Protein AF-0000000087153835 (afdb_homodimer)

Foldseek 3Di:
DDPPPPDPPPPPDDDPPDDDDDDDDDPLLPDQLVVLCVVLVQFFFCSDPLVVVLCVVLVHPAEFFALLRGNGGQQDAFLQQRDGQSQLWAADPLGYTYRDKDWDFQLLLVVLLVLLCVLPPDDDDQQLVVQSVVLSVVLSVQQTPDHTGIGRVLLVVLQVVLCVVCVPPADPRGGDDSHLSNQFWDDGGRDRIDGRNVSSVVSCVVCVVVNVVSSVVSNVSSNCVSVVVDDDGDDAFDDDDPVVLVVLQPDDLCPPPPPVVSSNVRGGHRSVPPSPPPPPPPPPFPQDDPVRLVVVLVVCCVPPQSVVDDQQDADPVPRHGQSRQFGQDPVRDTDHDDDDAQQDAQPPPPCVCPDPPPLNVVLCCCSSSVQHRHDDHPDPSPVCPDHDDNDDDPSCSPVPVSVVNVVVVVVVSVVVVVVVVPDDDD/DDPPPPDPPPPPDDDPPDDDDDDDDDPLLPDQLVVLCVVLVQFFFCSDPLVVVLCVVLVHPAEFAALLRGNGGQQDAFLQQRDGQSQLWAADPLRYTYRDKDWDFQLLLVVLLVLLCVLPPDDDDQQLVVQSVVLSVVLSVQQTPDHTGIGRVLLVVLQVVLCVVCVVPADPRGGDDSHLSNQFWDDGGRDRIDGRNVSSVVSCVVCVVVNVVSSVVSNVSSNCVSVVVDDDGDDAFDDDDPVVLVVLQPDPLCRVPPPVVSSNVRGGHRSVPPSPPPPPPPPVFPQDDPVRLVVVLVVCCVPPQSVPDDQCDADPVPRDGQSRQFGQDPVRDTDHDDDDAQQDAQPPDPVVCPPPPPVNVVLCCCSSSVQHRHDDHPDPSPVPPDHDDSDDDPSCSPVPVSVVNVVVVVVVSVVVVVVVVPDDPD

Solvent-accessible surface area (backbone atoms only — not comparable to full-atom values): 48170 Å² total; per-residue (Å²): 132,84,81,75,72,76,72,80,73,78,76,77,67,77,88,75,56,44,53,69,32,57,42,75,38,67,36,68,89,75,47,52,47,68,53,47,39,65,73,43,64,58,33,33,20,62,52,23,69,65,48,48,49,48,30,59,73,68,69,38,89,41,36,25,27,39,64,56,31,19,60,31,37,66,86,43,56,23,74,40,77,61,43,37,48,80,34,60,31,29,69,43,97,83,54,30,34,39,36,51,39,40,79,44,64,42,39,46,36,57,52,41,50,50,53,29,42,72,54,46,64,84,67,88,50,60,69,58,44,52,42,47,50,52,48,52,58,33,48,38,61,51,46,22,56,30,45,66,26,71,29,40,45,49,60,54,50,45,50,51,52,50,48,62,76,35,55,91,76,48,63,89,44,61,58,79,43,53,69,56,49,40,69,24,48,46,83,56,74,43,53,77,54,47,71,38,62,68,47,44,52,52,52,46,66,70,42,47,64,59,55,53,49,31,51,50,48,41,51,55,50,26,50,41,51,53,72,52,75,38,57,37,48,79,45,77,49,78,81,78,59,66,63,58,44,46,48,47,54,37,42,52,60,55,53,78,60,42,50,62,49,49,50,47,63,64,18,38,41,62,58,58,69,88,54,64,82,66,74,73,70,70,66,73,65,64,68,61,51,75,66,51,42,52,51,50,51,59,64,39,49,74,36,66,53,50,49,70,44,61,91,83,42,49,41,86,86,78,57,41,35,64,68,69,52,32,35,56,40,98,87,66,44,78,42,64,82,55,75,75,51,68,55,79,74,48,81,76,53,63,64,70,70,57,39,80,49,71,58,42,51,46,42,45,44,27,26,45,66,59,71,36,75,60,65,56,65,82,55,70,85,58,80,52,83,49,71,68,72,87,78,67,61,74,46,50,64,82,43,68,58,45,55,48,46,50,47,44,50,46,46,48,38,48,52,50,50,54,56,59,68,65,62,68,79,130,133,84,81,76,73,77,72,80,72,78,77,79,66,76,90,75,56,44,52,68,30,58,42,76,39,68,36,66,89,74,48,51,47,68,53,48,38,65,72,41,64,59,34,33,20,61,52,24,70,65,48,48,50,48,30,58,72,68,71,38,92,41,37,26,27,38,64,57,31,20,62,32,39,67,85,44,56,24,75,40,76,60,44,36,48,80,33,60,32,28,68,41,98,82,52,30,35,39,34,52,40,39,79,45,61,42,38,45,35,55,53,41,50,49,53,28,41,72,55,46,61,83,68,87,50,60,68,59,43,51,41,48,51,53,48,50,58,32,48,38,60,52,45,22,56,30,46,66,26,71,31,39,45,49,59,54,49,44,49,50,51,50,46,60,75,35,54,91,76,48,63,88,45,60,59,80,42,51,67,57,48,39,69,24,47,46,82,56,72,44,52,77,54,47,71,39,64,68,48,44,51,53,52,47,66,71,42,47,62,56,55,53,49,31,51,50,48,41,50,54,50,24,49,41,50,55,71,52,74,40,57,36,48,80,43,77,52,79,82,78,56,67,65,58,44,46,47,48,55,37,42,52,61,55,50,79,60,42,51,64,50,50,48,46,62,64,19,36,41,60,57,56,68,87,54,63,81,65,73,74,71,70,65,74,66,64,68,61,51,75,67,52,43,54,53,50,52,60,64,40,48,75,36,68,52,50,50,68,44,60,93,83,40,51,41,86,85,78,57,40,36,66,66,69,52,32,36,56,41,96,85,67,44,78,43,66,83,56,75,75,53,70,60,76,72,45,80,76,52,63,64,72,69,59,39,79,49,72,58,43,52,45,42,43,43,26,27,47,65,59,71,35,76,62,63,54,65,81,57,70,86,58,79,56,86,52,73,68,73,88,78,66,61,75,47,50,66,80,42,70,59,47,56,48,46,49,46,45,50,47,45,50,37,48,50,48,50,54,55,58,67,66,61,66,79,130

Radius of gyration: 31.27 Å; Cα contacts (8 Å, |Δi|>4): 1112; chains: 2; bounding box: 74×79×94 Å

pLDDT: mean 73.09, std 25.05, range [19.73, 98.25]

Structure (mmCIF, N/CA/C/O backbone):
data_AF-0000000087153835-model_v1
#
loop_
_entity.id
_entity.type
_entity.pdbx_description
1 polymer 'Uncharacterized protein'
#
loop_
_atom_site.group_PDB
_atom_site.id
_atom_site.type_symbol
_atom_site.label_atom_id
_atom_site.label_alt_id
_atom_site.label_comp_id
_atom_site.label_asym_id
_atom_site.label_entity_id
_atom_site.label_seq_id
_atom_site.pdbx_PDB_ins_code
_atom_site.Cartn_x
_atom_site.Cartn_y
_atom_site.Cartn_z
_atom_site.occupancy
_atom_site.B_iso_or_equiv
_atom_site.auth_seq_id
_atom_site.auth_comp_id
_atom_site.auth_asym_id
_atom_site.auth_atom_id
_atom_site.pdbx_PDB_model_num
ATOM 1 N N . MET A 1 1 ? 38.219 32.406 -6.137 1 20.17 1 MET A N 1
ATOM 2 C CA . MET A 1 1 ? 38.438 31.172 -5.414 1 20.17 1 MET A CA 1
ATOM 3 C C . MET A 1 1 ? 38.094 29.969 -6.281 1 20.17 1 MET A C 1
ATOM 5 O O . MET A 1 1 ? 37.188 30.047 -7.121 1 20.17 1 MET A O 1
ATOM 9 N N . ALA A 1 2 ? 39.031 28.938 -6.434 1 21.84 2 ALA A N 1
ATOM 10 C CA . ALA A 1 2 ? 39.281 27.875 -7.422 1 21.84 2 ALA A CA 1
ATOM 11 C C . ALA A 1 2 ? 38.125 26.875 -7.449 1 21.84 2 ALA A C 1
ATOM 13 O O . ALA A 1 2 ? 37.562 26.547 -6.406 1 21.84 2 ALA A O 1
ATOM 14 N N . ASP A 1 3 ? 37.438 26.812 -8.547 1 21.36 3 ASP A N 1
ATOM 15 C CA . ASP A 1 3 ? 36.281 26.062 -8.984 1 21.36 3 ASP A CA 1
ATOM 16 C C . ASP A 1 3 ? 36.531 24.562 -8.93 1 21.36 3 ASP A C 1
ATOM 18 O O . ASP A 1 3 ? 37.125 24 -9.844 1 21.36 3 ASP A O 1
ATOM 22 N N . GLY A 1 4 ? 37.094 24.094 -7.762 1 21.36 4 GLY A N 1
ATOM 23 C CA . GLY A 1 4 ? 37.562 22.719 -7.641 1 21.36 4 GLY A CA 1
ATOM 24 C C . GLY A 1 4 ? 36.5 21.703 -8.07 1 21.36 4 GLY A C 1
ATOM 25 O O . GLY A 1 4 ? 35.656 21.297 -7.27 1 21.36 4 GLY A O 1
ATOM 26 N N . SER A 1 5 ? 36.188 21.703 -9.352 1 24.7 5 SER A N 1
ATOM 27 C CA . SER A 1 5 ? 35.344 20.688 -9.977 1 24.7 5 SER A CA 1
ATOM 28 C C . SER A 1 5 ? 35.906 19.281 -9.734 1 24.7 5 SER A C 1
ATOM 30 O O . SER A 1 5 ? 36.938 18.922 -10.305 1 24.7 5 SER A O 1
ATOM 32 N N . GLU A 1 6 ? 35.938 18.844 -8.484 1 25.89 6 GLU A N 1
ATOM 33 C CA . GLU A 1 6 ? 36.469 17.484 -8.281 1 25.89 6 GLU A CA 1
ATOM 34 C C . GLU A 1 6 ? 35.75 16.484 -9.188 1 25.89 6 GLU A C 1
ATOM 36 O O . GLU A 1 6 ? 34.5 16.375 -9.148 1 25.89 6 GLU A O 1
ATOM 41 N N . THR A 1 7 ? 36.406 16.156 -10.281 1 25.7 7 THR A N 1
ATOM 42 C CA . THR A 1 7 ? 36.125 15.086 -11.227 1 25.7 7 THR A CA 1
ATOM 43 C C . THR A 1 7 ? 36.031 13.742 -10.508 1 25.7 7 THR A C 1
ATOM 45 O O . THR A 1 7 ? 37 13.352 -9.812 1 25.7 7 THR A O 1
ATOM 48 N N . THR A 1 8 ? 34.875 13.359 -10.133 1 27.38 8 THR A N 1
ATOM 49 C CA . THR A 1 8 ? 34.688 12.008 -9.633 1 27.38 8 THR A CA 1
ATOM 50 C C . THR A 1 8 ? 35.312 10.992 -10.586 1 27.38 8 THR A C 1
ATOM 52 O O . THR A 1 8 ? 35 10.961 -11.773 1 27.38 8 THR A O 1
ATOM 55 N N . THR A 1 9 ? 36.625 10.766 -10.383 1 26.86 9 THR A N 1
ATOM 56 C CA . THR A 1 9 ? 37.344 9.711 -11.102 1 26.86 9 THR A CA 1
ATOM 57 C C . THR A 1 9 ? 36.625 8.375 -10.945 1 26.86 9 THR A C 1
ATOM 59 O O . THR A 1 9 ? 36.344 7.941 -9.828 1 26.86 9 THR A O 1
ATOM 62 N N . GLU A 1 10 ? 36 8.031 -12.023 1 28.16 10 GLU A N 1
ATOM 63 C CA . GLU A 1 10 ? 35.531 6.66 -12.219 1 28.16 10 GLU A CA 1
ATOM 64 C C . GLU A 1 10 ? 36.688 5.668 -12.117 1 28.16 10 GLU A C 1
ATOM 66 O O . GLU A 1 10 ? 37.562 5.621 -13 1 28.16 10 GLU A O 1
ATOM 71 N N . ASP A 1 11 ? 37.281 5.559 -11.023 1 28.02 11 ASP A N 1
ATOM 72 C CA . ASP A 1 11 ? 38.281 4.484 -10.992 1 28.02 11 ASP A CA 1
ATOM 73 C C . ASP A 1 11 ? 37.625 3.141 -11.344 1 28.02 11 ASP A C 1
ATOM 75 O O . ASP A 1 11 ? 36.844 2.6 -10.562 1 28.02 11 ASP A O 1
ATOM 79 N N . PHE A 1 12 ? 37.656 2.844 -12.68 1 28.36 12 PHE A N 1
ATOM 80 C CA . PHE A 1 12 ? 37.438 1.512 -13.227 1 28.36 12 PHE A CA 1
ATOM 81 C C . PHE A 1 12 ? 38.5 0.536 -12.75 1 28.36 12 PHE A C 1
ATOM 83 O O . PHE A 1 12 ? 39.531 0.382 -13.391 1 28.36 12 PHE A O 1
ATOM 90 N N . ALA A 1 13 ? 38.781 0.366 -11.562 1 29.31 13 ALA A N 1
ATOM 91 C CA . ALA A 1 13 ? 39.781 -0.681 -11.336 1 29.31 13 ALA A CA 1
ATOM 92 C C . ALA A 1 13 ? 39.375 -1.982 -12.016 1 29.31 13 ALA A C 1
ATOM 94 O O . ALA A 1 13 ? 38.219 -2.164 -12.375 1 29.31 13 ALA A O 1
ATOM 95 N N . GLY A 1 14 ? 40.062 -3.191 -11.766 1 30.84 14 GLY A N 1
ATOM 96 C CA . GLY A 1 14 ? 40.156 -4.48 -12.438 1 30.84 14 GLY A CA 1
ATOM 97 C C . GLY A 1 14 ? 38.812 -5.078 -12.758 1 30.84 14 GLY A C 1
ATOM 98 O O . GLY A 1 14 ? 37.781 -4.582 -12.297 1 30.84 14 GLY A O 1
ATOM 99 N N . ASN A 1 15 ? 38.75 -6.453 -13.453 1 35.44 15 ASN A N 1
ATOM 100 C CA . ASN A 1 15 ? 37.844 -7.227 -14.305 1 35.44 15 ASN A CA 1
ATOM 101 C C . ASN A 1 15 ? 36.469 -7.391 -13.664 1 35.44 15 ASN A C 1
ATOM 103 O O . ASN A 1 15 ? 35.562 -7.992 -14.258 1 35.44 15 ASN A O 1
ATOM 107 N N . GLU A 1 16 ? 36.406 -7.66 -12.391 1 44.16 16 GLU A N 1
ATOM 108 C CA . GLU A 1 16 ? 35.094 -8.023 -11.812 1 44.16 16 GLU A CA 1
ATOM 109 C C . GLU A 1 16 ? 34.156 -6.828 -11.758 1 44.16 16 GLU A C 1
ATOM 111 O O . GLU A 1 16 ? 34.469 -5.828 -11.102 1 44.16 16 GLU A O 1
ATOM 116 N N . GLN A 1 17 ? 33.594 -6.426 -12.883 1 54.78 17 GLN A N 1
ATOM 117 C CA . GLN A 1 17 ? 32.781 -5.262 -13.227 1 54.78 17 GLN A CA 1
ATOM 118 C C . GLN A 1 17 ? 31.625 -5.09 -12.234 1 54.78 17 GLN A C 1
ATOM 120 O O . GLN A 1 17 ? 30.516 -5.574 -12.477 1 54.78 17 GLN A O 1
ATOM 125 N N . ASN A 1 18 ? 32 -5.086 -10.984 1 61.88 18 ASN A N 1
ATOM 126 C CA . ASN A 1 18 ? 30.953 -4.727 -10.023 1 61.88 18 ASN A CA 1
ATOM 127 C C . ASN A 1 18 ? 30.5 -3.279 -10.203 1 61.88 18 ASN A C 1
ATOM 129 O O . ASN A 1 18 ? 31.297 -2.426 -10.617 1 61.88 18 ASN A O 1
ATOM 133 N N . THR A 1 19 ? 29.266 -3.129 -10.367 1 66.06 19 THR A N 1
ATOM 134 C CA . THR A 1 19 ? 28.75 -1.772 -10.266 1 66.06 19 THR A CA 1
ATOM 135 C C . THR A 1 19 ? 28.703 -1.312 -8.805 1 66.06 19 THR A C 1
ATOM 137 O O . THR A 1 19 ? 28.125 -1.977 -7.953 1 66.06 19 THR A O 1
ATOM 140 N N . ILE A 1 20 ? 29.641 -0.387 -8.547 1 65.44 20 ILE A N 1
ATOM 141 C CA . ILE A 1 20 ? 29.703 0.142 -7.188 1 65.44 20 ILE A CA 1
ATOM 142 C C . ILE A 1 20 ? 29.094 1.539 -7.145 1 65.44 20 ILE A C 1
ATOM 144 O O . ILE A 1 20 ? 29.391 2.379 -8 1 65.44 20 ILE A O 1
ATOM 148 N N . PHE A 1 21 ? 28.094 1.637 -6.395 1 65.81 21 PHE A N 1
ATOM 149 C CA . PHE A 1 21 ? 27.641 3.008 -6.199 1 65.81 21 PHE A CA 1
ATOM 150 C C . PHE A 1 21 ? 27.75 3.406 -4.73 1 65.81 21 PHE A C 1
ATOM 152 O O . PHE A 1 21 ? 27.656 2.557 -3.844 1 65.81 21 PHE A O 1
ATOM 159 N N . THR A 1 22 ? 28 4.652 -4.598 1 66.62 22 THR A N 1
ATOM 160 C CA . THR A 1 22 ? 28.281 5.203 -3.277 1 66.62 22 THR A CA 1
ATOM 161 C C . THR A 1 22 ? 27.234 6.246 -2.895 1 66.62 22 THR A C 1
ATOM 163 O O . THR A 1 22 ? 26.844 7.074 -3.721 1 66.62 22 THR A O 1
ATOM 166 N N . ILE A 1 23 ? 26.672 6.039 -1.818 1 68.06 23 ILE A N 1
ATOM 167 C CA . ILE A 1 23 ? 25.781 7.031 -1.232 1 68.06 23 ILE A CA 1
ATOM 168 C C . ILE A 1 23 ? 26.484 7.773 -0.105 1 68.06 23 ILE A C 1
ATOM 170 O O . ILE A 1 23 ? 27.094 7.145 0.772 1 68.06 23 ILE A O 1
ATOM 174 N N . SER A 1 24 ? 26.469 9.094 -0.258 1 69.62 24 SER A N 1
ATOM 175 C CA . SER A 1 24 ? 27.109 9.922 0.758 1 69.62 24 SER A CA 1
ATOM 176 C C . SER A 1 24 ? 26.078 10.734 1.536 1 69.62 24 SER A C 1
ATOM 178 O O . SER A 1 24 ? 25.281 11.477 0.947 1 69.62 24 SER A O 1
ATOM 180 N N . ILE A 1 25 ? 26.031 10.477 2.752 1 72.81 25 ILE A N 1
ATOM 181 C CA . ILE A 1 25 ? 25.156 11.234 3.637 1 72.81 25 ILE A CA 1
ATOM 182 C C . ILE A 1 25 ? 26 12.125 4.551 1 72.81 25 ILE A C 1
ATOM 184 O O . ILE A 1 25 ? 26.812 11.625 5.328 1 72.81 25 ILE A O 1
ATOM 188 N N . PRO A 1 26 ? 25.797 13.383 4.41 1 76.75 26 PRO A N 1
ATOM 189 C CA . PRO A 1 26 ? 26.562 14.266 5.301 1 76.75 26 PRO A CA 1
ATOM 190 C C . PRO A 1 26 ? 26.172 14.102 6.766 1 76.75 26 PRO A C 1
ATOM 192 O O . PRO A 1 26 ? 25.078 13.609 7.062 1 76.75 26 PRO A O 1
ATOM 195 N N . ASP A 1 27 ? 27.094 14.406 7.633 1 76.75 27 ASP A N 1
ATOM 196 C CA . ASP A 1 27 ? 26.703 14.492 9.039 1 76.75 27 ASP A CA 1
ATOM 197 C C . ASP A 1 27 ? 25.734 15.641 9.273 1 76.75 27 ASP A C 1
ATOM 199 O O . ASP A 1 27 ? 26.141 16.797 9.43 1 76.75 27 ASP A O 1
ATOM 203 N N . LEU A 1 28 ? 24.609 15.273 9.32 1 81.81 28 LEU A N 1
ATOM 204 C CA . LEU A 1 28 ? 23.547 16.25 9.367 1 81.81 28 LEU A CA 1
ATOM 205 C C . LEU A 1 28 ? 23.594 17.047 10.672 1 81.81 28 LEU A C 1
ATOM 207 O O . LEU A 1 28 ? 23.078 18.172 10.742 1 81.81 28 LEU A O 1
ATOM 211 N N . ARG A 1 29 ? 24.172 16.469 11.688 1 80.94 29 ARG A N 1
ATOM 212 C CA . ARG A 1 29 ? 24.25 17.156 12.977 1 80.94 29 ARG A CA 1
ATOM 213 C C . ARG A 1 29 ? 25.156 18.375 12.891 1 80.94 29 ARG A C 1
ATOM 215 O O . ARG A 1 29 ? 24.875 19.406 13.484 1 80.94 29 ARG A O 1
ATOM 222 N N . GLU A 1 30 ? 26.156 18.266 12.078 1 83.62 30 GLU A N 1
ATOM 223 C CA . GLU A 1 30 ? 27.172 19.312 12.031 1 83.62 30 GLU A CA 1
ATOM 224 C C . GLU A 1 30 ? 27.172 20.031 10.68 1 83.62 30 GLU A C 1
ATOM 226 O O . GLU A 1 30 ? 27.875 21.016 10.484 1 83.62 30 GLU A O 1
ATOM 231 N N . ALA A 1 31 ? 26.359 19.578 9.883 1 88.25 31 ALA A N 1
ATOM 232 C CA . ALA A 1 31 ? 26.344 20.125 8.531 1 88.25 31 ALA A CA 1
ATOM 233 C C . ALA A 1 31 ? 25.859 21.578 8.539 1 88.25 31 ALA A C 1
ATOM 235 O O . ALA A 1 31 ? 25.047 21.969 9.383 1 88.25 31 ALA A O 1
ATOM 236 N N . SER A 1 32 ? 26.438 22.344 7.617 1 90.88 32 SER A N 1
ATOM 237 C CA . SER A 1 32 ? 25.969 23.719 7.434 1 90.88 32 SER A CA 1
ATOM 238 C C . SER A 1 32 ? 24.562 23.734 6.84 1 90.88 32 SER A C 1
ATOM 240 O O . SER A 1 32 ? 24.094 22.734 6.289 1 90.88 32 SER A O 1
ATOM 242 N N . ASP A 1 33 ? 23.891 24.828 6.961 1 91.88 33 ASP A N 1
ATOM 243 C CA . ASP A 1 33 ? 22.562 24.984 6.391 1 91.88 33 ASP A CA 1
ATOM 244 C C . ASP A 1 33 ? 22.578 24.75 4.879 1 91.88 33 ASP A C 1
ATOM 246 O O . ASP A 1 33 ? 21.656 24.141 4.328 1 91.88 33 ASP A O 1
ATOM 250 N N . GLU A 1 34 ? 23.625 25.141 4.258 1 89.5 34 GLU A N 1
ATOM 251 C CA . GLU A 1 34 ? 23.75 25 2.811 1 89.5 34 GLU A CA 1
ATOM 252 C C . GLU A 1 34 ? 23.859 23.516 2.418 1 89.5 34 GLU A C 1
ATOM 254 O O . GLU A 1 34 ? 23.281 23.094 1.424 1 89.5 34 GLU A O 1
ATOM 259 N N . MET A 1 35 ? 24.531 22.844 3.223 1 86.94 35 MET A N 1
ATOM 260 C CA . MET A 1 35 ? 24.703 21.422 2.955 1 86.94 35 MET A CA 1
ATOM 261 C C . MET A 1 35 ? 23.391 20.672 3.15 1 86.94 35 MET A C 1
ATOM 263 O O . MET A 1 35 ? 23.062 19.781 2.369 1 86.94 35 MET A O 1
ATOM 267 N N . ILE A 1 36 ? 22.688 21.016 4.168 1 89 36 ILE A N 1
ATOM 268 C CA . ILE A 1 36 ? 21.391 20.375 4.414 1 89 36 ILE A CA 1
ATOM 269 C C . ILE A 1 36 ? 20.438 20.703 3.277 1 89 36 ILE A C 1
ATOM 271 O O . ILE A 1 36 ? 19.719 19.812 2.799 1 89 36 ILE A O 1
ATOM 275 N N . ALA A 1 37 ? 20.484 21.906 2.83 1 88.56 37 ALA A N 1
ATOM 276 C CA . ALA A 1 37 ? 19.594 22.344 1.752 1 88.56 37 ALA A CA 1
ATOM 277 C C . ALA A 1 37 ? 19.875 21.562 0.469 1 88.56 37 ALA A C 1
ATOM 279 O O . ALA A 1 37 ? 18.953 21.234 -0.285 1 88.56 37 ALA A O 1
ATOM 280 N N . GLN A 1 38 ? 21.094 21.25 0.282 1 82.81 38 GLN A N 1
ATOM 281 C CA . GLN A 1 38 ? 21.469 20.484 -0.899 1 82.81 38 GLN A CA 1
ATOM 282 C C . GLN A 1 38 ? 21.078 19.016 -0.751 1 82.81 38 GLN A C 1
ATOM 284 O O . GLN A 1 38 ? 20.656 18.375 -1.721 1 82.81 38 GLN A O 1
ATOM 289 N N . PHE A 1 39 ? 21.266 18.609 0.453 1 82.06 39 PHE A N 1
ATOM 290 C CA . PHE A 1 39 ? 20.938 17.219 0.744 1 82.06 39 PHE A CA 1
ATOM 291 C C . PHE A 1 39 ? 19.438 16.984 0.702 1 82.06 39 PHE A C 1
ATOM 293 O O . PHE A 1 39 ? 18.969 15.969 0.182 1 82.06 39 PHE A O 1
ATOM 300 N N . ALA A 1 40 ? 18.656 17.859 1.242 1 83.12 40 ALA A N 1
ATOM 301 C CA . ALA A 1 40 ? 17.203 17.766 1.354 1 83.12 40 ALA A CA 1
ATOM 302 C C . ALA A 1 40 ? 16.516 18.859 0.543 1 83.12 40 ALA A C 1
ATOM 304 O O . ALA A 1 40 ? 15.727 19.641 1.085 1 83.12 40 ALA A O 1
ATOM 305 N N . ARG A 1 41 ? 16.688 18.797 -0.711 1 79.69 41 ARG A N 1
ATOM 306 C CA . ARG A 1 41 ? 16.25 19.859 -1.613 1 79.69 41 ARG A CA 1
ATOM 307 C C . ARG A 1 41 ? 14.719 19.953 -1.647 1 79.69 41 ARG A C 1
ATOM 309 O O . ARG A 1 41 ? 14.164 21.016 -1.944 1 79.69 41 ARG A O 1
ATOM 316 N N . ASP A 1 42 ? 14.117 18.938 -1.298 1 80.81 42 ASP A N 1
ATOM 317 C CA . ASP A 1 42 ? 12.656 18.891 -1.388 1 80.81 42 ASP A CA 1
ATOM 318 C C . ASP A 1 42 ? 12.016 19.188 -0.034 1 80.81 42 ASP A C 1
ATOM 320 O O . ASP A 1 42 ? 10.828 18.938 0.164 1 80.81 42 ASP A O 1
ATOM 324 N N . ARG A 1 43 ? 12.789 19.672 0.834 1 87.69 43 ARG A N 1
ATOM 325 C CA . ARG A 1 43 ? 12.289 20.016 2.158 1 87.69 43 ARG A CA 1
ATOM 326 C C . ARG A 1 43 ? 12.398 21.531 2.395 1 87.69 43 ARG A C 1
ATOM 328 O O . ARG A 1 43 ? 12.992 22.25 1.591 1 87.69 43 ARG A O 1
ATOM 335 N N . ASP A 1 44 ? 11.703 21.953 3.359 1 92.5 44 ASP A N 1
ATOM 336 C CA . ASP A 1 44 ? 11.648 23.375 3.689 1 92.5 44 ASP A CA 1
ATOM 337 C C . ASP A 1 44 ? 11.781 23.594 5.195 1 92.5 44 ASP A C 1
ATOM 339 O O . ASP A 1 44 ? 10.828 24 5.855 1 92.5 44 ASP A O 1
ATOM 343 N N . GLY A 1 45 ? 12.977 23.328 5.684 1 94.38 45 GLY A N 1
ATOM 344 C CA . GLY A 1 45 ? 13.258 23.484 7.102 1 94.38 45 GLY A CA 1
ATOM 345 C C . GLY A 1 45 ? 13.773 24.859 7.465 1 94.38 45 GLY A C 1
ATOM 346 O O . GLY A 1 45 ? 13.703 25.781 6.656 1 94.38 45 GLY A O 1
ATOM 347 N N . ARG A 1 46 ? 14.164 25.047 8.703 1 94.62 46 ARG A N 1
ATOM 348 C CA . ARG A 1 46 ? 14.664 26.328 9.188 1 94.62 46 ARG A CA 1
ATOM 349 C C . ARG A 1 46 ? 15.875 26.781 8.383 1 94.62 46 ARG A C 1
ATOM 351 O O . ARG A 1 46 ? 16.156 27.984 8.281 1 94.62 46 ARG A O 1
ATOM 358 N N . TRP A 1 47 ? 16.562 25.875 7.781 1 94.31 47 TRP A N 1
ATOM 359 C CA . TRP A 1 47 ? 17.781 26.125 7.023 1 94.31 47 TRP A CA 1
ATOM 360 C C . TRP A 1 47 ? 17.453 26.562 5.598 1 94.31 47 TRP A C 1
ATOM 362 O O . TRP A 1 47 ? 18.344 26.953 4.84 1 94.31 47 TRP A O 1
ATOM 372 N N . SER A 1 48 ? 16.312 26.469 5.16 1 95.06 48 SER A N 1
ATOM 373 C CA . SER A 1 48 ? 15.953 26.719 3.766 1 95.06 48 SER A CA 1
ATOM 374 C C . SER A 1 48 ? 16 28.203 3.434 1 95.06 48 SER A C 1
ATOM 376 O O . SER A 1 48 ? 15.812 29.047 4.312 1 95.06 48 SER A O 1
ATOM 378 N N . ALA A 1 49 ? 16.203 28.484 2.16 1 94.75 49 ALA A N 1
ATOM 379 C CA . ALA A 1 49 ? 16.203 29.859 1.682 1 94.75 49 ALA A CA 1
ATOM 380 C C . ALA A 1 49 ? 14.852 30.531 1.904 1 94.75 49 ALA A C 1
ATOM 382 O O . ALA A 1 49 ? 14.781 31.703 2.287 1 94.75 49 ALA A O 1
ATOM 383 N N . GLN A 1 50 ? 13.844 29.844 1.732 1 95.31 50 GLN A N 1
ATOM 384 C CA . GLN A 1 50 ? 12.508 30.391 1.894 1 95.31 50 GLN A CA 1
ATOM 385 C C . GLN A 1 50 ? 12.25 30.797 3.342 1 95.31 50 GLN A C 1
ATOM 387 O O . GLN A 1 50 ? 11.727 31.891 3.605 1 95.31 50 GLN A O 1
ATOM 392 N N . THR A 1 51 ? 12.578 29.891 4.223 1 95.75 51 THR A N 1
ATOM 393 C CA . THR A 1 51 ? 12.352 30.219 5.629 1 95.75 51 THR A CA 1
ATOM 394 C C . THR A 1 51 ? 13.141 31.453 6.039 1 95.75 51 THR A C 1
ATOM 396 O O . THR A 1 51 ? 12.617 32.344 6.73 1 95.75 51 THR A O 1
ATOM 399 N N . LYS A 1 52 ? 14.305 31.562 5.605 1 95.56 52 LYS A N 1
ATOM 400 C CA . LYS A 1 52 ? 15.133 32.719 5.914 1 95.56 52 LYS A CA 1
ATOM 401 C C . LYS A 1 52 ? 14.555 34 5.297 1 95.56 52 LYS A C 1
ATOM 403 O O . LYS A 1 52 ? 14.531 35.062 5.938 1 95.56 52 LYS A O 1
ATOM 408 N N . ASP A 1 53 ? 14.125 33.844 4.102 1 96.38 53 ASP A N 1
ATOM 409 C CA . ASP A 1 53 ? 13.492 35 3.43 1 96.38 53 ASP A CA 1
ATOM 410 C C . ASP A 1 53 ? 12.25 35.469 4.184 1 96.38 53 ASP A C 1
ATOM 412 O O . ASP A 1 53 ? 12 36.656 4.301 1 96.38 53 ASP A O 1
ATOM 416 N N . LEU A 1 54 ? 11.5 34.562 4.645 1 97.12 54 LEU A N 1
ATOM 417 C CA . LEU A 1 54 ? 10.289 34.875 5.395 1 97.12 54 LEU A CA 1
ATOM 418 C C . LEU A 1 54 ? 10.633 35.594 6.703 1 97.12 54 LEU A C 1
ATOM 420 O O . LEU A 1 54 ? 9.961 36.531 7.082 1 97.12 54 LEU A O 1
ATOM 424 N N . LEU A 1 55 ? 11.625 35.094 7.363 1 96.5 55 LEU A N 1
ATOM 425 C CA . LEU A 1 55 ? 12.055 35.719 8.602 1 96.5 55 LEU A CA 1
ATOM 426 C C . LEU A 1 55 ? 12.461 37.188 8.359 1 96.5 55 LEU A C 1
ATOM 428 O O . LEU A 1 55 ? 12.125 38.062 9.148 1 96.5 55 LEU A O 1
ATOM 432 N N . LEU A 1 56 ? 13.125 37.406 7.273 1 96.38 56 LEU A N 1
ATOM 433 C CA . LEU A 1 56 ? 13.523 38.781 6.902 1 96.38 56 LEU A CA 1
ATOM 434 C C . LEU A 1 56 ? 12.305 39.625 6.562 1 96.38 56 LEU A C 1
ATOM 436 O O . LEU A 1 56 ? 12.203 40.781 7.008 1 96.38 56 LEU A O 1
ATOM 440 N N . GLN A 1 57 ? 11.453 39.062 5.809 1 95.88 57 GLN A N 1
ATOM 441 C CA . GLN A 1 57 ? 10.242 39.75 5.379 1 95.88 57 GLN A CA 1
ATOM 442 C C . GLN A 1 57 ? 9.406 40.188 6.578 1 95.88 57 GLN A C 1
ATOM 444 O O . GLN A 1 57 ? 8.883 41.312 6.602 1 95.88 57 GLN A O 1
ATOM 449 N N . PHE A 1 58 ? 9.32 39.375 7.543 1 96.69 58 PHE A N 1
ATOM 450 C CA . PHE A 1 58 ? 8.453 39.625 8.688 1 96.69 58 PHE A CA 1
ATOM 451 C C . PHE A 1 58 ? 9.25 40.25 9.836 1 96.69 58 PHE A C 1
ATOM 453 O O . PHE A 1 58 ? 8.711 40.469 10.922 1 96.69 58 PHE A O 1
ATOM 460 N N . GLN A 1 59 ? 10.477 40.438 9.633 1 95.12 59 GLN A N 1
ATOM 461 C CA . GLN A 1 59 ? 11.367 41.125 10.562 1 95.12 59 GLN A CA 1
ATOM 462 C C . GLN A 1 59 ? 11.336 40.469 11.938 1 95.12 59 GLN A C 1
ATOM 464 O O . GLN A 1 59 ? 11.125 41.125 12.953 1 95.12 59 GLN A O 1
ATOM 469 N N . THR A 1 60 ? 11.547 39.125 11.953 1 95.25 60 THR A N 1
ATOM 470 C CA . THR A 1 60 ? 11.648 38.375 13.195 1 95.25 60 THR A CA 1
ATOM 471 C C . THR A 1 60 ? 12.688 37.281 13.062 1 95.25 60 THR A C 1
ATOM 473 O O . THR A 1 60 ? 13.07 36.906 11.953 1 95.25 60 THR A O 1
ATOM 476 N N . THR A 1 61 ? 13.211 36.844 14.148 1 92.19 61 THR A N 1
ATOM 477 C CA . THR A 1 61 ? 14.156 35.719 14.164 1 92.19 61 THR A CA 1
ATOM 478 C C . THR A 1 61 ? 13.523 34.5 14.812 1 92.19 61 THR A C 1
ATOM 480 O O . THR A 1 61 ? 14.117 33.406 14.812 1 92.19 61 THR A O 1
ATOM 483 N N . ARG A 1 62 ? 12.328 34.688 15.344 1 93.12 62 ARG A N 1
ATOM 484 C CA . ARG A 1 62 ? 11.625 33.594 16.016 1 93.12 62 ARG A CA 1
ATOM 485 C C . ARG A 1 62 ? 10.633 32.906 15.078 1 93.12 62 ARG A C 1
ATOM 487 O O . ARG A 1 62 ? 9.898 33.594 14.352 1 93.12 62 ARG A O 1
ATOM 494 N N . HIS A 1 63 ? 10.734 31.656 15.078 1 91.88 63 HIS A N 1
ATOM 495 C CA . HIS A 1 63 ? 9.805 30.953 14.195 1 91.88 63 HIS A CA 1
ATOM 496 C C . HIS A 1 63 ? 9.367 29.625 14.789 1 91.88 63 HIS A C 1
ATOM 498 O O . HIS A 1 63 ? 10.07 29.062 15.633 1 91.88 63 HIS A O 1
ATOM 504 N N . ASP A 1 64 ? 8.164 29.312 14.539 1 93.69 64 ASP A N 1
ATOM 505 C CA . ASP A 1 64 ? 7.535 28.031 14.852 1 93.69 64 ASP A CA 1
ATOM 506 C C . ASP A 1 64 ? 7.246 27.234 13.578 1 93.69 64 ASP A C 1
ATOM 508 O O . ASP A 1 64 ? 6.297 27.547 12.859 1 93.69 64 ASP A O 1
ATOM 512 N N . LEU A 1 65 ? 8.062 26.281 13.406 1 94.75 65 LEU A N 1
ATOM 513 C CA . LEU A 1 65 ? 8.055 25.453 12.203 1 94.75 65 LEU A CA 1
ATOM 514 C C . LEU A 1 65 ? 7.926 23.984 12.562 1 94.75 65 LEU A C 1
ATOM 516 O O . LEU A 1 65 ? 8.844 23.391 13.125 1 94.75 65 LEU A O 1
ATOM 520 N N . ASN A 1 66 ? 6.742 23.391 12.203 1 92.75 66 ASN A N 1
ATOM 521 C CA . ASN A 1 66 ? 6.555 22 12.602 1 92.75 66 ASN A CA 1
ATOM 522 C C . ASN A 1 66 ? 7.043 21.031 11.516 1 92.75 66 ASN A C 1
ATOM 524 O O . ASN A 1 66 ? 7.492 21.469 10.453 1 92.75 66 ASN A O 1
ATOM 528 N N . SER A 1 67 ? 6.957 19.766 11.812 1 90.81 67 SER A N 1
ATOM 529 C CA . SER A 1 67 ? 7.512 18.734 10.945 1 90.81 67 SER A CA 1
ATOM 530 C C . SER A 1 67 ? 6.801 18.703 9.602 1 90.81 67 SER A C 1
ATOM 532 O O . SER A 1 67 ? 7.438 18.516 8.562 1 90.81 67 SER A O 1
ATOM 534 N N . SER A 1 68 ? 5.52 18.891 9.609 1 92.12 68 SER A N 1
ATOM 535 C CA . SER A 1 68 ? 4.766 18.844 8.359 1 92.12 68 SER A CA 1
ATOM 536 C C . SER A 1 68 ? 5.219 19.938 7.395 1 92.12 68 SER A C 1
ATOM 538 O O . SER A 1 68 ? 5.32 19.703 6.188 1 92.12 68 SER A O 1
ATOM 540 N N . TRP A 1 69 ? 5.484 21.031 7.961 1 94.81 69 TRP A N 1
ATOM 541 C CA . TRP A 1 69 ? 6 22.125 7.145 1 94.81 69 TRP A CA 1
ATOM 542 C C . TRP A 1 69 ? 7.395 21.797 6.613 1 94.81 69 TRP A C 1
ATOM 544 O O . TRP A 1 69 ? 7.645 21.875 5.41 1 94.81 69 TRP A O 1
ATOM 554 N N . ALA A 1 70 ? 8.25 21.359 7.52 1 92.06 70 ALA A N 1
ATOM 555 C CA . ALA A 1 70 ? 9.656 21.125 7.199 1 92.06 70 ALA A CA 1
ATOM 556 C C . ALA A 1 70 ? 9.805 20.031 6.141 1 92.06 70 ALA A C 1
ATOM 558 O O . ALA A 1 70 ? 10.703 20.094 5.305 1 92.06 70 ALA A O 1
ATOM 559 N N . CYS A 1 71 ? 8.891 19.109 6.191 1 87.56 71 CYS A N 1
ATOM 560 C CA . CYS A 1 71 ? 9.023 17.953 5.324 1 87.56 71 CYS A CA 1
ATOM 561 C C . CYS A 1 71 ? 8.344 18.188 3.982 1 87.56 71 CYS A C 1
ATOM 563 O O . CYS A 1 71 ? 8.422 17.344 3.086 1 87.56 71 CYS A O 1
ATOM 565 N N . THR A 1 72 ? 7.746 19.25 3.838 1 88.88 72 THR A N 1
ATOM 566 C CA . THR A 1 72 ? 7.035 19.562 2.602 1 88.88 72 THR A CA 1
ATOM 567 C C . THR A 1 72 ? 7.805 20.578 1.776 1 88.88 72 THR A C 1
ATOM 569 O O . THR A 1 72 ? 8.336 21.547 2.32 1 88.88 72 THR A O 1
ATOM 572 N N . TRP A 1 73 ? 7.809 20.438 0.571 1 86.38 73 TRP A N 1
ATOM 573 C CA . TRP A 1 73 ? 8.625 21.266 -0.299 1 86.38 73 TRP A CA 1
ATOM 574 C C . TRP A 1 73 ? 8.117 22.703 -0.299 1 86.38 73 TRP A C 1
ATOM 576 O O . TRP A 1 73 ? 6.949 22.969 -0.002 1 86.38 73 TRP A O 1
ATOM 586 N N . ALA A 1 74 ? 8.977 23.609 -0.709 1 89.81 74 ALA A N 1
ATOM 587 C CA . ALA A 1 74 ? 8.734 25.047 -0.555 1 89.81 74 ALA A CA 1
ATOM 588 C C . ALA A 1 74 ? 7.613 25.516 -1.476 1 89.81 74 ALA A C 1
ATOM 590 O O . ALA A 1 74 ? 6.895 26.453 -1.153 1 89.81 74 ALA A O 1
ATOM 591 N N . GLY A 1 75 ? 7.395 24.859 -2.6 1 88.88 75 GLY A N 1
ATOM 592 C CA . GLY A 1 75 ? 6.398 25.312 -3.562 1 88.88 75 GLY A CA 1
ATOM 593 C C . GLY A 1 75 ? 5.035 24.688 -3.34 1 88.88 75 GLY A C 1
ATOM 594 O O . GLY A 1 75 ? 4.133 24.844 -4.168 1 88.88 75 GLY A O 1
ATOM 595 N N . TRP A 1 76 ? 4.891 24.031 -2.26 1 90.62 76 TRP A N 1
ATOM 596 C CA . TRP A 1 76 ? 3.627 23.391 -1.933 1 90.62 76 TRP A CA 1
ATOM 597 C C . TRP A 1 76 ? 2.516 24.406 -1.741 1 90.62 76 TRP A C 1
ATOM 599 O O . TRP A 1 76 ? 2.762 25.516 -1.262 1 90.62 76 TRP A O 1
ATOM 609 N N . ARG A 1 77 ? 1.26 23.969 -2.064 1 94.06 77 ARG A N 1
ATOM 610 C CA . ARG A 1 77 ? 0.077 24.812 -1.885 1 94.06 77 ARG A CA 1
ATOM 611 C C . ARG A 1 77 ? -1.017 24.047 -1.136 1 94.06 77 ARG A C 1
ATOM 613 O O . ARG A 1 77 ? -1.215 22.859 -1.354 1 94.06 77 ARG A O 1
ATOM 620 N N . CYS A 1 78 ? -1.647 24.734 -0.317 1 96.56 78 CYS A N 1
ATOM 621 C CA . CYS A 1 78 ? -2.734 24.125 0.438 1 96.56 78 CYS A CA 1
ATOM 622 C C . CYS A 1 78 ? -3.896 23.75 -0.478 1 96.56 78 CYS A C 1
ATOM 624 O O . CYS A 1 78 ? -4.41 24.594 -1.205 1 96.56 78 CYS A O 1
ATOM 626 N N . PRO A 1 79 ? -4.363 22.609 -0.437 1 94.06 79 PRO A N 1
ATOM 627 C CA . PRO A 1 79 ? -5.457 22.203 -1.319 1 94.06 79 PRO A CA 1
ATOM 628 C C . PRO A 1 79 ? -6.801 22.797 -0.917 1 94.06 79 PRO A C 1
ATOM 630 O O . PRO A 1 79 ? -7.766 22.719 -1.681 1 94.06 79 PRO A O 1
ATOM 633 N N . CYS A 1 80 ? -6.871 23.391 0.223 1 96 80 CYS A N 1
ATOM 634 C CA . CYS A 1 80 ? -8.094 24.031 0.69 1 96 80 CYS A CA 1
ATOM 635 C C . CYS A 1 80 ? -8.18 25.484 0.21 1 96 80 CYS A C 1
ATOM 637 O O . CYS A 1 80 ? -8.961 25.797 -0.688 1 96 80 CYS A O 1
ATOM 639 N N . CYS A 1 81 ? -7.273 26.266 0.678 1 97.69 81 CYS A N 1
ATOM 640 C CA . CYS A 1 81 ? -7.375 27.703 0.457 1 97.69 81 CYS A CA 1
ATOM 641 C C . CYS A 1 81 ? -6.559 28.141 -0.756 1 97.69 81 CYS A C 1
ATOM 643 O O . CYS A 1 81 ? -6.684 29.266 -1.227 1 97.69 81 CYS A O 1
ATOM 645 N N . GLY A 1 82 ? -5.613 27.25 -1.239 1 96.38 82 GLY A N 1
ATOM 646 C CA . GLY A 1 82 ? -4.84 27.547 -2.436 1 96.38 82 GLY A CA 1
ATOM 647 C C . GLY A 1 82 ? -3.602 28.375 -2.156 1 96.38 82 GLY A C 1
ATOM 648 O O . GLY A 1 82 ? -2.814 28.641 -3.064 1 96.38 82 GLY A O 1
ATOM 649 N N . ARG A 1 83 ? -3.396 28.75 -0.967 1 97.81 83 ARG A N 1
ATOM 650 C CA . ARG A 1 83 ? -2.219 29.547 -0.632 1 97.81 83 ARG A CA 1
ATOM 651 C C . ARG A 1 83 ? -0.946 28.719 -0.744 1 97.81 83 ARG A C 1
ATOM 653 O O . ARG A 1 83 ? -0.94 27.531 -0.402 1 97.81 83 ARG A O 1
ATOM 660 N N . GLY A 1 84 ? 0.099 29.406 -1.134 1 96.81 84 GLY A N 1
ATOM 661 C CA . GLY A 1 84 ? 1.428 28.828 -1.004 1 96.81 84 GLY A CA 1
ATOM 662 C C . GLY A 1 84 ? 2.025 29.016 0.378 1 96.81 84 GLY A C 1
ATOM 663 O O . GLY A 1 84 ? 1.487 29.766 1.198 1 96.81 84 GLY A O 1
ATOM 664 N N . LYS A 1 85 ? 3.119 28.422 0.609 1 96.75 85 LYS A N 1
ATOM 665 C CA . LYS A 1 85 ? 3.74 28.422 1.931 1 96.75 85 LYS A CA 1
ATOM 666 C C . LYS A 1 85 ? 4.086 29.844 2.365 1 96.75 85 LYS A C 1
ATOM 668 O O . LYS A 1 85 ? 3.885 30.219 3.523 1 96.75 85 LYS A O 1
ATOM 673 N N . ALA A 1 86 ? 4.547 30.672 1.427 1 97.06 86 ALA A N 1
ATOM 674 C CA . ALA A 1 86 ? 4.906 32.031 1.748 1 97.06 86 ALA A CA 1
ATOM 675 C C . ALA A 1 86 ? 3.682 32.844 2.178 1 97.06 86 ALA A C 1
ATOM 677 O O . ALA A 1 86 ? 3.791 33.781 2.979 1 97.06 86 ALA A O 1
ATOM 678 N N . GLN A 1 87 ? 2.547 32.438 1.615 1 97.81 87 GLN A N 1
ATOM 679 C CA . GLN A 1 87 ? 1.308 33.156 1.943 1 97.81 87 GLN A CA 1
ATOM 680 C C . GLN A 1 87 ? 0.686 32.594 3.221 1 97.81 87 GLN A C 1
ATOM 682 O O . GLN A 1 87 ? -0.172 33.219 3.832 1 97.81 87 GLN A O 1
ATOM 687 N N . ILE A 1 88 ? 1.023 31.375 3.596 1 98.06 88 ILE A N 1
ATOM 688 C CA . ILE A 1 88 ? 0.499 30.719 4.785 1 98.06 88 ILE A CA 1
ATOM 689 C C . ILE A 1 88 ? 1.218 31.234 6.027 1 98.06 88 ILE A C 1
ATOM 691 O O . ILE A 1 88 ? 0.603 31.422 7.082 1 98.06 88 ILE A O 1
ATOM 695 N N . ALA A 1 89 ? 2.496 31.469 5.883 1 97.81 89 ALA A N 1
ATOM 696 C CA . ALA A 1 89 ? 3.293 31.984 6.996 1 97.81 89 ALA A CA 1
ATOM 697 C C . ALA A 1 89 ? 2.742 33.312 7.508 1 97.81 89 ALA A C 1
ATOM 699 O O . ALA A 1 89 ? 2.346 34.156 6.719 1 97.81 89 ALA A O 1
ATOM 700 N N . ARG A 1 90 ? 2.682 33.438 8.758 1 95.25 90 ARG A N 1
ATOM 701 C CA . ARG A 1 90 ? 2.215 34.688 9.344 1 95.25 90 ARG A CA 1
ATOM 702 C C . ARG A 1 90 ? 2.764 34.875 10.758 1 95.25 90 ARG A C 1
ATOM 704 O O . ARG A 1 90 ? 3.209 33.906 11.383 1 95.25 90 ARG A O 1
ATOM 711 N N . LEU A 1 91 ? 2.668 36.031 11.227 1 93.56 91 LEU A N 1
ATOM 712 C CA . LEU A 1 91 ? 3.16 36.344 12.562 1 93.56 91 LEU A CA 1
ATOM 713 C C . LEU A 1 91 ? 2.088 36.094 13.617 1 93.56 91 LEU A C 1
ATOM 715 O O . LEU A 1 91 ? 0.916 36.406 13.406 1 93.56 91 LEU A O 1
ATOM 719 N N . SER A 1 92 ? 2.527 35.469 14.641 1 88.81 92 SER A N 1
ATOM 720 C CA . SER A 1 92 ? 1.659 35.406 15.812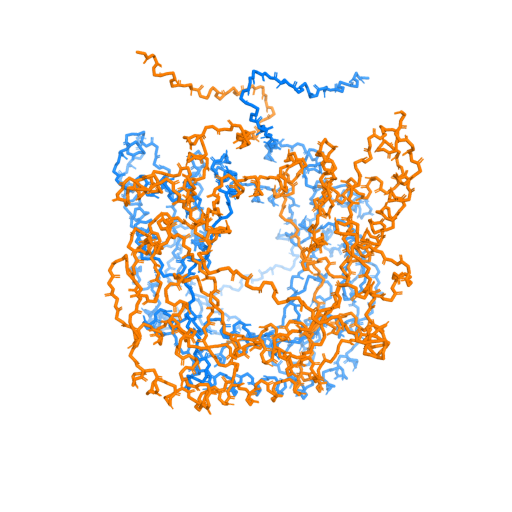 1 88.81 92 SER A CA 1
ATOM 721 C C . SER A 1 92 ? 1.649 36.719 16.562 1 88.81 92 SER A C 1
ATOM 723 O O . SER A 1 92 ? 2.496 37.594 16.312 1 88.81 92 SER A O 1
ATOM 725 N N . PRO A 1 93 ? 0.64 36.844 17.469 1 83.75 93 PRO A N 1
ATOM 726 C CA . PRO A 1 93 ? 0.635 38.062 18.281 1 83.75 93 PRO A CA 1
ATOM 727 C C . PRO A 1 93 ? 1.931 38.25 19.062 1 83.75 93 PRO A C 1
ATOM 729 O O . PRO A 1 93 ? 2.328 39.406 19.328 1 83.75 93 PRO A O 1
ATOM 732 N N . GLY A 1 94 ? 2.625 37.219 19.375 1 83.94 94 GLY A N 1
ATOM 733 C CA . GLY A 1 94 ? 3.869 37.281 20.125 1 83.94 94 GLY A CA 1
ATOM 734 C C . GLY A 1 94 ? 5.082 37.531 19.25 1 83.94 94 GLY A C 1
ATOM 735 O O . GLY A 1 94 ? 6.215 37.531 19.734 1 83.94 94 GLY A O 1
ATOM 736 N N . GLY A 1 95 ? 4.898 37.719 17.984 1 89.38 95 GLY A N 1
ATOM 737 C CA . GLY A 1 95 ? 5.988 38.062 17.078 1 89.38 95 GLY A CA 1
ATOM 738 C C . GLY A 1 95 ? 6.738 36.844 16.562 1 89.38 95 GLY A C 1
ATOM 739 O O . GLY A 1 95 ? 7.902 36.938 16.172 1 89.38 95 GLY A O 1
ATOM 740 N N . VAL A 1 96 ? 6.086 35.719 16.688 1 94 96 VAL A N 1
ATOM 741 C CA . VAL A 1 96 ? 6.688 34.5 16.203 1 94 96 VAL A CA 1
ATOM 742 C C . VAL A 1 96 ? 6.129 34.156 14.828 1 94 96 VAL A C 1
ATOM 744 O O . VAL A 1 96 ? 4.914 34.188 14.617 1 94 96 VAL A O 1
ATOM 747 N N . LEU A 1 97 ? 6.988 33.844 13.906 1 95.69 97 LEU A N 1
ATOM 748 C CA . LEU A 1 97 ? 6.547 33.438 12.578 1 95.69 97 LEU A CA 1
ATOM 749 C C . LEU A 1 97 ? 5.996 32.031 12.609 1 95.69 97 LEU A C 1
ATOM 751 O O . LEU A 1 97 ? 6.723 31.062 12.914 1 95.69 97 LEU A O 1
ATOM 755 N N . LEU A 1 98 ? 4.785 31.906 12.305 1 95.75 98 LEU A N 1
ATOM 756 C CA . LEU A 1 98 ? 4.125 30.594 12.328 1 95.75 98 LEU A CA 1
ATOM 757 C C . LEU A 1 98 ? 4.172 29.938 10.953 1 95.75 98 LEU A C 1
ATOM 759 O O . LEU A 1 98 ? 3.641 30.484 9.984 1 95.75 98 LEU A O 1
ATOM 763 N N . CYS A 1 99 ? 4.785 28.828 10.852 1 96.94 99 CYS A N 1
ATOM 764 C CA . CYS A 1 99 ? 4.895 27.984 9.672 1 96.94 99 CYS A CA 1
ATOM 765 C C . CYS A 1 99 ? 4.438 26.562 9.984 1 96.94 99 CYS A C 1
ATOM 767 O O . CYS A 1 99 ? 5.254 25.703 10.305 1 96.94 99 CYS A O 1
ATOM 769 N N . ARG A 1 100 ? 3.119 26.359 9.789 1 96.25 100 ARG A N 1
ATOM 770 C CA . ARG A 1 100 ? 2.57 25.094 10.25 1 96.25 100 ARG A CA 1
ATOM 771 C C . ARG A 1 100 ? 1.604 24.5 9.219 1 96.25 100 ARG A C 1
ATOM 773 O O . ARG A 1 100 ? 0.802 25.234 8.633 1 96.25 100 ARG A O 1
ATOM 780 N N . LEU A 1 101 ? 1.783 23.312 8.953 1 95.56 101 LEU A N 1
ATOM 781 C CA . LEU A 1 101 ? 0.857 22.484 8.203 1 95.56 101 LEU A CA 1
ATOM 782 C C . LEU A 1 101 ? 0.352 21.328 9.07 1 95.56 101 LEU A C 1
ATOM 784 O O . LEU A 1 101 ? 1.034 20.891 10 1 95.56 101 LEU A O 1
ATOM 788 N N . GLU A 1 102 ? -0.814 20.859 8.781 1 94.69 102 GLU A N 1
ATOM 789 C CA . GLU A 1 102 ? -1.415 19.781 9.57 1 94.69 102 GLU A CA 1
ATOM 790 C C . GLU A 1 102 ? -2.078 18.75 8.672 1 94.69 102 GLU A C 1
ATOM 792 O O . GLU A 1 102 ? -2.686 19.094 7.656 1 94.69 102 GLU A O 1
ATOM 797 N N . PHE A 1 103 ? -1.909 17.531 9.117 1 92.94 103 PHE A N 1
ATOM 798 C CA . PHE A 1 103 ? -2.672 16.484 8.438 1 92.94 103 PHE A CA 1
ATOM 799 C C . PHE A 1 103 ? -4.125 16.5 8.891 1 92.94 103 PHE A C 1
ATOM 801 O O . PHE A 1 103 ? -4.41 16.422 10.094 1 92.94 103 PHE A O 1
ATOM 808 N N . HIS A 1 104 ? -4.98 16.656 7.93 1 95.31 104 HIS A N 1
ATOM 809 C CA . HIS A 1 104 ? -6.426 16.672 8.117 1 95.31 104 HIS A CA 1
ATOM 810 C C . HIS A 1 104 ? -7.047 15.344 7.707 1 95.31 104 HIS A C 1
ATOM 812 O O . HIS A 1 104 ? -6.805 14.859 6.605 1 95.31 104 HIS A O 1
ATOM 818 N N . HIS A 1 105 ? -7.66 14.711 8.578 1 94.75 105 HIS A N 1
ATOM 819 C CA . HIS A 1 105 ? -8.258 13.414 8.281 1 94.75 105 HIS A CA 1
ATOM 820 C C . HIS A 1 105 ? -9.734 13.391 8.648 1 94.75 105 HIS A C 1
ATOM 822 O O . HIS A 1 105 ? -10.219 14.273 9.367 1 94.75 105 HIS A O 1
ATOM 828 N N . ASP A 1 106 ? -10.438 12.484 8.148 1 95.88 106 ASP A N 1
ATOM 829 C CA . ASP A 1 106 ? -11.875 12.344 8.359 1 95.88 106 ASP A CA 1
ATOM 830 C C . ASP A 1 106 ? -12.172 11.578 9.648 1 95.88 106 ASP A C 1
ATOM 832 O O . ASP A 1 106 ? -11.938 10.375 9.727 1 95.88 106 ASP A O 1
ATOM 836 N N . HIS A 1 107 ? -12.789 12.219 10.586 1 93.88 107 HIS A N 1
ATOM 837 C CA . HIS A 1 107 ? -13.078 11.594 11.867 1 93.88 107 HIS A CA 1
ATOM 838 C C . HIS A 1 107 ? -14.227 10.594 11.742 1 93.88 107 HIS A C 1
ATOM 840 O O . HIS A 1 107 ? -14.453 9.781 12.648 1 93.88 107 HIS A O 1
ATOM 846 N N . LEU A 1 108 ? -14.953 10.672 10.695 1 94.19 108 LEU A N 1
ATOM 847 C CA . LEU A 1 108 ? -15.969 9.648 10.43 1 94.19 108 LEU A CA 1
ATOM 848 C C . LEU A 1 108 ? -15.344 8.258 10.422 1 94.19 108 LEU A C 1
ATOM 850 O O . LEU A 1 108 ? -15.969 7.289 10.859 1 94.19 108 LEU A O 1
ATOM 854 N N . SER A 1 109 ? -14.148 8.172 9.883 1 94.19 109 SER A N 1
ATOM 855 C CA . SER A 1 109 ? -13.453 6.891 9.852 1 94.19 109 SER A CA 1
ATOM 856 C C . SER A 1 109 ? -13.164 6.383 11.266 1 94.19 109 SER A C 1
ATOM 858 O O . SER A 1 109 ? -13.219 5.176 11.516 1 94.19 109 SER A O 1
ATOM 860 N N . ASP A 1 110 ? -12.828 7.281 12.133 1 91.62 110 ASP A N 1
ATOM 861 C CA . ASP A 1 110 ? -12.578 6.895 13.516 1 91.62 110 ASP A CA 1
ATOM 862 C C . ASP A 1 110 ? -13.828 6.281 14.148 1 91.62 110 ASP A C 1
ATOM 864 O O . ASP A 1 110 ? -13.742 5.25 14.82 1 91.62 110 ASP A O 1
ATOM 868 N N . ARG A 1 111 ? -14.891 6.902 13.93 1 94.5 111 ARG A N 1
ATOM 869 C CA . ARG A 1 111 ? -16.156 6.371 14.414 1 94.5 111 ARG A CA 1
ATOM 870 C C . ARG A 1 111 ? -16.469 5.016 13.789 1 94.5 111 ARG A C 1
ATOM 872 O O . ARG A 1 111 ? -16.859 4.078 14.492 1 94.5 111 ARG A O 1
ATOM 879 N N . ALA A 1 112 ? -16.297 4.941 12.539 1 96.06 112 ALA A N 1
ATOM 880 C CA . ALA A 1 112 ? -16.562 3.688 11.836 1 96.06 112 ALA A CA 1
ATOM 881 C C . ALA A 1 112 ? -15.656 2.572 12.359 1 96.06 112 ALA A C 1
ATOM 883 O O . ALA A 1 112 ? -16.094 1.427 12.5 1 96.06 112 ALA A O 1
ATOM 884 N N . LYS A 1 113 ? -14.406 2.869 12.57 1 94.88 113 LYS A N 1
ATOM 885 C CA . LYS A 1 113 ? -13.477 1.886 13.117 1 94.88 113 LYS A CA 1
ATOM 886 C C . LYS A 1 113 ? -13.953 1.381 14.477 1 94.88 113 LYS A C 1
ATOM 888 O O . LYS A 1 113 ? -13.844 0.19 14.781 1 94.88 113 LYS A O 1
ATOM 893 N N . ARG A 1 114 ? -14.438 2.271 15.281 1 93.38 114 ARG A N 1
ATOM 894 C CA . ARG A 1 114 ? -14.953 1.873 16.578 1 93.38 114 ARG A CA 1
ATOM 895 C C . ARG A 1 114 ? -16.141 0.922 16.438 1 93.38 114 ARG A C 1
ATOM 897 O O . ARG A 1 114 ? -16.188 -0.129 17.078 1 93.38 114 ARG A O 1
ATOM 904 N N . VAL A 1 115 ? -17.047 1.302 15.602 1 95.44 115 VAL A N 1
ATOM 905 C CA . VAL A 1 115 ? -18.203 0.459 15.336 1 95.44 115 VAL A CA 1
ATOM 906 C C . VAL A 1 115 ? -17.75 -0.912 14.844 1 95.44 115 VAL A C 1
ATOM 908 O O . VAL A 1 115 ? -18.266 -1.941 15.289 1 95.44 115 VAL A O 1
ATOM 911 N N . PHE A 1 116 ? -16.844 -0.948 14 1 97.19 116 PHE A N 1
ATOM 912 C CA . PHE A 1 116 ? -16.328 -2.188 13.43 1 97.19 116 PHE A CA 1
ATOM 913 C C . PHE A 1 116 ? -15.711 -3.066 14.508 1 97.19 116 PHE A C 1
ATOM 915 O O . PHE A 1 116 ? -15.984 -4.266 14.57 1 97.19 116 PHE A O 1
ATOM 922 N N . ARG A 1 117 ? -14.922 -2.467 15.305 1 94 117 ARG A N 1
ATOM 923 C CA . ARG A 1 117 ? -14.219 -3.203 16.344 1 94 117 ARG A CA 1
ATOM 924 C C . ARG A 1 117 ? -15.203 -3.76 17.375 1 94 117 ARG A C 1
ATOM 926 O O . ARG A 1 117 ? -14.984 -4.836 17.938 1 94 117 ARG A O 1
ATOM 933 N N . ASP A 1 118 ? -16.203 -3.045 17.656 1 94.12 118 ASP A N 1
ATOM 934 C CA . ASP A 1 118 ? -17.234 -3.516 18.594 1 94.12 118 ASP A CA 1
ATOM 935 C C . ASP A 1 118 ? -17.859 -4.816 18.094 1 94.12 118 ASP A C 1
ATOM 937 O O . ASP A 1 118 ? -18.109 -5.734 18.875 1 94.12 118 ASP A O 1
ATOM 941 N N . ASP A 1 119 ? -18.094 -4.938 16.844 1 95.19 119 ASP A N 1
ATOM 942 C CA . ASP A 1 119 ? -18.719 -6.113 16.25 1 95.19 119 ASP A CA 1
ATOM 943 C C . ASP A 1 119 ? -17.688 -7.195 15.945 1 95.19 119 ASP A C 1
ATOM 945 O O . ASP A 1 119 ? -18.047 -8.367 15.805 1 95.19 119 ASP A O 1
ATOM 949 N N . ASN A 1 120 ? -16.469 -6.773 15.727 1 95.62 120 ASN A N 1
ATOM 950 C CA . ASN A 1 120 ? -15.406 -7.695 15.344 1 95.62 120 ASN A CA 1
ATOM 951 C C . ASN A 1 120 ? -14.234 -7.633 16.328 1 95.62 120 ASN A C 1
ATOM 953 O O . ASN A 1 120 ? -13.133 -7.242 15.945 1 95.62 120 ASN A O 1
ATOM 957 N N . PRO A 1 121 ? -14.445 -8.078 17.469 1 91.75 121 PRO A N 1
ATOM 958 C CA . PRO A 1 121 ? -13.359 -8.023 18.453 1 91.75 121 PRO A CA 1
ATOM 959 C C . PRO A 1 121 ? -12.203 -8.953 18.094 1 91.75 121 PRO A C 1
ATOM 961 O O . PRO A 1 121 ? -12.406 -9.969 17.422 1 91.75 121 PRO A O 1
ATOM 964 N N . ARG A 1 122 ? -11.086 -8.555 18.531 1 89.25 122 ARG A N 1
ATOM 965 C CA . ARG A 1 122 ? -9.906 -9.391 18.312 1 89.25 122 ARG A CA 1
ATOM 966 C C . ARG A 1 122 ? -9.961 -10.656 19.156 1 89.25 122 ARG A C 1
ATOM 968 O O . ARG A 1 122 ? -10.398 -10.617 20.312 1 89.25 122 ARG A O 1
ATOM 975 N N . GLY A 1 123 ? -9.578 -11.711 18.484 1 87.19 123 GLY A N 1
ATOM 976 C CA . GLY A 1 123 ? -9.516 -12.984 19.188 1 87.19 123 GLY A CA 1
ATOM 977 C C . GLY A 1 123 ? -8.148 -13.641 19.125 1 87.19 123 GLY A C 1
ATOM 978 O O . GLY A 1 123 ? -7.148 -12.961 18.891 1 87.19 123 GLY A O 1
ATOM 979 N N . ASP A 1 124 ? -8.148 -14.906 19.375 1 86.5 124 ASP A N 1
ATOM 980 C CA . ASP A 1 124 ? -6.898 -15.656 19.438 1 86.5 124 ASP A CA 1
ATOM 981 C C . ASP A 1 124 ? -6.469 -16.141 18.062 1 86.5 124 ASP A C 1
ATOM 983 O O . ASP A 1 124 ? -5.305 -16.484 17.844 1 86.5 124 ASP A O 1
ATOM 987 N N . ASP A 1 125 ? -7.375 -16.125 17.234 1 88.56 125 ASP A N 1
ATOM 988 C CA . ASP A 1 125 ? -7.07 -16.594 15.883 1 88.56 125 ASP A CA 1
ATOM 989 C C . ASP A 1 125 ? -6.355 -15.508 15.078 1 88.56 125 ASP A C 1
ATOM 991 O O . ASP A 1 125 ? -6.973 -14.523 14.664 1 88.56 125 ASP A O 1
ATOM 995 N N . ARG A 1 126 ? -5.152 -15.75 14.766 1 83.19 126 ARG A N 1
ATOM 996 C CA . ARG A 1 126 ? -4.305 -14.773 14.094 1 83.19 126 ARG A CA 1
ATOM 997 C C . ARG A 1 126 ? -4.812 -14.484 12.688 1 83.19 126 ARG A C 1
ATOM 999 O O . ARG A 1 126 ? -4.855 -13.328 12.258 1 83.19 126 ARG A O 1
ATOM 1006 N N . GLU A 1 127 ? -5 -15.461 11.984 1 85.69 127 GLU A N 1
ATOM 1007 C CA . GLU A 1 127 ? -5.469 -15.297 10.609 1 85.69 127 GLU A CA 1
ATOM 1008 C C . GLU A 1 127 ? -6.766 -14.492 10.562 1 85.69 127 GLU A C 1
ATOM 1010 O O . GLU A 1 127 ? -6.934 -13.617 9.719 1 85.69 127 GLU A O 1
ATOM 1015 N N . ALA A 1 128 ? -7.641 -14.781 11.492 1 89.75 128 ALA A N 1
ATOM 1016 C CA . ALA A 1 128 ? -8.906 -14.055 11.57 1 89.75 128 ALA A CA 1
ATOM 1017 C C . ALA A 1 128 ? -8.664 -12.57 11.859 1 89.75 128 ALA A C 1
ATOM 1019 O O . ALA A 1 128 ? -9.352 -11.711 11.312 1 89.75 128 ALA A O 1
ATOM 1020 N N . ASN A 1 129 ? -7.746 -12.359 12.688 1 88.94 129 ASN A N 1
ATOM 1021 C CA . ASN A 1 129 ? -7.414 -10.977 13.008 1 88.94 129 ASN A CA 1
ATOM 1022 C C . ASN A 1 129 ? -6.879 -10.234 11.781 1 88.94 129 ASN A C 1
ATOM 1024 O O . ASN A 1 129 ? -7.242 -9.078 11.547 1 88.94 129 ASN A O 1
ATOM 1028 N N . ILE A 1 130 ? -6.043 -10.891 11.023 1 89.38 130 ILE A N 1
ATOM 1029 C CA . ILE A 1 130 ? -5.488 -10.281 9.82 1 89.38 130 ILE A CA 1
ATOM 1030 C C . ILE A 1 130 ? -6.609 -9.977 8.836 1 89.38 130 ILE A C 1
ATOM 1032 O O . ILE A 1 130 ? -6.66 -8.891 8.258 1 89.38 130 ILE A O 1
ATOM 1036 N N . GLN A 1 131 ? -7.48 -10.898 8.695 1 92.44 131 GLN A N 1
ATOM 1037 C CA . GLN A 1 131 ? -8.617 -10.719 7.793 1 92.44 131 GLN A CA 1
ATOM 1038 C C . GLN A 1 131 ? -9.477 -9.531 8.227 1 92.44 131 GLN A C 1
ATOM 1040 O O . GLN A 1 131 ? -9.898 -8.727 7.398 1 92.44 131 GLN A O 1
ATOM 1045 N N . SER A 1 132 ? -9.656 -9.484 9.469 1 92.69 132 SER A N 1
ATOM 1046 C CA . SER A 1 132 ? -10.461 -8.406 10.031 1 92.69 132 SER A CA 1
ATOM 1047 C C . SER A 1 132 ? -9.805 -7.047 9.805 1 92.69 132 SER A C 1
ATOM 1049 O O . SER A 1 132 ? -10.469 -6.082 9.422 1 92.69 132 SER A O 1
ATOM 1051 N N . ASP A 1 133 ? -8.586 -7.012 10.016 1 91.31 133 ASP A N 1
ATOM 1052 C CA . ASP A 1 133 ? -7.852 -5.77 9.797 1 91.31 133 ASP A CA 1
ATOM 1053 C C . ASP A 1 133 ? -7.945 -5.332 8.336 1 91.31 133 ASP A C 1
ATOM 1055 O O . ASP A 1 133 ? -8.156 -4.148 8.055 1 91.31 133 ASP A O 1
ATOM 1059 N N . ARG A 1 134 ? -7.738 -6.227 7.496 1 92.5 134 ARG A N 1
ATOM 1060 C CA . ARG A 1 134 ? -7.812 -5.926 6.07 1 92.5 134 ARG A CA 1
ATOM 1061 C C . ARG A 1 134 ? -9.203 -5.441 5.684 1 92.5 134 ARG A C 1
ATOM 1063 O O . ARG A 1 134 ? -9.352 -4.504 4.898 1 92.5 134 ARG A O 1
ATOM 1070 N N . ALA A 1 135 ? -10.172 -6.074 6.211 1 96.44 135 ALA A N 1
ATOM 1071 C CA . ALA A 1 135 ? -11.555 -5.684 5.941 1 96.44 135 ALA A CA 1
ATOM 1072 C C . ALA A 1 135 ? -11.836 -4.277 6.473 1 96.44 135 ALA A C 1
ATOM 1074 O O . ALA A 1 135 ? -12.484 -3.475 5.797 1 96.44 135 ALA A O 1
ATOM 1075 N N . GLN A 1 136 ? -11.375 -4.117 7.664 1 96.31 136 GLN A N 1
ATOM 1076 C CA . GLN A 1 136 ? -11.57 -2.797 8.258 1 96.31 136 GLN A CA 1
ATOM 1077 C C . GLN A 1 136 ? -10.945 -1.707 7.387 1 96.31 136 GLN A C 1
ATOM 1079 O O . GLN A 1 136 ? -11.578 -0.685 7.117 1 96.31 136 GLN A O 1
ATOM 1084 N N . LYS A 1 137 ? -9.742 -1.92 7.016 1 94.12 137 LYS A N 1
ATOM 1085 C CA . LYS A 1 137 ? -9.047 -0.944 6.188 1 94.12 137 LYS A CA 1
ATOM 1086 C C . LYS A 1 137 ? -9.781 -0.714 4.871 1 94.12 137 LYS A C 1
ATOM 1088 O O . LYS A 1 137 ? -9.93 0.427 4.43 1 94.12 137 LYS A O 1
ATOM 1093 N N . ALA A 1 138 ? -10.148 -1.759 4.273 1 95.81 138 ALA A N 1
ATOM 1094 C CA . ALA A 1 138 ? -10.891 -1.65 3.02 1 95.81 138 ALA A CA 1
ATOM 1095 C C . ALA A 1 138 ? -12.195 -0.896 3.219 1 95.81 138 ALA A C 1
ATOM 1097 O O . ALA A 1 138 ? -12.602 -0.1 2.367 1 95.81 138 ALA A O 1
ATOM 1098 N N . LEU A 1 139 ? -12.844 -1.142 4.301 1 97.56 139 LEU A N 1
ATOM 1099 C CA . LEU A 1 139 ? -14.117 -0.502 4.613 1 97.56 139 LEU A CA 1
ATOM 1100 C C . LEU A 1 139 ? -13.961 1.013 4.695 1 97.56 139 LEU A C 1
ATOM 1102 O O . LEU A 1 139 ? -14.844 1.757 4.273 1 97.56 139 LEU A O 1
ATOM 1106 N N . MET A 1 140 ? -12.844 1.477 5.172 1 96.5 140 MET A N 1
ATOM 1107 C CA . MET A 1 140 ? -12.648 2.91 5.363 1 96.5 140 MET A CA 1
ATOM 1108 C C . MET A 1 140 ? -12.656 3.645 4.027 1 96.5 140 MET A C 1
ATOM 1110 O O . MET A 1 140 ? -13.07 4.805 3.957 1 96.5 140 MET A O 1
ATOM 1114 N N . VAL A 1 141 ? -12.266 2.994 2.982 1 95.75 141 VAL A N 1
ATOM 1115 C CA . VAL A 1 141 ? -12.281 3.604 1.657 1 95.75 141 VAL A CA 1
ATOM 1116 C C . VAL A 1 141 ? -13.703 3.998 1.287 1 95.75 141 VAL A C 1
ATOM 1118 O O . VAL A 1 141 ? -13.922 5 0.603 1 95.75 141 VAL A O 1
ATOM 1121 N N . PHE A 1 142 ? -14.719 3.273 1.812 1 96.75 142 PHE A N 1
ATOM 1122 C CA . PHE A 1 142 ? -16.125 3.5 1.461 1 96.75 142 PHE A CA 1
ATOM 1123 C C . PHE A 1 142 ? -16.781 4.441 2.459 1 96.75 142 PHE A C 1
ATOM 1125 O O . PHE A 1 142 ? -17.859 4.969 2.199 1 96.75 142 PHE A O 1
ATOM 1132 N N . VAL A 1 143 ? -16.125 4.637 3.574 1 97.38 143 VAL A N 1
ATOM 1133 C CA . VAL A 1 143 ? -16.75 5.414 4.637 1 97.38 143 VAL A CA 1
ATOM 1134 C C . VAL A 1 143 ? -16.203 6.836 4.637 1 97.38 143 VAL A C 1
ATOM 1136 O O . VAL A 1 143 ? -16.953 7.801 4.805 1 97.38 143 VAL A O 1
ATOM 1139 N N . GLU A 1 144 ? -14.938 6.953 4.438 1 96.94 144 GLU A N 1
ATOM 1140 C CA . GLU A 1 144 ? -14.297 8.266 4.469 1 96.94 144 GLU A CA 1
ATOM 1141 C C . GLU A 1 144 ? -14.82 9.164 3.357 1 96.94 144 GLU A C 1
ATOM 1143 O O . GLU A 1 144 ? -15.039 8.711 2.232 1 96.94 144 GLU A O 1
ATOM 1148 N N . ARG A 1 145 ? -14.945 10.383 3.715 1 97 145 ARG A N 1
ATOM 1149 C CA . ARG A 1 145 ? -15.398 11.344 2.717 1 97 145 ARG A CA 1
ATOM 1150 C C . ARG A 1 145 ? -14.219 11.961 1.974 1 97 145 ARG A C 1
ATOM 1152 O O . ARG A 1 145 ? -14.391 12.547 0.904 1 97 145 ARG A O 1
ATOM 1159 N N . PHE A 1 146 ? -13.078 11.93 2.57 1 96.19 146 PHE A N 1
ATOM 1160 C CA . PHE A 1 146 ? -11.867 12.414 1.928 1 96.19 146 PHE A CA 1
ATOM 1161 C C . PHE A 1 146 ? -10.633 11.703 2.484 1 96.19 146 PHE A C 1
ATOM 1163 O O . PHE A 1 146 ? -10.648 11.234 3.623 1 96.19 146 PHE A O 1
ATOM 1170 N N . GLU A 1 147 ? -9.625 11.578 1.71 1 93.25 147 GLU A N 1
ATOM 1171 C CA . GLU A 1 147 ? -8.352 11.016 2.143 1 93.25 147 GLU A CA 1
ATOM 1172 C C . GLU A 1 147 ? -7.613 11.977 3.07 1 93.25 147 GLU A C 1
ATOM 1174 O O . GLU A 1 147 ? -7.762 13.195 2.957 1 93.25 147 GLU A O 1
ATOM 1179 N N . GLU A 1 148 ? -6.871 11.398 3.961 1 93.06 148 GLU A N 1
ATOM 1180 C CA . GLU A 1 148 ? -6.027 12.25 4.793 1 93.06 148 GLU A CA 1
ATOM 1181 C C . GLU A 1 148 ? -5.219 13.227 3.945 1 93.06 148 GLU A C 1
ATOM 1183 O O . GLU A 1 148 ? -4.551 12.82 2.99 1 93.06 148 GLU A O 1
ATOM 1188 N N . THR A 1 149 ? -5.297 14.484 4.336 1 93.25 149 THR A N 1
ATOM 1189 C CA . THR A 1 149 ? -4.766 15.539 3.473 1 93.25 149 THR A CA 1
ATOM 1190 C C . THR A 1 149 ? -3.984 16.562 4.289 1 93.25 149 THR A C 1
ATOM 1192 O O . THR A 1 149 ? -4.422 16.969 5.367 1 93.25 149 THR A O 1
ATOM 1195 N N . LEU A 1 150 ? -2.834 16.828 3.777 1 92.69 150 LEU A N 1
ATOM 1196 C CA . LEU A 1 150 ? -2.066 17.922 4.375 1 92.69 150 LEU A CA 1
ATOM 1197 C C . LEU A 1 150 ? -2.68 19.266 4.031 1 92.69 150 LEU A C 1
ATOM 1199 O O . LEU A 1 150 ? -2.904 19.578 2.855 1 92.69 150 LEU A O 1
ATOM 1203 N N . ILE A 1 151 ? -2.988 20.078 5.066 1 97 151 ILE A N 1
ATOM 1204 C CA . ILE A 1 151 ? -3.559 21.391 4.848 1 97 151 ILE A CA 1
ATOM 1205 C C . ILE A 1 151 ? -2.836 22.422 5.723 1 97 151 ILE A C 1
ATOM 1207 O O . ILE A 1 151 ? -2.047 22.047 6.598 1 97 151 ILE A O 1
ATOM 1211 N N . CYS A 1 152 ? -3.078 23.719 5.41 1 97.62 152 CYS A N 1
ATOM 1212 C CA . CYS A 1 152 ? -2.43 24.734 6.234 1 97.62 152 CYS A CA 1
ATOM 1213 C C . CYS A 1 152 ? -3.113 24.859 7.59 1 97.62 152 CYS A C 1
ATOM 1215 O O . CYS A 1 152 ? -4.258 24.438 7.754 1 97.62 152 CYS A O 1
ATOM 1217 N N . ILE A 1 153 ? -2.508 25.391 8.578 1 96.56 153 ILE A N 1
ATOM 1218 C CA . ILE A 1 153 ? -2.994 25.5 9.953 1 96.56 153 ILE A CA 1
ATOM 1219 C C . ILE A 1 153 ? -4.242 26.375 9.992 1 96.56 153 ILE A C 1
ATOM 1221 O O . ILE A 1 153 ? -5.145 26.141 10.805 1 96.56 153 ILE A O 1
ATOM 1225 N N . ASP A 1 154 ? -4.328 27.391 9.164 1 97.31 154 ASP A N 1
ATOM 1226 C CA . ASP A 1 154 ? -5.469 28.297 9.18 1 97.31 154 ASP A CA 1
ATOM 1227 C C . ASP A 1 154 ? -6.738 27.609 8.695 1 97.31 154 ASP A C 1
ATOM 1229 O O . ASP A 1 154 ? -7.824 27.828 9.227 1 97.31 154 ASP A O 1
ATOM 1233 N N . CYS A 1 155 ? -6.586 26.797 7.68 1 98.19 155 CYS A N 1
ATOM 1234 C CA . CYS A 1 155 ? -7.723 26 7.23 1 98.19 155 CYS A CA 1
ATOM 1235 C C . CYS A 1 155 ? -8.172 25.031 8.32 1 98.19 155 CYS A C 1
ATOM 1237 O O . CYS A 1 155 ? -9.375 24.875 8.555 1 98.19 155 CYS A O 1
ATOM 1239 N N . ASN A 1 156 ? -7.219 24.406 8.961 1 96.88 156 ASN A N 1
ATOM 1240 C CA . ASN A 1 156 ? -7.535 23.484 10.055 1 96.88 156 ASN A CA 1
ATOM 1241 C C . ASN A 1 156 ? -8.258 24.203 11.188 1 96.88 156 ASN A C 1
ATOM 1243 O O . ASN A 1 156 ? -9.25 23.703 11.719 1 96.88 156 ASN A O 1
ATOM 1247 N N . LEU A 1 157 ? -7.754 25.344 11.531 1 95.56 157 LEU A N 1
ATOM 1248 C CA . LEU A 1 157 ? -8.367 26.156 12.578 1 95.56 157 LEU A CA 1
ATOM 1249 C C . LEU A 1 157 ? -9.781 26.578 12.18 1 95.56 157 LEU A C 1
ATOM 1251 O O . LEU A 1 157 ? -10.688 26.594 13.016 1 95.56 157 LEU A O 1
ATOM 1255 N N . SER A 1 158 ? -9.938 26.953 10.938 1 97.38 158 SER A N 1
ATOM 1256 C CA . SER A 1 158 ? -11.25 27.344 10.445 1 97.38 158 SER A CA 1
ATOM 1257 C C . SER A 1 158 ? -12.25 26.203 10.57 1 97.38 158 SER A C 1
ATOM 1259 O O . SER A 1 158 ? -13.414 26.422 10.93 1 97.38 158 SER A O 1
ATOM 1261 N N . GLU A 1 159 ? -11.797 25.062 10.211 1 96.94 159 GLU A N 1
ATOM 1262 C CA . GLU A 1 159 ? -12.648 23.875 10.375 1 96.94 159 GLU A CA 1
ATOM 1263 C C . GLU A 1 159 ? -13.031 23.672 11.836 1 96.94 159 GLU A C 1
ATOM 1265 O O . GLU A 1 159 ? -14.195 23.391 12.141 1 96.94 159 GLU A O 1
ATOM 1270 N N . GLY A 1 160 ? -12.102 23.828 12.758 1 94.12 160 GLY A N 1
ATOM 1271 C CA . GLY A 1 160 ? -12.391 23.75 14.18 1 94.12 160 GLY A CA 1
ATOM 1272 C C . GLY A 1 160 ? -13.414 24.766 14.633 1 94.12 160 GLY A C 1
ATOM 1273 O O . GLY A 1 160 ? -14.336 24.422 15.391 1 94.12 160 GLY A O 1
ATOM 1274 N N . LYS A 1 161 ? -13.25 25.969 14.156 1 95 161 LYS A N 1
ATOM 1275 C CA . LYS A 1 161 ? -14.203 27.031 14.492 1 95 161 LYS A CA 1
ATOM 1276 C C . LYS A 1 161 ? -15.602 26.688 13.984 1 95 161 LYS A C 1
ATOM 1278 O O . LYS A 1 161 ? -16.594 26.922 14.68 1 95 161 LYS A O 1
ATOM 1283 N N . ALA A 1 162 ? -15.594 26.203 12.805 1 95.88 162 ALA A N 1
ATOM 1284 C CA . ALA A 1 162 ? -16.875 25.812 12.211 1 95.88 162 ALA A CA 1
ATOM 1285 C C . ALA A 1 162 ? -17.562 24.734 13.055 1 95.88 162 ALA A C 1
ATOM 1287 O O . ALA A 1 162 ? -18.766 24.828 13.305 1 95.88 162 ALA A O 1
ATOM 1288 N N . LYS A 1 163 ? -16.844 23.812 13.516 1 93.38 163 LYS A N 1
ATOM 1289 C CA . LYS A 1 163 ? -17.391 22.719 14.312 1 93.38 163 LYS A CA 1
ATOM 1290 C C . LYS A 1 163 ? -17.922 23.234 15.648 1 93.38 163 LYS A C 1
ATOM 1292 O O . LYS A 1 163 ? -18.969 22.797 16.125 1 93.38 163 LYS A O 1
ATOM 1297 N N . VAL A 1 164 ? -17.188 24.125 16.203 1 91.5 164 VAL A N 1
ATOM 1298 C CA . VAL A 1 164 ? -17.609 24.703 17.484 1 91.5 164 VAL A CA 1
ATOM 1299 C C . VAL A 1 164 ? -18.906 25.469 17.297 1 91.5 164 VAL A C 1
ATOM 1301 O O . VAL A 1 164 ? -19.828 25.359 18.125 1 91.5 164 VAL A O 1
ATOM 1304 N N . GLU A 1 165 ? -18.984 26.203 16.266 1 91.56 165 GLU A N 1
ATOM 1305 C CA . GLU A 1 165 ? -20.172 27 15.969 1 91.56 165 GLU A CA 1
ATOM 1306 C C . GLU A 1 165 ? -21.391 26.094 15.766 1 91.56 165 GLU A C 1
ATOM 1308 O O . GLU A 1 165 ? -22.5 26.453 16.156 1 91.56 165 GLU A O 1
ATOM 1313 N N . LEU A 1 166 ? -21.125 24.938 15.219 1 92.44 166 LEU A N 1
ATOM 1314 C CA . LEU A 1 166 ? -22.219 24.031 14.875 1 92.44 166 LEU A CA 1
ATOM 1315 C C . LEU A 1 166 ? -22.312 22.875 15.859 1 92.44 166 LEU A C 1
ATOM 1317 O O . LEU A 1 166 ? -22.906 21.844 15.555 1 92.44 166 LEU A O 1
ATOM 1321 N N . VAL A 1 167 ? -21.734 22.984 16.984 1 87.25 167 VAL A N 1
ATOM 1322 C CA . VAL A 1 167 ? -21.5 21.891 17.922 1 87.25 167 VAL A CA 1
ATOM 1323 C C . VAL A 1 167 ? -22.828 21.203 18.25 1 87.25 167 VAL A C 1
ATOM 1325 O O . VAL A 1 167 ? -22.875 19.984 18.453 1 87.25 167 VAL A O 1
ATOM 1328 N N . ARG A 1 168 ? -23.906 21.859 18.203 1 84.5 168 ARG A N 1
ATOM 1329 C CA . ARG A 1 168 ? -25.203 21.297 18.594 1 84.5 168 ARG A CA 1
ATOM 1330 C C . ARG A 1 168 ? -25.891 20.641 17.391 1 84.5 168 ARG A C 1
ATOM 1332 O O . ARG A 1 168 ? -26.844 19.875 17.562 1 84.5 168 ARG A O 1
ATOM 1339 N N . GLU A 1 169 ? -25.406 20.875 16.234 1 85.81 169 GLU A N 1
ATOM 1340 C CA . GLU A 1 169 ? -26.109 20.453 15.023 1 85.81 169 GLU A CA 1
ATOM 1341 C C . GLU A 1 169 ? -25.328 19.344 14.305 1 85.81 169 GLU A C 1
ATOM 1343 O O . GLU A 1 169 ? -25.922 18.562 13.547 1 85.81 169 GLU A O 1
ATOM 1348 N N . ILE A 1 170 ? -24.156 19.297 14.586 1 86.06 170 ILE A N 1
ATOM 1349 C CA . ILE A 1 170 ? -23.328 18.438 13.766 1 86.06 170 ILE A CA 1
ATOM 1350 C C . ILE A 1 170 ? -22.984 17.156 14.547 1 86.06 170 ILE A C 1
ATOM 1352 O O . ILE A 1 170 ? -22.969 17.172 15.773 1 86.06 170 ILE A O 1
ATOM 1356 N N . ASP A 1 171 ? -22.844 16.109 13.789 1 83.62 171 ASP A N 1
ATOM 1357 C CA . ASP A 1 171 ? -22.281 14.891 14.383 1 83.62 171 ASP A CA 1
ATOM 1358 C C . ASP A 1 171 ? -20.875 15.133 14.922 1 83.62 171 ASP A C 1
ATOM 1360 O O . ASP A 1 171 ? -20.031 15.711 14.227 1 83.62 171 ASP A O 1
ATOM 1364 N N . PRO A 1 172 ? -20.641 14.758 16.125 1 82.81 172 PRO A N 1
ATOM 1365 C CA . PRO A 1 172 ? -19.328 15.047 16.734 1 82.81 172 PRO A CA 1
ATOM 1366 C C . PRO A 1 172 ? -18.172 14.422 15.953 1 82.81 172 PRO A C 1
ATOM 1368 O O . PRO A 1 172 ? -17.047 14.906 16.031 1 82.81 172 PRO A O 1
ATOM 1371 N N . ASP A 1 173 ? -18.422 13.422 15.219 1 86.12 173 ASP A N 1
ATOM 1372 C CA . ASP A 1 173 ? -17.359 12.75 14.492 1 86.12 173 ASP A CA 1
ATOM 1373 C C . ASP A 1 173 ? -17.344 13.18 13.023 1 86.12 173 ASP A C 1
ATOM 1375 O O . ASP A 1 173 ? -16.672 12.555 12.203 1 86.12 173 ASP A O 1
ATOM 1379 N N . SER A 1 174 ? -18.047 14.195 12.75 1 88.81 174 SER A N 1
ATOM 1380 C CA . SER A 1 174 ? -18.031 14.664 11.359 1 88.81 174 SER A CA 1
ATOM 1381 C C . SER A 1 174 ? -16.906 15.656 11.125 1 88.81 174 SER A C 1
ATOM 1383 O O . SER A 1 174 ? -16.469 16.344 12.047 1 88.81 174 SER A O 1
ATOM 1385 N N . THR A 1 175 ? -16.312 15.648 9.984 1 94.94 175 THR A N 1
ATOM 1386 C CA . THR A 1 175 ? -15.234 16.531 9.555 1 94.94 175 THR A CA 1
ATOM 1387 C C . THR A 1 175 ? -15.516 17.094 8.164 1 94.94 175 THR A C 1
ATOM 1389 O O . THR A 1 175 ? -15.984 16.359 7.281 1 94.94 175 THR A O 1
ATOM 1392 N N . PHE A 1 176 ? -15.336 18.391 8.031 1 97.06 176 PHE A N 1
ATOM 1393 C CA . PHE A 1 176 ? -15.508 18.984 6.711 1 97.06 176 PHE A CA 1
ATOM 1394 C C . PHE A 1 176 ? -14.352 18.609 5.793 1 97.06 176 PHE A C 1
ATOM 1396 O O . PHE A 1 176 ? -13.195 18.594 6.223 1 97.06 176 PHE A O 1
ATOM 1403 N N . THR A 1 177 ? -14.641 18.281 4.52 1 97.25 177 THR A N 1
ATOM 1404 C CA . THR A 1 177 ? -13.609 17.984 3.531 1 97.25 177 THR A CA 1
ATOM 1405 C C . THR A 1 177 ? -12.836 19.25 3.16 1 97.25 177 THR A C 1
ATOM 1407 O O . THR A 1 177 ? -13.297 20.359 3.408 1 97.25 177 THR A O 1
ATOM 1410 N N . PRO A 1 178 ? -11.641 19.078 2.561 1 97 178 PRO A N 1
ATOM 1411 C CA . PRO A 1 178 ? -10.883 20.266 2.113 1 97 178 PRO A CA 1
ATOM 1412 C C . PRO A 1 178 ? -11.688 21.156 1.179 1 97 178 PRO A C 1
ATOM 1414 O O . PRO A 1 178 ? -11.672 22.375 1.328 1 97 178 PRO A O 1
ATOM 1417 N N . SER A 1 179 ? -12.43 20.578 0.258 1 96.56 179 SER A N 1
ATOM 1418 C CA . SER A 1 179 ? -13.234 21.391 -0.659 1 96.56 179 SER A CA 1
ATOM 1419 C C . SER A 1 179 ? -14.359 22.109 0.076 1 96.56 179 SER A C 1
ATOM 1421 O O . SER A 1 179 ? -14.719 23.234 -0.277 1 96.56 179 SER A O 1
ATOM 1423 N N . GLU A 1 180 ? -14.945 21.484 1.053 1 97.56 180 GLU A N 1
ATOM 1424 C CA . GLU A 1 180 ? -15.992 22.109 1.86 1 97.56 180 GLU A CA 1
ATOM 1425 C C . GLU A 1 180 ? -15.438 23.266 2.678 1 97.56 180 GLU A C 1
ATOM 1427 O O . GLU A 1 180 ? -16.062 24.328 2.744 1 97.56 180 GLU A O 1
ATOM 1432 N N . ILE A 1 181 ? -14.273 23.047 3.285 1 98.19 181 ILE A N 1
ATOM 1433 C CA . ILE A 1 181 ? -13.625 24.125 4.023 1 98.19 181 ILE A CA 1
ATOM 1434 C C . ILE A 1 181 ? -13.398 25.328 3.102 1 98.19 181 ILE A C 1
ATOM 1436 O O . ILE A 1 181 ? -13.68 26.469 3.473 1 98.19 181 ILE A O 1
ATOM 1440 N N . ALA A 1 182 ? -12.945 25.062 1.915 1 98 182 ALA A N 1
ATOM 1441 C CA . ALA A 1 182 ? -12.68 26.094 0.926 1 98 182 ALA A CA 1
ATOM 1442 C C . ALA A 1 182 ? -13.93 26.922 0.646 1 98 182 ALA A C 1
ATOM 1444 O O . ALA A 1 182 ? -13.836 28.125 0.339 1 98 182 ALA A O 1
ATOM 1445 N N . SER A 1 183 ? -15.047 26.344 0.796 1 96.94 183 SER A N 1
ATOM 1446 C CA . SER A 1 183 ? -16.297 26.984 0.397 1 96.94 183 SER A CA 1
ATOM 1447 C C . SER A 1 183 ? -16.75 28 1.437 1 96.94 183 SER A C 1
ATOM 1449 O O . SER A 1 183 ? -17.562 28.875 1.14 1 96.94 183 SER A O 1
ATOM 1451 N N . PHE A 1 184 ? -16.25 27.969 2.707 1 98.12 184 PHE A N 1
ATOM 1452 C CA . PHE A 1 184 ? -16.828 28.875 3.703 1 98.12 184 PHE A CA 1
ATOM 1453 C C . PHE A 1 184 ? -15.75 29.734 4.344 1 98.12 184 PHE A C 1
ATOM 1455 O O . PHE A 1 184 ? -15.969 30.312 5.41 1 98.12 184 PHE A O 1
ATOM 1462 N N . ILE A 1 185 ? -14.617 29.766 3.703 1 98.19 185 ILE A N 1
ATOM 1463 C CA . ILE A 1 185 ? -13.57 30.609 4.25 1 98.19 185 ILE A CA 1
ATOM 1464 C C . ILE A 1 185 ? -13.289 31.766 3.293 1 98.19 185 ILE A C 1
ATOM 1466 O O . ILE A 1 185 ? -13.531 31.656 2.088 1 98.19 185 ILE A O 1
ATOM 1470 N N . GLU A 1 186 ? -12.82 32.875 3.82 1 97.75 186 GLU A N 1
ATOM 1471 C CA . GLU A 1 186 ? -12.25 33.969 3.062 1 97.75 186 GLU A CA 1
ATOM 1472 C C . GLU A 1 186 ? -10.727 33.969 3.17 1 97.75 186 GLU A C 1
ATOM 1474 O O . GLU A 1 186 ? -10.18 34.031 4.273 1 97.75 186 GLU A O 1
ATOM 1479 N N . VAL A 1 187 ? -10.109 33.969 2.061 1 97.62 187 VAL A N 1
ATOM 1480 C CA . VAL A 1 187 ? -8.672 33.719 2.006 1 97.62 187 VAL A CA 1
ATOM 1481 C C . VAL A 1 187 ? -7.938 35.031 1.779 1 97.62 187 VAL A C 1
ATOM 1483 O O . VAL A 1 187 ? -8.336 35.844 0.934 1 97.62 187 VAL A O 1
ATOM 1486 N N . ALA A 1 188 ? -6.98 35.344 2.521 1 97.12 188 ALA A N 1
ATOM 1487 C CA . ALA A 1 188 ? -6.035 36.438 2.359 1 97.12 188 ALA A CA 1
ATOM 1488 C C . ALA A 1 188 ? -4.625 36.031 2.754 1 97.12 188 ALA A C 1
ATOM 1490 O O . ALA A 1 188 ? -4.449 35.156 3.613 1 97.12 188 ALA A O 1
ATOM 1491 N N . PRO A 1 189 ? -3.646 36.531 2.092 1 97.12 189 PRO A N 1
ATOM 1492 C CA . PRO A 1 189 ? -2.275 36.125 2.416 1 97.12 189 PRO A CA 1
ATOM 1493 C C . PRO A 1 189 ? -1.855 36.562 3.822 1 97.12 189 PRO A C 1
ATOM 1495 O O . PRO A 1 189 ? -2.213 37.656 4.281 1 97.12 189 PRO A O 1
ATOM 1498 N N . ASN A 1 190 ? -1.171 35.656 4.527 1 97 190 ASN A N 1
ATOM 1499 C CA . ASN A 1 190 ? -0.468 35.906 5.781 1 97 190 ASN A CA 1
ATOM 1500 C C . ASN A 1 190 ? -1.425 36.375 6.879 1 97 190 ASN A C 1
ATOM 1502 O O . ASN A 1 190 ? -1.062 37.188 7.723 1 97 190 ASN A O 1
ATOM 1506 N N . ARG A 1 191 ? -2.711 35.938 6.766 1 94.75 191 ARG A N 1
ATOM 1507 C CA . ARG A 1 191 ? -3.705 36.25 7.789 1 94.75 191 ARG A CA 1
ATOM 1508 C C . ARG A 1 191 ? -4.602 35.062 8.062 1 94.75 191 ARG A C 1
ATOM 1510 O O . ARG A 1 191 ? -4.73 34.156 7.215 1 94.75 191 ARG A O 1
ATOM 1517 N N . LEU A 1 192 ? -5.164 35.094 9.227 1 95.5 192 LEU A N 1
ATOM 1518 C CA . LEU A 1 192 ? -6.148 34.094 9.586 1 95.5 192 LEU A CA 1
ATOM 1519 C C . LEU A 1 192 ? -7.363 34.156 8.672 1 95.5 192 LEU A C 1
ATOM 1521 O O . LEU A 1 192 ? -7.797 35.25 8.297 1 95.5 192 LEU A O 1
ATOM 1525 N N . HIS A 1 193 ? -7.891 33 8.359 1 97.56 193 HIS A N 1
ATOM 1526 C CA . HIS A 1 193 ? -9.094 32.969 7.539 1 97.56 193 HIS A CA 1
ATOM 1527 C C . HIS A 1 193 ? -10.305 33.469 8.328 1 97.56 193 HIS A C 1
ATOM 1529 O O . HIS A 1 193 ? -10.414 33.219 9.523 1 97.56 193 HIS A O 1
ATOM 1535 N N . GLU A 1 194 ? -11.141 34.156 7.672 1 96.62 194 GLU A N 1
ATOM 1536 C CA . GLU A 1 194 ? -12.477 34.438 8.203 1 96.62 194 GLU A CA 1
ATOM 1537 C C . GLU A 1 194 ? -13.461 33.344 7.797 1 96.62 194 GLU A C 1
ATOM 1539 O O . GLU A 1 194 ? -13.445 32.875 6.652 1 96.62 194 GLU A O 1
ATOM 1544 N N . VAL A 1 195 ? -14.273 32.969 8.781 1 97.88 195 VAL A N 1
ATOM 1545 C CA . VAL A 1 195 ? -15.195 31.859 8.531 1 97.88 195 VAL A CA 1
ATOM 1546 C C . VAL A 1 195 ? -16.609 32.406 8.344 1 97.88 195 VAL A C 1
ATOM 1548 O O . VAL A 1 195 ? -17.078 33.219 9.141 1 97.88 195 VAL A O 1
ATOM 1551 N N . ASP A 1 196 ? -17.219 32.031 7.238 1 97.88 196 ASP A N 1
ATOM 1552 C CA . ASP A 1 196 ? -18.625 32.312 6.996 1 97.88 196 ASP A CA 1
ATOM 1553 C C . ASP A 1 196 ? -19.516 31.25 7.609 1 97.88 196 ASP A C 1
ATOM 1555 O O . ASP A 1 196 ? -19.734 30.203 7.004 1 97.88 196 ASP A O 1
ATOM 1559 N N . PHE A 1 197 ? -20.156 31.594 8.68 1 96.12 197 PHE A N 1
ATOM 1560 C CA . PHE A 1 197 ? -20.875 30.594 9.453 1 96.12 197 PHE A CA 1
ATOM 1561 C C . PHE A 1 197 ? -22.188 30.219 8.773 1 96.12 197 PHE A C 1
ATOM 1563 O O . PHE A 1 197 ? -22.672 29.094 8.93 1 96.12 197 PHE A O 1
ATOM 1570 N N . ASP A 1 198 ? -22.75 31.109 8 1 96.19 198 ASP A N 1
ATOM 1571 C CA . ASP A 1 198 ? -23.938 30.75 7.238 1 96.19 198 ASP A CA 1
ATOM 1572 C C . ASP A 1 198 ? -23.625 29.703 6.172 1 96.19 198 ASP A C 1
ATOM 1574 O O . ASP A 1 198 ? -24.375 28.75 6 1 96.19 198 ASP A O 1
ATOM 1578 N N . ARG A 1 199 ? -22.5 29.906 5.598 1 97.06 199 ARG A N 1
ATOM 1579 C CA . ARG A 1 199 ? -22.078 28.938 4.59 1 97.06 199 ARG A CA 1
ATOM 1580 C C . ARG A 1 199 ? -21.688 27.609 5.234 1 97.06 199 ARG A C 1
ATOM 1582 O O . ARG A 1 199 ? -21.922 26.547 4.652 1 97.06 199 ARG A O 1
ATOM 1589 N N . THR A 1 200 ? -21.078 27.719 6.383 1 96.38 200 THR A N 1
ATOM 1590 C CA . THR A 1 200 ? -20.734 26.5 7.113 1 96.38 200 THR A CA 1
ATOM 1591 C C . THR A 1 200 ? -21.984 25.672 7.395 1 96.38 200 THR A C 1
ATOM 1593 O O . THR A 1 200 ? -21.984 24.453 7.176 1 96.38 200 THR A O 1
ATOM 1596 N N . ARG A 1 201 ? -23.031 26.344 7.855 1 95.81 201 ARG A N 1
ATOM 1597 C CA . ARG A 1 201 ? -24.281 25.656 8.18 1 95.81 201 ARG A CA 1
ATOM 1598 C C . ARG A 1 201 ? -24.922 25.047 6.926 1 95.81 201 ARG A C 1
ATOM 1600 O O . ARG A 1 201 ? -25.391 23.922 6.957 1 95.81 201 ARG A O 1
ATOM 1607 N N . ALA A 1 202 ? -24.906 25.828 5.914 1 96.56 202 ALA A N 1
ATOM 1608 C CA . ALA A 1 202 ? -25.453 25.328 4.652 1 96.56 202 ALA A CA 1
ATOM 1609 C C . ALA A 1 202 ? -24.703 24.094 4.168 1 96.56 202 ALA A C 1
ATOM 1611 O O . ALA A 1 202 ? -25.312 23.141 3.688 1 96.56 202 ALA A O 1
ATOM 1612 N N . THR A 1 203 ? -23.375 24.125 4.273 1 96.12 203 THR A N 1
ATOM 1613 C CA . THR A 1 203 ? -22.547 23 3.873 1 96.12 203 THR A CA 1
ATOM 1614 C C . THR A 1 203 ? -22.891 21.75 4.699 1 96.12 203 THR A C 1
ATOM 1616 O O . THR A 1 203 ? -23.078 20.672 4.148 1 96.12 203 THR A O 1
ATOM 1619 N N . TRP A 1 204 ? -23.016 21.906 5.957 1 95.75 204 TRP A N 1
ATOM 1620 C CA . TRP A 1 204 ? -23.344 20.781 6.82 1 95.75 204 TRP A CA 1
ATOM 1621 C C . TRP A 1 204 ? -24.688 20.188 6.441 1 95.75 204 TRP A C 1
ATOM 1623 O O . TRP A 1 204 ? -24.828 18.969 6.316 1 95.75 204 TRP A O 1
ATOM 1633 N N . LEU A 1 205 ? -25.672 21.031 6.277 1 95.06 205 LEU A N 1
ATOM 1634 C CA . LEU A 1 205 ? -27.016 20.562 5.949 1 95.06 205 LEU A CA 1
ATOM 1635 C C . LEU A 1 205 ? -27 19.766 4.652 1 95.06 205 LEU A C 1
ATOM 1637 O O . LEU A 1 205 ? -27.75 18.781 4.512 1 95.06 205 LEU A O 1
ATOM 1641 N N . SER A 1 206 ? -26.141 20.125 3.771 1 95.25 206 SER A N 1
ATOM 1642 C CA . SER A 1 206 ? -26.094 19.453 2.479 1 95.25 206 SER A CA 1
ATOM 1643 C C . SER A 1 206 ? -25.438 18.078 2.6 1 95.25 206 SER A C 1
ATOM 1645 O O . SER A 1 206 ? -25.672 17.188 1.775 1 95.25 206 SER A O 1
ATOM 1647 N N . VAL A 1 207 ? -24.578 17.859 3.627 1 94.62 207 VAL A N 1
ATOM 1648 C CA . VAL A 1 207 ? -23.797 16.625 3.664 1 94.62 207 VAL A CA 1
ATOM 1649 C C . VAL A 1 207 ? -24.297 15.727 4.801 1 94.62 207 VAL A C 1
ATOM 1651 O O . VAL A 1 207 ? -23.875 14.586 4.938 1 94.62 207 VAL A O 1
ATOM 1654 N N . ARG A 1 208 ? -25.203 16.188 5.57 1 94.38 208 ARG A N 1
ATOM 1655 C CA . ARG A 1 208 ? -25.672 15.5 6.77 1 94.38 208 ARG A CA 1
ATOM 1656 C C . ARG A 1 208 ? -26.188 14.102 6.438 1 94.38 208 ARG A C 1
ATOM 1658 O O . ARG A 1 208 ? -25.844 13.133 7.121 1 94.38 208 ARG A O 1
ATOM 1665 N N . ASP A 1 209 ? -26.984 13.977 5.402 1 94.69 209 ASP A N 1
ATOM 1666 C CA . ASP A 1 209 ? -27.562 12.688 5.031 1 94.69 209 ASP A CA 1
ATOM 1667 C C . ASP A 1 209 ? -26.469 11.727 4.559 1 94.69 209 ASP A C 1
ATOM 1669 O O . ASP A 1 209 ? -26.531 10.523 4.844 1 94.69 209 ASP A O 1
ATOM 1673 N N . ASP A 1 210 ? -25.594 12.273 3.848 1 95.06 210 ASP A N 1
ATOM 1674 C CA . ASP A 1 210 ? -24.484 11.445 3.383 1 95.06 210 ASP A CA 1
ATOM 1675 C C . ASP A 1 210 ? -23.703 10.867 4.559 1 95.06 210 ASP A C 1
ATOM 1677 O O . ASP A 1 210 ? -23.375 9.68 4.57 1 95.06 210 ASP A O 1
ATOM 1681 N N . VAL A 1 211 ? -23.406 11.672 5.547 1 95 211 VAL A N 1
ATOM 1682 C CA . VAL A 1 211 ? -22.672 11.242 6.734 1 95 211 VAL A CA 1
ATOM 1683 C C . VAL A 1 211 ? -23.453 10.133 7.445 1 95 211 VAL A C 1
ATOM 1685 O O . VAL A 1 211 ? -22.891 9.109 7.809 1 95 211 VAL A O 1
ATOM 1688 N N . ALA A 1 212 ? -24.734 10.312 7.602 1 94.5 212 ALA A N 1
ATOM 1689 C CA . ALA A 1 212 ? -25.578 9.328 8.266 1 94.5 212 ALA A CA 1
ATOM 1690 C C . ALA A 1 212 ? -25.578 8.008 7.5 1 94.5 212 ALA A C 1
ATOM 1692 O O . ALA A 1 212 ? -25.531 6.934 8.102 1 94.5 212 ALA A O 1
ATOM 1693 N N . GLU A 1 213 ? -25.688 8.078 6.23 1 95.88 213 GLU A N 1
ATOM 1694 C CA . GLU A 1 213 ? -25.719 6.887 5.391 1 95.88 213 GLU A CA 1
ATOM 1695 C C . GLU A 1 213 ? -24.406 6.109 5.484 1 95.88 213 GLU A C 1
ATOM 1697 O O . GLU A 1 213 ? -24.406 4.875 5.5 1 95.88 213 GLU A O 1
ATOM 1702 N N . ARG A 1 214 ? -23.312 6.789 5.496 1 96.44 214 ARG A N 1
ATOM 1703 C CA . ARG A 1 214 ? -22 6.145 5.586 1 96.44 214 ARG A CA 1
ATOM 1704 C C . ARG A 1 214 ? -21.844 5.426 6.918 1 96.44 214 ARG A C 1
ATOM 1706 O O . ARG A 1 214 ? -21.281 4.328 6.973 1 9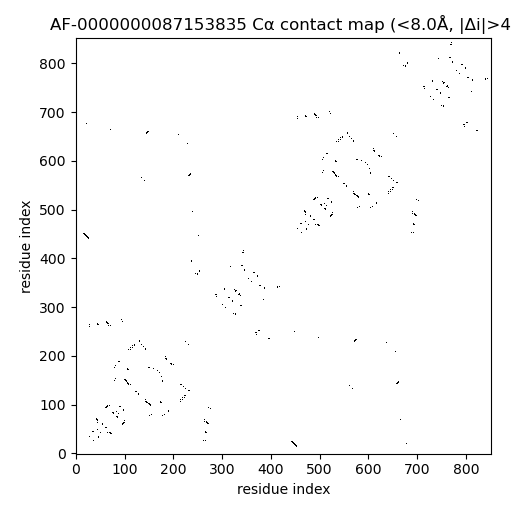6.44 214 ARG A O 1
ATOM 1713 N N . LEU A 1 215 ? -22.297 6.027 7.918 1 94.88 215 LEU A N 1
ATOM 1714 C CA . LEU A 1 215 ? -22.219 5.383 9.227 1 94.88 215 LEU A CA 1
ATOM 1715 C C . LEU A 1 215 ? -23.109 4.137 9.266 1 94.88 215 LEU A C 1
ATOM 1717 O O . LEU A 1 215 ? -22.719 3.115 9.836 1 94.88 215 LEU A O 1
ATOM 1721 N N . ASP A 1 216 ? -24.281 4.266 8.695 1 96.56 216 ASP A N 1
ATOM 1722 C CA . ASP A 1 216 ? -25.156 3.1 8.586 1 96.56 216 ASP A CA 1
ATOM 1723 C C . ASP A 1 216 ? -24.484 1.984 7.789 1 96.56 216 ASP A C 1
ATOM 1725 O O . ASP A 1 216 ? -24.547 0.815 8.172 1 96.56 216 ASP A O 1
ATOM 1729 N N . PHE A 1 217 ? -23.984 2.383 6.715 1 97.69 217 PHE A N 1
ATOM 1730 C CA . PHE A 1 217 ? -23.25 1.435 5.883 1 97.69 217 PHE A CA 1
ATOM 1731 C C . PHE A 1 217 ? -22.156 0.741 6.688 1 97.69 217 PHE A C 1
ATOM 1733 O O . PHE A 1 217 ? -22.016 -0.481 6.617 1 97.69 217 PHE A O 1
ATOM 1740 N N . ALA A 1 218 ? -21.312 1.519 7.379 1 97.25 218 ALA A N 1
ATOM 1741 C CA . ALA A 1 218 ? -20.25 0.964 8.203 1 97.25 218 ALA A CA 1
ATOM 1742 C C . ALA A 1 218 ? -20.781 -0.076 9.18 1 97.25 218 ALA A C 1
ATOM 1744 O O . ALA A 1 218 ? -20.188 -1.141 9.359 1 97.25 218 ALA A O 1
ATOM 1745 N N . SER A 1 219 ? -21.875 0.224 9.789 1 97.56 219 SER A N 1
ATOM 1746 C CA . SER A 1 219 ? -22.484 -0.689 10.75 1 97.56 219 SER A CA 1
ATOM 1747 C C . SER A 1 219 ? -22.906 -1.99 10.086 1 97.56 219 SER A C 1
ATOM 1749 O O . SER A 1 219 ? -22.641 -3.078 10.594 1 97.56 219 SER A O 1
ATOM 1751 N N . ARG A 1 220 ? -23.578 -1.9 8.977 1 97.31 220 ARG A N 1
ATOM 1752 C CA . ARG A 1 220 ? -24.031 -3.082 8.25 1 97.31 220 ARG A CA 1
ATOM 1753 C C . ARG A 1 220 ? -22.844 -3.939 7.812 1 97.31 220 ARG A C 1
ATOM 1755 O O . ARG A 1 220 ? -22.891 -5.168 7.93 1 97.31 220 ARG A O 1
ATOM 1762 N N . MET A 1 221 ? -21.828 -3.258 7.281 1 97.69 221 MET A N 1
ATOM 1763 C CA . MET A 1 221 ? -20.641 -3.99 6.824 1 97.69 221 MET A CA 1
ATOM 1764 C C . MET A 1 221 ? -19.953 -4.676 7.992 1 97.69 221 MET A C 1
ATOM 1766 O O . MET A 1 221 ? -19.469 -5.809 7.863 1 97.69 221 MET A O 1
ATOM 1770 N N . ALA A 1 222 ? -19.828 -3.955 9.102 1 97.44 222 ALA A N 1
ATOM 1771 C CA . ALA A 1 222 ? -19.219 -4.551 10.281 1 97.44 222 ALA A CA 1
ATOM 1772 C C . ALA A 1 222 ? -19.922 -5.848 10.672 1 97.44 222 ALA A C 1
ATOM 1774 O O . ALA A 1 222 ? -19.266 -6.844 10.992 1 97.44 222 ALA A O 1
ATOM 1775 N N . LYS A 1 223 ? -21.219 -5.875 10.656 1 97.06 223 LYS A N 1
ATOM 1776 C CA . LYS A 1 223 ? -22.016 -7.055 10.992 1 97.06 223 LYS A CA 1
ATOM 1777 C C . LYS A 1 223 ? -21.797 -8.172 9.977 1 97.06 223 LYS A C 1
ATOM 1779 O O . LYS A 1 223 ? -21.719 -9.344 10.344 1 97.06 223 LYS A O 1
ATOM 1784 N N . ARG A 1 224 ? -21.75 -7.805 8.719 1 96.62 224 ARG A N 1
ATOM 1785 C CA . ARG A 1 224 ? -21.5 -8.789 7.672 1 96.62 224 ARG A CA 1
ATOM 1786 C C . ARG A 1 224 ? -20.156 -9.484 7.879 1 96.62 224 ARG A C 1
ATOM 1788 O O . ARG A 1 224 ? -20.062 -10.711 7.762 1 96.62 224 ARG A O 1
ATOM 1795 N N . VAL A 1 225 ? -19.109 -8.664 8.156 1 96.31 225 VAL A N 1
ATOM 1796 C CA . VAL A 1 225 ? -17.781 -9.219 8.375 1 96.31 225 VAL A CA 1
ATOM 1797 C C . VAL A 1 225 ? -17.797 -10.117 9.617 1 96.31 225 VAL A C 1
ATOM 1799 O O . VAL A 1 225 ? -17.219 -11.203 9.602 1 96.31 225 VAL A O 1
ATOM 1802 N N . ALA A 1 226 ? -18.438 -9.672 10.625 1 95.88 226 ALA A N 1
ATOM 1803 C CA . ALA A 1 226 ? -18.547 -10.453 11.852 1 95.88 226 ALA A CA 1
ATOM 1804 C C . ALA A 1 226 ? -19.234 -11.789 11.602 1 95.88 226 ALA A C 1
ATOM 1806 O O . ALA A 1 226 ? -18.906 -12.797 12.234 1 95.88 226 ALA A O 1
ATOM 1807 N N . ALA A 1 227 ? -20.203 -11.828 10.703 1 95.12 227 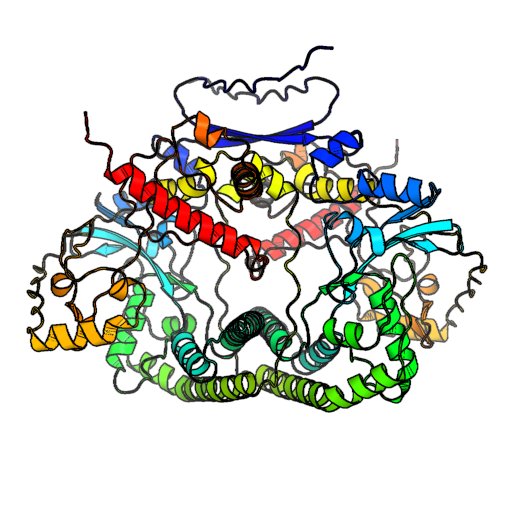ALA A N 1
ATOM 1808 C CA . ALA A 1 227 ? -20.953 -13.031 10.359 1 95.12 227 ALA A CA 1
ATOM 1809 C C . ALA A 1 227 ? -20.125 -13.961 9.477 1 95.12 227 ALA A C 1
ATOM 1811 O O . ALA A 1 227 ? -20.578 -15.055 9.125 1 95.12 227 ALA A O 1
ATOM 1812 N N . GLY A 1 228 ? -18.938 -13.523 8.992 1 92.56 228 GLY A N 1
ATOM 1813 C CA . GLY A 1 228 ? -18.047 -14.367 8.227 1 92.56 228 GLY A CA 1
ATOM 1814 C C . GLY A 1 228 ? -18.312 -14.352 6.738 1 92.56 228 GLY A C 1
ATOM 1815 O O . GLY A 1 228 ? -17.844 -15.227 6.004 1 92.56 228 GLY A O 1
ATOM 1816 N N . ARG A 1 229 ? -19.047 -13.375 6.246 1 93.56 229 ARG A N 1
ATOM 1817 C CA . ARG A 1 229 ? -19.484 -13.352 4.855 1 93.56 229 ARG A CA 1
ATOM 1818 C C . ARG A 1 229 ? -18.359 -12.938 3.926 1 93.56 229 ARG A C 1
ATOM 1820 O O . ARG A 1 229 ? -18.469 -13.047 2.705 1 93.56 229 ARG A O 1
ATOM 1827 N N . HIS A 1 230 ? -17.266 -12.508 4.488 1 95.19 230 HIS A N 1
ATOM 1828 C CA . HIS A 1 230 ? -16.172 -12 3.674 1 95.19 230 HIS A CA 1
ATOM 1829 C C . HIS A 1 230 ? -14.828 -12.562 4.141 1 95.19 230 HIS A C 1
ATOM 1831 O O . HIS A 1 230 ? -13.82 -11.867 4.117 1 95.19 230 HIS A O 1
ATOM 1837 N N . ARG A 1 231 ? -14.883 -13.758 4.586 1 93.62 231 ARG A N 1
ATOM 1838 C CA . ARG A 1 231 ? -13.633 -14.422 4.945 1 93.62 231 ARG A CA 1
ATOM 1839 C C . ARG A 1 231 ? -12.727 -14.578 3.73 1 93.62 231 ARG A C 1
ATOM 1841 O O . ARG A 1 231 ? -13.188 -14.906 2.639 1 93.62 231 ARG A O 1
ATOM 1848 N N . ARG A 1 232 ? -11.477 -14.273 3.883 1 95 232 ARG A N 1
ATOM 1849 C CA . ARG A 1 232 ? -10.484 -14.242 2.814 1 95 232 ARG A CA 1
ATOM 1850 C C . ARG A 1 232 ? -9.172 -14.875 3.27 1 95 232 ARG A C 1
ATOM 1852 O O . ARG A 1 232 ? -8.445 -14.297 4.078 1 95 232 ARG A O 1
ATOM 1859 N N . GLU A 1 233 ? -8.93 -16.031 2.691 1 93.25 233 GLU A N 1
ATOM 1860 C CA . GLU A 1 233 ? -7.711 -16.734 3.084 1 93.25 233 GLU A CA 1
ATOM 1861 C C . GLU A 1 233 ? -6.473 -15.867 2.832 1 93.25 233 GLU A C 1
ATOM 1863 O O . GLU A 1 233 ? -6.32 -15.297 1.752 1 93.25 233 GLU A O 1
ATOM 1868 N N . VAL A 1 234 ? -5.656 -15.812 3.857 1 89.25 234 VAL A N 1
ATOM 1869 C CA . VAL A 1 234 ? -4.496 -14.93 3.832 1 89.25 234 VAL A CA 1
ATOM 1870 C C . VAL A 1 234 ? -3.311 -15.648 3.191 1 89.25 234 VAL A C 1
ATOM 1872 O O . VAL A 1 234 ? -3.041 -16.812 3.5 1 89.25 234 VAL A O 1
ATOM 1875 N N . ALA A 1 235 ? -2.707 -14.906 2.238 1 87.12 235 ALA A N 1
ATOM 1876 C CA . ALA A 1 235 ? -1.506 -15.438 1.603 1 87.12 235 ALA A CA 1
ATOM 1877 C C . ALA A 1 235 ? -0.286 -15.266 2.502 1 87.12 235 ALA A C 1
ATOM 18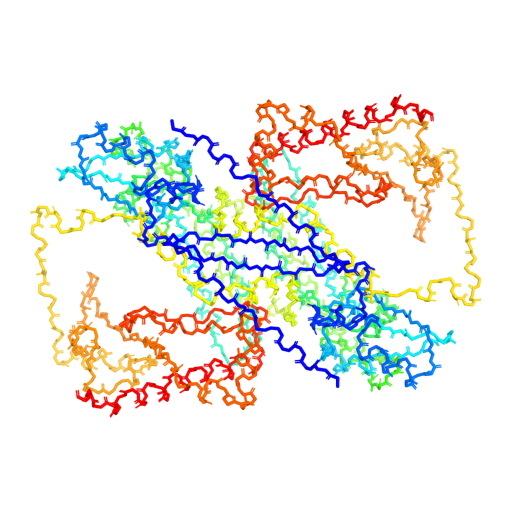79 O O . ALA A 1 235 ? -0.184 -14.281 3.238 1 87.12 235 ALA A O 1
ATOM 1880 N N . PRO A 1 236 ? 0.538 -16.281 2.316 1 73.81 236 PRO A N 1
ATOM 1881 C CA . PRO A 1 236 ? 1.794 -16.078 3.041 1 73.81 236 PRO A CA 1
ATOM 1882 C C . PRO A 1 236 ? 2.6 -14.898 2.49 1 73.81 236 PRO A C 1
ATOM 1884 O O . PRO A 1 236 ? 2.436 -14.523 1.326 1 73.81 236 PRO A O 1
ATOM 1887 N N . GLY A 1 237 ? 3.24 -14.188 3.293 1 60.75 237 GLY A N 1
ATOM 1888 C CA . GLY A 1 237 ? 3.957 -12.961 2.984 1 60.75 237 GLY A CA 1
ATOM 1889 C C . GLY A 1 237 ? 4.883 -13.094 1.791 1 60.75 237 GLY A C 1
ATOM 1890 O O . GLY A 1 237 ? 5.266 -14.203 1.415 1 60.75 237 GLY A O 1
ATOM 1891 N N . LYS A 1 238 ? 4.961 -11.906 0.935 1 56.12 238 LYS A N 1
ATOM 1892 C CA . LYS A 1 238 ? 5.711 -11.828 -0.314 1 56.12 238 LYS A CA 1
ATOM 1893 C C . LYS A 1 238 ? 7.195 -11.586 -0.05 1 56.12 238 LYS A C 1
ATOM 1895 O O . LYS A 1 238 ? 7.586 -11.258 1.072 1 56.12 238 LYS A O 1
ATOM 1900 N N . LYS A 1 239 ? 7.914 -11.539 -1.332 1 56.38 239 LYS A N 1
ATOM 1901 C CA . LYS A 1 239 ? 9.344 -11.5 -1.618 1 56.38 239 LYS A CA 1
ATOM 1902 C C . LYS A 1 239 ? 9.93 -10.125 -1.294 1 56.38 239 LYS A C 1
ATOM 1904 O O . LYS A 1 239 ? 9.242 -9.109 -1.435 1 56.38 239 LYS A O 1
ATOM 1909 N N . ARG A 1 240 ? 11.133 -10.219 -0.715 1 54.69 240 ARG A N 1
ATOM 1910 C CA . ARG A 1 240 ? 11.906 -8.992 -0.56 1 54.69 240 ARG A CA 1
ATOM 1911 C C . ARG A 1 240 ? 12.672 -8.664 -1.835 1 54.69 240 ARG A C 1
ATOM 1913 O O . ARG A 1 240 ? 13.094 -9.57 -2.561 1 54.69 240 ARG A O 1
ATOM 1920 N N . ASP A 1 241 ? 12.734 -7.395 -2.082 1 60.41 241 ASP A N 1
ATOM 1921 C CA . ASP A 1 241 ? 13.547 -6.887 -3.182 1 60.41 241 ASP A CA 1
ATOM 1922 C C . ASP A 1 241 ? 15.039 -7.113 -2.918 1 60.41 241 ASP A C 1
ATOM 1924 O O . ASP A 1 241 ? 15.539 -6.789 -1.838 1 60.41 241 ASP A O 1
ATOM 1928 N N . VAL A 1 242 ? 15.719 -7.711 -3.787 1 66.44 242 VAL A N 1
ATOM 1929 C CA . VAL A 1 242 ? 17.125 -8.094 -3.633 1 66.44 242 VAL A CA 1
ATOM 1930 C C . VAL A 1 242 ? 17.984 -6.852 -3.455 1 66.44 242 VAL A C 1
ATOM 1932 O O . VAL A 1 242 ? 18.922 -6.848 -2.658 1 66.44 242 VAL A O 1
ATOM 1935 N N . VAL A 1 243 ? 17.703 -5.844 -4.219 1 63.59 243 VAL A N 1
ATOM 1936 C CA . VAL A 1 243 ? 18.516 -4.637 -4.148 1 63.59 243 VAL A CA 1
ATOM 1937 C C . VAL A 1 243 ? 18.312 -3.953 -2.799 1 63.59 243 VAL A C 1
ATOM 1939 O O . VAL A 1 243 ? 19.266 -3.479 -2.186 1 63.59 243 VAL A O 1
ATOM 1942 N N . PHE A 1 244 ? 17.141 -3.949 -2.529 1 62.88 244 PHE A N 1
ATOM 1943 C CA . PHE A 1 244 ? 16.859 -3.352 -1.23 1 62.88 244 PHE A CA 1
ATOM 1944 C C . PHE A 1 244 ? 17.547 -4.129 -0.116 1 62.88 244 PHE A C 1
ATOM 1946 O O . PHE A 1 244 ? 18.047 -3.541 0.85 1 62.88 244 PHE A O 1
ATOM 1953 N N . SER A 1 245 ? 17.578 -5.34 -0.345 1 63.12 245 SER A N 1
ATOM 1954 C CA . SER A 1 245 ? 18.281 -6.176 0.624 1 63.12 245 SER A CA 1
ATOM 1955 C C . SER A 1 245 ? 19.766 -5.809 0.696 1 63.12 245 SER A C 1
ATOM 1957 O O . SER A 1 245 ? 20.344 -5.797 1.778 1 63.12 245 SER A O 1
ATOM 1959 N N . GLN A 1 246 ? 20.297 -5.445 -0.412 1 65.62 246 GLN A N 1
ATOM 1960 C CA . GLN A 1 246 ? 21.703 -5.043 -0.442 1 65.62 246 GLN A CA 1
ATOM 1961 C C . GLN A 1 246 ? 21.906 -3.689 0.232 1 65.62 246 GLN A C 1
ATOM 1963 O O . GLN A 1 246 ? 22.891 -3.479 0.934 1 65.62 246 GLN A O 1
ATOM 1968 N N . PHE A 1 247 ? 21 -2.82 -0.078 1 64.25 247 PHE A N 1
ATOM 1969 C CA . PHE A 1 247 ? 21.047 -1.509 0.558 1 64.25 247 PHE A CA 1
ATOM 1970 C C . PHE A 1 247 ? 21.016 -1.642 2.076 1 64.25 247 PHE A C 1
ATOM 1972 O O . PHE A 1 247 ? 21.828 -1.026 2.773 1 64.25 247 PHE A O 1
ATOM 1979 N N . LEU A 1 248 ? 20.156 -2.465 2.469 1 61.41 248 LEU A N 1
ATOM 1980 C CA . LEU A 1 248 ? 20 -2.635 3.908 1 61.41 248 LEU A CA 1
ATOM 1981 C C . LEU A 1 248 ? 21.266 -3.24 4.527 1 61.41 248 LEU A C 1
ATOM 1983 O O . LEU A 1 248 ? 21.609 -2.92 5.66 1 61.41 248 LEU A O 1
ATOM 1987 N N . ARG A 1 249 ? 21.906 -3.912 3.738 1 64.69 249 ARG A N 1
ATOM 1988 C CA . ARG A 1 249 ? 23.109 -4.555 4.23 1 64.69 249 ARG A CA 1
ATOM 1989 C C . ARG A 1 249 ? 24.281 -3.57 4.262 1 64.69 249 ARG A C 1
ATOM 1991 O O . ARG A 1 249 ? 25.156 -3.656 5.133 1 64.69 249 ARG A O 1
ATOM 1998 N N . ALA A 1 250 ? 24.266 -2.688 3.348 1 63.78 250 ALA A N 1
ATOM 1999 C CA . ALA A 1 250 ? 25.375 -1.752 3.201 1 63.78 250 ALA A CA 1
ATOM 2000 C C . ALA A 1 250 ? 25.203 -0.547 4.121 1 63.78 250 ALA A C 1
ATOM 2002 O O . ALA A 1 250 ? 26.188 0.079 4.527 1 63.78 250 ALA A O 1
ATOM 2003 N N . ALA A 1 251 ? 23.969 -0.236 4.305 1 61.97 251 ALA A N 1
ATOM 2004 C CA . ALA A 1 251 ? 23.703 0.981 5.066 1 61.97 251 ALA A CA 1
ATOM 2005 C C . ALA A 1 251 ? 24.062 0.802 6.535 1 61.97 251 ALA A C 1
ATOM 2007 O O . ALA A 1 251 ? 23.812 -0.255 7.121 1 61.97 251 ALA A O 1
ATOM 2008 N N . PRO A 1 252 ? 24.906 1.868 6.898 1 54.62 252 PRO A N 1
ATOM 2009 C CA . PRO A 1 252 ? 25.219 1.767 8.328 1 54.62 252 PRO A CA 1
ATOM 2010 C C . PRO A 1 252 ? 23.969 1.666 9.203 1 54.62 252 PRO A C 1
ATOM 2012 O O . PRO A 1 252 ? 22.906 2.176 8.828 1 54.62 252 PRO A O 1
ATOM 2015 N N . ARG A 1 253 ? 24.125 0.946 10.18 1 49.5 253 ARG A N 1
ATOM 2016 C CA . ARG A 1 253 ? 23.016 0.684 11.094 1 49.5 253 ARG A CA 1
ATOM 2017 C C . ARG A 1 253 ? 22.391 1.986 11.594 1 49.5 253 ARG A C 1
ATOM 2019 O O . ARG A 1 253 ? 21.188 2.049 11.852 1 49.5 253 ARG A O 1
ATOM 2026 N N . SER A 1 254 ? 23.312 2.992 11.742 1 49.44 254 SER A N 1
ATOM 2027 C CA . SER A 1 254 ? 22.859 4.301 12.219 1 49.44 254 SER A CA 1
ATOM 2028 C C . SER A 1 254 ? 21.984 4.992 11.188 1 49.44 254 SER A C 1
ATOM 2030 O O . SER A 1 254 ? 21.188 5.875 11.539 1 49.44 254 SER A O 1
ATOM 2032 N N . TYR A 1 255 ? 22.188 4.582 10.039 1 52.59 255 TYR A N 1
ATOM 2033 C CA . TYR A 1 255 ? 21.531 5.23 8.906 1 52.59 255 TYR A CA 1
ATOM 2034 C C . TYR A 1 255 ? 20.016 5.141 9.023 1 52.59 255 TYR A C 1
ATOM 2036 O O . TYR A 1 255 ? 19.297 6.098 8.703 1 52.59 255 TYR A O 1
ATOM 2044 N N . ARG A 1 256 ? 19.484 4.023 9.406 1 49.22 256 ARG A N 1
ATOM 2045 C CA . ARG A 1 256 ? 18.062 3.789 9.258 1 49.22 256 ARG A CA 1
ATOM 2046 C C . ARG A 1 256 ? 17.25 4.691 10.188 1 49.22 256 ARG A C 1
ATOM 2048 O O . ARG A 1 256 ? 16.125 5.074 9.859 1 49.22 256 ARG A O 1
ATOM 2055 N N . TYR A 1 257 ? 17.844 5.047 11.258 1 49.25 257 TYR A N 1
ATOM 2056 C CA . TYR A 1 257 ? 16.969 5.707 12.219 1 49.25 257 TYR A CA 1
ATOM 2057 C C . TYR A 1 257 ? 17.406 7.141 12.469 1 49.25 257 TYR A C 1
ATOM 2059 O O . TYR A 1 257 ? 16.578 8.023 12.695 1 49.25 257 TYR A O 1
ATOM 2067 N N . ASP A 1 258 ? 18.578 7.379 12.023 1 56.88 258 ASP A N 1
ATOM 2068 C CA . ASP A 1 258 ? 19.141 8.602 12.586 1 56.88 258 ASP A CA 1
ATOM 2069 C C . ASP A 1 258 ? 19.047 9.758 11.594 1 56.88 258 ASP A C 1
ATOM 2071 O O . ASP A 1 258 ? 18.812 10.898 11.977 1 56.88 258 ASP A O 1
ATOM 2075 N N . ILE A 1 259 ? 18.844 9.305 10.438 1 67 259 ILE A N 1
ATOM 2076 C CA . ILE A 1 259 ? 18.984 10.383 9.469 1 67 259 ILE A CA 1
ATOM 2077 C C . ILE A 1 259 ? 17.688 11.203 9.43 1 67 259 ILE A C 1
ATOM 2079 O O . ILE A 1 259 ? 17.734 12.438 9.398 1 67 259 ILE A O 1
ATOM 2083 N N . GLY A 1 260 ? 16.609 10.453 9.516 1 69.19 260 GLY A N 1
ATOM 2084 C CA . GLY A 1 260 ? 15.328 11.148 9.5 1 69.19 260 GLY A CA 1
ATOM 2085 C C . GLY A 1 260 ? 15.102 12.016 10.719 1 69.19 260 GLY A C 1
ATOM 2086 O O . GLY A 1 260 ? 14.641 13.148 10.609 1 69.19 260 GLY A O 1
ATOM 2087 N N . PHE A 1 261 ? 15.508 11.5 11.734 1 67.62 261 PHE A N 1
ATOM 2088 C CA . PHE A 1 261 ? 15.32 12.203 13 1 67.62 261 PHE A CA 1
ATOM 2089 C C . PHE A 1 261 ? 16.203 13.438 13.078 1 67.62 261 PHE A C 1
ATOM 2091 O O . PHE A 1 261 ? 15.742 14.516 13.461 1 67.62 261 PHE A O 1
ATOM 2098 N N . VAL A 1 262 ? 17.375 13.227 12.758 1 75.5 262 VAL A N 1
ATOM 2099 C CA . VAL A 1 262 ? 18.328 14.336 12.828 1 75.5 262 VAL A CA 1
ATOM 2100 C C . VAL A 1 262 ? 17.922 15.43 11.844 1 75.5 262 VAL A C 1
ATOM 2102 O O . VAL A 1 262 ? 17.953 16.609 12.18 1 75.5 262 VAL A O 1
ATOM 2105 N N . LEU A 1 263 ? 17.531 15 10.734 1 83.5 263 LEU A N 1
ATOM 2106 C CA . LEU A 1 263 ? 17.109 15.969 9.734 1 83.5 263 LEU A CA 1
ATOM 2107 C C . LEU A 1 263 ? 15.891 16.75 10.227 1 83.5 263 LEU A C 1
ATOM 2109 O O . LEU A 1 263 ? 15.797 17.953 10.023 1 83.5 263 LEU A O 1
ATOM 2113 N N . GLU A 1 264 ? 15.023 16 10.828 1 83.5 264 GLU A N 1
ATOM 2114 C CA . GLU A 1 264 ? 13.836 16.656 11.367 1 83.5 264 GLU A CA 1
ATOM 2115 C C . GLU A 1 264 ? 14.211 17.656 12.461 1 83.5 264 GLU A C 1
ATOM 2117 O O . GLU A 1 264 ? 13.727 18.797 12.461 1 83.5 264 GLU A O 1
ATOM 2122 N N . ALA A 1 265 ? 15.055 17.219 13.312 1 83.81 265 ALA A N 1
ATOM 2123 C CA . ALA A 1 265 ? 15.469 18.078 14.422 1 83.81 265 ALA A CA 1
ATOM 2124 C C . ALA A 1 265 ? 16.156 19.328 13.906 1 83.81 265 ALA A C 1
ATOM 2126 O O . ALA A 1 265 ? 15.969 20.422 14.453 1 83.81 265 ALA A O 1
ATOM 2127 N N . ARG A 1 266 ? 16.859 19.234 12.883 1 89.5 266 ARG A N 1
ATOM 2128 C CA . ARG A 1 266 ? 17.578 20.344 12.289 1 89.5 266 ARG A CA 1
ATOM 2129 C C . ARG A 1 266 ? 16.641 21.234 11.477 1 89.5 266 ARG A C 1
ATOM 2131 O O . ARG A 1 266 ? 17 22.359 11.117 1 89.5 266 ARG A O 1
ATOM 2138 N N . SER A 1 267 ? 15.461 20.734 11.211 1 92.19 267 SER A N 1
ATOM 2139 C CA . SER A 1 267 ? 14.586 21.422 10.273 1 92.19 267 SER A CA 1
ATOM 2140 C C . SER A 1 267 ? 13.477 22.172 11.008 1 92.19 267 SER A C 1
ATOM 2142 O O . SER A 1 267 ? 12.898 23.109 10.461 1 92.19 267 SER A O 1
ATOM 2144 N N . THR A 1 268 ? 13.148 21.781 12.164 1 93.5 268 THR A N 1
ATOM 2145 C CA . THR A 1 268 ? 11.984 22.328 12.867 1 93.5 268 THR A CA 1
ATOM 2146 C C . THR A 1 268 ? 12.414 23.375 13.891 1 93.5 268 THR A C 1
ATOM 2148 O O . THR A 1 268 ? 13.602 23.516 14.18 1 93.5 268 THR A O 1
ATOM 2151 N N . ALA A 1 269 ? 11.5 24.203 14.312 1 92 269 ALA A N 1
ATOM 2152 C CA . ALA A 1 269 ? 11.664 25.219 15.352 1 92 269 ALA A CA 1
ATOM 2153 C C . ALA A 1 269 ? 10.391 25.359 16.188 1 92 269 ALA A C 1
ATOM 2155 O O . ALA A 1 269 ? 9.281 25.172 15.672 1 92 269 ALA A O 1
ATOM 2156 N N . ASN A 1 270 ? 10.516 25.625 17.406 1 88.19 270 ASN A N 1
ATOM 2157 C CA . ASN A 1 270 ? 9.383 25.75 18.328 1 88.19 270 ASN A CA 1
ATOM 2158 C C . ASN A 1 270 ? 9.531 26.969 19.234 1 88.19 270 ASN A C 1
ATOM 2160 O O . ASN A 1 270 ? 9.43 26.844 20.453 1 88.19 270 ASN A O 1
ATOM 2164 N N . ASP A 1 271 ? 9.695 28.031 18.609 1 83.62 271 ASP A N 1
ATOM 2165 C CA . ASP A 1 271 ? 9.938 29.234 19.391 1 83.62 271 ASP A CA 1
ATOM 2166 C C . ASP A 1 271 ? 8.656 29.734 20.031 1 83.62 271 ASP A C 1
ATOM 2168 O O . ASP A 1 271 ? 8.688 30.641 20.875 1 83.62 271 ASP A O 1
ATOM 2172 N N . SER A 1 272 ? 7.535 29.172 19.578 1 72.88 272 SER A N 1
ATOM 2173 C CA . SER A 1 272 ? 6.277 29.562 20.203 1 72.88 272 SER A CA 1
ATOM 2174 C C . SER A 1 272 ? 6.117 28.891 21.562 1 72.88 272 SER A C 1
ATOM 2176 O O . SER A 1 272 ? 5.289 29.312 22.375 1 72.88 272 SER A O 1
ATOM 2178 N N . ALA A 1 273 ? 6.902 27.828 21.734 1 63.84 273 ALA A N 1
ATOM 2179 C CA . ALA A 1 273 ? 6.805 27.094 23 1 63.84 273 ALA A CA 1
ATOM 2180 C C . ALA A 1 273 ? 7.16 28 24.172 1 63.84 273 ALA A C 1
ATOM 2182 O O . ALA A 1 273 ? 8.219 28.625 24.188 1 63.84 273 ALA A O 1
ATOM 2183 N N . GLY A 1 274 ? 6.168 28.312 25.234 1 53.16 274 GLY A N 1
ATOM 2184 C CA . GLY A 1 274 ? 6.344 29.094 26.453 1 53.16 274 GLY A CA 1
ATOM 2185 C C . GLY A 1 274 ? 5.992 30.547 26.281 1 53.16 274 GLY A C 1
ATOM 2186 O O . GLY A 1 274 ? 6.117 31.344 27.234 1 53.16 274 GLY A O 1
ATOM 2187 N N . THR A 1 275 ? 5.699 31.062 25.078 1 49.34 275 THR A N 1
ATOM 2188 C CA . THR A 1 275 ? 5.578 32.5 24.922 1 49.34 275 THR A CA 1
ATOM 2189 C C . THR A 1 275 ? 4.121 32.938 25.047 1 49.34 275 THR A C 1
ATOM 2191 O O . THR A 1 275 ? 3.773 34.062 24.703 1 49.34 275 THR A O 1
ATOM 2194 N N . SER A 1 276 ? 3.209 32.031 25.172 1 47.56 276 SER A N 1
ATOM 2195 C CA . SER A 1 276 ? 1.855 32.531 25.359 1 47.56 276 SER A CA 1
ATOM 2196 C C . SER A 1 276 ? 1.804 33.562 26.484 1 47.56 276 SER A C 1
ATOM 2198 O O . SER A 1 276 ? 2.334 33.344 27.562 1 47.56 276 SER A O 1
ATOM 2200 N N . PRO A 1 277 ? 1.505 34.781 26.188 1 45.47 277 PRO A N 1
ATOM 2201 C CA . PRO A 1 277 ? 1.389 35.781 27.266 1 45.47 277 PRO A CA 1
ATOM 2202 C C . PRO A 1 277 ? 0.406 35.344 28.359 1 45.47 277 PRO A C 1
ATOM 2204 O O . PRO A 1 277 ? 0.352 36 29.422 1 45.47 277 PRO A O 1
ATOM 2207 N N . ARG A 1 278 ? -0.721 34.625 28.031 1 45.69 278 ARG A N 1
ATOM 2208 C CA . ARG A 1 278 ? -1.651 34.25 29.094 1 45.69 278 ARG A CA 1
ATOM 2209 C C . ARG A 1 278 ? -1.027 33.25 30.047 1 45.69 278 ARG A C 1
ATOM 2211 O O . ARG A 1 278 ? -0.548 32.188 29.609 1 45.69 278 ARG A O 1
ATOM 2218 N N . PRO A 1 279 ? -0.673 33.562 31.109 1 43.91 279 PRO A N 1
ATOM 2219 C CA . PRO A 1 279 ? -0.183 32.594 32.094 1 43.91 279 PRO A CA 1
ATOM 2220 C C . PRO A 1 279 ? -0.999 31.312 32.094 1 43.91 279 PRO A C 1
ATOM 2222 O O . PRO A 1 279 ? -2.23 31.359 32.094 1 43.91 279 PRO A O 1
ATOM 2225 N N . LYS A 1 280 ? -0.538 30.25 31.359 1 45.72 280 LYS A N 1
ATOM 2226 C CA . LYS A 1 280 ? -1.29 29.016 31.516 1 45.72 280 LYS A CA 1
ATOM 2227 C C . LYS A 1 280 ? -1.626 28.75 32.969 1 45.72 280 LYS A C 1
ATOM 2229 O O . LYS A 1 280 ? -0.732 28.703 33.812 1 45.72 280 LYS A O 1
ATOM 2234 N N . GLN A 1 281 ? -2.652 29.188 33.406 1 41.91 281 GLN A N 1
ATOM 2235 C CA . GLN A 1 281 ? -3.021 28.75 34.75 1 41.91 281 GLN A CA 1
ATOM 2236 C C . GLN A 1 281 ? -2.898 27.234 34.875 1 41.91 281 GLN A C 1
ATOM 2238 O O . GLN A 1 281 ? -3.535 26.484 34.156 1 41.91 281 GLN A O 1
ATOM 2243 N N . LYS A 1 282 ? -1.695 26.75 35.062 1 43.84 282 LYS A N 1
ATOM 2244 C CA . LYS A 1 282 ? -1.611 25.328 35.406 1 43.84 282 LYS A CA 1
ATOM 2245 C C . LYS A 1 282 ? -2.807 24.906 36.281 1 43.84 282 LYS A C 1
ATOM 2247 O O . LYS A 1 282 ? -2.99 25.391 37.375 1 43.84 282 LYS A O 1
ATOM 2252 N N . THR A 1 283 ? -3.846 24.75 35.781 1 45.28 283 THR A N 1
ATOM 2253 C CA . THR A 1 283 ? -4.852 24.188 36.656 1 45.28 283 THR A CA 1
ATOM 2254 C C . THR A 1 283 ? -4.27 23.031 37.469 1 45.28 283 THR A C 1
ATOM 2256 O O . THR A 1 283 ? -3.619 22.141 36.906 1 45.28 283 THR A O 1
ATOM 2259 N N . ARG A 1 284 ? -3.732 23.312 38.562 1 46.91 284 ARG A N 1
ATOM 2260 C CA . ARG A 1 284 ? -3.365 22.219 39.469 1 46.91 284 ARG A CA 1
ATOM 2261 C C . ARG A 1 284 ? -4.277 21.016 39.25 1 46.91 284 ARG A C 1
ATOM 2263 O O . ARG A 1 284 ? -5.5 21.125 39.344 1 46.91 284 ARG A O 1
ATOM 2270 N N . GLY A 1 285 ? -3.924 20.188 38.344 1 54.94 285 GLY A N 1
ATOM 2271 C CA . GLY A 1 285 ? -4.703 18.969 38.156 1 54.94 285 GLY A CA 1
ATOM 2272 C C . GLY A 1 285 ? -5.25 18.422 39.469 1 54.94 285 GLY A C 1
ATOM 2273 O O . GLY A 1 285 ? -4.613 18.562 40.531 1 54.94 285 GLY A O 1
ATOM 2274 N N . ILE A 1 286 ? -6.43 18.516 39.719 1 65.38 286 ILE A N 1
ATOM 2275 C CA . ILE A 1 286 ? -7.051 17.891 40.906 1 65.38 286 ILE A CA 1
ATOM 2276 C C . ILE A 1 286 ? -6.602 16.438 41 1 65.38 286 ILE A C 1
ATOM 2278 O O . ILE A 1 286 ? -6.754 15.672 40.031 1 65.38 286 ILE A O 1
ATOM 2282 N N . ALA A 1 287 ? -5.773 16.234 42 1 74.62 287 ALA A N 1
ATOM 2283 C CA . ALA A 1 287 ? -5.387 14.859 42.25 1 74.62 287 ALA A CA 1
ATOM 2284 C C . ALA A 1 287 ? -6.605 14.008 42.594 1 74.62 287 ALA A C 1
ATOM 2286 O O . ALA A 1 287 ? -7.535 14.477 43.281 1 74.62 287 ALA A O 1
ATOM 2287 N N . PRO A 1 288 ? -6.656 12.852 42.062 1 82.06 288 PRO A N 1
ATOM 2288 C CA . PRO A 1 288 ? -7.785 12 42.438 1 82.06 288 PRO A CA 1
ATOM 2289 C C . PRO A 1 288 ? -7.824 11.695 43.938 1 82.06 288 PRO A C 1
ATOM 2291 O O . PRO A 1 288 ? -6.773 11.633 44.562 1 82.06 288 PRO A O 1
ATOM 2294 N N . SER A 1 289 ? -9.055 11.734 44.469 1 83.94 289 SER A N 1
ATOM 2295 C CA . SER A 1 289 ? -9.211 11.234 45.844 1 83.94 289 SER A CA 1
ATOM 2296 C C . SER A 1 289 ? -8.781 9.773 45.938 1 83.94 289 SER A C 1
ATOM 2298 O O . SER A 1 289 ? -8.586 9.102 44.938 1 83.94 289 SER A O 1
ATOM 2300 N N . ASP A 1 290 ? -8.508 9.289 47.125 1 84.19 290 ASP A N 1
ATOM 2301 C CA . ASP A 1 290 ? -8.109 7.902 47.344 1 84.19 290 ASP A CA 1
ATOM 2302 C C . ASP A 1 290 ? -9.117 6.941 46.719 1 84.19 290 ASP A C 1
ATOM 2304 O O . ASP A 1 290 ? -8.727 5.934 46.125 1 84.19 290 ASP A O 1
ATOM 2308 N N . GLU A 1 291 ? -10.328 7.32 46.812 1 85.75 291 GLU A N 1
ATOM 2309 C CA . GLU A 1 291 ? -11.383 6.477 46.25 1 85.75 291 GLU A CA 1
ATOM 2310 C C . GLU A 1 291 ? -11.375 6.523 44.719 1 85.75 291 GLU A C 1
ATOM 2312 O O . GLU A 1 291 ? -11.531 5.492 44.062 1 85.75 291 GLU A O 1
ATOM 2317 N N . GLU A 1 292 ? -11.133 7.629 44.25 1 85.12 292 GLU A N 1
ATOM 2318 C CA . GLU A 1 292 ? -11.125 7.801 42.812 1 85.12 292 GLU A CA 1
ATOM 2319 C C . GLU A 1 292 ? -9.945 7.07 42.156 1 85.12 292 GLU A C 1
ATOM 2321 O O . GLU A 1 292 ? -10.094 6.441 41.125 1 85.12 292 GLU A O 1
ATOM 2326 N N . PHE A 1 293 ? -8.867 7.211 42.812 1 88.44 293 PHE A N 1
ATOM 2327 C CA . PHE A 1 293 ? -7.688 6.527 42.281 1 88.44 293 PHE A CA 1
ATOM 2328 C C . PHE A 1 293 ? -7.855 5.016 42.344 1 88.44 293 PHE A C 1
ATOM 2330 O O . PHE A 1 293 ? -7.484 4.297 41.438 1 88.44 293 PHE A O 1
ATOM 2337 N N . ALA A 1 294 ? -8.359 4.543 43.469 1 85.62 294 ALA A N 1
ATOM 2338 C CA . ALA A 1 294 ? -8.57 3.105 43.594 1 85.62 294 ALA A CA 1
ATOM 2339 C C . ALA A 1 294 ? -9.477 2.566 42.5 1 85.62 294 ALA A C 1
ATOM 2341 O O . ALA A 1 294 ? -9.234 1.487 41.969 1 85.62 294 ALA A O 1
ATOM 2342 N N . GLU A 1 295 ? -10.445 3.348 42.188 1 85 295 GLU A N 1
ATOM 2343 C CA . GLU A 1 295 ? -11.352 2.949 41.125 1 85 295 GLU A CA 1
ATOM 2344 C C . GLU A 1 295 ? -10.648 2.955 39.75 1 85 295 GLU A C 1
ATOM 2346 O O . GLU A 1 295 ? -10.82 2.033 38.969 1 85 295 GLU A O 1
ATOM 2351 N N . PHE A 1 296 ? -9.914 3.98 39.5 1 86.12 296 PHE A N 1
ATOM 2352 C CA . PHE A 1 296 ? -9.164 4.074 38.25 1 86.12 296 PHE A CA 1
ATOM 2353 C C . PHE A 1 296 ? -8.148 2.943 38.156 1 86.12 296 PHE A C 1
ATOM 2355 O O . PHE A 1 296 ? -8.031 2.297 37.125 1 86.12 296 PHE A O 1
ATOM 2362 N N . ASP A 1 297 ? -7.484 2.709 39.188 1 84.5 297 ASP A N 1
ATOM 2363 C CA . ASP A 1 297 ? -6.461 1.669 39.25 1 84.5 297 ASP A CA 1
ATOM 2364 C C . ASP A 1 297 ? -7.066 0.291 39 1 84.5 297 ASP A C 1
ATOM 2366 O O . ASP A 1 297 ? -6.492 -0.515 38.25 1 84.5 297 ASP A O 1
ATOM 2370 N N . ARG A 1 298 ? -8.172 0.052 39.5 1 83.25 298 ARG A N 1
ATOM 2371 C CA . ARG A 1 298 ? -8.867 -1.208 39.25 1 83.25 298 ARG A CA 1
ATOM 2372 C C . ARG A 1 298 ? -9.242 -1.369 37.781 1 83.25 298 ARG A C 1
ATOM 2374 O O . ARG A 1 298 ? -9.102 -2.455 37.219 1 83.25 298 ARG A O 1
ATOM 2381 N N . ALA A 1 299 ? -9.656 -0.283 37.281 1 82.06 299 ALA A N 1
ATOM 2382 C CA . ALA A 1 299 ? -10.078 -0.322 35.875 1 82.06 299 ALA A CA 1
ATOM 2383 C C . ALA A 1 299 ? -8.883 -0.532 34.938 1 82.06 299 ALA A C 1
ATOM 2385 O O . ALA A 1 299 ? -9 -1.207 33.938 1 82.06 299 ALA A O 1
ATOM 2386 N N . GLN A 1 300 ? -7.812 0.031 35.344 1 80.5 300 GLN A N 1
ATOM 2387 C CA . GLN A 1 300 ? -6.637 0.012 34.469 1 80.5 300 GLN A CA 1
ATOM 2388 C C . GLN A 1 300 ? -5.867 -1.296 34.625 1 80.5 300 GLN A C 1
ATOM 2390 O O . GLN A 1 300 ? -4.961 -1.584 33.844 1 80.5 300 GLN A O 1
ATOM 2395 N N . GLN A 1 301 ? -6.25 -2.074 35.594 1 77.75 301 GLN A N 1
ATOM 2396 C CA . GLN A 1 301 ? -5.559 -3.338 35.812 1 77.75 301 GLN A CA 1
ATOM 2397 C C . GLN A 1 301 ? -5.727 -4.277 34.625 1 77.75 301 GLN A C 1
ATOM 2399 O O . GLN A 1 301 ? -4.938 -5.211 34.438 1 77.75 301 GLN A O 1
ATOM 2404 N N . GLN A 1 302 ? -6.547 -3.881 33.781 1 70.56 302 GLN A N 1
ATOM 2405 C CA . GLN A 1 302 ? -6.762 -4.691 32.594 1 70.56 302 GLN A CA 1
ATOM 2406 C C . GLN A 1 302 ? -5.762 -4.336 31.484 1 70.56 302 GLN A C 1
ATOM 2408 O O . GLN A 1 302 ? -5.551 -5.117 30.562 1 70.56 302 GLN A O 1
ATOM 2413 N N . GLN A 1 303 ? -5.246 -3.232 31.703 1 68.81 303 GLN A N 1
ATOM 2414 C CA . GLN A 1 303 ? -4.227 -2.82 30.734 1 68.81 303 GLN A CA 1
ATOM 2415 C C . GLN A 1 303 ? -2.855 -3.365 31.125 1 68.81 303 GLN A C 1
ATOM 2417 O O . GLN A 1 303 ? -2.41 -3.195 32.25 1 68.81 303 GLN A O 1
ATOM 2422 N N . LYS A 1 304 ? -2.209 -3.928 30.172 1 67.31 304 LYS A N 1
ATOM 2423 C CA . LYS A 1 304 ? -0.998 -4.699 30.438 1 67.31 304 LYS A CA 1
ATOM 2424 C C . LYS A 1 304 ? 0.092 -3.818 31.047 1 67.31 304 LYS A C 1
ATOM 2426 O O . LYS A 1 304 ? 0.743 -4.207 32 1 67.31 304 LYS A O 1
ATOM 2431 N N . SER A 1 305 ? 0.226 -2.688 30.594 1 74.56 305 SER A N 1
ATOM 2432 C CA . SER A 1 305 ? 1.338 -1.864 31.062 1 74.56 305 SER A CA 1
ATOM 2433 C C . SER A 1 305 ? 1.081 -1.33 32.469 1 74.56 305 SER A C 1
ATOM 2435 O O . SER A 1 305 ? 2.014 -1.185 33.25 1 74.56 305 SER A O 1
ATOM 2437 N N . TRP A 1 306 ? -0.147 -1.089 32.781 1 81.44 306 TRP A N 1
ATOM 2438 C CA . TRP A 1 306 ? -0.509 -0.529 34.062 1 81.44 306 TRP A CA 1
ATOM 2439 C C . TRP A 1 306 ? -0.417 -1.588 35.156 1 81.44 306 TRP A C 1
ATOM 2441 O O . TRP A 1 306 ? 0.106 -1.324 36.25 1 81.44 306 TRP A O 1
ATOM 2451 N N . ALA A 1 307 ? -0.845 -2.809 34.719 1 75.88 307 ALA A N 1
ATOM 2452 C CA . ALA A 1 307 ? -0.887 -3.912 35.688 1 75.88 307 ALA A CA 1
ATOM 2453 C C . ALA A 1 307 ? 0.51 -4.469 35.938 1 75.88 307 ALA A C 1
ATOM 2455 O O . ALA A 1 307 ? 0.786 -4.992 37.031 1 75.88 307 ALA A O 1
ATOM 2456 N N . ARG A 1 308 ? 1.372 -4.289 35.062 1 75.31 308 ARG A N 1
ATOM 2457 C CA . ARG A 1 308 ? 2.703 -4.887 35.125 1 75.31 308 ARG A CA 1
ATOM 2458 C C . ARG A 1 308 ? 3.594 -4.129 36.094 1 75.31 308 ARG A C 1
ATOM 2460 O O . ARG A 1 308 ? 4.516 -4.707 36.688 1 75.31 308 ARG A O 1
ATOM 2467 N N . VAL A 1 309 ? 3.184 -2.955 36.25 1 76.06 309 VAL A N 1
ATOM 2468 C CA . VAL A 1 309 ? 4.062 -2.182 37.125 1 76.06 309 VAL A CA 1
ATOM 2469 C C . VAL A 1 309 ? 3.484 -2.137 38.531 1 76.06 309 VAL A C 1
ATOM 2471 O O . VAL A 1 309 ? 2.264 -2.143 38.719 1 76.06 309 VAL A O 1
ATOM 2474 N N . GLY A 1 310 ? 4.238 -2.512 39.531 1 73.38 310 GLY A N 1
ATOM 2475 C CA . GLY A 1 310 ? 3.811 -2.549 40.906 1 73.38 310 GLY A CA 1
ATOM 2476 C C . GLY A 1 310 ? 3.324 -1.204 41.438 1 73.38 310 GLY A C 1
ATOM 2477 O O . GLY A 1 310 ? 3.359 -0.209 40.688 1 73.38 310 GLY A O 1
ATOM 2478 N N . GLU A 1 311 ? 2.734 -1.173 42.656 1 74.94 311 GLU A N 1
ATOM 2479 C CA . GLU A 1 311 ? 2.154 0.006 43.281 1 74.94 311 GLU A CA 1
ATOM 2480 C C . GLU A 1 311 ? 3.215 1.069 43.562 1 74.94 311 GLU A C 1
ATOM 2482 O O . GLU A 1 311 ? 2.914 2.264 43.562 1 74.94 311 GLU A O 1
ATOM 2487 N N . ASP A 1 312 ? 4.383 0.669 43.625 1 77.56 312 ASP A N 1
ATOM 2488 C CA . ASP A 1 312 ? 5.469 1.58 44 1 77.56 312 ASP A CA 1
ATOM 2489 C C . ASP A 1 312 ? 6.18 2.092 42.75 1 77.56 312 ASP A C 1
ATOM 2491 O O . ASP A 1 312 ? 7.246 2.703 42.844 1 77.56 312 ASP A O 1
ATOM 2495 N N . TRP A 1 313 ? 5.57 1.979 41.688 1 81.94 313 TRP A N 1
ATOM 2496 C CA . TRP A 1 313 ? 6.172 2.398 40.438 1 81.94 313 TRP A CA 1
ATOM 2497 C C . TRP A 1 313 ? 6.18 3.918 40.312 1 81.94 313 TRP A C 1
ATOM 2499 O O . TRP A 1 313 ? 5.227 4.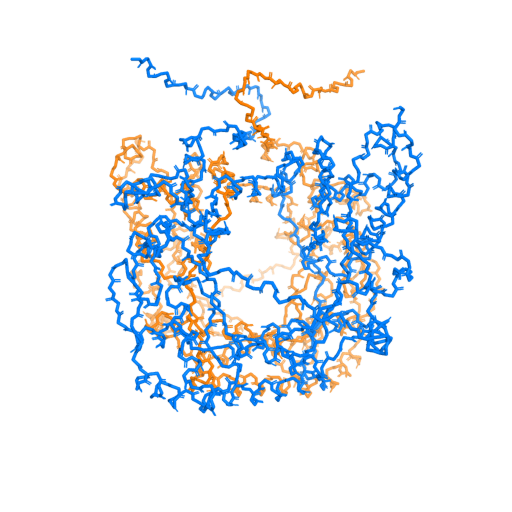586 40.719 1 81.94 313 TRP A O 1
ATOM 2509 N N . SER A 1 314 ? 7.27 4.457 39.75 1 81.19 314 SER A N 1
ATOM 2510 C CA . SER A 1 314 ? 7.387 5.852 39.344 1 81.19 314 SER A CA 1
ATOM 2511 C C . SER A 1 314 ? 8.008 5.973 37.938 1 81.19 314 SER A C 1
ATOM 2513 O O . SER A 1 314 ? 8.852 5.16 37.562 1 81.19 314 SER A O 1
ATOM 2515 N N . CYS A 1 315 ? 7.484 6.84 37.25 1 77 315 CYS A N 1
ATOM 2516 C CA . CYS A 1 315 ? 8.008 7.062 35.906 1 77 315 CYS A CA 1
ATOM 2517 C C . CYS A 1 315 ? 9.492 7.395 35.969 1 77 315 CYS A C 1
ATOM 2519 O O . CYS A 1 315 ? 9.914 8.281 36.719 1 77 315 CYS A O 1
ATOM 2521 N N . ILE A 1 316 ? 10.172 6.797 35.094 1 68.88 316 ILE A N 1
ATOM 2522 C CA . ILE A 1 316 ? 11.625 6.98 35.094 1 68.88 316 ILE A CA 1
ATOM 2523 C C . ILE A 1 316 ? 11.961 8.375 34.562 1 68.88 316 ILE A C 1
ATOM 2525 O O . ILE A 1 316 ? 12.961 8.969 35 1 68.88 316 ILE A O 1
ATOM 2529 N N . GLY A 1 317 ? 11.211 8.891 33.812 1 66.81 317 GLY A N 1
ATOM 2530 C CA . GLY A 1 317 ? 11.453 10.203 33.219 1 66.81 317 GLY A CA 1
ATOM 2531 C C . GLY A 1 317 ? 11.062 11.344 34.156 1 66.81 317 GLY A C 1
ATOM 2532 O O . GLY A 1 317 ? 11.891 12.195 34.469 1 66.81 317 GLY A O 1
ATOM 2533 N N . CYS A 1 318 ? 9.898 11.266 34.688 1 67.19 318 CYS A N 1
ATOM 2534 C CA . CYS A 1 318 ? 9.406 12.422 35.406 1 67.19 318 CYS A CA 1
ATOM 2535 C C . CYS A 1 318 ? 9.25 12.094 36.906 1 67.19 318 CYS A C 1
ATOM 2537 O O . CYS A 1 318 ? 8.883 12.961 37.688 1 67.19 318 CYS A O 1
ATOM 2539 N N . HIS A 1 319 ? 9.477 10.836 37.25 1 76.25 319 HIS A N 1
ATOM 2540 C CA . HIS A 1 319 ? 9.492 10.344 38.625 1 76.25 319 HIS A CA 1
ATOM 2541 C C . HIS A 1 319 ? 8.117 10.461 39.25 1 76.25 319 HIS A C 1
ATOM 2543 O O . HIS A 1 319 ? 7.973 10.297 40.469 1 76.25 319 HIS A O 1
ATOM 2549 N N . ARG A 1 320 ? 7.152 10.719 38.469 1 81.44 320 ARG A N 1
ATOM 2550 C CA . ARG A 1 320 ? 5.801 10.75 39.031 1 81.44 320 ARG A CA 1
ATOM 2551 C C . ARG A 1 320 ? 5.301 9.344 39.344 1 81.44 320 ARG A C 1
ATOM 2553 O O . ARG A 1 320 ? 5.594 8.398 38.594 1 81.44 320 ARG A O 1
ATOM 2560 N N . SER A 1 321 ? 4.582 9.281 40.438 1 82.81 321 SER A N 1
ATOM 2561 C CA . SER A 1 321 ? 3.938 8.023 40.812 1 82.81 321 SER A CA 1
ATOM 2562 C C . SER A 1 321 ? 2.705 7.754 39.938 1 82.81 321 SER A C 1
ATOM 2564 O O . SER A 1 321 ? 2.252 8.633 39.219 1 82.81 321 SER A O 1
ATOM 2566 N N . LYS A 1 322 ? 2.113 6.562 40.062 1 86.31 322 LYS A N 1
ATOM 2567 C CA . LYS A 1 322 ? 0.883 6.203 39.375 1 86.31 322 LYS A CA 1
ATOM 2568 C C . LYS A 1 322 ? -0.218 7.227 39.625 1 86.31 322 LYS A C 1
ATOM 2570 O O . LYS A 1 322 ? -0.929 7.629 38.719 1 86.31 322 LYS A O 1
ATOM 2575 N N . ARG A 1 323 ? -0.333 7.539 40.906 1 83.62 323 ARG A N 1
ATOM 2576 C CA . ARG A 1 323 ? -1.382 8.477 41.281 1 83.62 323 ARG A CA 1
ATOM 2577 C C . ARG A 1 323 ? -1.155 9.844 40.656 1 83.62 323 ARG A C 1
ATOM 2579 O O . ARG A 1 323 ? -2.109 10.508 40.25 1 83.62 323 ARG A O 1
ATOM 2586 N N . GLU A 1 324 ? 0.081 10.164 40.594 1 83 324 GLU A N 1
ATOM 2587 C CA . GLU A 1 324 ? 0.427 11.5 40.094 1 83 324 GLU A CA 1
ATOM 2588 C C . GLU A 1 324 ? 0.248 11.594 38.594 1 83 324 GLU A C 1
ATOM 2590 O O . GLU A 1 324 ? 0.079 12.688 38.031 1 83 324 GLU A O 1
ATOM 2595 N N . ILE A 1 325 ? 0.288 10.477 37.969 1 83.5 325 ILE A N 1
ATOM 2596 C CA . ILE A 1 325 ? 0.172 10.547 36.5 1 83.5 325 ILE A CA 1
ATOM 2597 C C . ILE A 1 325 ? -1.299 10.484 36.094 1 83.5 325 ILE A C 1
ATOM 2599 O O . ILE A 1 325 ? -1.63 10.602 34.938 1 83.5 325 ILE A O 1
ATOM 2603 N N . VAL A 1 326 ? -2.121 10.188 37 1 84.88 326 VAL A N 1
ATOM 2604 C CA . VAL A 1 326 ? -3.553 10.18 36.719 1 84.88 326 VAL A CA 1
ATOM 2605 C C . VAL A 1 326 ? -4.098 11.602 36.75 1 84.88 326 VAL A C 1
ATOM 2607 O O . VAL A 1 326 ? -4.02 12.281 37.781 1 84.88 326 VAL A O 1
ATOM 2610 N N . LEU A 1 327 ? -4.566 12.07 35.531 1 80.81 327 LEU A N 1
ATOM 2611 C CA . LEU A 1 327 ? -5.055 13.438 35.375 1 80.81 327 LEU A CA 1
ATOM 2612 C C . LEU A 1 327 ? -6.496 13.445 34.875 1 80.81 327 LEU A C 1
ATOM 2614 O O . LEU A 1 327 ? -6.934 12.5 34.219 1 80.81 327 LEU A O 1
ATOM 2618 N N . ARG A 1 328 ? -7.211 14.281 35.344 1 76.62 328 ARG A N 1
ATOM 2619 C CA . ARG A 1 328 ? -8.578 14.461 34.875 1 76.62 328 ARG A CA 1
ATOM 2620 C C . ARG A 1 328 ? -8.609 15.234 33.562 1 76.62 328 ARG A C 1
ATOM 2622 O O . ARG A 1 328 ? -8.039 16.328 33.469 1 76.62 328 ARG A O 1
ATOM 2629 N N . SER A 1 329 ? -9.055 14.586 32.594 1 68.94 329 SER A N 1
ATOM 2630 C CA . SER A 1 329 ? -9.195 15.219 31.297 1 68.94 329 SER A CA 1
ATOM 2631 C C . SER A 1 329 ? -10.195 16.375 31.344 1 68.94 329 SER A C 1
ATOM 2633 O O . SER A 1 329 ? -10.93 16.516 32.312 1 68.94 329 SER A O 1
ATOM 2635 N N . ASN A 1 330 ? -10.164 17.172 30.281 1 63.72 330 ASN A N 1
ATOM 2636 C CA . ASN A 1 330 ? -11.109 18.281 30.172 1 63.72 330 ASN A CA 1
ATOM 2637 C C . ASN A 1 330 ? -12.555 17.781 30.203 1 63.72 330 ASN A C 1
ATOM 2639 O O . ASN A 1 330 ? -13.453 18.516 30.625 1 63.72 330 ASN A O 1
ATOM 2643 N N . SER A 1 331 ? -12.727 16.594 29.891 1 68.19 331 SER A N 1
ATOM 2644 C CA . SER A 1 331 ? -14.07 16.016 29.906 1 68.19 331 SER A CA 1
ATOM 2645 C C . SER A 1 331 ? -14.414 15.469 31.281 1 68.19 331 SER A C 1
ATOM 2647 O O . SER A 1 331 ? -15.516 14.969 31.5 1 68.19 331 SER A O 1
ATOM 2649 N N . GLY A 1 332 ? -13.531 15.578 32.219 1 72.5 332 GLY A N 1
ATOM 2650 C CA . GLY A 1 332 ? -13.75 15.141 33.594 1 72.5 332 GLY A CA 1
ATOM 2651 C C . GLY A 1 332 ? -13.32 13.703 33.844 1 72.5 332 GLY A C 1
ATOM 2652 O O . GLY A 1 332 ? -13.492 13.18 34.938 1 72.5 332 GLY A O 1
ATOM 2653 N N . ARG A 1 333 ? -12.875 13.094 32.844 1 78.12 333 ARG A N 1
ATOM 2654 C CA . ARG A 1 333 ? -12.453 11.703 33 1 78.12 333 ARG A CA 1
ATOM 2655 C C . ARG A 1 333 ? -10.984 11.617 33.406 1 78.12 333 ARG A C 1
ATOM 2657 O O . ARG A 1 333 ? -10.172 12.438 32.969 1 78.12 333 ARG A O 1
ATOM 2664 N N . TRP A 1 334 ? -10.812 10.602 34.281 1 82.44 334 TRP A N 1
ATOM 2665 C CA . TRP A 1 334 ? -9.43 10.375 34.688 1 82.44 334 TRP A CA 1
ATOM 2666 C C . TRP A 1 334 ? -8.664 9.617 33.594 1 82.44 334 TRP A C 1
ATOM 2668 O O . TRP A 1 334 ? -9.188 8.664 33 1 82.44 334 TRP A O 1
ATOM 2678 N N . THR A 1 335 ? -7.578 10.219 33.25 1 81.31 335 THR A N 1
ATOM 2679 C CA . THR A 1 335 ? -6.723 9.539 32.281 1 81.31 335 THR A CA 1
ATOM 2680 C C . THR A 1 335 ? -5.32 9.328 32.844 1 81.31 335 THR A C 1
ATOM 2682 O O . THR A 1 335 ? -4.84 10.141 33.656 1 81.31 335 THR A O 1
ATOM 2685 N N . GLY A 1 336 ? -4.715 8.195 32.75 1 79.94 336 GLY A N 1
ATOM 2686 C CA . GLY A 1 336 ? -3.359 7.816 33.125 1 79.94 336 GLY A CA 1
ATOM 2687 C C . GLY A 1 336 ? -2.883 6.562 32.406 1 79.94 336 GLY A C 1
ATOM 2688 O O . GLY A 1 336 ? -3.633 5.59 32.281 1 79.94 336 GLY A O 1
ATOM 2689 N N . GLN A 1 337 ? -1.771 6.777 31.75 1 78.81 337 GLN A N 1
ATOM 2690 C CA . GLN A 1 337 ? -1.233 5.613 31.047 1 78.81 337 GLN A CA 1
ATOM 2691 C C . GLN A 1 337 ? 0.258 5.449 31.312 1 78.81 337 GLN A C 1
ATOM 2693 O O . GLN A 1 337 ? 0.969 6.434 31.531 1 78.81 337 GLN A O 1
ATOM 2698 N N . ILE A 1 338 ? 0.604 4.191 31.516 1 74.31 338 ILE A N 1
ATOM 2699 C CA . ILE A 1 338 ? 2.01 3.814 31.609 1 74.31 338 ILE A CA 1
ATOM 2700 C C . ILE A 1 338 ? 2.461 3.172 30.312 1 74.31 338 ILE A C 1
ATOM 2702 O O . ILE A 1 338 ? 1.825 2.236 29.812 1 74.31 338 ILE A O 1
ATOM 2706 N N . HIS A 1 339 ? 3.307 3.85 29.766 1 65.38 339 HIS A N 1
ATOM 2707 C CA . HIS A 1 339 ? 3.863 3.324 28.516 1 65.38 339 HIS A CA 1
ATOM 2708 C C . HIS A 1 339 ? 5.141 2.533 28.781 1 65.38 339 HIS A C 1
ATOM 2710 O O . HIS A 1 339 ? 5.984 2.953 29.578 1 65.38 339 HIS A O 1
ATOM 2716 N N . MET A 1 340 ? 5.129 1.414 28.297 1 56.84 340 MET A N 1
ATOM 2717 C CA . MET A 1 340 ? 6.367 0.639 28.328 1 56.84 340 MET A CA 1
ATOM 2718 C C . MET A 1 340 ? 7.309 1.08 27.203 1 56.84 340 MET A C 1
ATOM 2720 O O . MET A 1 340 ? 6.941 1.062 26.031 1 56.84 340 MET A O 1
ATOM 2724 N N . VAL A 1 341 ? 8.281 1.744 27.75 1 48.09 341 VAL A N 1
ATOM 2725 C CA . VAL A 1 341 ? 9.281 2.182 26.797 1 48.09 341 VAL A CA 1
ATOM 2726 C C . VAL A 1 341 ? 10.484 1.248 26.844 1 48.09 341 VAL A C 1
ATOM 2728 O O . VAL A 1 341 ? 11.062 1.023 27.906 1 48.09 341 VAL A O 1
ATOM 2731 N N . THR A 1 342 ? 10.773 0.507 25.938 1 36.38 342 THR A N 1
ATOM 2732 C CA . THR A 1 342 ? 11.945 -0.364 25.891 1 36.38 342 THR A CA 1
ATOM 2733 C C . THR A 1 342 ? 13.188 0.423 25.484 1 36.38 342 THR A C 1
ATOM 2735 O O . THR A 1 342 ? 13.195 1.078 24.438 1 36.38 342 THR A O 1
ATOM 2738 N N . GLU A 1 343 ? 14.055 0.632 26.5 1 35.72 343 GLU A N 1
ATOM 2739 C CA . GLU A 1 343 ? 15.352 1.229 26.219 1 35.72 343 GLU A CA 1
ATOM 2740 C C . GLU A 1 343 ? 16.375 0.166 25.797 1 35.72 343 GLU A C 1
ATOM 2742 O O . GLU A 1 343 ? 16.469 -0.889 26.438 1 35.72 343 GLU A O 1
ATOM 2747 N N . TYR A 1 344 ? 16.938 0.274 24.656 1 32.34 344 TYR A N 1
ATOM 2748 C CA . TYR A 1 344 ? 17.953 -0.648 24.156 1 32.34 344 TYR A CA 1
ATOM 2749 C C . TYR A 1 344 ? 19.359 -0.186 24.562 1 32.34 344 TYR A C 1
ATOM 2751 O O . TYR A 1 344 ? 19.688 0.992 24.422 1 32.34 344 TYR A O 1
ATOM 2759 N N . GLU A 1 345 ? 19.984 -1.003 25.562 1 33.66 345 GLU A N 1
ATOM 2760 C CA . GLU A 1 345 ? 21.391 -0.758 25.859 1 33.66 345 GLU A CA 1
ATOM 2761 C C . GLU A 1 345 ? 22.297 -1.356 24.781 1 33.66 345 GLU A C 1
ATOM 2763 O O . GLU A 1 345 ? 22.031 -2.455 24.281 1 33.66 345 GLU A O 1
ATOM 2768 N N . ARG A 1 346 ? 23.188 -0.622 24.391 1 32 346 ARG A N 1
ATOM 2769 C CA . ARG A 1 346 ? 24.188 -1.075 23.422 1 32 346 ARG A CA 1
ATOM 2770 C C . ARG A 1 346 ? 25.016 -2.223 24 1 32 346 ARG A C 1
ATOM 2772 O O . ARG A 1 346 ? 25.484 -2.146 25.125 1 32 346 ARG A O 1
ATOM 2779 N N . GLU A 1 347 ? 24.797 -3.467 23.625 1 33.72 347 GLU A N 1
ATOM 2780 C CA . GLU A 1 347 ? 25.781 -4.488 23.969 1 33.72 347 GLU A CA 1
ATOM 2781 C C . GLU A 1 347 ? 27.141 -4.156 23.375 1 33.72 347 GLU A C 1
ATOM 2783 O O . GLU A 1 347 ? 27.297 -4.094 22.156 1 33.72 347 GLU A O 1
ATOM 2788 N N . ASP A 1 348 ? 28 -3.457 24.219 1 31.92 348 ASP A N 1
ATOM 2789 C CA . ASP A 1 348 ? 29.391 -3.135 23.859 1 31.92 348 ASP A CA 1
ATOM 2790 C C . ASP A 1 348 ? 30.266 -4.379 23.906 1 31.92 348 ASP A C 1
ATOM 2792 O O . ASP A 1 348 ? 31.469 -4.301 23.641 1 31.92 348 ASP A O 1
ATOM 2796 N N . ARG A 1 349 ? 29.812 -5.359 24.703 1 33.06 349 ARG A N 1
ATOM 2797 C CA . ARG A 1 349 ? 30.812 -6.402 24.844 1 33.06 349 ARG A CA 1
ATOM 2798 C C . ARG A 1 349 ? 30.984 -7.195 23.547 1 33.06 349 ARG A C 1
ATOM 2800 O O . ARG A 1 349 ? 30 -7.723 23.016 1 33.06 349 ARG A O 1
ATOM 2807 N N . GLU A 1 350 ? 32.125 -7.031 22.875 1 32.91 350 GLU A N 1
ATOM 2808 C CA . GLU A 1 350 ? 32.625 -7.719 21.672 1 32.91 350 GLU A CA 1
ATOM 2809 C C . GLU A 1 350 ? 32.219 -9.195 21.688 1 32.91 350 GLU A C 1
ATOM 2811 O O . GLU A 1 350 ? 31.875 -9.758 20.656 1 32.91 350 GLU A O 1
ATOM 2816 N N . GLU A 1 351 ? 32.5 -9.852 22.875 1 32.06 351 GLU A N 1
ATOM 2817 C CA . GLU A 1 351 ? 32.312 -11.289 23 1 32.06 351 GLU A CA 1
ATOM 2818 C C . GLU A 1 351 ? 30.859 -11.695 22.781 1 32.06 351 GLU A C 1
ATOM 2820 O O . GLU A 1 351 ? 30.578 -12.773 22.266 1 32.06 351 GLU A O 1
ATOM 2825 N N . ARG A 1 352 ? 29.984 -10.961 23.438 1 30.52 352 ARG A N 1
ATOM 2826 C CA . ARG A 1 352 ? 28.578 -11.352 23.328 1 30.52 352 ARG A CA 1
ATOM 2827 C C . ARG A 1 352 ? 28.016 -10.953 21.969 1 30.52 352 ARG A C 1
ATOM 2829 O O . ARG A 1 352 ? 27.031 -11.531 21.5 1 30.52 352 ARG A O 1
ATOM 2836 N N . LEU A 1 353 ? 28.469 -9.828 21.359 1 31.03 353 LEU A N 1
ATOM 2837 C CA . LEU A 1 353 ? 28.156 -9.508 19.969 1 31.03 353 LEU A CA 1
ATOM 2838 C C . LEU A 1 353 ? 28.672 -10.602 19.031 1 31.03 353 LEU A C 1
ATOM 2840 O O . LEU A 1 353 ? 28.078 -10.844 17.969 1 31.03 353 LEU A O 1
ATOM 2844 N N . ALA A 1 354 ? 29.844 -11.156 19.328 1 27.95 354 ALA A N 1
ATOM 2845 C CA . ALA A 1 354 ? 30.531 -12.219 18.609 1 27.95 354 ALA A CA 1
ATOM 2846 C C . ALA A 1 354 ? 29.922 -13.578 18.891 1 27.95 354 ALA A C 1
ATOM 2848 O O . ALA A 1 354 ? 30.391 -14.602 18.406 1 27.95 354 ALA A O 1
ATOM 2849 N N . SER A 1 355 ? 29.25 -13.758 20.078 1 27.95 355 SER A N 1
ATOM 2850 C CA . SER A 1 355 ? 28.891 -15.164 20.266 1 27.95 355 SER A CA 1
ATOM 2851 C C . SER A 1 355 ? 28.062 -15.68 19.094 1 27.95 355 SER A C 1
ATOM 2853 O O . SER A 1 355 ? 27.141 -14.992 18.625 1 27.95 355 SER A O 1
ATOM 2855 N N . PRO A 1 356 ? 28.594 -16.719 18.375 1 29.31 356 PRO A N 1
ATOM 2856 C CA . PRO A 1 356 ? 28.016 -17.516 17.297 1 29.31 356 PRO A CA 1
ATOM 2857 C C . PRO A 1 356 ? 26.594 -17.969 17.594 1 29.31 356 PRO A C 1
ATOM 2859 O O . PRO A 1 356 ? 26.094 -18.906 16.953 1 29.31 356 PRO A O 1
ATOM 2862 N N . SER A 1 357 ? 26.141 -17.719 18.906 1 28.17 357 SER A N 1
ATOM 2863 C CA . SER A 1 357 ? 24.875 -18.406 19.062 1 28.17 357 SER A CA 1
ATOM 2864 C C . SER A 1 357 ? 23.891 -18 17.969 1 28.17 357 SER A C 1
ATOM 2866 O O . SER A 1 357 ? 24.016 -16.938 17.359 1 28.17 357 SER A O 1
ATOM 2868 N N . GLY A 1 358 ? 23.094 -19.062 17.516 1 28.48 358 GLY A N 1
ATOM 2869 C CA . GLY A 1 358 ? 22.062 -19.031 16.469 1 28.48 358 GLY A CA 1
ATOM 2870 C C . GLY A 1 358 ? 21.266 -17.75 16.453 1 28.48 358 GLY A C 1
ATOM 2871 O O . GLY A 1 358 ? 20.484 -17.5 15.531 1 28.48 358 GLY A O 1
ATOM 2872 N N . ARG A 1 359 ? 21.312 -17.109 17.719 1 29.95 359 ARG A N 1
ATOM 2873 C CA . ARG A 1 359 ? 20.516 -15.898 17.875 1 29.95 359 ARG A CA 1
ATOM 2874 C C . ARG A 1 359 ? 21.156 -14.734 17.109 1 29.95 359 ARG A C 1
ATOM 2876 O O . ARG A 1 359 ? 20.438 -13.922 16.516 1 29.95 359 ARG A O 1
ATOM 2883 N N . SER A 1 360 ? 22.5 -14.633 17.297 1 31.81 360 SER A N 1
ATOM 2884 C CA . SER A 1 360 ? 23.25 -13.578 16.625 1 31.81 360 SER A CA 1
ATOM 2885 C C . SER A 1 360 ? 23.141 -13.711 15.102 1 31.81 360 SER A C 1
ATOM 2887 O O . SER A 1 360 ? 23.062 -12.711 14.391 1 31.81 360 SER A O 1
ATOM 2889 N N . VAL A 1 361 ? 23.203 -14.992 14.727 1 32.25 361 VAL A N 1
ATOM 2890 C CA . VAL A 1 361 ? 23.031 -15.219 13.289 1 32.25 361 VAL A CA 1
ATOM 2891 C C . VAL A 1 361 ? 21.609 -14.836 12.867 1 32.25 361 VAL A C 1
ATOM 2893 O O . VAL A 1 361 ? 21.422 -14.234 11.805 1 32.25 361 VAL A O 1
ATOM 2896 N N . LEU A 1 362 ? 20.578 -15.172 13.742 1 31.72 362 LEU A N 1
ATOM 2897 C CA . LEU A 1 362 ? 19.219 -14.805 13.391 1 31.72 362 LEU A CA 1
ATOM 2898 C C . LEU A 1 362 ? 19.031 -13.297 13.477 1 31.72 362 LEU A C 1
ATOM 2900 O O . LEU A 1 362 ? 18.359 -12.703 12.625 1 31.72 362 LEU A O 1
ATOM 2904 N N . VAL A 1 363 ? 19.578 -12.633 14.57 1 35.19 363 VAL A N 1
ATOM 2905 C CA . VAL A 1 363 ? 19.562 -11.172 14.641 1 35.19 363 VAL A CA 1
ATOM 2906 C C . VAL A 1 363 ? 20.406 -10.586 13.516 1 35.19 363 VAL A C 1
ATOM 2908 O O . VAL A 1 363 ? 20.016 -9.609 12.875 1 35.19 363 VAL A O 1
ATOM 2911 N N . ALA A 1 364 ? 21.641 -11.18 13.383 1 34.69 364 ALA A N 1
ATOM 2912 C CA . ALA A 1 364 ? 22.484 -10.766 12.25 1 34.69 364 ALA A CA 1
ATOM 2913 C C . ALA A 1 364 ? 21.75 -10.984 10.93 1 34.69 364 ALA A C 1
ATOM 2915 O O . ALA A 1 364 ? 21.797 -10.133 10.039 1 34.69 364 ALA A O 1
ATOM 2916 N N . ASP A 1 365 ? 21.172 -12.164 10.875 1 34.75 365 ASP A N 1
ATOM 2917 C CA . ASP A 1 365 ? 20.344 -12.414 9.703 1 34.75 365 ASP A CA 1
ATOM 2918 C C . ASP A 1 365 ? 19.125 -11.492 9.688 1 34.75 365 ASP A C 1
ATOM 2920 O O . ASP A 1 365 ? 18.766 -10.93 8.648 1 34.75 365 ASP A O 1
ATOM 2924 N N . ALA A 1 366 ? 18.469 -11.359 10.891 1 34.66 366 ALA A N 1
ATOM 2925 C CA . ALA A 1 366 ? 17.328 -10.438 10.969 1 34.66 366 ALA A CA 1
ATOM 2926 C C . ALA A 1 366 ? 17.781 -8.992 10.836 1 34.66 366 ALA A C 1
ATOM 2928 O O . ALA A 1 366 ? 17.078 -8.164 10.258 1 34.66 366 ALA A O 1
ATOM 2929 N N . THR A 1 367 ? 18.953 -8.656 11.438 1 36.31 367 THR A N 1
ATOM 2930 C CA . THR A 1 367 ? 19.562 -7.344 11.258 1 36.31 367 THR A CA 1
ATOM 2931 C C . THR A 1 367 ? 20.125 -7.199 9.844 1 36.31 367 THR A C 1
ATOM 2933 O O . THR A 1 367 ? 19.984 -6.148 9.219 1 36.31 367 THR A O 1
ATOM 2936 N N . SER A 1 368 ? 20.797 -8.195 9.375 1 36.59 368 SER A N 1
ATOM 2937 C CA . SER A 1 368 ? 21.281 -8.266 7.996 1 36.59 368 SER A CA 1
ATOM 2938 C C . SER A 1 368 ? 20.125 -8.297 7.004 1 36.59 368 SER A C 1
ATOM 2940 O O . SER A 1 368 ? 20.203 -7.699 5.926 1 36.59 368 SER A O 1
ATOM 2942 N N . ASP A 1 369 ? 19.047 -8.969 7.434 1 35.72 369 ASP A N 1
ATOM 2943 C CA . ASP A 1 369 ? 17.828 -9.039 6.645 1 35.72 369 ASP A CA 1
ATOM 2944 C C . ASP A 1 369 ? 16.906 -7.867 6.953 1 35.72 369 ASP A C 1
ATOM 2946 O O . ASP A 1 369 ? 15.734 -7.867 6.555 1 35.72 369 ASP A O 1
ATOM 2950 N N . GLU A 1 370 ? 17.484 -6.77 7.633 1 32.97 370 GLU A N 1
ATOM 2951 C CA . GLU A 1 370 ? 16.906 -5.512 8.094 1 32.97 370 GLU A CA 1
ATOM 2952 C C . GLU A 1 370 ? 15.594 -5.742 8.836 1 32.97 370 GLU A C 1
ATOM 2954 O O . GLU A 1 370 ? 14.711 -4.887 8.812 1 32.97 370 GLU A O 1
ATOM 2959 N N . ARG A 1 371 ? 15.406 -6.832 9.391 1 35.22 371 ARG A N 1
ATOM 2960 C CA . ARG A 1 371 ? 14.297 -7.121 10.289 1 35.22 371 ARG A CA 1
ATOM 2961 C C . ARG A 1 371 ? 14.586 -6.598 11.695 1 35.22 371 ARG A C 1
ATOM 2963 O O . ARG A 1 371 ? 13.664 -6.422 12.5 1 35.22 371 ARG A O 1
ATOM 2970 N N . LEU A 1 372 ? 15.836 -6.531 12.109 1 34.81 372 LEU A N 1
ATOM 2971 C CA . LEU A 1 372 ? 16.25 -5.938 13.383 1 34.81 372 LEU A CA 1
ATOM 2972 C C . LEU A 1 372 ? 17.344 -4.895 13.164 1 34.81 372 LEU A C 1
ATOM 2974 O O . LEU A 1 372 ? 18.172 -5.039 12.266 1 34.81 372 LEU A O 1
ATOM 2978 N N . VAL A 1 373 ? 17.125 -3.576 13.492 1 31.8 373 VAL A N 1
ATOM 2979 C CA . VAL A 1 373 ? 18.156 -2.537 13.484 1 31.8 373 VAL A CA 1
ATOM 2980 C C . VAL A 1 373 ? 19 -2.637 14.75 1 31.8 373 VAL A C 1
ATOM 2982 O O . VAL A 1 373 ? 18.469 -2.836 15.852 1 31.8 373 VAL A O 1
ATOM 2985 N N . PRO A 1 374 ? 20.25 -2.885 14.516 1 31.89 374 PRO A N 1
ATOM 2986 C CA . PRO A 1 374 ? 21.094 -2.857 15.711 1 31.89 374 PRO A CA 1
ATOM 2987 C C . PRO A 1 374 ? 20.969 -1.554 16.5 1 31.89 374 PRO A C 1
ATOM 2989 O O . PRO A 1 374 ? 20.672 -0.506 15.914 1 31.89 374 PRO A O 1
ATOM 2992 N N . ALA A 1 375 ? 20.969 -1.567 17.75 1 31.14 375 ALA A N 1
ATOM 2993 C CA . ALA A 1 375 ? 21.016 -0.396 18.609 1 31.14 375 ALA A CA 1
ATOM 2994 C C . ALA A 1 375 ? 22.266 0.428 18.359 1 31.14 375 ALA A C 1
ATOM 2996 O O . ALA A 1 375 ? 23.328 -0.121 18.016 1 31.14 375 ALA A O 1
ATOM 2997 N N . LEU A 1 376 ? 22.203 1.674 17.938 1 28.56 376 LEU A N 1
ATOM 2998 C CA . LEU A 1 376 ? 23.297 2.621 17.844 1 28.56 376 LEU A CA 1
ATOM 2999 C C . LEU A 1 376 ? 24.281 2.428 19 1 28.56 376 LEU A C 1
ATOM 3001 O O . LEU A 1 376 ? 23.875 2.311 20.156 1 28.56 376 LEU A O 1
ATOM 3005 N N . ALA A 1 377 ? 25.344 1.923 18.75 1 29.92 377 ALA A N 1
ATOM 3006 C CA . ALA A 1 377 ? 26.344 1.763 19.781 1 29.92 377 ALA A CA 1
ATOM 3007 C C . ALA A 1 377 ? 26.516 3.047 20.594 1 29.92 377 ALA A C 1
ATOM 3009 O O . ALA A 1 377 ? 26.672 3.002 21.812 1 29.92 377 ALA A O 1
ATOM 3010 N N . THR A 1 378 ? 27.109 4.105 19.938 1 30.12 378 THR A N 1
ATOM 3011 C CA . THR A 1 378 ? 27.531 5.285 20.672 1 30.12 378 THR A CA 1
ATOM 3012 C C . THR A 1 378 ? 26.344 6.203 20.953 1 30.12 378 THR A C 1
ATOM 3014 O O . THR A 1 378 ? 26.516 7.383 21.266 1 30.12 378 THR A O 1
ATOM 3017 N N . ALA A 1 379 ? 25.203 5.922 20.609 1 29.14 379 ALA A N 1
ATOM 3018 C CA . ALA A 1 379 ? 24.203 6.922 20.953 1 29.14 379 ALA A CA 1
ATOM 3019 C C . ALA A 1 379 ? 24.109 7.125 22.453 1 29.14 379 ALA A C 1
ATOM 3021 O O . ALA A 1 379 ? 24.203 6.16 23.219 1 29.14 379 ALA A O 1
ATOM 3022 N N . PRO A 1 380 ? 24.531 8.344 22.938 1 28.34 380 PRO A N 1
ATOM 3023 C CA . PRO A 1 380 ? 24.281 8.484 24.375 1 28.34 380 PRO A CA 1
ATOM 3024 C C . PRO A 1 380 ? 23 7.781 24.828 1 28.34 380 PRO A C 1
ATOM 3026 O O . PRO A 1 380 ? 22.078 7.574 24.016 1 28.34 380 PRO A O 1
ATOM 3029 N N . ASP A 1 381 ? 23.125 7.055 25.844 1 30.03 381 ASP A N 1
ATOM 3030 C CA . ASP A 1 381 ? 21.953 6.539 26.547 1 30.03 381 ASP A CA 1
ATOM 3031 C C . ASP A 1 381 ? 20.828 7.574 26.578 1 30.03 381 ASP A C 1
ATOM 3033 O O . ASP A 1 381 ? 20.953 8.609 27.234 1 30.03 381 ASP A O 1
ATOM 3037 N N . VAL A 1 382 ? 20.5 8.164 25.547 1 28.12 382 VAL A N 1
ATOM 3038 C CA . VAL A 1 382 ? 19.359 9.031 25.828 1 28.12 382 VAL A CA 1
ATOM 3039 C C . VAL A 1 382 ? 18.141 8.188 26.219 1 28.12 382 VAL A C 1
ATOM 3041 O O . VAL A 1 382 ? 17.922 7.117 25.656 1 28.12 382 VAL A O 1
ATOM 3044 N N . LEU A 1 383 ? 17.719 8.289 27.375 1 27.8 383 LEU A N 1
ATOM 3045 C CA . LEU A 1 383 ? 16.438 7.742 27.812 1 27.8 383 LEU A CA 1
ATOM 3046 C C . LEU A 1 383 ? 15.398 7.852 26.703 1 27.8 383 LEU A C 1
ATOM 3048 O O . LEU A 1 383 ? 15.188 8.93 26.141 1 27.8 383 LEU A O 1
ATOM 3052 N N . SER A 1 384 ? 15.5 6.98 25.797 1 30.03 384 SER A N 1
ATOM 3053 C CA . SER A 1 384 ? 14.461 7.121 24.766 1 30.03 384 SER A CA 1
ATOM 3054 C C . SER A 1 384 ? 13.07 7.141 25.391 1 30.03 384 SER A C 1
ATOM 3056 O O . SER A 1 384 ? 12.719 6.238 26.156 1 30.03 384 SER A O 1
ATOM 3058 N N . THR A 1 385 ? 12.594 8.117 25.828 1 30.72 385 THR A N 1
ATOM 3059 C CA . THR A 1 385 ? 11.195 8.242 26.219 1 30.72 385 THR A CA 1
ATOM 3060 C C . THR A 1 385 ? 10.281 7.789 25.078 1 30.72 385 THR A C 1
ATOM 3062 O O . THR A 1 385 ? 9.062 7.91 25.172 1 30.72 385 THR A O 1
ATOM 3065 N N . LYS A 1 386 ? 10.875 7.395 24.031 1 29.88 386 LYS A N 1
ATOM 3066 C CA . LYS A 1 386 ? 9.992 7.172 22.891 1 29.88 386 LYS A CA 1
ATOM 3067 C C . LYS A 1 386 ? 9.633 5.695 22.75 1 29.88 386 LYS A C 1
ATOM 3069 O O . LYS A 1 386 ? 10.352 4.828 23.25 1 29.88 386 LYS A O 1
ATOM 3074 N N . ILE A 1 387 ? 8.367 5.184 22.484 1 31.33 387 ILE A N 1
ATOM 3075 C CA . ILE A 1 387 ? 7.77 3.9 22.141 1 31.33 387 ILE A CA 1
ATOM 3076 C C . ILE A 1 387 ? 8.539 3.268 20.984 1 31.33 387 ILE A C 1
ATOM 3078 O O . ILE A 1 387 ? 8.898 3.953 20.016 1 31.33 387 ILE A O 1
ATOM 3082 N N . HIS A 1 388 ? 9.266 2.225 21.391 1 34.81 388 HIS A N 1
ATOM 3083 C CA . HIS A 1 388 ? 9.844 1.486 20.266 1 34.81 388 HIS A CA 1
ATOM 3084 C C . HIS A 1 388 ? 8.797 0.618 19.578 1 34.81 388 HIS A C 1
ATOM 3086 O O . HIS A 1 388 ? 8.039 -0.093 20.25 1 34.81 388 HIS A O 1
ATOM 3092 N N . ILE A 1 389 ? 8.422 0.927 18.516 1 34.16 389 ILE A N 1
ATOM 3093 C CA . ILE A 1 389 ? 7.477 0.162 17.719 1 34.16 389 ILE A CA 1
ATOM 3094 C C . ILE A 1 389 ? 8.234 -0.745 16.75 1 34.16 389 ILE A C 1
ATOM 3096 O O . ILE A 1 389 ? 9.133 -0.288 16.031 1 34.16 389 ILE A O 1
ATOM 3100 N N . ALA A 1 390 ? 8.25 -1.957 17.125 1 38.47 390 ALA A N 1
ATOM 3101 C CA . ALA A 1 390 ? 8.688 -2.908 16.109 1 38.47 390 ALA A CA 1
ATOM 3102 C C . ALA A 1 390 ? 7.68 -2.984 14.961 1 38.47 390 ALA A C 1
ATOM 3104 O O . ALA A 1 390 ? 6.5 -3.273 15.18 1 38.47 390 ALA A O 1
ATOM 3105 N N . ARG A 1 391 ? 7.973 -2.377 13.938 1 36.97 391 ARG A N 1
ATOM 3106 C CA . ARG A 1 391 ? 7.145 -2.465 12.734 1 36.97 391 ARG A CA 1
ATOM 3107 C C . ARG A 1 391 ? 7.723 -3.469 11.742 1 36.97 391 ARG A C 1
ATOM 3109 O O . ARG A 1 391 ? 8.938 -3.541 11.562 1 36.97 391 ARG A O 1
ATOM 3116 N N . TRP A 1 392 ? 7.012 -4.477 11.648 1 40.22 392 TRP A N 1
ATOM 3117 C CA . TRP A 1 392 ? 7.422 -5.418 10.609 1 40.22 392 TRP A CA 1
ATOM 3118 C C . TRP A 1 392 ? 6.453 -5.391 9.438 1 40.22 392 TRP A C 1
ATOM 3120 O O . TRP A 1 392 ? 5.316 -4.922 9.57 1 40.22 392 TRP A O 1
ATOM 3130 N N . SER A 1 393 ? 7.082 -5.613 8.32 1 37.44 393 SER A N 1
ATOM 3131 C CA . SER A 1 393 ? 6.262 -5.633 7.109 1 37.44 393 SER A CA 1
ATOM 3132 C C . SER A 1 393 ? 5.055 -6.551 7.273 1 37.44 393 SER A C 1
ATOM 3134 O O . SER A 1 393 ? 5.125 -7.555 7.984 1 37.44 393 SER A O 1
ATOM 3136 N N . PRO A 1 394 ? 4.031 -6.121 6.863 1 37.25 394 PRO A N 1
ATOM 3137 C CA . PRO A 1 394 ? 2.838 -6.961 6.969 1 37.25 394 PRO A CA 1
ATOM 3138 C C . PRO A 1 394 ? 3.07 -8.383 6.469 1 37.25 394 PRO A C 1
ATOM 3140 O O . PRO A 1 394 ? 2.393 -9.312 6.91 1 37.25 394 PRO A O 1
ATOM 3143 N N . ASP A 1 395 ? 4.035 -8.633 5.723 1 35.31 395 ASP A N 1
ATOM 3144 C CA . ASP A 1 395 ? 4.297 -9.977 5.215 1 35.31 395 ASP A CA 1
ATOM 3145 C C . ASP A 1 395 ? 4.902 -10.867 6.297 1 35.31 395 ASP A C 1
ATOM 3147 O O . ASP A 1 395 ? 4.992 -12.078 6.133 1 35.31 395 ASP A O 1
ATOM 3151 N N . LEU A 1 396 ? 5.316 -10.203 7.277 1 40.19 396 LEU A N 1
ATOM 3152 C CA . LEU A 1 396 ? 5.875 -10.992 8.375 1 40.19 396 LEU A CA 1
ATOM 3153 C C . LEU A 1 396 ? 4.832 -11.227 9.461 1 40.19 396 LEU A C 1
ATOM 3155 O O . LEU A 1 396 ? 5.137 -11.812 10.5 1 40.19 396 LEU A O 1
ATOM 3159 N N . ILE A 1 397 ? 3.744 -10.836 9.086 1 41.81 397 ILE A N 1
ATOM 3160 C CA . ILE A 1 397 ? 2.656 -11.117 10.016 1 41.81 397 ILE A CA 1
ATOM 3161 C C . ILE A 1 397 ? 2.324 -12.609 9.992 1 41.81 397 ILE A C 1
ATOM 3163 O O . ILE A 1 397 ? 2.068 -13.172 8.93 1 41.81 397 ILE A O 1
ATOM 3167 N N . GLY A 1 398 ? 2.594 -13.469 11.039 1 44.84 398 GLY A N 1
ATOM 3168 C CA . GLY A 1 398 ? 2.396 -14.906 11.195 1 44.84 398 GLY A CA 1
ATOM 3169 C C . GLY A 1 398 ? 3.695 -15.688 11.203 1 44.84 398 GLY A C 1
ATOM 3170 O O . GLY A 1 398 ? 3.689 -16.906 11.367 1 44.84 398 GLY A O 1
ATOM 3171 N N . ASP A 1 399 ? 4.719 -15.133 10.828 1 45 399 ASP A N 1
ATOM 3172 C CA . ASP A 1 399 ? 6.008 -15.805 10.953 1 45 399 ASP A CA 1
ATOM 3173 C C . ASP A 1 399 ? 6.355 -16.047 12.422 1 45 399 ASP A C 1
ATOM 3175 O O . ASP A 1 399 ? 6.422 -15.102 13.211 1 45 399 ASP A O 1
ATOM 3179 N N . ARG A 1 400 ? 6.336 -17.281 12.703 1 46.66 400 ARG A N 1
ATOM 3180 C CA . ARG A 1 400 ? 6.562 -17.688 14.086 1 46.66 400 ARG A CA 1
ATOM 3181 C C . ARG A 1 400 ? 7.871 -17.125 14.625 1 46.66 400 ARG A C 1
ATOM 3183 O O . ARG A 1 400 ? 8.031 -16.953 15.828 1 46.66 400 ARG A O 1
ATOM 3190 N N . ASN A 1 401 ? 8.688 -16.859 13.688 1 43.81 401 ASN A N 1
ATOM 3191 C CA . ASN A 1 401 ? 9.977 -16.344 14.141 1 43.81 401 ASN A CA 1
ATOM 3192 C C . ASN A 1 401 ? 9.891 -14.883 14.555 1 43.81 401 ASN A C 1
ATOM 3194 O O . ASN A 1 401 ? 10.664 -14.422 15.391 1 43.81 401 ASN A O 1
ATOM 3198 N N . THR A 1 402 ? 8.883 -14.211 14.008 1 48.62 402 THR A N 1
ATOM 3199 C CA . THR A 1 402 ? 8.75 -12.797 14.32 1 48.62 402 THR A CA 1
ATOM 3200 C C . THR A 1 402 ? 8.352 -12.594 15.781 1 48.62 402 THR A C 1
ATOM 3202 O O . THR A 1 402 ? 9 -11.852 16.516 1 48.62 402 THR A O 1
ATOM 3205 N N . PRO A 1 403 ? 7.363 -13.352 16.094 1 49.53 403 PRO A N 1
ATOM 3206 C CA . PRO A 1 403 ? 7.098 -13.203 17.531 1 49.53 403 PRO A CA 1
ATOM 3207 C C . PRO A 1 403 ? 8.25 -13.703 18.406 1 49.53 403 PRO A C 1
ATOM 3209 O O . PRO A 1 403 ? 8.539 -13.117 19.453 1 49.53 403 PRO A O 1
ATOM 3212 N N . VAL A 1 404 ? 8.906 -14.695 18.094 1 46.84 404 VAL A N 1
ATOM 3213 C CA . VAL A 1 404 ? 10.031 -15.227 18.844 1 46.84 404 VAL A CA 1
ATOM 3214 C C . VAL A 1 404 ? 11.164 -14.203 18.875 1 46.84 404 VAL A C 1
ATOM 3216 O O . VAL A 1 404 ? 11.758 -13.945 19.922 1 46.84 404 VAL A O 1
ATOM 3219 N N . LEU A 1 405 ? 11.305 -13.602 17.719 1 45.59 405 LEU A N 1
ATOM 3220 C CA . LEU A 1 405 ? 12.297 -12.539 17.656 1 45.59 405 LEU A CA 1
ATOM 3221 C C . LEU A 1 405 ? 11.844 -11.328 18.469 1 45.59 405 LEU A C 1
ATOM 3223 O O . LEU A 1 405 ? 12.625 -10.758 19.234 1 45.59 405 LEU A O 1
ATOM 3227 N N . VAL A 1 406 ? 10.633 -11.047 18.25 1 48.31 406 VAL A N 1
ATOM 3228 C CA . VAL A 1 406 ? 10.125 -9.898 18.984 1 48.31 406 VAL A CA 1
ATOM 3229 C C . VAL A 1 406 ? 10.141 -10.211 20.484 1 48.31 406 VAL A C 1
ATOM 3231 O O . VAL A 1 406 ? 10.539 -9.375 21.297 1 48.31 406 VAL A O 1
ATOM 3234 N N . ASN A 1 407 ? 9.734 -11.391 20.766 1 48 407 ASN A N 1
ATOM 3235 C CA . ASN A 1 407 ? 9.773 -11.805 22.156 1 48 407 ASN A CA 1
ATOM 3236 C C . ASN A 1 407 ? 11.203 -11.914 22.672 1 48 407 ASN A C 1
ATOM 3238 O O . ASN A 1 407 ? 11.484 -11.516 23.812 1 48 407 ASN A O 1
ATOM 3242 N N . TRP A 1 408 ? 12.023 -12.43 21.969 1 46.88 408 TRP A N 1
ATOM 3243 C CA . TRP A 1 408 ? 13.43 -12.5 22.344 1 46.88 408 TRP A CA 1
ATOM 3244 C C . TRP A 1 408 ? 14.031 -11.102 22.469 1 46.88 408 TRP A C 1
ATOM 3246 O O . TRP A 1 408 ? 14.742 -10.812 23.438 1 46.88 408 TRP A O 1
ATOM 3256 N N . LEU A 1 409 ? 13.664 -10.281 21.484 1 46.12 409 LEU A N 1
ATOM 3257 C CA . LEU A 1 409 ? 14.07 -8.883 21.562 1 46.12 409 LEU A CA 1
ATOM 3258 C C . LEU A 1 409 ? 13.492 -8.227 22.812 1 46.12 409 LEU A C 1
ATOM 3260 O O . LEU A 1 409 ? 14.18 -7.473 23.5 1 46.12 409 LEU A O 1
ATOM 3264 N N . ALA A 1 410 ? 12.367 -8.695 22.938 1 46.5 410 ALA A N 1
ATOM 3265 C CA . ALA A 1 410 ? 11.711 -8.203 24.156 1 46.5 410 ALA A CA 1
ATOM 3266 C C . ALA A 1 410 ? 12.391 -8.75 25.406 1 46.5 410 ALA A C 1
ATOM 3268 O O . ALA A 1 410 ? 12.656 -8 26.359 1 46.5 410 ALA A O 1
ATOM 3269 N N . LYS A 1 411 ? 12.617 -9.984 25.438 1 47.88 411 LYS A N 1
ATOM 3270 C CA . LYS A 1 411 ? 13.289 -10.617 26.562 1 47.88 411 LYS A CA 1
ATOM 3271 C C . LYS A 1 411 ? 14.734 -10.133 26.688 1 47.88 411 LYS A C 1
ATOM 3273 O O . LYS A 1 411 ? 15.211 -9.852 27.797 1 47.88 411 LYS A O 1
ATOM 3278 N N . ALA A 1 412 ? 15.391 -10.055 25.672 1 44.91 412 ALA A N 1
ATOM 3279 C CA . ALA A 1 412 ? 16.766 -9.562 25.672 1 44.91 412 ALA A CA 1
ATOM 3280 C C . ALA A 1 412 ? 16.828 -8.102 26.109 1 44.91 412 ALA A C 1
ATOM 3282 O O . ALA A 1 412 ? 17.734 -7.707 26.828 1 44.91 412 ALA A O 1
ATOM 3283 N N . ALA A 1 413 ? 15.805 -7.496 25.641 1 43.62 413 ALA A N 1
ATOM 3284 C CA . ALA A 1 413 ? 15.648 -6.121 26.109 1 43.62 413 ALA A CA 1
ATOM 3285 C C . ALA A 1 413 ? 15.352 -6.086 27.609 1 43.62 413 ALA A C 1
ATOM 3287 O O . ALA A 1 413 ? 15.891 -5.246 28.328 1 43.62 413 ALA A O 1
ATOM 3288 N N . GLU A 1 414 ? 14.625 -7.059 27.938 1 46.66 414 GLU A N 1
ATOM 3289 C CA . GLU A 1 414 ? 14.344 -7.234 29.359 1 46.66 414 GLU A CA 1
ATOM 3290 C C . GLU A 1 414 ? 15.602 -7.633 30.125 1 46.66 414 GLU A C 1
ATOM 3292 O O . GLU A 1 414 ? 15.867 -7.109 31.219 1 46.66 414 GLU A O 1
ATOM 3297 N N . ASP A 1 415 ? 16.328 -8.547 29.719 1 45.5 415 ASP A N 1
ATOM 3298 C CA . ASP A 1 415 ? 17.531 -9.039 30.391 1 45.5 415 ASP A CA 1
ATOM 3299 C C . ASP A 1 415 ? 18.625 -7.977 30.391 1 45.5 415 ASP A C 1
ATOM 3301 O O . ASP A 1 415 ? 19.359 -7.836 31.375 1 45.5 415 ASP A O 1
ATOM 3305 N N . ALA A 1 416 ? 18.703 -7.324 29.297 1 42.28 416 ALA A N 1
ATOM 3306 C CA . ALA A 1 416 ? 19.672 -6.238 29.219 1 42.28 416 ALA A CA 1
ATOM 3307 C C . ALA A 1 416 ? 19.281 -5.086 30.141 1 42.28 416 ALA A C 1
ATOM 3309 O O . ALA A 1 416 ? 20.156 -4.402 30.688 1 42.28 416 ALA A O 1
ATOM 3310 N N . SER A 1 417 ? 18.125 -4.977 30.219 1 40.34 417 SER A N 1
ATOM 3311 C CA . SER A 1 417 ? 17.641 -3.992 31.188 1 40.34 417 SER A CA 1
ATOM 3312 C C . SER A 1 417 ? 17.969 -4.402 32.625 1 40.34 417 SER A C 1
ATOM 3314 O O . SER A 1 417 ? 18.219 -3.551 33.469 1 40.34 417 SER A O 1
ATOM 3316 N N . HIS A 1 418 ? 17.984 -5.688 32.844 1 42.91 418 HIS A N 1
ATOM 3317 C CA . HIS A 1 418 ? 18.359 -6.16 34.156 1 42.91 418 HIS A CA 1
ATOM 3318 C C . HIS A 1 418 ? 19.859 -6.051 34.375 1 42.91 418 HIS A C 1
ATOM 3320 O O . HIS A 1 418 ? 20.312 -5.836 35.5 1 42.91 418 HIS A O 1
ATOM 3326 N N . GLY A 1 419 ? 20.656 -6.266 33.312 1 37.12 419 GLY A N 1
ATOM 3327 C CA . GLY A 1 419 ? 22.094 -6.148 33.531 1 37.12 419 GLY A CA 1
ATOM 3328 C C . GLY A 1 419 ? 22.547 -4.723 33.781 1 37.12 419 GLY A C 1
ATOM 3329 O O . GLY A 1 419 ? 23.609 -4.492 34.344 1 37.12 419 GLY A O 1
ATOM 3330 N N . VAL A 1 420 ? 21.922 -3.812 33.094 1 35.41 420 VAL A N 1
ATOM 3331 C CA . VAL A 1 420 ? 22.344 -2.436 33.312 1 35.41 420 VAL A CA 1
ATOM 3332 C C . VAL A 1 420 ? 21.969 -1.994 34.719 1 35.41 420 VAL A C 1
ATOM 3334 O O . VAL A 1 420 ? 22.562 -1.062 35.281 1 35.41 420 VAL A O 1
ATOM 3337 N N . SER A 1 421 ? 21 -2.498 35.312 1 31.28 421 SER A N 1
ATOM 3338 C CA . SER A 1 421 ? 20.703 -2.051 36.688 1 31.28 421 SER A CA 1
ATOM 3339 C C . SER A 1 421 ? 21.859 -2.377 37.625 1 31.28 421 SER A C 1
ATOM 3341 O O . SER A 1 421 ? 21.969 -1.784 38.688 1 31.28 421 SER A O 1
ATOM 3343 N N . SER A 1 422 ? 22.641 -3.436 37.438 1 33.53 422 SER A N 1
ATOM 3344 C CA . SER A 1 422 ? 23.531 -3.756 38.562 1 33.53 422 SER A CA 1
ATOM 3345 C C . SER A 1 422 ? 24.859 -3.035 38.406 1 33.53 422 SER A C 1
ATOM 3347 O O . SER A 1 422 ? 25.75 -3.193 39.25 1 33.53 422 SER A O 1
ATOM 3349 N N . GLY A 1 423 ? 25.203 -2.518 37.219 1 30.69 423 GLY A N 1
ATOM 3350 C CA . GLY A 1 423 ? 26.547 -1.986 37.312 1 30.69 423 GLY A CA 1
ATOM 3351 C C . GLY A 1 423 ? 26.609 -0.616 37.938 1 30.69 423 GLY A C 1
ATOM 3352 O O . GLY A 1 423 ? 25.844 0.278 37.594 1 30.69 423 GLY A O 1
ATOM 3353 N N . SER A 1 424 ? 26.953 -0.512 39.25 1 27.98 424 SER A N 1
ATOM 3354 C CA . SER A 1 424 ? 27.453 0.611 40.062 1 27.98 424 SER A CA 1
ATOM 3355 C C . SER A 1 424 ? 28.406 1.483 39.25 1 27.98 424 SER A C 1
ATOM 3357 O O . SER A 1 424 ? 29.219 0.971 38.469 1 27.98 424 SER A O 1
ATOM 3359 N N . PRO A 1 425 ? 28.031 2.746 38.875 1 28.78 425 PRO A N 1
ATOM 3360 C CA . PRO A 1 425 ? 29.125 3.596 38.375 1 28.78 425 PRO A CA 1
ATOM 3361 C C . PRO A 1 425 ? 30.438 3.338 39.125 1 28.78 425 PRO A C 1
ATOM 3363 O O . PRO A 1 425 ? 30.438 3.008 40.312 1 28.78 425 PRO A O 1
ATOM 3366 N N . PRO A 1 426 ? 31.594 2.906 38.469 1 25.45 426 PRO A N 1
ATOM 3367 C CA . PRO A 1 426 ? 32.75 3.008 39.406 1 25.45 426 PRO A CA 1
ATOM 3368 C C . PRO A 1 426 ? 32.875 4.402 40 1 25.45 426 PRO A C 1
ATOM 3370 O O . PRO A 1 426 ? 32.438 5.387 39.438 1 25.45 426 PRO A O 1
ATOM 3373 N N . MET B 1 1 ? 46.562 -21.719 0.947 1 19.73 1 MET B N 1
ATOM 3374 C CA . MET B 1 1 ? 46.094 -20.688 0.038 1 19.73 1 MET B CA 1
ATOM 3375 C C . MET B 1 1 ? 45.281 -19.641 0.789 1 19.73 1 MET B C 1
ATOM 3377 O O . MET B 1 1 ? 44.469 -19.969 1.637 1 19.73 1 MET B O 1
ATOM 3381 N N . ALA B 1 2 ? 45.844 -18.297 0.811 1 20.89 2 ALA B N 1
ATOM 3382 C CA . ALA B 1 2 ? 45.719 -17.219 1.793 1 20.89 2 ALA B CA 1
ATOM 3383 C C . ALA B 1 2 ? 44.312 -16.672 1.841 1 20.89 2 ALA B C 1
ATOM 3385 O O . ALA B 1 2 ? 43.656 -16.531 0.806 1 20.89 2 ALA B O 1
ATOM 3386 N N . ASP B 1 3 ? 43.625 -16.891 2.904 1 20.06 3 ASP B N 1
ATOM 3387 C CA . ASP B 1 3 ? 42.312 -16.562 3.414 1 20.06 3 ASP B CA 1
ATOM 3388 C C . ASP B 1 3 ? 42.094 -15.047 3.385 1 20.06 3 ASP B C 1
ATOM 3390 O O . ASP B 1 3 ? 42.656 -14.312 4.191 1 20.06 3 ASP B O 1
ATOM 3394 N N . GLY B 1 4 ? 42.281 -14.422 2.188 1 21.55 4 GLY B N 1
ATOM 3395 C CA . GLY B 1 4 ? 42.344 -12.977 1.984 1 21.55 4 GLY B CA 1
ATOM 3396 C C . GLY B 1 4 ? 41.156 -12.25 2.578 1 21.55 4 GLY B C 1
ATOM 3397 O O . GLY B 1 4 ? 40.125 -12.094 1.922 1 21.55 4 GLY B O 1
ATOM 3398 N N . SER B 1 5 ? 41 -12.312 3.904 1 24.56 5 SER B N 1
ATOM 3399 C CA . SER B 1 5 ? 40.031 -11.562 4.68 1 24.56 5 SER B CA 1
ATOM 3400 C C . SER B 1 5 ? 40.156 -10.062 4.426 1 24.56 5 SER B C 1
ATOM 3402 O O . SER B 1 5 ? 41.125 -9.43 4.84 1 24.56 5 SER B O 1
ATOM 3404 N N . GLU B 1 6 ? 39.812 -9.633 3.221 1 26.03 6 GLU B N 1
ATOM 3405 C CA . GLU B 1 6 ? 39.938 -8.203 2.943 1 26.03 6 GLU B CA 1
ATOM 3406 C C . GLU B 1 6 ? 39.156 -7.379 3.967 1 26.03 6 GLU B C 1
ATOM 3408 O O . GLU B 1 6 ? 37.969 -7.562 4.133 1 26.03 6 GLU B O 1
ATOM 3413 N N . THR B 1 7 ? 39.875 -6.898 4.961 1 25.59 7 THR B N 1
ATOM 3414 C CA . THR B 1 7 ? 39.469 -5.914 5.965 1 25.59 7 THR B CA 1
ATOM 3415 C C . THR B 1 7 ? 39 -4.621 5.301 1 25.59 7 THR B C 1
ATOM 3417 O O . THR B 1 7 ? 39.75 -4.027 4.508 1 25.59 7 THR B O 1
ATOM 3420 N N . THR B 1 8 ? 37.75 -4.488 5.082 1 27.91 8 THR B N 1
ATOM 3421 C CA . THR B 1 8 ? 37.219 -3.203 4.648 1 27.91 8 THR B CA 1
ATOM 3422 C C . THR B 1 8 ? 37.719 -2.076 5.547 1 27.91 8 THR B C 1
ATOM 3424 O O . THR B 1 8 ? 37.562 -2.129 6.77 1 27.91 8 THR B O 1
ATOM 3427 N N . THR B 1 9 ? 38.875 -1.553 5.18 1 26.86 9 THR B N 1
ATOM 3428 C CA . THR B 1 9 ? 39.406 -0.365 5.824 1 26.86 9 THR B CA 1
ATOM 3429 C C . THR B 1 9 ? 38.406 0.781 5.797 1 26.86 9 THR B C 1
ATOM 3431 O O . THR B 1 9 ? 37.906 1.134 4.734 1 26.86 9 THR B O 1
ATOM 3434 N N . GLU B 1 10 ? 37.812 0.978 6.93 1 28.38 10 GLU B N 1
ATOM 3435 C CA . GLU B 1 10 ? 37.094 2.205 7.203 1 28.38 10 GLU B CA 1
ATOM 3436 C C . GLU B 1 10 ? 37.969 3.436 7.016 1 28.38 10 GLU B C 1
ATOM 3438 O O . GLU B 1 10 ? 38.875 3.678 7.809 1 28.38 10 GLU B O 1
ATOM 3443 N N . ASP B 1 11 ? 38.375 3.701 5.867 1 28.17 11 ASP B N 1
ATOM 3444 C CA . ASP B 1 11 ? 39.094 4.969 5.742 1 28.17 11 ASP B CA 1
ATOM 3445 C C . ASP B 1 11 ? 38.219 6.137 6.195 1 28.17 11 ASP B C 1
ATOM 3447 O O . ASP B 1 11 ? 37.219 6.465 5.543 1 28.17 11 ASP B O 1
ATOM 3451 N N . PHE B 1 12 ? 38.312 6.43 7.52 1 28.55 12 PHE B N 1
ATOM 3452 C CA . PHE B 1 12 ? 37.844 7.672 8.117 1 28.55 12 PHE B CA 1
ATOM 3453 C C . PHE B 1 12 ? 38.594 8.867 7.531 1 28.55 12 PHE B C 1
ATOM 3455 O O . PHE B 1 12 ? 39.656 9.258 8.031 1 28.55 12 PHE B O 1
ATOM 3462 N N . ALA B 1 13 ? 38.656 9.094 6.312 1 29.41 13 ALA B N 1
ATOM 3463 C CA . ALA B 1 13 ? 39.344 10.344 5.965 1 29.41 13 ALA B CA 1
ATOM 3464 C C . ALA B 1 13 ? 38.75 11.523 6.738 1 29.41 13 ALA B C 1
ATOM 3466 O O . ALA B 1 13 ? 37.625 11.422 7.281 1 29.41 13 ALA B O 1
ATOM 3467 N N . GLY B 1 14 ? 39.094 12.852 6.387 1 30.56 14 GLY B N 1
ATOM 3468 C CA . GLY B 1 14 ? 38.969 14.141 7.055 1 30.56 14 GLY B CA 1
ATOM 3469 C C . GLY B 1 14 ? 37.594 14.414 7.586 1 30.56 14 GLY B C 1
ATOM 3470 O O . GLY B 1 14 ? 36.625 13.68 7.273 1 30.56 14 GLY B O 1
ATOM 3471 N N . ASN B 1 15 ? 37.281 15.734 8.297 1 35.28 15 ASN B N 1
ATOM 3472 C CA . ASN B 1 15 ? 36.344 16.297 9.258 1 35.28 15 ASN B CA 1
ATOM 3473 C C . ASN B 1 15 ? 34.875 16.109 8.812 1 35.28 15 ASN B C 1
ATOM 3475 O O . ASN B 1 15 ? 33.969 16.469 9.539 1 35.28 15 ASN B O 1
ATOM 3479 N N . GLU B 1 16 ? 34.562 16.312 7.547 1 43.88 16 GLU B N 1
ATOM 3480 C CA . GLU B 1 16 ? 33.188 16.359 7.137 1 43.88 16 GLU B CA 1
ATOM 3481 C C . GLU B 1 16 ? 32.531 14.977 7.184 1 43.88 16 GLU B C 1
ATOM 3483 O O . GLU B 1 16 ? 32.969 14.062 6.477 1 43.88 16 GLU B O 1
ATOM 3488 N N . GLN B 1 17 ? 32.219 14.414 8.367 1 54.09 17 GLN B N 1
ATOM 3489 C CA . GLN B 1 17 ? 31.781 13.086 8.789 1 54.09 17 GLN B CA 1
ATOM 3490 C C . GLN B 1 17 ? 30.594 12.609 7.965 1 54.09 17 GLN B C 1
ATOM 3492 O O . GLN B 1 17 ? 29.438 12.812 8.352 1 54.09 17 GLN B O 1
ATOM 3497 N N . ASN B 1 18 ? 30.781 12.672 6.68 1 61.97 18 ASN B N 1
ATOM 3498 C CA . ASN B 1 18 ? 29.766 12.039 5.852 1 61.97 18 ASN B CA 1
ATOM 3499 C C . ASN B 1 18 ? 29.734 10.523 6.066 1 61.97 18 ASN B C 1
ATOM 3501 O O . ASN B 1 18 ? 30.766 9.914 6.359 1 61.97 18 ASN B O 1
ATOM 3505 N N . THR B 1 19 ? 28.609 10.047 6.379 1 66.25 19 THR B N 1
ATOM 3506 C CA . THR B 1 19 ? 28.438 8.602 6.328 1 66.25 19 THR B CA 1
ATOM 3507 C C . THR B 1 19 ? 28.344 8.117 4.883 1 66.25 19 THR B C 1
ATOM 3509 O O . THR B 1 19 ? 27.5 8.594 4.121 1 66.25 19 THR B O 1
ATOM 3512 N N . ILE B 1 20 ? 29.438 7.457 4.496 1 65.56 20 ILE B N 1
ATOM 3513 C CA . ILE B 1 20 ? 29.469 6.934 3.137 1 65.56 20 ILE B CA 1
ATOM 3514 C C . ILE B 1 20 ? 29.25 5.422 3.16 1 65.56 20 ILE B C 1
ATOM 3516 O O . ILE B 1 20 ? 29.859 4.711 3.959 1 65.56 20 ILE B O 1
ATOM 3520 N N . PHE B 1 21 ? 28.266 5.047 2.547 1 66.25 21 PHE B N 1
ATOM 3521 C CA . PHE B 1 21 ? 28.156 3.6 2.393 1 66.25 21 PHE B CA 1
ATOM 3522 C C . PHE B 1 21 ? 28.141 3.211 0.919 1 66.25 21 PHE B C 1
ATOM 3524 O O . PHE B 1 21 ? 27.734 4 0.068 1 66.25 21 PHE B O 1
ATOM 3531 N N . THR B 1 22 ? 28.703 2.061 0.714 1 66.38 22 THR B N 1
ATOM 3532 C CA . THR B 1 22 ? 28.938 1.585 -0.645 1 66.38 22 THR B CA 1
ATOM 3533 C C . THR B 1 22 ? 28.156 0.303 -0.912 1 66.38 22 THR B C 1
ATOM 3535 O O . THR B 1 22 ? 28.094 -0.584 -0.059 1 66.38 22 THR B O 1
ATOM 3538 N N . ILE B 1 23 ? 27.406 0.334 -1.901 1 68.44 23 ILE B N 1
ATOM 3539 C CA . ILE B 1 23 ? 26.734 -0.861 -2.393 1 68.44 23 ILE B CA 1
ATOM 3540 C C . ILE B 1 23 ? 27.469 -1.403 -3.617 1 68.44 23 ILE B C 1
ATOM 3542 O O . ILE B 1 23 ? 27.781 -0.652 -4.547 1 68.44 23 ILE B O 1
ATOM 3546 N N . SER B 1 24 ? 27.812 -2.668 -3.484 1 69.56 24 SER B N 1
ATOM 3547 C CA . SER B 1 24 ? 28.5 -3.318 -4.594 1 69.56 24 SER B CA 1
ATOM 3548 C C . SER B 1 24 ? 27.625 -4.371 -5.258 1 69.56 24 SER B C 1
ATOM 3550 O O . SER B 1 24 ? 27.125 -5.281 -4.59 1 69.56 24 SER B O 1
ATOM 3552 N N . ILE B 1 25 ? 27.359 -4.145 -6.457 1 73.06 25 ILE B N 1
ATOM 3553 C CA . ILE B 1 25 ? 26.609 -5.117 -7.242 1 73.06 25 ILE B CA 1
ATOM 3554 C C . ILE B 1 25 ? 27.531 -5.77 -8.273 1 73.06 25 ILE B C 1
ATOM 3556 O O . ILE B 1 25 ? 28.078 -5.09 -9.141 1 73.06 25 ILE B O 1
ATOM 3560 N N . PRO B 1 26 ? 27.688 -7.039 -8.109 1 76.75 26 PRO B N 1
ATOM 3561 C CA . PRO B 1 26 ? 28.531 -7.703 -9.109 1 76.75 26 PRO B CA 1
ATOM 3562 C C . PRO B 1 26 ? 27.922 -7.672 -10.508 1 76.75 26 PRO B C 1
ATOM 3564 O O . PRO B 1 26 ? 26.703 -7.488 -10.656 1 76.75 26 PRO B O 1
ATOM 3567 N N . ASP B 1 27 ? 28.766 -7.719 -11.5 1 77 27 ASP B N 1
ATOM 3568 C CA . ASP B 1 27 ? 28.234 -7.922 -12.844 1 77 27 ASP B CA 1
ATOM 3569 C C . ASP B 1 27 ? 27.562 -9.289 -12.977 1 77 27 ASP B C 1
ATOM 3571 O O . ASP B 1 27 ? 28.25 -10.297 -13.211 1 77 27 ASP B O 1
ATOM 3575 N N . LEU B 1 28 ? 26.422 -9.234 -12.875 1 82.12 28 LEU B N 1
ATOM 3576 C CA . LEU B 1 28 ? 25.641 -10.461 -12.812 1 82.12 28 LEU B CA 1
ATOM 3577 C C . LEU B 1 28 ? 25.719 -11.234 -14.125 1 82.12 28 LEU B C 1
ATOM 3579 O O . LEU B 1 28 ? 25.516 -12.445 -14.148 1 82.12 28 LEU B O 1
ATOM 3583 N N . ARG B 1 29 ? 26 -10.539 -15.188 1 80.94 29 ARG B N 1
ATOM 3584 C CA . ARG B 1 29 ? 26.094 -11.203 -16.484 1 80.94 29 ARG B CA 1
ATOM 3585 C C . ARG B 1 29 ? 27.297 -12.141 -16.547 1 80.94 29 ARG B C 1
ATOM 3587 O O . ARG B 1 29 ? 27.203 -13.227 -17.125 1 80.94 29 ARG B O 1
ATOM 3594 N N . GLU B 1 30 ? 28.312 -11.758 -15.859 1 83.81 30 GLU B N 1
ATOM 3595 C CA . GLU B 1 30 ? 29.547 -12.508 -15.953 1 83.81 30 GLU B CA 1
ATOM 3596 C C . GLU B 1 30 ? 29.906 -13.172 -14.625 1 83.81 30 GLU B C 1
ATOM 3598 O O . GLU B 1 30 ? 30.859 -13.945 -14.539 1 83.81 30 GLU B O 1
ATOM 3603 N N . ALA B 1 31 ? 29.125 -12.938 -13.719 1 88.31 31 ALA B N 1
ATOM 3604 C CA . ALA B 1 31 ? 29.422 -13.461 -12.391 1 88.31 31 ALA B CA 1
ATOM 3605 C C . ALA B 1 31 ? 29.328 -14.977 -12.359 1 88.31 31 ALA B C 1
ATOM 3607 O O . ALA B 1 31 ? 28.547 -15.57 -13.102 1 88.31 31 ALA B O 1
ATOM 3608 N N . SER B 1 32 ? 30.188 -15.547 -11.523 1 90.94 32 SER B N 1
ATOM 3609 C CA . SER B 1 32 ? 30.109 -16.984 -11.312 1 90.94 32 SER B CA 1
ATOM 3610 C C . SER B 1 32 ? 28.844 -17.359 -10.539 1 90.94 32 SER B C 1
ATOM 3612 O O . SER B 1 32 ? 28.219 -16.5 -9.914 1 90.94 32 SER B O 1
ATOM 3614 N N . ASP B 1 33 ? 28.453 -18.578 -10.594 1 91.94 33 ASP B N 1
ATOM 3615 C CA . ASP B 1 33 ? 27.297 -19.062 -9.867 1 91.94 33 ASP B CA 1
ATOM 3616 C C . ASP B 1 33 ? 27.453 -18.812 -8.367 1 91.94 33 ASP B C 1
ATOM 3618 O O . ASP B 1 33 ? 26.484 -18.453 -7.691 1 91.94 33 ASP B O 1
ATOM 3622 N N . GLU B 1 34 ? 28.625 -18.922 -7.883 1 89.62 34 GLU B N 1
ATOM 3623 C CA . GLU B 1 34 ? 28.906 -18.719 -6.465 1 89.62 34 GLU B CA 1
ATOM 3624 C C . GLU B 1 34 ? 28.688 -17.266 -6.062 1 89.62 34 GLU B C 1
ATOM 3626 O O . GLU B 1 34 ? 28.141 -16.984 -4.992 1 89.62 34 GLU B O 1
ATOM 3631 N N . MET B 1 35 ? 29.062 -16.469 -6.934 1 86.94 35 MET B N 1
ATOM 3632 C CA . MET B 1 35 ? 28.891 -15.039 -6.664 1 86.94 35 MET B CA 1
ATOM 3633 C C . MET B 1 35 ? 27.422 -14.648 -6.676 1 86.94 35 MET B C 1
ATOM 3635 O O . MET B 1 35 ? 26.984 -13.859 -5.836 1 86.94 35 MET B O 1
ATOM 3639 N N . ILE B 1 36 ? 26.672 -15.18 -7.609 1 89.12 36 ILE B N 1
ATOM 3640 C CA . ILE B 1 36 ? 25.25 -14.891 -7.68 1 89.12 36 ILE B CA 1
ATOM 3641 C C . ILE B 1 36 ? 24.547 -15.422 -6.434 1 89.12 36 ILE B C 1
ATOM 3643 O O . ILE B 1 36 ? 23.703 -14.75 -5.852 1 89.12 36 ILE B O 1
ATOM 3647 N N . ALA B 1 37 ? 24.969 -16.578 -6.008 1 88.62 37 ALA B N 1
ATOM 3648 C CA . ALA B 1 37 ? 24.359 -17.188 -4.832 1 88.62 37 ALA B CA 1
ATOM 3649 C C . ALA B 1 37 ? 24.609 -16.344 -3.582 1 88.62 37 ALA B C 1
ATOM 3651 O O . ALA B 1 37 ? 23.734 -16.266 -2.711 1 88.62 37 ALA B O 1
ATOM 3652 N N . GLN B 1 38 ? 25.719 -15.727 -3.551 1 82.44 38 GLN B N 1
ATOM 3653 C CA . GLN B 1 38 ? 26.031 -14.867 -2.414 1 82.44 38 GLN B CA 1
ATOM 3654 C C . GLN B 1 38 ? 25.266 -13.547 -2.488 1 82.44 38 GLN B C 1
ATOM 3656 O O . GLN B 1 38 ? 24.812 -13.023 -1.465 1 82.44 38 GLN B O 1
ATOM 3661 N N . PHE B 1 39 ? 25.219 -13.125 -3.701 1 81.94 39 PHE B N 1
ATOM 3662 C CA . PHE B 1 39 ? 24.516 -11.859 -3.926 1 81.94 39 PHE B CA 1
ATOM 3663 C C . PHE B 1 39 ? 23.031 -12.008 -3.689 1 81.94 39 PHE B C 1
ATOM 3665 O O . PHE B 1 39 ? 22.391 -11.133 -3.102 1 81.94 39 PHE B O 1
ATOM 3672 N N . ALA B 1 40 ? 22.406 -13.117 -4.156 1 83.81 40 ALA B N 1
ATOM 3673 C CA . ALA B 1 40 ? 20.969 -13.383 -4.078 1 83.81 40 ALA B CA 1
ATOM 3674 C C . ALA B 1 40 ? 20.688 -14.609 -3.207 1 83.81 40 ALA B C 1
ATOM 3676 O O . ALA B 1 40 ? 20.047 -15.562 -3.658 1 83.81 40 ALA B O 1
ATOM 3677 N N . ARG B 1 41 ? 21 -14.484 -1.966 1 79.56 41 ARG B N 1
ATOM 3678 C CA . ARG B 1 41 ? 20.953 -15.617 -1.042 1 79.56 41 ARG B CA 1
ATOM 3679 C C . ARG B 1 41 ? 19.516 -16.094 -0.818 1 79.56 41 ARG B C 1
ATOM 3681 O O . ARG B 1 41 ? 19.297 -17.25 -0.471 1 79.56 41 ARG B O 1
ATOM 3688 N N . ASP B 1 42 ? 18.641 -15.273 -1.058 1 81.12 42 ASP B N 1
ATOM 3689 C CA . ASP B 1 42 ? 17.25 -15.602 -0.787 1 81.12 42 ASP B CA 1
ATOM 3690 C C . ASP B 1 42 ? 16.547 -16.078 -2.053 1 81.12 42 ASP B C 1
ATOM 3692 O O . ASP B 1 42 ? 15.312 -16.156 -2.092 1 81.12 42 ASP B O 1
ATOM 3696 N N . ARG B 1 43 ? 17.297 -16.328 -3.023 1 88 43 ARG B N 1
ATOM 3697 C CA . ARG B 1 43 ? 16.734 -16.828 -4.281 1 88 43 ARG B CA 1
ATOM 3698 C C . ARG B 1 43 ? 17.203 -18.25 -4.551 1 88 43 ARG B C 1
ATOM 3700 O O . ARG B 1 43 ? 18.062 -18.781 -3.842 1 88 43 ARG B O 1
ATOM 3707 N N . ASP B 1 44 ? 16.531 -18.859 -5.434 1 92.62 44 ASP B N 1
ATOM 3708 C CA . ASP B 1 44 ? 16.797 -20.25 -5.773 1 92.62 44 ASP B CA 1
ATOM 3709 C C . ASP B 1 44 ? 16.781 -20.453 -7.289 1 92.62 44 ASP B C 1
ATOM 3711 O O . ASP B 1 44 ? 15.875 -21.094 -7.828 1 92.62 44 ASP B O 1
ATOM 3715 N N . GLY B 1 45 ? 17.797 -19.906 -7.914 1 94.5 45 GLY B N 1
ATOM 3716 C CA . GLY B 1 45 ? 17.922 -20.016 -9.359 1 94.5 45 GLY B CA 1
ATOM 3717 C C . GLY B 1 45 ? 18.719 -21.219 -9.805 1 94.5 45 GLY B C 1
ATOM 3718 O O . GLY B 1 45 ? 19 -22.125 -9.008 1 94.5 45 GLY B O 1
ATOM 3719 N N . ARG B 1 46 ? 19 -21.328 -11.094 1 94.75 46 ARG B N 1
ATOM 3720 C CA . ARG B 1 46 ? 19.734 -22.453 -11.648 1 94.75 46 ARG B CA 1
ATOM 3721 C C . ARG B 1 46 ? 21.125 -22.562 -11.016 1 94.75 46 ARG B C 1
ATOM 3723 O O . ARG B 1 46 ? 21.703 -23.656 -10.969 1 94.75 46 ARG B O 1
ATOM 3730 N N . TRP B 1 47 ? 21.609 -21.484 -10.508 1 94.31 47 TRP B N 1
ATOM 3731 C CA . TRP B 1 47 ? 22.953 -21.406 -9.914 1 94.31 47 TRP B CA 1
ATOM 3732 C C . TRP B 1 47 ? 22.938 -21.891 -8.469 1 94.31 47 TRP B C 1
ATOM 3734 O O . TRP B 1 47 ? 23.984 -22.016 -7.836 1 94.31 47 TRP B O 1
ATOM 3744 N N . SER B 1 48 ? 21.875 -22.094 -7.875 1 95.06 48 SER B N 1
ATOM 3745 C CA . SER B 1 48 ? 21.781 -22.391 -6.449 1 95.06 48 SER B CA 1
ATOM 3746 C C . SER B 1 48 ? 22.25 -23.812 -6.148 1 95.06 48 SER B C 1
ATOM 3748 O O . SER B 1 48 ? 22.188 -24.688 -7.012 1 95.06 48 SER B O 1
ATOM 3750 N N . ALA B 1 49 ? 22.688 -24 -4.922 1 94.75 49 ALA B N 1
ATOM 3751 C CA . ALA B 1 49 ? 23.109 -25.328 -4.465 1 94.75 49 ALA B CA 1
ATOM 3752 C C . ALA B 1 49 ? 21.953 -26.312 -4.523 1 94.75 49 ALA B C 1
ATOM 3754 O O . ALA B 1 49 ? 22.125 -27.469 -4.918 1 94.75 49 ALA B O 1
ATOM 3755 N N . GLN B 1 50 ? 20.828 -25.922 -4.211 1 95.25 50 GLN B N 1
ATOM 3756 C CA . GLN B 1 50 ? 19.672 -26.797 -4.207 1 95.25 50 GLN B CA 1
ATOM 3757 C C . GLN B 1 50 ? 19.344 -27.281 -5.617 1 95.25 50 GLN B C 1
ATOM 3759 O O . GLN B 1 50 ? 19.078 -28.469 -5.832 1 95.25 50 GLN B O 1
ATOM 3764 N N . THR B 1 51 ? 19.312 -26.344 -6.508 1 95.75 51 THR B N 1
ATOM 3765 C CA . THR B 1 51 ? 19 -26.719 -7.883 1 95.75 51 THR B CA 1
ATOM 3766 C C . THR B 1 51 ? 20.031 -27.719 -8.406 1 95.75 51 THR B C 1
ATOM 3768 O O . THR B 1 51 ? 19.656 -28.719 -9.047 1 95.75 51 THR B O 1
ATOM 3771 N N . LYS B 1 52 ? 21.234 -27.516 -8.141 1 95.56 52 LYS B N 1
ATOM 3772 C CA . LYS B 1 52 ? 22.281 -28.422 -8.57 1 95.56 52 LYS B CA 1
ATOM 3773 C C . LYS B 1 52 ? 22.125 -29.797 -7.914 1 95.56 52 LYS B C 1
ATOM 3775 O O . LYS B 1 52 ? 22.297 -30.828 -8.562 1 95.56 52 LYS B O 1
ATOM 3780 N N . ASP B 1 53 ? 21.844 -29.75 -6.672 1 96.31 53 ASP B N 1
ATOM 3781 C CA . ASP B 1 53 ? 21.609 -31 -5.945 1 96.31 53 ASP B CA 1
ATOM 3782 C C . ASP B 1 53 ? 20.453 -31.781 -6.539 1 96.31 53 ASP B C 1
ATOM 3784 O O . ASP B 1 53 ? 20.5 -33 -6.652 1 96.31 53 ASP B O 1
ATOM 3788 N N . LEU B 1 54 ? 19.438 -31.125 -6.875 1 97.06 54 LEU B N 1
ATOM 3789 C CA . LEU B 1 54 ? 18.266 -31.75 -7.469 1 97.06 54 LEU B CA 1
ATOM 3790 C C . LEU B 1 54 ? 18.609 -32.375 -8.82 1 97.06 54 LEU B C 1
ATOM 3792 O O . LEU B 1 54 ? 18.156 -33.469 -9.133 1 97.06 54 LEU B O 1
ATOM 3796 N N . LEU B 1 55 ? 19.344 -31.656 -9.594 1 96.5 55 LEU B N 1
ATOM 3797 C CA . LEU B 1 55 ? 19.766 -32.188 -10.891 1 96.5 55 LEU B CA 1
ATOM 3798 C C . LEU B 1 55 ? 20.562 -33.469 -10.727 1 96.5 55 LEU B C 1
ATOM 3800 O O . LEU B 1 55 ? 20.359 -34.438 -11.484 1 96.5 55 LEU B O 1
ATOM 3804 N N . LEU B 1 56 ? 21.391 -33.5 -9.742 1 96.38 56 LEU B N 1
ATOM 3805 C CA . LEU B 1 56 ? 22.172 -34.688 -9.453 1 96.38 56 LEU B CA 1
ATOM 3806 C C . LEU B 1 56 ? 21.281 -35.812 -8.977 1 96.38 56 LEU B C 1
ATOM 3808 O O . LEU B 1 56 ? 21.406 -36.969 -9.43 1 96.38 56 LEU B O 1
ATOM 3812 N N . GLN B 1 57 ? 20.406 -35.5 -8.102 1 95.81 57 GLN B N 1
ATOM 3813 C CA . GLN B 1 57 ? 19.5 -36.469 -7.539 1 95.81 57 GLN B CA 1
ATOM 3814 C C . GLN B 1 57 ? 18.656 -37.125 -8.625 1 95.81 57 GLN B C 1
ATOM 3816 O O . GLN B 1 57 ? 18.438 -38.344 -8.602 1 95.81 57 GLN B O 1
ATOM 3821 N N . PHE B 1 58 ? 18.219 -36.375 -9.562 1 96.62 58 PHE B N 1
ATOM 3822 C CA . PHE B 1 58 ? 17.312 -36.875 -10.586 1 96.62 58 PHE B CA 1
ATOM 3823 C C . PHE B 1 58 ? 18.094 -37.281 -11.836 1 96.62 58 PHE B C 1
ATOM 3825 O O . PHE B 1 58 ? 17.5 -37.656 -12.852 1 96.62 58 PHE B O 1
ATOM 3832 N N . GLN B 1 59 ? 19.344 -37.125 -11.797 1 95.06 59 GLN B N 1
ATOM 3833 C CA . GLN B 1 59 ? 20.25 -37.562 -12.844 1 95.06 59 GLN B CA 1
ATOM 3834 C C . GLN B 1 59 ? 19.891 -36.969 -14.195 1 95.06 59 GLN B C 1
ATOM 3836 O O . GLN B 1 59 ? 19.734 -37.688 -15.188 1 95.06 59 GLN B O 1
ATOM 3841 N N . THR B 1 60 ? 19.75 -35.656 -14.219 1 95.25 60 THR B N 1
ATOM 3842 C CA . THR B 1 60 ? 19.484 -34.906 -15.453 1 95.25 60 THR B CA 1
ATOM 3843 C C . THR B 1 60 ? 20.219 -33.562 -15.438 1 95.25 60 THR B C 1
ATOM 3845 O O . THR B 1 60 ? 20.609 -33.062 -14.375 1 95.25 60 THR B O 1
ATOM 3848 N N . THR B 1 61 ? 20.469 -33.031 -16.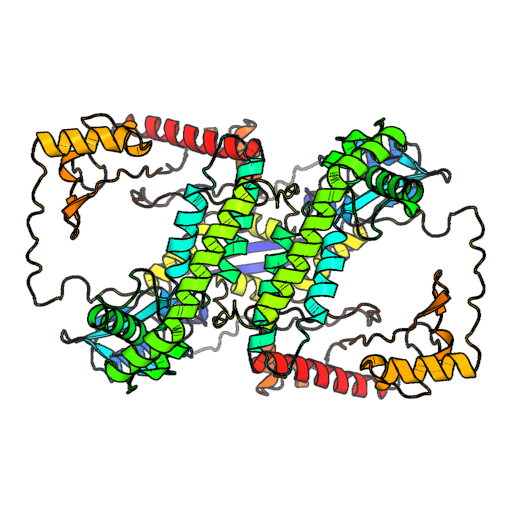578 1 92.12 61 THR B N 1
ATOM 3849 C CA . THR B 1 61 ? 21.078 -31.719 -16.703 1 92.12 61 THR B CA 1
ATOM 3850 C C . THR B 1 61 ? 20.078 -30.703 -17.234 1 92.12 61 THR B C 1
ATOM 3852 O O . THR B 1 61 ? 20.375 -29.5 -17.297 1 92.12 61 THR B O 1
ATOM 3855 N N . ARG B 1 62 ? 18.891 -31.188 -17.609 1 93.06 62 ARG B N 1
ATOM 3856 C CA . ARG B 1 62 ? 17.859 -30.328 -18.172 1 93.06 62 ARG B CA 1
ATOM 3857 C C . ARG B 1 62 ? 16.844 -29.922 -17.094 1 93.06 62 ARG B C 1
ATOM 3859 O O . ARG B 1 62 ? 16.406 -30.75 -16.312 1 93.06 62 ARG B O 1
ATOM 3866 N N . HIS B 1 63 ? 16.625 -28.672 -17.094 1 91.88 63 HIS B N 1
ATOM 3867 C CA . HIS B 1 63 ? 15.656 -28.234 -16.094 1 91.88 63 HIS B CA 1
ATOM 3868 C C . HIS B 1 63 ? 14.82 -27.062 -16.594 1 91.88 63 HIS B C 1
ATOM 3870 O O . HIS B 1 63 ? 15.234 -26.344 -17.516 1 91.88 63 HIS B O 1
ATOM 3876 N N . ASP B 1 64 ? 13.617 -27.078 -16.203 1 93.75 64 ASP B N 1
ATOM 3877 C CA . ASP B 1 64 ? 12.641 -26.016 -16.406 1 93.75 64 ASP B CA 1
ATOM 3878 C C . ASP B 1 64 ? 12.32 -25.297 -15.102 1 93.75 64 ASP B C 1
ATOM 3880 O O . ASP B 1 64 ? 11.594 -25.828 -14.258 1 93.75 64 ASP B O 1
ATOM 3884 N N . LEU B 1 65 ? 12.875 -24.156 -15 1 94.81 65 LEU B N 1
ATOM 3885 C CA . LEU B 1 65 ? 12.812 -23.344 -13.789 1 94.81 65 LEU B CA 1
ATOM 3886 C C . LEU B 1 65 ? 12.273 -21.953 -14.094 1 94.81 65 LEU B C 1
ATOM 3888 O O . LEU B 1 65 ? 12.938 -21.156 -14.75 1 94.81 65 LEU B O 1
ATOM 3892 N N . ASN B 1 66 ? 11.023 -21.672 -13.602 1 92.81 66 ASN B N 1
ATOM 3893 C CA . ASN B 1 66 ? 10.438 -20.375 -13.945 1 92.81 66 ASN B CA 1
ATOM 3894 C C . ASN B 1 66 ? 10.789 -19.312 -12.922 1 92.81 66 ASN B C 1
ATOM 3896 O O . ASN B 1 66 ? 11.469 -19.594 -11.93 1 92.81 66 ASN B O 1
ATOM 3900 N N . SER B 1 67 ? 10.336 -18.125 -13.18 1 90.94 67 SER B N 1
ATOM 3901 C CA . SER B 1 67 ? 10.719 -16.969 -12.375 1 90.94 67 SER B CA 1
ATOM 3902 C C . SER B 1 67 ? 10.203 -17.094 -10.945 1 90.94 67 SER B C 1
ATOM 3904 O O . SER B 1 67 ? 10.898 -16.75 -9.992 1 90.94 67 SER B O 1
ATOM 3906 N N . SER B 1 68 ? 9.023 -17.609 -10.797 1 92.25 68 SER B N 1
ATOM 3907 C CA . SER B 1 68 ? 8.453 -17.734 -9.461 1 92.25 68 SER B CA 1
ATOM 3908 C C . SER B 1 68 ? 9.289 -18.656 -8.586 1 92.25 68 SER B C 1
ATOM 3910 O O . SER B 1 68 ? 9.484 -18.391 -7.398 1 92.25 68 SER B O 1
ATOM 3912 N N . TRP B 1 69 ? 9.742 -19.641 -9.195 1 94.81 69 TRP B N 1
ATOM 3913 C CA . TRP B 1 69 ? 10.625 -20.562 -8.469 1 94.81 69 TRP B CA 1
ATOM 3914 C C . TRP B 1 69 ? 11.938 -19.875 -8.117 1 94.81 69 TRP B C 1
ATOM 3916 O O . TRP B 1 69 ? 12.359 -19.891 -6.957 1 94.81 69 TRP B O 1
ATOM 3926 N N . ALA B 1 70 ? 12.539 -19.25 -9.117 1 92.25 70 ALA B N 1
ATOM 3927 C CA . ALA B 1 70 ? 13.859 -18.656 -8.977 1 92.25 70 ALA B CA 1
ATOM 3928 C C . ALA B 1 70 ? 13.852 -17.547 -7.926 1 92.25 70 ALA B C 1
ATOM 3930 O O . ALA B 1 70 ? 14.836 -17.359 -7.211 1 92.25 70 ALA B O 1
ATOM 3931 N N . CYS B 1 71 ? 12.734 -16.891 -7.84 1 87.88 71 CYS B N 1
ATOM 3932 C CA . CYS B 1 71 ? 12.672 -15.719 -6.98 1 87.88 71 CYS B CA 1
ATOM 3933 C C . CYS B 1 71 ? 12.242 -16.094 -5.566 1 87.88 71 CYS B C 1
ATOM 3935 O O . CYS B 1 71 ? 12.188 -15.242 -4.68 1 87.88 71 CYS B O 1
ATOM 3937 N N . THR B 1 72 ? 11.977 -17.281 -5.352 1 89.19 72 THR B N 1
ATOM 3938 C CA . THR B 1 72 ? 11.531 -17.75 -4.043 1 89.19 72 THR B CA 1
ATOM 3939 C C . THR B 1 72 ? 12.641 -18.531 -3.338 1 89.19 72 THR B C 1
ATOM 3941 O O . THR B 1 72 ? 13.328 -19.344 -3.961 1 89.19 72 THR B O 1
ATOM 3944 N N . TRP B 1 73 ? 12.758 -18.359 -2.135 1 86.69 73 TRP B N 1
ATOM 3945 C CA . TRP B 1 73 ? 13.867 -18.938 -1.392 1 86.69 73 TRP B CA 1
ATOM 3946 C C . TRP B 1 73 ? 13.758 -20.469 -1.351 1 86.69 73 TRP B C 1
ATOM 3948 O O . TRP B 1 73 ? 12.664 -21.016 -1.501 1 86.69 73 TRP B O 1
ATOM 3958 N N . ALA B 1 74 ? 14.859 -21.109 -1.071 1 89.81 74 ALA B N 1
ATOM 3959 C CA . ALA B 1 74 ? 14.984 -22.562 -1.216 1 89.81 74 ALA B CA 1
ATOM 3960 C C . ALA B 1 74 ? 14.148 -23.281 -0.167 1 89.81 74 ALA B C 1
ATOM 3962 O O . ALA B 1 74 ? 13.664 -24.391 -0.41 1 89.81 74 ALA B O 1
ATOM 3963 N N . GLY B 1 75 ? 13.914 -22.703 0.979 1 89.12 75 GLY B N 1
ATOM 3964 C CA . GLY B 1 75 ? 13.195 -23.359 2.055 1 89.12 75 GLY B CA 1
ATOM 3965 C C . GLY B 1 75 ? 11.695 -23.109 2.021 1 89.12 75 GLY B C 1
ATOM 3966 O O . GLY B 1 75 ? 10.984 -23.469 2.963 1 89.12 75 GLY B O 1
ATOM 3967 N N . TRP B 1 76 ? 11.258 -22.531 0.976 1 90.75 76 TRP B N 1
ATOM 3968 C CA . TRP B 1 76 ? 9.836 -22.234 0.821 1 90.75 76 TRP B CA 1
ATOM 3969 C C . TRP B 1 76 ? 9.016 -23.531 0.758 1 90.75 76 TRP B C 1
ATOM 3971 O O . TRP B 1 76 ? 9.477 -24.531 0.231 1 90.75 76 TRP B O 1
ATOM 3981 N N . ARG B 1 77 ? 7.73 -23.422 1.25 1 94.19 77 ARG B N 1
ATOM 3982 C CA . ARG B 1 77 ? 6.793 -24.547 1.209 1 94.19 77 ARG B CA 1
ATOM 3983 C C . ARG B 1 77 ? 5.457 -24.109 0.613 1 94.19 77 ARG B C 1
ATOM 3985 O O . ARG B 1 77 ? 4.984 -23 0.871 1 94.19 77 ARG B O 1
ATOM 3992 N N . CYS B 1 78 ? 4.926 -24.953 -0.135 1 96.69 78 CYS B N 1
ATOM 3993 C CA . CYS B 1 78 ? 3.633 -24.656 -0.739 1 96.69 78 CYS B CA 1
ATOM 3994 C C . CYS B 1 78 ? 2.539 -24.594 0.32 1 96.69 78 CYS B C 1
ATOM 3996 O O . CYS B 1 78 ? 2.357 -25.531 1.091 1 96.69 78 CYS B O 1
ATOM 3998 N N . PRO B 1 79 ? 1.794 -23.609 0.364 1 94.12 79 PRO B N 1
ATOM 3999 C CA . PRO B 1 79 ? 0.751 -23.469 1.384 1 94.12 79 PRO B CA 1
ATOM 4000 C C . PRO B 1 79 ? -0.429 -24.406 1.147 1 94.12 79 PRO B C 1
ATOM 4002 O O . PRO B 1 79 ? -1.275 -24.578 2.029 1 94.12 79 PRO B O 1
ATOM 4005 N N . CYS B 1 80 ? -0.488 -25.031 0.005 1 96 80 CYS B N 1
ATOM 4006 C CA . CYS B 1 80 ? -1.554 -25.969 -0.312 1 96 80 CYS B CA 1
ATOM 4007 C C . CYS B 1 80 ? -1.193 -27.375 0.154 1 96 80 CYS B C 1
ATOM 4009 O O . CYS B 1 80 ? -1.743 -27.875 1.141 1 96 80 CYS B O 1
ATOM 4011 N N . CYS B 1 81 ? -0.18 -27.906 -0.43 1 97.75 81 CYS B N 1
ATOM 4012 C CA . CYS B 1 81 ? 0.127 -29.312 -0.223 1 97.75 81 CYS B CA 1
ATOM 4013 C C . CYS B 1 81 ? 1.174 -29.5 0.871 1 97.75 81 CYS B C 1
ATOM 4015 O O . CYS B 1 81 ? 1.411 -30.609 1.335 1 97.75 81 CYS B O 1
ATOM 4017 N N . GLY B 1 82 ? 1.91 -28.391 1.243 1 96.44 82 GLY B N 1
ATOM 4018 C CA . GLY B 1 82 ? 2.877 -28.453 2.328 1 96.44 82 GLY B CA 1
ATOM 4019 C C . GLY B 1 82 ? 4.246 -28.938 1.882 1 96.44 82 GLY B C 1
ATOM 4020 O O . GLY B 1 82 ? 5.184 -28.969 2.678 1 96.44 82 GLY B O 1
ATOM 4021 N N . ARG B 1 83 ? 4.391 -29.266 0.674 1 97.88 83 ARG B N 1
ATOM 4022 C CA . ARG B 1 83 ? 5.68 -29.734 0.178 1 97.88 83 ARG B CA 1
ATOM 4023 C C . ARG B 1 83 ? 6.699 -28.609 0.14 1 97.88 83 ARG B C 1
ATOM 4025 O O . ARG B 1 83 ? 6.355 -27.469 -0.182 1 97.88 83 ARG B O 1
ATOM 4032 N N . GLY B 1 84 ? 7.93 -29 0.375 1 96.88 84 GLY B N 1
ATOM 4033 C CA . GLY B 1 84 ? 9.039 -28.094 0.082 1 96.88 84 GLY B CA 1
ATOM 4034 C C . GLY B 1 84 ? 9.477 -28.156 -1.368 1 96.88 84 GLY B C 1
ATOM 4035 O O . GLY B 1 84 ? 9.047 -29.016 -2.125 1 96.88 84 GLY B O 1
ATOM 4036 N N . LYS B 1 85 ? 10.336 -27.281 -1.722 1 96.75 85 LYS B N 1
ATOM 4037 C CA . LYS B 1 85 ? 10.766 -27.156 -3.111 1 96.75 85 LYS B CA 1
ATOM 4038 C C . LYS B 1 85 ? 11.414 -28.453 -3.607 1 96.75 85 LYS B C 1
ATOM 4040 O O . LYS B 1 85 ? 11.172 -28.875 -4.738 1 96.75 85 LYS B O 1
ATOM 4045 N N . ALA B 1 86 ? 12.18 -29.109 -2.738 1 97.06 86 ALA B N 1
ATOM 4046 C CA . ALA B 1 86 ? 12.844 -30.344 -3.121 1 97.06 86 ALA B CA 1
ATOM 4047 C C . ALA B 1 86 ? 11.828 -31.453 -3.402 1 97.06 86 ALA B C 1
ATOM 4049 O O . ALA B 1 86 ? 12.078 -32.344 -4.215 1 97.06 86 ALA B O 1
ATOM 4050 N N . GLN B 1 87 ? 10.711 -31.344 -2.713 1 97.75 87 GLN B N 1
ATOM 4051 C CA . GLN B 1 87 ? 9.664 -32.344 -2.893 1 97.75 87 GLN B CA 1
ATOM 4052 C C . GLN B 1 87 ? 8.758 -31.984 -4.07 1 97.75 87 GLN B C 1
ATOM 4054 O O . GLN B 1 87 ? 8.031 -32.844 -4.578 1 97.75 87 GLN B O 1
ATOM 4059 N N . ILE B 1 88 ? 8.719 -30.75 -4.465 1 98.06 88 ILE B N 1
ATOM 4060 C CA . ILE B 1 88 ? 7.895 -30.266 -5.566 1 98.06 88 ILE B CA 1
ATOM 4061 C C . ILE B 1 88 ? 8.562 -30.594 -6.898 1 98.06 88 ILE B C 1
ATOM 4063 O O . ILE B 1 88 ? 7.887 -30.953 -7.867 1 98.06 88 ILE B O 1
ATOM 4067 N N . ALA B 1 89 ? 9.867 -30.484 -6.922 1 97.81 89 ALA B N 1
ATOM 4068 C CA . ALA B 1 89 ? 10.617 -30.781 -8.141 1 97.81 89 ALA B CA 1
ATOM 4069 C C . ALA B 1 89 ? 10.375 -32.219 -8.594 1 97.81 89 ALA B C 1
ATOM 4071 O O . ALA B 1 89 ? 10.328 -33.125 -7.773 1 97.81 89 ALA B O 1
ATOM 4072 N N . ARG B 1 90 ? 10.18 -32.375 -9.82 1 95.25 90 ARG B N 1
ATOM 4073 C CA . ARG B 1 90 ? 9.984 -33.719 -10.367 1 95.25 90 ARG B CA 1
ATOM 4074 C C . ARG B 1 90 ? 10.375 -33.781 -11.844 1 95.25 90 ARG B C 1
ATOM 4076 O O . ARG B 1 90 ? 10.461 -32.75 -12.508 1 95.25 90 ARG B O 1
ATOM 4083 N N . LEU B 1 91 ? 10.523 -34.938 -12.312 1 93.44 91 LEU B N 1
ATOM 4084 C CA . LEU B 1 91 ? 10.914 -35.125 -13.703 1 93.44 91 LEU B CA 1
ATOM 4085 C C . LEU B 1 91 ? 9.688 -35.188 -14.609 1 93.44 91 LEU B C 1
ATOM 4087 O O . LEU B 1 91 ? 8.672 -35.781 -14.25 1 93.44 91 LEU B O 1
ATOM 4091 N N . SER B 1 92 ? 9.828 -34.469 -15.664 1 88.69 92 SER B N 1
ATOM 4092 C CA . SER B 1 92 ? 8.828 -34.656 -16.719 1 88.69 92 SER B CA 1
ATOM 4093 C C . SER B 1 92 ? 9.078 -35.969 -17.484 1 88.69 92 SER B C 1
ATOM 4095 O O . SER B 1 92 ? 10.141 -36.562 -17.375 1 88.69 92 SER B O 1
ATOM 4097 N N . PRO B 1 93 ? 8.031 -36.344 -18.266 1 83.75 93 PRO B N 1
ATOM 4098 C CA . PRO B 1 93 ? 8.25 -37.562 -19.078 1 83.75 93 PRO B CA 1
ATOM 4099 C C . PRO B 1 93 ? 9.438 -37.406 -20.031 1 83.75 93 PRO B C 1
ATOM 4101 O O . PRO B 1 93 ? 10.086 -38.406 -20.375 1 83.75 93 PRO B O 1
ATOM 4104 N N . GLY B 1 94 ? 9.789 -36.219 -20.406 1 84 94 GLY B N 1
ATOM 4105 C CA . GLY B 1 94 ? 10.891 -35.969 -21.312 1 84 94 GLY B CA 1
ATOM 4106 C C . GLY B 1 94 ? 12.234 -35.875 -20.609 1 84 94 GLY B C 1
ATOM 4107 O O . GLY B 1 94 ? 13.258 -35.594 -21.234 1 84 94 GLY B O 1
ATOM 4108 N N . GLY B 1 95 ? 12.281 -36.094 -19.328 1 89.44 95 GLY B N 1
ATOM 4109 C CA . GLY B 1 95 ? 13.523 -36.094 -18.578 1 89.44 95 GLY B CA 1
ATOM 4110 C C . GLY B 1 95 ? 13.984 -34.719 -18.156 1 89.44 95 GLY B C 1
ATOM 4111 O O . GLY B 1 95 ? 15.172 -34.5 -17.922 1 89.44 95 GLY B O 1
ATOM 4112 N N . VAL B 1 96 ? 13.031 -33.812 -18.172 1 93.94 96 VAL B N 1
ATOM 4113 C CA . VAL B 1 96 ? 13.344 -32.469 -17.75 1 93.94 96 VAL B CA 1
ATOM 4114 C C . VAL B 1 96 ? 12.891 -32.25 -16.312 1 93.94 96 VAL B C 1
ATOM 4116 O O . VAL B 1 96 ? 11.766 -32.594 -15.945 1 93.94 96 VAL B O 1
ATOM 4119 N N . LEU B 1 97 ? 13.758 -31.734 -15.492 1 95.62 97 LEU B N 1
ATOM 4120 C CA . LEU B 1 97 ? 13.398 -31.422 -14.117 1 95.62 97 LEU B CA 1
ATOM 4121 C C . LEU B 1 97 ? 12.492 -30.203 -14.047 1 95.62 97 LEU B C 1
ATOM 4123 O O . LEU B 1 97 ? 12.914 -29.094 -14.414 1 95.62 97 LEU B O 1
ATOM 4127 N N . LEU B 1 98 ? 11.336 -30.406 -13.602 1 95.69 98 LEU B N 1
ATOM 4128 C CA . LEU B 1 98 ? 10.367 -29.328 -13.516 1 95.69 98 LEU B CA 1
ATOM 4129 C C . LEU B 1 98 ? 10.422 -28.656 -12.148 1 95.69 98 LEU B C 1
ATOM 4131 O O . LEU B 1 98 ? 10.18 -29.297 -11.125 1 95.69 98 LEU B O 1
ATOM 4135 N N . CYS B 1 99 ? 10.727 -27.406 -12.102 1 96.94 99 CYS B N 1
ATOM 4136 C CA . CYS B 1 99 ? 10.766 -26.531 -10.938 1 96.94 99 CYS B CA 1
ATOM 4137 C C . CYS B 1 99 ? 9.922 -25.297 -11.156 1 96.94 99 CYS B C 1
ATOM 4139 O O . CYS B 1 99 ? 10.438 -24.25 -11.562 1 96.94 99 CYS B O 1
ATOM 4141 N N . ARG B 1 100 ? 8.633 -25.453 -10.805 1 96.25 100 ARG B N 1
ATOM 4142 C CA . ARG B 1 100 ? 7.723 -24.375 -11.172 1 96.25 100 ARG B CA 1
ATOM 4143 C C . ARG B 1 100 ? 6.777 -24.047 -10.016 1 96.25 100 ARG B C 1
ATOM 4145 O O . ARG B 1 100 ? 6.277 -24.938 -9.344 1 96.25 100 ARG B O 1
ATOM 4152 N N . LEU B 1 101 ? 6.668 -22.828 -9.758 1 95.62 101 LEU B N 1
ATOM 4153 C CA . LEU B 1 101 ? 5.656 -22.25 -8.883 1 95.62 101 LEU B CA 1
ATOM 4154 C C . LEU B 1 101 ? 4.762 -21.281 -9.648 1 95.62 101 LEU B C 1
ATOM 4156 O O . LEU B 1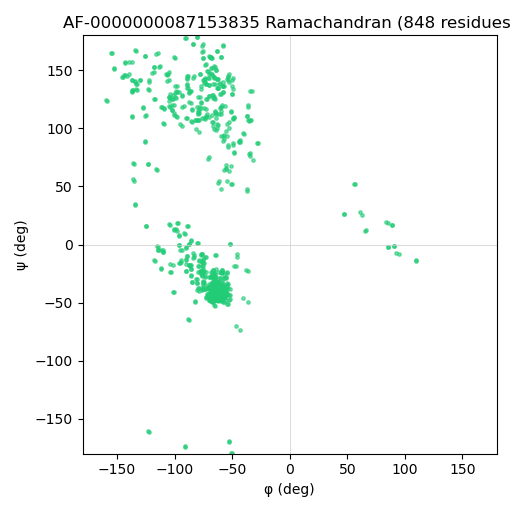 101 ? 5.184 -20.719 -10.664 1 95.62 101 LEU B O 1
ATOM 4160 N N . GLU B 1 102 ? 3.562 -21.125 -9.211 1 94.75 102 GLU B N 1
ATOM 4161 C CA . GLU B 1 102 ? 2.609 -20.266 -9.891 1 94.75 102 GLU B CA 1
ATOM 4162 C C . GLU B 1 102 ? 1.821 -19.406 -8.891 1 94.75 102 GLU B C 1
ATOM 4164 O O . GLU B 1 102 ? 1.454 -19.891 -7.82 1 94.75 102 GLU B O 1
ATOM 4169 N N . PHE B 1 103 ? 1.614 -18.188 -9.336 1 93 103 PHE B N 1
ATOM 4170 C CA . PHE B 1 103 ? 0.702 -17.375 -8.547 1 93 103 PHE B CA 1
ATOM 4171 C C . PHE B 1 103 ? -0.747 -17.766 -8.805 1 93 103 PHE B C 1
ATOM 4173 O O . PHE B 1 103 ? -1.192 -17.797 -9.953 1 93 103 PHE B O 1
ATOM 4180 N N . HIS B 1 104 ? -1.397 -18.141 -7.754 1 95.38 104 HIS B N 1
ATOM 4181 C CA . HIS B 1 104 ? -2.803 -18.531 -7.754 1 95.38 104 HIS B CA 1
ATOM 4182 C C . HIS B 1 104 ? -3.689 -17.391 -7.25 1 95.38 104 HIS B C 1
ATOM 4184 O O . HIS B 1 104 ? -3.441 -16.828 -6.18 1 95.38 104 HIS B O 1
ATOM 4190 N N . HIS B 1 105 ? -4.551 -16.953 -8.016 1 94.75 105 HIS B N 1
ATOM 4191 C CA . HIS B 1 105 ? -5.418 -15.844 -7.625 1 94.75 105 HIS B CA 1
ATOM 4192 C C . HIS B 1 105 ? -6.887 -16.219 -7.797 1 94.75 105 HIS B C 1
ATOM 4194 O O . HIS B 1 105 ? -7.211 -17.203 -8.461 1 94.75 105 HIS B O 1
ATOM 4200 N N . ASP B 1 106 ? -7.727 -15.516 -7.191 1 95.88 106 ASP B N 1
ATOM 4201 C CA . ASP B 1 106 ? -9.164 -15.766 -7.211 1 95.88 106 ASP B CA 1
ATOM 4202 C C . ASP B 1 106 ? -9.812 -15.117 -8.438 1 95.88 106 ASP B C 1
ATOM 4204 O O . ASP B 1 106 ? -9.922 -13.891 -8.516 1 95.88 106 ASP B O 1
ATOM 4208 N N . HIS B 1 107 ? -10.367 -15.914 -9.297 1 93.81 107 HIS B N 1
ATOM 4209 C CA . HIS B 1 107 ? -10.969 -15.406 -10.523 1 93.81 107 HIS B CA 1
ATOM 4210 C C . HIS B 1 107 ? -12.312 -14.742 -10.234 1 93.81 107 HIS B C 1
ATOM 4212 O O . HIS B 1 107 ? -12.852 -14.031 -11.086 1 93.81 107 HIS B O 1
ATOM 4218 N N . LEU B 1 108 ? -12.852 -14.992 -9.094 1 94.25 108 LEU B N 1
ATOM 4219 C CA . LEU B 1 108 ? -14.047 -14.266 -8.688 1 94.25 108 LEU B CA 1
ATOM 4220 C C . LEU B 1 108 ? -13.812 -12.758 -8.734 1 94.25 108 LEU B C 1
ATOM 4222 O O . LEU B 1 108 ? -14.719 -11.992 -9.078 1 94.25 108 LEU B O 1
ATOM 4226 N N . SER B 1 109 ? -12.625 -12.352 -8.359 1 94.19 109 SER B N 1
ATOM 4227 C CA . SER B 1 109 ? -12.281 -10.938 -8.398 1 94.19 109 SER B CA 1
ATOM 4228 C C . SER B 1 109 ? -12.312 -10.398 -9.82 1 94.19 109 SER B C 1
ATOM 4230 O O . SER B 1 109 ? -12.703 -9.25 -10.055 1 94.19 109 SER B O 1
ATOM 4232 N N . ASP B 1 110 ? -11.875 -11.188 -10.742 1 91.88 110 ASP B N 1
ATOM 4233 C CA . ASP B 1 110 ? -11.914 -10.773 -12.141 1 91.88 110 ASP B CA 1
ATOM 4234 C C . ASP B 1 110 ? -13.344 -10.516 -12.602 1 91.88 110 ASP B C 1
ATOM 4236 O O . ASP B 1 110 ? -13.625 -9.508 -13.266 1 91.88 110 ASP B O 1
ATOM 4240 N N . ARG B 1 111 ? -14.172 -11.391 -12.266 1 94.5 111 ARG B N 1
ATOM 4241 C CA . ARG B 1 111 ? -15.586 -11.211 -12.57 1 94.5 111 ARG B CA 1
ATOM 4242 C C . ARG B 1 111 ? -16.141 -9.969 -11.891 1 94.5 111 ARG B C 1
ATOM 4244 O O . ARG B 1 111 ? -16.859 -9.18 -12.516 1 94.5 111 ARG B O 1
ATOM 4251 N N . ALA B 1 112 ? -15.852 -9.844 -10.664 1 96.06 112 ALA B N 1
ATOM 4252 C CA . ALA B 1 112 ? -16.328 -8.688 -9.914 1 96.06 112 ALA B CA 1
ATOM 4253 C C . ALA B 1 112 ? -15.828 -7.387 -10.523 1 96.06 112 ALA B C 1
ATOM 4255 O O . ALA B 1 112 ? -16.562 -6.395 -10.586 1 96.06 112 ALA B O 1
ATOM 4256 N N . LYS B 1 113 ? -14.586 -7.348 -10.906 1 94.88 113 LYS B N 1
ATOM 4257 C CA . LYS B 1 113 ? -14.016 -6.168 -11.555 1 94.88 113 LYS B CA 1
ATOM 4258 C C . LYS B 1 113 ? -14.773 -5.824 -12.836 1 94.88 113 LYS B C 1
ATOM 4260 O O . LYS B 1 113 ? -15.016 -4.652 -13.125 1 94.88 113 LYS B O 1
ATOM 4265 N N . ARG B 1 114 ? -15.102 -6.82 -13.578 1 93.44 114 ARG B N 1
ATOM 4266 C CA . ARG B 1 114 ? -15.867 -6.594 -14.797 1 93.44 114 ARG B CA 1
ATOM 4267 C C . ARG B 1 114 ? -17.234 -5.977 -14.484 1 93.44 114 ARG B C 1
ATOM 4269 O O . ARG B 1 114 ? -17.625 -4.984 -15.102 1 93.44 114 ARG B O 1
ATOM 4276 N N . VAL B 1 115 ? -17.906 -6.574 -13.547 1 95.31 115 VAL B N 1
ATOM 4277 C CA . VAL B 1 115 ? -19.203 -6.055 -13.125 1 95.31 115 VAL B CA 1
ATOM 4278 C C . VAL B 1 115 ? -19.047 -4.605 -12.672 1 95.31 115 VAL B C 1
ATOM 4280 O O . VAL B 1 115 ? -19.859 -3.752 -13.031 1 95.31 115 VAL B O 1
ATOM 4283 N N . PHE B 1 116 ? -18.078 -4.328 -11.938 1 97.12 116 PHE B N 1
ATOM 4284 C CA . PHE B 1 116 ? -17.844 -2.986 -11.414 1 97.12 116 PHE B CA 1
ATOM 4285 C C . PHE B 1 116 ? -17.609 -1.995 -12.555 1 97.12 116 PHE B C 1
ATOM 4287 O O . PHE B 1 116 ? -18.203 -0.908 -12.555 1 97.12 116 PHE B O 1
ATOM 4294 N N . ARG B 1 117 ? -16.812 -2.381 -13.453 1 94 117 ARG B N 1
ATOM 4295 C CA . ARG B 1 117 ? -16.469 -1.506 -14.57 1 94 117 ARG B CA 1
ATOM 4296 C C . ARG B 1 117 ? -17.688 -1.241 -15.453 1 94 117 ARG B C 1
ATOM 4298 O O . ARG B 1 117 ? -17.828 -0.155 -16.016 1 94 117 ARG B O 1
ATOM 4305 N N . ASP B 1 118 ? -18.5 -2.193 -15.617 1 94.06 118 ASP B N 1
ATOM 4306 C CA . ASP B 1 118 ? -19.719 -2.02 -16.391 1 94.06 118 ASP B CA 1
ATOM 4307 C C . ASP B 1 118 ? -20.594 -0.919 -15.805 1 94.06 118 ASP B C 1
ATOM 4309 O O . ASP B 1 118 ? -21.172 -0.111 -16.531 1 94.06 118 ASP B O 1
ATOM 4313 N N . ASP B 1 119 ? -20.688 -0.842 -14.531 1 95.06 119 ASP B N 1
ATOM 4314 C CA . ASP B 1 119 ? -21.516 0.139 -13.844 1 95.06 119 ASP B CA 1
ATOM 4315 C C . ASP B 1 119 ? -20.766 1.457 -13.648 1 95.06 119 ASP B C 1
ATOM 4317 O O . ASP B 1 119 ? -21.391 2.502 -13.438 1 95.06 119 ASP B O 1
ATOM 4321 N N . ASN B 1 120 ? -19.469 1.364 -13.602 1 95.44 120 ASN B N 1
ATOM 4322 C CA . ASN B 1 120 ? -18.641 2.533 -13.344 1 95.44 120 ASN B CA 1
ATOM 4323 C C . ASN B 1 120 ? -17.625 2.76 -14.461 1 95.44 120 ASN B C 1
ATOM 4325 O O . ASN B 1 120 ? -16.406 2.674 -14.234 1 95.44 120 ASN B O 1
ATOM 4329 N N . PRO B 1 121 ? -18.094 3.129 -15.562 1 91.62 121 PRO B N 1
ATOM 4330 C CA . PRO B 1 121 ? -17.156 3.34 -16.672 1 91.62 121 PRO B CA 1
ATOM 4331 C C . PRO B 1 121 ? -16.25 4.547 -16.453 1 91.62 121 PRO B C 1
ATOM 4333 O O . PRO B 1 121 ? -16.625 5.488 -15.742 1 91.62 121 PRO B O 1
ATOM 4336 N N . ARG B 1 122 ? -15.125 4.453 -17.031 1 89.25 122 ARG B N 1
ATOM 4337 C CA . ARG B 1 122 ? -14.188 5.566 -16.953 1 89.25 122 ARG B CA 1
ATOM 4338 C C . ARG B 1 122 ? -14.68 6.762 -17.766 1 89.25 122 ARG B C 1
ATOM 4340 O O . ARG B 1 122 ? -15.234 6.594 -18.844 1 89.25 122 ARG B O 1
ATOM 4347 N N . GLY B 1 123 ? -14.5 7.891 -17.109 1 87.12 123 GLY B N 1
ATOM 4348 C CA . GLY B 1 123 ? -14.859 9.133 -17.781 1 87.12 123 GLY B CA 1
ATOM 4349 C C . GLY B 1 123 ? -13.703 10.109 -17.891 1 87.12 123 GLY B C 1
ATOM 4350 O O . GLY B 1 123 ? -12.539 9.711 -17.797 1 87.12 123 GLY B O 1
ATOM 4351 N N . ASP B 1 124 ? -14.062 11.328 -18.125 1 86.12 124 ASP B N 1
ATOM 4352 C CA . ASP B 1 124 ? -13.055 12.367 -18.344 1 86.12 124 ASP B CA 1
ATOM 4353 C C . ASP B 1 124 ? -12.586 12.969 -17.016 1 86.12 124 ASP B C 1
ATOM 4355 O O . ASP B 1 124 ? -11.539 13.609 -16.953 1 86.12 124 ASP B O 1
ATOM 4359 N N . ASP B 1 125 ? -13.352 12.734 -16.094 1 88.56 125 ASP B N 1
ATOM 4360 C CA . ASP B 1 125 ? -13.008 13.289 -14.781 1 88.56 125 ASP B CA 1
ATOM 4361 C C . ASP B 1 125 ? -11.938 12.438 -14.094 1 88.56 125 ASP B C 1
ATOM 4363 O O . ASP B 1 125 ? -12.227 11.344 -13.617 1 88.56 125 ASP B O 1
ATOM 4367 N N . ARG B 1 126 ? -10.812 12.984 -13.953 1 83.06 126 ARG B N 1
ATOM 4368 C CA . ARG B 1 126 ? -9.656 12.273 -13.406 1 83.06 126 ARG B CA 1
ATOM 4369 C C . ARG B 1 126 ? -9.891 11.883 -11.953 1 83.06 126 ARG B C 1
ATOM 4371 O O . ARG B 1 126 ? -9.586 10.766 -11.539 1 83.06 126 ARG B O 1
ATOM 4378 N N . GLU B 1 127 ? -10.227 12.789 -11.203 1 85.56 127 GLU B N 1
ATOM 4379 C CA . GLU B 1 127 ? -10.461 12.523 -9.789 1 85.56 127 GLU B CA 1
ATOM 4380 C C . GLU B 1 127 ? -11.492 11.422 -9.594 1 85.56 127 GLU B C 1
ATOM 4382 O O . GLU B 1 127 ? -11.312 10.539 -8.75 1 85.56 127 GLU B O 1
ATOM 4387 N N . ALA B 1 128 ? -12.531 11.461 -10.398 1 89.75 128 ALA B N 1
ATOM 4388 C CA . ALA B 1 128 ? -13.562 10.43 -10.328 1 89.75 128 ALA B CA 1
ATOM 4389 C C . ALA B 1 128 ? -12.992 9.055 -10.664 1 89.75 128 ALA B C 1
ATOM 4391 O O . ALA B 1 128 ? -13.359 8.055 -10.055 1 89.75 128 ALA B O 1
ATOM 4392 N N . ASN B 1 129 ? -12.164 9.086 -11.609 1 88.88 129 ASN B N 1
ATOM 4393 C CA . ASN B 1 129 ? -11.531 7.828 -11.992 1 88.88 129 ASN B CA 1
ATOM 4394 C C . ASN B 1 129 ? -10.672 7.266 -10.859 1 88.88 129 ASN B C 1
ATOM 4396 O O . ASN B 1 129 ? -10.688 6.062 -10.602 1 88.88 129 ASN B O 1
ATOM 4400 N N . ILE B 1 130 ? -9.938 8.125 -10.203 1 89.44 130 ILE B N 1
ATOM 4401 C CA . ILE B 1 130 ? -9.094 7.703 -9.094 1 89.44 130 ILE B CA 1
ATOM 4402 C C . ILE B 1 130 ? -9.961 7.141 -7.969 1 89.44 130 ILE B C 1
ATOM 4404 O O . ILE B 1 130 ? -9.656 6.086 -7.41 1 89.44 130 ILE B O 1
ATOM 4408 N N . GLN B 1 131 ? -11.016 7.805 -7.699 1 92.5 131 GLN B N 1
ATOM 4409 C CA . GLN B 1 131 ? -11.938 7.348 -6.664 1 92.5 131 GLN B CA 1
ATOM 4410 C C . GLN B 1 131 ? -12.516 5.977 -7.004 1 92.5 131 GLN B C 1
ATOM 4412 O O . GLN B 1 131 ? -12.602 5.102 -6.141 1 92.5 131 GLN B O 1
ATOM 4417 N N . SER B 1 132 ? -12.836 5.859 -8.219 1 92.62 132 SER B N 1
ATOM 4418 C CA . SER B 1 132 ? -13.406 4.602 -8.688 1 92.62 132 SER B CA 1
ATOM 4419 C C . SER B 1 132 ? -12.391 3.463 -8.57 1 92.62 132 SER B C 1
ATOM 4421 O O . SER B 1 132 ? -12.734 2.367 -8.117 1 92.62 132 SER B O 1
ATOM 4423 N N . ASP B 1 133 ? -11.25 3.746 -8.938 1 91.31 133 ASP B N 1
ATOM 4424 C CA . ASP B 1 133 ? -10.203 2.74 -8.836 1 91.31 133 ASP B CA 1
ATOM 4425 C C . ASP B 1 133 ? -9.984 2.312 -7.387 1 91.31 133 ASP B C 1
ATOM 4427 O O . ASP B 1 133 ? -9.852 1.122 -7.098 1 91.31 133 ASP B O 1
ATOM 4431 N N . ARG B 1 134 ? -9.914 3.24 -6.566 1 92.62 134 ARG B N 1
ATOM 4432 C CA . ARG B 1 134 ? -9.719 2.951 -5.148 1 92.62 134 ARG B CA 1
ATOM 4433 C C . ARG B 1 134 ? -10.883 2.131 -4.598 1 92.62 134 ARG B C 1
ATOM 4435 O O . ARG B 1 134 ? -10.672 1.197 -3.818 1 92.62 134 ARG B O 1
ATOM 4442 N N . ALA B 1 135 ? -12.039 2.494 -4.98 1 96.38 135 ALA B N 1
ATOM 4443 C CA . ALA B 1 135 ? -13.227 1.761 -4.543 1 96.38 135 ALA B CA 1
ATOM 4444 C C . ALA B 1 135 ? -13.203 0.325 -5.059 1 96.38 135 ALA B C 1
ATOM 4446 O O . ALA B 1 135 ? -13.531 -0.61 -4.324 1 96.38 135 ALA B O 1
ATOM 4447 N N . GLN B 1 136 ? -12.867 0.266 -6.305 1 96.31 136 GLN B N 1
ATOM 4448 C CA . GLN B 1 136 ? -12.789 -1.069 -6.891 1 96.31 136 GLN B CA 1
ATOM 4449 C C . GLN B 1 136 ? -11.797 -1.945 -6.125 1 96.31 136 GLN B C 1
ATOM 4451 O O . GLN B 1 136 ? -12.109 -3.092 -5.793 1 96.31 136 GLN B O 1
ATOM 4456 N N . LYS B 1 137 ? -10.656 -1.432 -5.906 1 94.12 137 LYS B N 1
ATOM 4457 C CA . LYS B 1 137 ? -9.625 -2.178 -5.188 1 94.12 137 LYS B CA 1
ATOM 4458 C C . LYS B 1 137 ? -10.102 -2.566 -3.791 1 94.12 137 LYS B C 1
ATOM 4460 O O . LYS B 1 137 ? -9.898 -3.701 -3.354 1 94.12 137 LYS B O 1
ATOM 4465 N N . ALA B 1 138 ? -10.648 -1.646 -3.145 1 95.94 138 ALA B N 1
ATOM 4466 C CA . ALA B 1 138 ? -11.164 -1.92 -1.807 1 95.94 138 ALA B CA 1
ATOM 4467 C C . ALA B 1 138 ? -12.258 -2.99 -1.848 1 95.94 138 ALA B C 1
ATOM 4469 O O . ALA B 1 138 ? -12.32 -3.85 -0.964 1 95.94 138 ALA B O 1
ATOM 4470 N N . LEU B 1 139 ? -13.07 -2.932 -2.83 1 97.56 139 LEU B N 1
ATOM 4471 C CA . LEU B 1 139 ? -14.164 -3.885 -2.986 1 97.56 139 LEU B CA 1
ATOM 4472 C C . LEU B 1 139 ? -13.633 -5.309 -3.109 1 97.56 139 LEU B C 1
ATOM 4474 O O . LEU B 1 139 ? -14.242 -6.25 -2.592 1 97.56 139 LEU B O 1
ATOM 4478 N N . MET B 1 140 ? -12.508 -5.477 -3.734 1 96.56 140 MET B N 1
ATOM 4479 C CA . MET B 1 140 ? -11.977 -6.812 -3.973 1 96.56 140 MET B CA 1
ATOM 4480 C C . MET B 1 140 ? -11.633 -7.504 -2.656 1 96.56 140 MET B C 1
ATOM 4482 O O . MET B 1 140 ? -11.711 -8.727 -2.555 1 96.56 140 MET B O 1
ATOM 4486 N N . VAL B 1 141 ? -11.289 -6.754 -1.657 1 95.69 141 VAL B N 1
ATOM 4487 C CA . VAL B 1 141 ? -10.984 -7.324 -0.35 1 95.69 141 VAL B CA 1
ATOM 4488 C C . VAL B 1 141 ? -12.203 -8.062 0.194 1 95.69 141 VAL B C 1
ATOM 4490 O O . VAL B 1 141 ? -12.062 -9.07 0.892 1 95.69 141 VAL B O 1
ATOM 4493 N N . PHE B 1 142 ? -13.422 -7.633 -0.192 1 96.88 142 PHE B N 1
ATOM 4494 C CA . PHE B 1 142 ? -14.656 -8.211 0.327 1 96.88 142 PHE B CA 1
ATOM 4495 C C . PHE B 1 142 ? -15.172 -9.305 -0.601 1 96.88 142 PHE B C 1
ATOM 4497 O O . PHE B 1 142 ? -16.047 -10.078 -0.222 1 96.88 142 PHE B O 1
ATOM 4504 N N . VAL B 1 143 ? -14.617 -9.344 -1.789 1 97.44 143 VAL B N 1
ATOM 4505 C CA . VAL B 1 143 ? -15.156 -10.273 -2.779 1 97.44 143 VAL B CA 1
ATOM 4506 C C . VAL B 1 143 ? -14.258 -11.508 -2.873 1 97.44 143 VAL B C 1
ATOM 4508 O O . VAL B 1 143 ? -14.75 -12.633 -2.965 1 97.44 143 VAL B O 1
ATOM 4511 N N . GLU B 1 144 ? -12.992 -11.289 -2.838 1 96.88 144 GLU B N 1
ATOM 4512 C CA . GLU B 1 144 ? -12.047 -12.391 -2.973 1 96.88 144 GLU B CA 1
ATOM 4513 C C . GLU B 1 144 ? -12.18 -13.383 -1.818 1 96.88 144 GLU B C 1
ATOM 4515 O O . GLU B 1 144 ? -12.367 -12.984 -0.668 1 96.88 144 GLU B O 1
ATOM 4520 N N . ARG B 1 145 ? -12.039 -14.586 -2.172 1 97 145 ARG B N 1
ATOM 4521 C CA . ARG B 1 145 ? -12.094 -15.617 -1.142 1 97 145 ARG B CA 1
ATOM 4522 C C . ARG B 1 145 ? -10.703 -15.898 -0.567 1 97 145 ARG B C 1
ATOM 4524 O O . ARG B 1 145 ? -10.578 -16.5 0.504 1 97 145 ARG B O 1
ATOM 4531 N N . PHE B 1 146 ? -9.703 -15.586 -1.307 1 96.12 146 PHE B N 1
ATOM 4532 C CA . PHE B 1 146 ? -8.328 -15.734 -0.835 1 96.12 146 PHE B CA 1
ATOM 4533 C C . PHE B 1 146 ? -7.41 -14.734 -1.53 1 96.12 146 PHE B C 1
ATOM 4535 O O . PHE B 1 146 ? -7.691 -14.297 -2.648 1 96.12 146 PHE B O 1
ATOM 4542 N N . GLU B 1 147 ? -6.379 -14.336 -0.895 1 93.38 147 GLU B N 1
ATOM 4543 C CA . GLU B 1 147 ? -5.355 -13.477 -1.478 1 93.38 147 GLU B CA 1
ATOM 4544 C C . GLU B 1 147 ? -4.52 -14.227 -2.508 1 93.38 147 GLU B C 1
ATOM 4546 O O . GLU B 1 147 ? -4.332 -15.438 -2.398 1 93.38 147 GLU B O 1
ATOM 4551 N N . GLU B 1 148 ? -4.078 -13.469 -3.463 1 93.19 148 GLU B N 1
ATOM 4552 C CA . GLU B 1 148 ? -3.158 -14.086 -4.414 1 93.19 148 GLU B CA 1
ATOM 4553 C C . GLU B 1 148 ? -2.021 -14.805 -3.695 1 93.19 148 GLU B C 1
ATOM 4555 O O . GLU B 1 148 ? -1.368 -14.234 -2.822 1 93.19 148 GLU B O 1
ATOM 4560 N N . THR B 1 149 ? -1.806 -16.062 -4.094 1 93.25 149 THR B N 1
ATOM 4561 C CA . THR B 1 149 ? -0.911 -16.922 -3.33 1 93.25 149 THR B CA 1
ATOM 4562 C C . THR B 1 149 ? -0.006 -17.719 -4.262 1 93.25 149 THR B C 1
ATOM 4564 O O . THR B 1 149 ? -0.461 -18.234 -5.281 1 93.25 149 THR B O 1
ATOM 4567 N N . LEU B 1 150 ? 1.227 -17.688 -3.906 1 92.81 150 LEU B N 1
ATOM 4568 C CA . LEU B 1 150 ? 2.162 -18.547 -4.617 1 92.81 150 LEU B CA 1
ATOM 4569 C C . LEU B 1 150 ? 1.969 -20.016 -4.219 1 92.81 150 LEU B C 1
ATOM 4571 O O . LEU B 1 150 ? 1.98 -20.344 -3.029 1 92.81 150 LEU B O 1
ATOM 4575 N N . ILE B 1 151 ? 1.757 -20.875 -5.234 1 97.06 151 ILE B N 1
ATOM 4576 C CA . ILE B 1 151 ? 1.584 -22.297 -4.965 1 97.06 151 ILE B CA 1
ATOM 4577 C C . ILE B 1 151 ? 2.43 -23.109 -5.941 1 97.06 151 ILE B C 1
ATOM 4579 O O . ILE B 1 151 ? 2.979 -22.578 -6.902 1 97.06 151 ILE B O 1
ATOM 4583 N N . CYS B 1 152 ? 2.57 -24.438 -5.613 1 97.62 152 CYS B N 1
ATOM 4584 C CA . CYS B 1 152 ? 3.352 -25.266 -6.523 1 97.62 152 CYS B CA 1
ATOM 4585 C C . CYS B 1 152 ? 2.559 -25.578 -7.789 1 97.62 152 CYS B C 1
ATOM 4587 O O . CYS B 1 152 ? 1.332 -25.469 -7.801 1 97.62 152 CYS B O 1
ATOM 4589 N N . ILE B 1 153 ? 3.162 -25.953 -8.844 1 96.56 153 ILE B N 1
ATOM 4590 C CA . ILE B 1 153 ? 2.553 -26.203 -10.148 1 96.56 153 ILE B CA 1
ATOM 4591 C C . ILE B 1 153 ? 1.581 -27.375 -10.039 1 96.56 153 ILE B C 1
ATOM 4593 O O . ILE B 1 153 ? 0.556 -27.406 -10.727 1 96.56 153 ILE B O 1
ATOM 4597 N N . ASP B 1 154 ? 1.868 -28.359 -9.234 1 97.44 154 ASP B N 1
ATOM 4598 C CA . ASP B 1 154 ? 1.014 -29.547 -9.117 1 97.44 154 ASP B CA 1
ATOM 4599 C C . ASP B 1 154 ? -0.32 -29.188 -8.469 1 97.44 154 ASP B C 1
ATOM 4601 O O . ASP B 1 154 ? -1.368 -29.703 -8.867 1 97.44 154 ASP B O 1
ATOM 4605 N N . CYS B 1 155 ? -0.255 -28.359 -7.465 1 98.19 155 CYS B N 1
ATOM 4606 C CA . CYS B 1 155 ? -1.494 -27.875 -6.863 1 98.19 155 CYS B CA 1
ATOM 4607 C C . CYS B 1 155 ? -2.316 -27.078 -7.875 1 98.19 155 CYS B C 1
ATOM 4609 O O . CYS B 1 155 ? -3.535 -27.234 -7.949 1 98.19 155 CYS B O 1
ATOM 4611 N N . ASN B 1 156 ? -1.651 -26.234 -8.609 1 96.94 156 ASN B N 1
ATOM 4612 C CA . ASN B 1 156 ? -2.328 -25.453 -9.641 1 96.94 156 ASN B CA 1
ATOM 4613 C C . ASN B 1 156 ? -2.979 -26.344 -10.688 1 96.94 156 ASN B C 1
ATOM 4615 O O . ASN B 1 156 ? -4.129 -26.125 -11.078 1 96.94 156 ASN B O 1
ATOM 4619 N N . LEU B 1 157 ? -2.246 -27.344 -11.109 1 95.62 157 LEU B N 1
ATOM 4620 C CA . LEU B 1 157 ? -2.764 -28.297 -12.086 1 95.62 157 LEU B CA 1
ATOM 4621 C C . LEU B 1 157 ? -3.951 -29.062 -11.516 1 95.62 157 LEU B C 1
ATOM 4623 O O . LEU B 1 157 ? -4.926 -29.312 -12.227 1 95.62 157 LEU B O 1
ATOM 4627 N N . SER B 1 158 ? -3.846 -29.422 -10.273 1 97.44 158 SER B N 1
ATOM 4628 C CA . SER B 1 158 ? -4.941 -30.141 -9.617 1 97.44 158 SER B CA 1
ATOM 4629 C C . SER B 1 158 ? -6.211 -29.281 -9.594 1 97.44 158 SER B C 1
ATOM 4631 O O . SER B 1 158 ? -7.309 -29.797 -9.805 1 97.44 158 SER B O 1
ATOM 4633 N N . GLU B 1 159 ? -6.023 -28.062 -9.281 1 96.88 159 GLU B N 1
ATOM 4634 C CA . GLU B 1 159 ? -7.156 -27.156 -9.312 1 96.88 159 GLU B CA 1
ATOM 4635 C C . GLU B 1 159 ? -7.77 -27.078 -10.711 1 96.88 159 GLU B C 1
ATOM 4637 O O . GLU B 1 159 ? -8.992 -27.109 -10.859 1 96.88 159 GLU B O 1
ATOM 4642 N N . GLY B 1 160 ? -6.953 -26.984 -11.75 1 94.19 160 GLY B N 1
ATOM 4643 C CA . GLY B 1 160 ? -7.434 -27.016 -13.117 1 94.19 160 GLY B CA 1
ATOM 4644 C C . GLY B 1 160 ? -8.219 -28.266 -13.461 1 94.19 160 GLY B C 1
ATOM 4645 O O . GLY B 1 160 ? -9.273 -28.203 -14.078 1 94.19 160 GLY B O 1
ATOM 4646 N N . LYS B 1 161 ? -7.684 -29.391 -13.039 1 95.06 161 LYS B N 1
ATOM 4647 C CA . LYS B 1 161 ? -8.367 -30.656 -13.266 1 95.06 161 LYS B CA 1
ATOM 4648 C C . LYS B 1 161 ? -9.727 -30.688 -12.57 1 95.06 161 LYS B C 1
ATOM 4650 O O . LYS B 1 161 ? -10.703 -31.172 -13.133 1 95.06 161 LYS B O 1
ATOM 4655 N N . ALA B 1 162 ? -9.688 -30.188 -11.391 1 95.88 162 ALA B N 1
ATOM 4656 C CA . ALA B 1 162 ? -10.938 -30.141 -10.625 1 95.88 162 ALA B CA 1
ATOM 4657 C C . ALA B 1 162 ? -11.984 -29.297 -11.359 1 95.88 162 ALA B C 1
ATOM 4659 O O . ALA B 1 162 ? -13.148 -29.688 -11.453 1 95.88 162 ALA B O 1
ATOM 4660 N N . LYS B 1 163 ? -11.602 -28.219 -11.875 1 93.38 163 LYS B N 1
ATOM 4661 C CA . LYS B 1 163 ? -12.516 -27.328 -12.586 1 93.38 163 LYS B CA 1
ATOM 4662 C C . LYS B 1 163 ? -13.062 -27.984 -13.852 1 93.38 163 LYS B C 1
ATOM 4664 O O . LYS B 1 163 ? -14.242 -27.828 -14.18 1 93.38 163 LYS B O 1
ATOM 4669 N N . VAL B 1 164 ? -12.195 -28.672 -14.516 1 91.5 164 VAL B N 1
ATOM 4670 C CA . VAL B 1 164 ? -12.609 -29.359 -15.734 1 91.5 164 VAL B CA 1
ATOM 4671 C C . VAL B 1 164 ? -13.633 -30.438 -15.406 1 91.5 164 VAL B C 1
ATOM 4673 O O . VAL B 1 164 ? -14.648 -30.562 -16.094 1 91.5 164 VAL B O 1
ATOM 4676 N N . GLU B 1 165 ? -13.375 -31.125 -14.391 1 91.62 165 GLU B N 1
ATOM 4677 C CA . GLU B 1 165 ? -14.281 -32.188 -13.969 1 91.62 165 GLU B CA 1
ATOM 4678 C C . GLU B 1 165 ? -15.648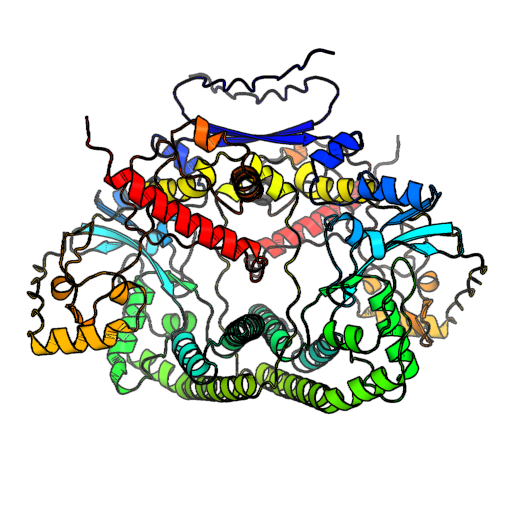 -31.641 -13.594 1 91.62 165 GLU B C 1
ATOM 4680 O O . GLU B 1 165 ? -16.672 -32.281 -13.844 1 91.62 165 GLU B O 1
ATOM 4685 N N . LEU B 1 166 ? -15.625 -30.438 -13.047 1 92.38 166 LEU B N 1
ATOM 4686 C CA . LEU B 1 166 ? -16.859 -29.844 -12.547 1 92.38 166 LEU B CA 1
ATOM 4687 C C . LEU B 1 166 ? -17.375 -28.781 -13.5 1 92.38 166 LEU B C 1
ATOM 4689 O O . LEU B 1 166 ? -18.188 -27.922 -13.102 1 92.38 166 LEU B O 1
ATOM 4693 N N . VAL B 1 167 ? -16.938 -28.75 -14.695 1 87.06 167 VAL B N 1
ATOM 4694 C CA . VAL B 1 167 ? -17.125 -27.641 -15.641 1 87.06 167 VAL B CA 1
ATOM 4695 C C . VAL B 1 167 ? -18.609 -27.344 -15.781 1 87.06 167 VAL B C 1
ATOM 4697 O O . VAL B 1 167 ? -19 -26.188 -15.961 1 87.06 167 VAL B O 1
ATOM 4700 N N . ARG B 1 168 ? -19.484 -28.234 -15.602 1 84.19 168 ARG B N 1
ATOM 4701 C CA . ARG B 1 168 ? -20.906 -28.047 -15.805 1 84.19 168 ARG B CA 1
ATOM 4702 C C . ARG B 1 168 ? -21.578 -27.562 -14.516 1 84.19 168 ARG B C 1
ATOM 4704 O O . ARG B 1 168 ? -22.719 -27.078 -14.547 1 84.19 168 ARG B O 1
ATOM 4711 N N . GLU B 1 169 ? -20.891 -27.656 -13.438 1 85.75 169 GLU B N 1
ATOM 4712 C CA . GLU B 1 169 ? -21.516 -27.406 -12.141 1 85.75 169 GLU B CA 1
ATOM 4713 C C . GLU B 1 169 ? -20.969 -26.125 -11.508 1 85.75 169 GLU B C 1
ATOM 4715 O O . GLU B 1 169 ? -21.625 -25.516 -10.656 1 85.75 169 GLU B O 1
ATOM 4720 N N . ILE B 1 170 ? -19.906 -25.766 -11.938 1 86 170 ILE B N 1
ATOM 4721 C CA . ILE B 1 170 ? -19.219 -24.703 -11.219 1 86 170 ILE B CA 1
ATOM 4722 C C . ILE B 1 170 ? -19.312 -23.406 -12.008 1 86 170 ILE B C 1
ATOM 4724 O O . ILE B 1 170 ? -19.453 -23.422 -13.234 1 86 170 ILE B O 1
ATOM 4728 N N . ASP B 1 171 ? -19.375 -22.328 -11.258 1 83.38 171 ASP B N 1
ATOM 4729 C CA . ASP B 1 171 ? -19.234 -21.031 -11.898 1 83.38 171 ASP B CA 1
ATOM 4730 C C . ASP B 1 171 ? -17.891 -20.906 -12.609 1 83.38 171 ASP B C 1
ATOM 4732 O O . ASP B 1 171 ? -16.844 -21.219 -12.039 1 83.38 171 ASP B O 1
ATOM 4736 N N . PRO B 1 172 ? -17.906 -20.5 -13.836 1 82.75 172 PRO B N 1
ATOM 4737 C CA . PRO B 1 172 ? -16.656 -20.438 -14.609 1 82.75 172 PRO B CA 1
ATOM 4738 C C . PRO B 1 172 ? -15.609 -19.531 -13.977 1 82.75 172 PRO B C 1
ATOM 4740 O O . PRO B 1 172 ? -14.414 -19.688 -14.219 1 82.75 172 PRO B O 1
ATOM 4743 N N . ASP B 1 173 ? -16.031 -18.625 -13.203 1 86 173 ASP B N 1
ATOM 4744 C CA . ASP B 1 173 ? -15.086 -17.672 -12.609 1 86 173 ASP B CA 1
ATOM 4745 C C . ASP B 1 173 ? -14.758 -18.062 -11.164 1 86 173 ASP B C 1
ATOM 4747 O O . ASP B 1 173 ? -14.188 -17.266 -10.422 1 86 173 ASP B O 1
ATOM 4751 N N . SER B 1 174 ? -15.125 -19.219 -10.828 1 88.75 174 SER B N 1
ATOM 4752 C CA . SER B 1 174 ? -14.82 -19.641 -9.461 1 88.75 174 SER B CA 1
ATOM 4753 C C . SER B 1 174 ? -13.453 -20.312 -9.383 1 88.75 174 SER B C 1
ATOM 4755 O O . SER B 1 174 ? -12.977 -20.875 -10.367 1 88.75 174 SER B O 1
ATOM 4757 N N . THR B 1 175 ? -12.75 -20.125 -8.32 1 94.88 175 THR B N 1
ATOM 4758 C CA . THR B 1 175 ? -11.438 -20.703 -8.047 1 94.88 175 THR B CA 1
ATOM 4759 C C . THR B 1 175 ? -11.391 -21.281 -6.641 1 94.88 175 THR B C 1
ATOM 4761 O O . THR B 1 175 ? -11.914 -20.688 -5.695 1 94.88 175 THR B O 1
ATOM 4764 N N . PHE B 1 176 ? -10.852 -22.5 -6.547 1 97 176 PHE B N 1
ATOM 4765 C CA . PHE B 1 176 ? -10.695 -23.094 -5.227 1 97 176 PHE B CA 1
ATOM 4766 C C . PHE B 1 176 ? -9.57 -22.406 -4.457 1 97 176 PHE B C 1
ATOM 4768 O O . PHE B 1 176 ? -8.523 -22.094 -5.027 1 97 176 PHE B O 1
ATOM 4775 N N . THR B 1 177 ? -9.781 -22.141 -3.15 1 97.19 177 THR B N 1
ATOM 4776 C CA . THR B 1 177 ? -8.75 -21.578 -2.293 1 97.19 177 THR B CA 1
ATOM 4777 C C . THR B 1 177 ? -7.633 -22.578 -2.045 1 97.19 177 THR B C 1
ATOM 4779 O O . THR B 1 177 ? -7.82 -23.781 -2.25 1 97.19 177 THR B O 1
ATOM 4782 N N . PRO B 1 178 ? -6.449 -22.109 -1.604 1 97 178 PRO B N 1
ATOM 4783 C CA . PRO B 1 178 ? -5.367 -23.047 -1.277 1 97 178 PRO B CA 1
ATOM 4784 C C . PRO B 1 178 ? -5.785 -24.109 -0.264 1 97 178 PRO B C 1
ATOM 4786 O O . PRO B 1 178 ? -5.473 -25.297 -0.438 1 97 178 PRO B O 1
ATOM 4789 N N . SER B 1 179 ? -6.527 -23.734 0.753 1 96.56 179 SER B N 1
ATOM 4790 C CA . SER B 1 179 ? -6.969 -24.703 1.749 1 96.56 179 SER B CA 1
ATOM 4791 C C . SER B 1 179 ? -7.957 -25.703 1.15 1 96.56 179 SER B C 1
ATOM 4793 O O . SER B 1 179 ? -7.965 -26.875 1.523 1 96.56 179 SER B O 1
ATOM 4795 N N . GLU B 1 180 ? -8.812 -25.266 0.271 1 97.62 180 GLU B N 1
ATOM 4796 C CA . GLU B 1 180 ? -9.75 -26.156 -0.408 1 97.62 180 GLU B CA 1
ATOM 4797 C C . GLU B 1 180 ? -9.023 -27.141 -1.312 1 97.62 180 GLU B C 1
ATOM 4799 O O . GLU B 1 180 ? -9.352 -28.344 -1.321 1 97.62 180 GLU B O 1
ATOM 4804 N N . ILE B 1 181 ? -8.039 -26.641 -2.057 1 98.19 181 ILE B N 1
ATOM 4805 C CA . ILE B 1 181 ? -7.234 -27.531 -2.893 1 98.19 181 ILE B CA 1
ATOM 4806 C C . ILE B 1 181 ? -6.586 -28.609 -2.025 1 98.19 181 ILE B C 1
ATOM 4808 O O . ILE B 1 181 ? -6.609 -29.797 -2.377 1 98.19 181 ILE B O 1
ATOM 4812 N N . ALA B 1 182 ? -6.066 -28.219 -0.899 1 98 182 ALA B N 1
ATOM 4813 C CA . ALA B 1 182 ? -5.41 -29.125 0.029 1 98 182 ALA B CA 1
ATOM 4814 C C . ALA B 1 182 ? -6.355 -30.25 0.451 1 98 182 ALA B C 1
ATOM 4816 O O . ALA B 1 182 ? -5.918 -31.375 0.724 1 98 182 ALA B O 1
ATOM 4817 N N . SER B 1 183 ? -7.602 -29.984 0.451 1 96.94 183 SER B N 1
ATOM 4818 C CA . SER B 1 183 ? -8.578 -30.922 0.995 1 96.94 183 SER B CA 1
ATOM 4819 C C . SER B 1 183 ? -8.875 -32.031 0.006 1 96.94 183 SER B C 1
ATOM 4821 O O . SER B 1 183 ? -9.383 -33.094 0.392 1 96.94 183 SER B O 1
ATOM 4823 N N . PHE B 1 184 ? -8.578 -31.891 -1.319 1 98.12 184 PHE B N 1
ATOM 4824 C CA . PHE B 1 184 ? -9.023 -32.938 -2.246 1 98.12 184 PHE B CA 1
ATOM 4825 C C . PHE B 1 184 ? -7.852 -33.5 -3.039 1 98.12 184 PHE B C 1
ATOM 4827 O O . PHE B 1 184 ? -8.047 -34.125 -4.078 1 98.12 184 PHE B O 1
ATOM 4834 N N . ILE B 1 185 ? -6.684 -33.219 -2.547 1 98.25 185 ILE B N 1
ATOM 4835 C CA . ILE B 1 185 ? -5.523 -33.781 -3.238 1 98.25 185 ILE B CA 1
ATOM 4836 C C . ILE B 1 185 ? -4.836 -34.812 -2.346 1 98.25 185 ILE B C 1
ATOM 4838 O O . ILE B 1 185 ? -4.941 -34.75 -1.118 1 98.25 185 ILE B O 1
ATOM 4842 N N . GLU B 1 186 ? -4.172 -35.75 -2.941 1 97.75 186 GLU B N 1
ATOM 4843 C CA . GLU B 1 186 ? -3.238 -36.656 -2.281 1 97.75 186 GLU B CA 1
ATOM 4844 C C . GLU B 1 186 ? -1.791 -36.281 -2.582 1 97.75 186 GLU B C 1
ATOM 4846 O O . GLU B 1 186 ? -1.396 -36.188 -3.746 1 97.75 186 GLU B O 1
ATOM 4851 N N . VAL B 1 187 ? -1.068 -36.062 -1.562 1 97.62 187 VAL B N 1
ATOM 4852 C CA . VAL B 1 187 ? 0.253 -35.469 -1.686 1 97.62 187 VAL B CA 1
ATOM 4853 C C . VAL B 1 187 ? 1.328 -36.531 -1.571 1 97.62 187 VAL B C 1
ATOM 4855 O O . VAL B 1 187 ? 1.265 -37.406 -0.689 1 97.62 187 VAL B O 1
ATOM 4858 N N . ALA B 1 188 ? 2.227 -36.625 -2.436 1 97.19 188 ALA B N 1
ATOM 4859 C CA . ALA B 1 188 ? 3.438 -37.438 -2.406 1 97.19 188 ALA B CA 1
ATOM 4860 C C . ALA B 1 188 ? 4.629 -36.656 -2.973 1 97.19 188 ALA B C 1
ATOM 4862 O O . ALA B 1 188 ? 4.465 -35.812 -3.836 1 97.19 188 ALA B O 1
ATOM 4863 N N . PRO B 1 189 ? 5.793 -36.906 -2.455 1 97.19 189 PRO B N 1
ATOM 4864 C CA . PRO B 1 189 ? 6.965 -36.156 -2.943 1 97.19 189 PRO B CA 1
ATOM 4865 C C . PRO B 1 189 ? 7.293 -36.5 -4.402 1 97.19 189 PRO B C 1
ATOM 4867 O O . PRO B 1 189 ? 7.168 -37.625 -4.828 1 97.19 189 PRO B O 1
ATOM 4870 N N . ASN B 1 190 ? 7.617 -35.469 -5.168 1 97 190 ASN B N 1
ATOM 4871 C CA . ASN B 1 190 ? 8.195 -35.562 -6.504 1 97 190 ASN B CA 1
ATOM 4872 C C . ASN B 1 190 ? 7.254 -36.25 -7.48 1 97 190 ASN B C 1
ATOM 4874 O O . ASN B 1 190 ? 7.703 -36.969 -8.383 1 97 190 ASN B O 1
ATOM 4878 N N . ARG B 1 191 ? 5.938 -36.188 -7.191 1 94.75 191 ARG B N 1
ATOM 4879 C CA . ARG B 1 191 ? 4.93 -36.75 -8.078 1 94.75 191 ARG B CA 1
ATOM 4880 C C . ARG B 1 191 ? 3.729 -35.812 -8.219 1 94.75 191 ARG B C 1
ATOM 4882 O O . ARG B 1 191 ? 3.479 -34.969 -7.344 1 94.75 191 ARG B O 1
ATOM 4889 N N . LEU B 1 192 ? 3.059 -36.031 -9.32 1 95.44 192 LEU B N 1
ATOM 4890 C CA . LEU B 1 192 ? 1.81 -35.281 -9.531 1 95.44 192 LEU B CA 1
ATOM 4891 C C . LEU B 1 192 ? 0.775 -35.688 -8.484 1 95.44 192 LEU B C 1
ATOM 4893 O O . LEU B 1 192 ? 0.683 -36.844 -8.086 1 95.44 192 LEU B O 1
ATOM 4897 N N . HIS B 1 193 ? 0.014 -34.688 -8.07 1 97.56 193 HIS B N 1
ATOM 4898 C CA . HIS B 1 193 ? -1.045 -34.969 -7.109 1 97.56 193 HIS B CA 1
ATOM 4899 C C . HIS B 1 193 ? -2.17 -35.781 -7.75 1 97.56 193 HIS B C 1
ATOM 4901 O O . HIS B 1 193 ? -2.49 -35.562 -8.922 1 97.56 193 HIS B O 1
ATOM 4907 N N . GLU B 1 194 ? -2.723 -36.656 -7.008 1 96.56 194 GLU B N 1
ATOM 4908 C CA . GLU B 1 194 ? -3.996 -37.25 -7.375 1 96.56 194 GLU B CA 1
ATOM 4909 C C . GLU B 1 194 ? -5.172 -36.438 -6.824 1 96.56 194 GLU B C 1
ATOM 4911 O O . GLU B 1 194 ? -5.133 -36 -5.684 1 96.56 194 GLU B O 1
ATOM 4916 N N . VAL B 1 195 ? -6.156 -36.312 -7.691 1 97.81 195 VAL B N 1
ATOM 4917 C CA . VAL B 1 195 ? -7.293 -35.469 -7.309 1 97.81 195 VAL B CA 1
ATOM 4918 C C . VAL B 1 195 ? -8.477 -36.375 -6.945 1 97.81 195 VAL B C 1
ATOM 4920 O O . VAL B 1 195 ? -8.828 -37.281 -7.691 1 97.81 195 VAL B O 1
ATOM 4923 N N . ASP B 1 196 ? -9.023 -36.156 -5.758 1 97.81 196 ASP B N 1
ATOM 4924 C CA . ASP B 1 196 ? -10.266 -36.781 -5.336 1 97.81 196 ASP B CA 1
ATOM 4925 C C . ASP B 1 196 ? -11.484 -36 -5.809 1 97.81 196 ASP B C 1
ATOM 4927 O O . ASP B 1 196 ? -11.883 -35.031 -5.164 1 97.81 196 ASP B O 1
ATOM 4931 N N . PHE B 1 197 ? -12.125 -36.531 -6.801 1 96.12 197 PHE B N 1
ATOM 4932 C CA . PHE B 1 197 ? -13.172 -35.75 -7.461 1 96.12 197 PHE B CA 1
ATOM 4933 C C . PHE B 1 197 ? -14.438 -35.719 -6.609 1 96.12 197 PHE B C 1
ATOM 4935 O O . PHE B 1 197 ? -15.219 -34.781 -6.684 1 96.12 197 PHE B O 1
ATOM 4942 N N . ASP B 1 198 ? -14.648 -36.719 -5.781 1 96.12 198 ASP B N 1
ATOM 4943 C CA . ASP B 1 198 ? -15.781 -36.656 -4.863 1 96.12 198 ASP B CA 1
ATOM 4944 C C . ASP B 1 198 ? -15.617 -35.562 -3.83 1 96.12 198 ASP B C 1
ATOM 4946 O O . ASP B 1 198 ? -16.562 -34.812 -3.551 1 96.12 198 ASP B O 1
ATOM 4950 N N . ARG B 1 199 ? -14.406 -35.438 -3.404 1 97.06 199 ARG B N 1
ATOM 4951 C CA . ARG B 1 199 ? -14.125 -34.375 -2.445 1 97.06 199 ARG B CA 1
ATOM 4952 C C . ARG B 1 199 ? -14.195 -33 -3.111 1 97.06 199 ARG B C 1
ATOM 4954 O O . ARG B 1 199 ? -14.617 -32.031 -2.49 1 97.06 199 ARG B O 1
ATOM 4961 N N . THR B 1 200 ? -13.727 -32.969 -4.336 1 96.38 200 THR B N 1
ATOM 4962 C CA . THR B 1 200 ? -13.805 -31.719 -5.09 1 96.38 200 THR B CA 1
ATOM 4963 C C . THR B 1 200 ? -15.258 -31.25 -5.195 1 96.38 200 THR B C 1
ATOM 4965 O O . THR B 1 200 ? -15.547 -30.078 -4.953 1 96.38 200 THR B O 1
ATOM 4968 N N . ARG B 1 201 ? -16.141 -32.188 -5.52 1 95.81 201 ARG B N 1
ATOM 4969 C CA . ARG B 1 201 ? -17.562 -31.859 -5.668 1 95.81 201 ARG B CA 1
ATOM 4970 C C . ARG B 1 201 ? -18.156 -31.406 -4.336 1 95.81 201 ARG B C 1
ATOM 4972 O O . ARG B 1 201 ? -18.906 -30.422 -4.285 1 95.81 201 ARG B O 1
ATOM 4979 N N . ALA B 1 202 ? -17.812 -32.125 -3.354 1 96.5 202 ALA B N 1
ATOM 4980 C CA . ALA B 1 202 ? -18.312 -31.766 -2.025 1 96.5 202 ALA B CA 1
ATOM 4981 C C . ALA B 1 202 ? -17.844 -30.375 -1.619 1 96.5 202 ALA B C 1
ATOM 4983 O O . ALA B 1 202 ? -18.625 -29.594 -1.049 1 96.5 202 ALA B O 1
ATOM 4984 N N . THR B 1 203 ? -16.594 -30.062 -1.894 1 96.12 203 THR B N 1
ATOM 4985 C CA . THR B 1 203 ? -16.031 -28.75 -1.583 1 96.12 203 THR B CA 1
ATOM 4986 C C . THR B 1 203 ? -16.781 -27.656 -2.338 1 96.12 203 THR B C 1
ATOM 4988 O O . THR B 1 203 ? -17.172 -26.641 -1.751 1 96.12 203 THR B O 1
ATOM 4991 N N . TRP B 1 204 ? -17.031 -27.859 -3.576 1 95.69 204 TRP B N 1
ATOM 4992 C CA . TRP B 1 204 ? -17.75 -26.875 -4.371 1 95.69 204 TRP B CA 1
ATOM 4993 C C . TRP B 1 204 ? -19.141 -26.625 -3.809 1 95.69 204 TRP B C 1
ATOM 4995 O O . TRP B 1 204 ? -19.578 -25.484 -3.646 1 95.69 204 TRP B O 1
ATOM 5005 N N . LEU B 1 205 ? -19.844 -27.703 -3.529 1 95 205 LEU B N 1
ATOM 5006 C CA . LEU B 1 205 ? -21.203 -27.578 -3.021 1 95 205 LEU B CA 1
ATOM 5007 C C . LEU B 1 205 ? -21.234 -26.781 -1.723 1 95 205 LEU B C 1
ATOM 5009 O O . LEU B 1 205 ? -22.188 -26.047 -1.472 1 95 205 LEU B O 1
ATOM 5013 N N . SER B 1 206 ? -20.203 -26.906 -0.975 1 95.25 206 SER B N 1
ATOM 5014 C CA . SER B 1 206 ? -20.172 -26.219 0.312 1 95.25 206 SER B CA 1
ATOM 5015 C C . SER B 1 206 ? -19.906 -24.734 0.133 1 95.25 206 SER B C 1
ATOM 5017 O O . SER B 1 206 ? -20.25 -23.922 1.002 1 95.25 206 SER B O 1
ATOM 5019 N N . VAL B 1 207 ? -19.297 -24.297 -0.991 1 94.62 207 VAL B N 1
ATOM 5020 C CA . VAL B 1 207 ? -18.875 -22.906 -1.104 1 94.62 207 VAL B CA 1
ATOM 5021 C C . VAL B 1 207 ? -19.734 -22.203 -2.156 1 94.62 207 VAL B C 1
ATOM 5023 O O . VAL B 1 207 ? -19.625 -20.984 -2.33 1 94.62 207 VAL B O 1
ATOM 5026 N N . ARG B 1 208 ? -20.562 -22.891 -2.812 1 94.31 208 ARG B N 1
ATOM 5027 C CA . ARG B 1 208 ? -21.359 -22.375 -3.928 1 94.31 208 ARG B CA 1
ATOM 5028 C C . ARG B 1 208 ? -22.156 -21.141 -3.512 1 94.31 208 ARG B C 1
ATOM 5030 O O . ARG B 1 208 ? -22.172 -20.141 -4.219 1 94.31 208 ARG B O 1
ATOM 5037 N N . ASP B 1 209 ? -22.828 -21.219 -2.373 1 94.62 209 ASP B N 1
ATOM 5038 C CA . ASP B 1 209 ? -23.656 -20.109 -1.911 1 94.62 209 ASP B CA 1
ATOM 5039 C C . ASP B 1 209 ? -22.812 -18.891 -1.568 1 94.62 209 ASP B C 1
ATOM 5041 O O . ASP B 1 209 ? -23.219 -17.766 -1.824 1 94.62 209 ASP B O 1
ATOM 5045 N N . ASP B 1 210 ? -21.734 -19.188 -0.988 1 95.12 210 ASP B N 1
ATOM 5046 C CA . ASP B 1 210 ? -20.828 -18.094 -0.656 1 95.12 210 ASP B CA 1
ATOM 5047 C C . ASP B 1 210 ? -20.375 -17.359 -1.913 1 95.12 210 ASP B C 1
ATOM 5049 O O . ASP B 1 210 ? -20.375 -16.125 -1.947 1 95.12 210 ASP B O 1
ATOM 5053 N N . VAL B 1 211 ? -20.016 -18.062 -2.936 1 95 211 VAL B N 1
ATOM 5054 C CA . VAL B 1 211 ? -19.578 -17.484 -4.203 1 95 211 VAL B CA 1
ATOM 5055 C C . VAL B 1 211 ? -20.703 -16.625 -4.789 1 95 211 VAL B C 1
ATOM 5057 O O . VAL B 1 211 ? -20.469 -15.492 -5.207 1 95 211 VAL B O 1
ATOM 5060 N N . ALA B 1 212 ? -21.906 -17.141 -4.797 1 94.44 212 ALA B N 1
ATOM 5061 C CA . ALA B 1 212 ? -23.047 -16.422 -5.332 1 94.44 212 ALA B CA 1
ATOM 5062 C C . ALA B 1 212 ? -23.312 -15.133 -4.551 1 94.44 212 ALA B C 1
ATOM 5064 O O . ALA B 1 212 ? -23.609 -14.094 -5.137 1 94.44 212 ALA B O 1
ATOM 5065 N N . GLU B 1 213 ? -23.219 -15.203 -3.279 1 95.75 213 GLU B N 1
ATOM 5066 C CA . GLU B 1 213 ? -23.453 -14.047 -2.422 1 95.75 213 GLU B CA 1
ATOM 5067 C C . GLU B 1 213 ? -22.422 -12.961 -2.67 1 95.75 213 GLU B C 1
ATOM 5069 O O . GLU B 1 213 ? -22.75 -11.766 -2.666 1 95.75 213 GLU B O 1
ATOM 5074 N N . ARG B 1 214 ? -21.188 -13.336 -2.83 1 96.38 214 ARG B N 1
ATOM 5075 C CA . ARG B 1 214 ? -20.125 -12.375 -3.076 1 96.38 214 ARG B CA 1
ATOM 5076 C C . ARG B 1 214 ? -20.312 -11.664 -4.406 1 96.38 214 ARG B C 1
ATOM 5078 O O . ARG B 1 214 ? -20.078 -10.461 -4.516 1 96.38 214 ARG B O 1
ATOM 5085 N N . LEU B 1 215 ? -20.75 -12.375 -5.344 1 94.81 215 LEU B N 1
ATOM 5086 C CA . LEU B 1 215 ? -21 -11.75 -6.637 1 94.81 215 LEU B CA 1
ATOM 5087 C C . LEU B 1 215 ? -22.172 -10.781 -6.547 1 94.81 215 LEU B C 1
ATOM 5089 O O . LEU B 1 215 ? -22.141 -9.703 -7.145 1 94.81 215 LEU B O 1
ATOM 5093 N N . ASP B 1 216 ? -23.203 -11.195 -5.816 1 96.44 216 ASP B N 1
ATOM 5094 C CA . ASP B 1 216 ? -24.328 -10.297 -5.582 1 96.44 216 ASP B CA 1
ATOM 5095 C C . ASP B 1 216 ? -23.859 -9.031 -4.855 1 96.44 216 ASP B C 1
ATOM 5097 O O . ASP B 1 216 ? -24.266 -7.922 -5.215 1 96.44 216 ASP B O 1
ATOM 5101 N N . PHE B 1 217 ? -23.125 -9.266 -3.865 1 97.69 217 PHE B N 1
ATOM 5102 C CA . PHE B 1 217 ? -22.562 -8.141 -3.117 1 97.69 217 PHE B CA 1
ATOM 5103 C C . PHE B 1 217 ? -21.797 -7.203 -4.043 1 97.69 217 PHE B C 1
ATOM 5105 O O . PHE B 1 217 ? -21.969 -5.984 -3.973 1 97.69 217 PHE B O 1
ATOM 5112 N N . ALA B 1 218 ? -20.875 -7.754 -4.855 1 97.19 218 ALA B N 1
ATOM 5113 C CA . ALA B 1 218 ? -20.109 -6.953 -5.801 1 97.19 218 ALA B CA 1
ATOM 5114 C C . ALA B 1 218 ? -21.016 -6.105 -6.684 1 97.19 218 ALA B C 1
ATOM 5116 O O . ALA B 1 218 ? -20.734 -4.926 -6.918 1 97.19 218 ALA B O 1
ATOM 5117 N N . SER B 1 219 ? -22.062 -6.684 -7.156 1 97.5 219 SER B N 1
ATOM 5118 C CA . SER B 1 219 ? -23 -5.973 -8.016 1 97.5 219 SER B CA 1
ATOM 5119 C C . SER B 1 219 ? -23.672 -4.816 -7.277 1 97.5 219 SER B C 1
ATOM 5121 O O . SER B 1 219 ? -23.75 -3.705 -7.801 1 97.5 219 SER B O 1
ATOM 5123 N N . ARG B 1 220 ? -24.125 -5.055 -6.094 1 97.25 220 ARG B N 1
ATOM 5124 C CA . ARG B 1 220 ? -24.766 -4.023 -5.293 1 97.25 220 ARG B CA 1
ATOM 5125 C C . ARG B 1 220 ? -23.812 -2.879 -4.992 1 97.25 220 ARG B C 1
ATOM 5127 O O . ARG B 1 220 ? -24.172 -1.707 -5.078 1 97.25 220 ARG B O 1
ATOM 5134 N N . MET B 1 221 ? -22.594 -3.27 -4.613 1 97.62 221 MET B N 1
ATOM 5135 C CA . MET B 1 221 ? -21.594 -2.25 -4.297 1 97.62 221 MET B CA 1
ATOM 5136 C C . MET B 1 221 ? -21.25 -1.424 -5.531 1 97.62 221 MET B C 1
ATOM 5138 O O . MET B 1 221 ? -21.078 -0.208 -5.438 1 97.62 221 MET B O 1
ATOM 5142 N N . ALA B 1 222 ? -21.094 -2.107 -6.66 1 97.38 222 ALA B N 1
ATOM 5143 C CA . ALA B 1 222 ? -20.812 -1.394 -7.902 1 97.38 222 ALA B CA 1
ATOM 5144 C C . ALA B 1 222 ? -21.875 -0.332 -8.172 1 97.38 222 ALA B C 1
ATOM 5146 O O . ALA B 1 222 ? -21.547 0.796 -8.555 1 97.38 222 ALA B O 1
ATOM 5147 N N . LYS B 1 223 ? -23.125 -0.646 -7.984 1 96.94 223 LYS B N 1
ATOM 5148 C CA . LYS B 1 223 ? -24.234 0.283 -8.195 1 96.94 223 LYS B CA 1
ATOM 5149 C C . LYS B 1 223 ? -24.188 1.433 -7.195 1 96.94 223 LYS B C 1
ATOM 5151 O O . LYS B 1 223 ? -24.469 2.58 -7.547 1 96.94 223 LYS B O 1
ATOM 5156 N N . ARG B 1 224 ? -23.875 1.113 -5.969 1 96.62 224 ARG B N 1
ATOM 5157 C CA . ARG B 1 224 ? -23.766 2.146 -4.945 1 96.62 224 ARG B CA 1
ATOM 5158 C C . ARG B 1 224 ? -22.688 3.162 -5.309 1 96.62 224 ARG B C 1
ATOM 5160 O O . ARG B 1 224 ? -22.891 4.371 -5.18 1 96.62 224 ARG B O 1
ATOM 5167 N N . VAL B 1 225 ? -21.5 2.633 -5.734 1 96.25 225 VAL B N 1
ATOM 5168 C CA . VAL B 1 225 ? -20.406 3.506 -6.117 1 96.25 225 VAL B CA 1
ATOM 5169 C C . VAL B 1 225 ? -20.797 4.352 -7.324 1 96.25 225 VAL B C 1
ATOM 5171 O O . VAL B 1 225 ? -20.531 5.555 -7.363 1 96.25 225 VAL B O 1
ATOM 5174 N N . ALA B 1 226 ? -21.438 3.742 -8.242 1 95.88 226 ALA B N 1
ATOM 5175 C CA . ALA B 1 226 ? -21.906 4.449 -9.438 1 95.88 226 ALA B CA 1
ATOM 5176 C C . ALA B 1 226 ? -22.875 5.57 -9.07 1 95.88 226 ALA B C 1
ATOM 5178 O O . ALA B 1 226 ? -22.891 6.617 -9.719 1 95.88 226 ALA B O 1
ATOM 5179 N N . ALA B 1 227 ? -23.703 5.371 -8.047 1 95.06 227 ALA B N 1
ATOM 5180 C CA . ALA B 1 227 ? -24.672 6.352 -7.594 1 95.06 227 ALA B CA 1
ATOM 5181 C C . ALA B 1 227 ? -24.016 7.473 -6.809 1 95.06 227 ALA B C 1
ATOM 5183 O O . ALA B 1 227 ? -24.672 8.422 -6.379 1 95.06 227 ALA B O 1
ATOM 5184 N N . GLY B 1 228 ? -22.703 7.359 -6.484 1 92.5 228 GLY B N 1
ATOM 5185 C CA . GLY B 1 228 ? -21.953 8.422 -5.832 1 92.5 228 GLY B CA 1
ATOM 5186 C C . GLY B 1 228 ? -22.016 8.359 -4.316 1 92.5 228 GLY B C 1
ATOM 5187 O O . GLY B 1 228 ? -21.703 9.328 -3.633 1 92.5 228 GLY B O 1
ATOM 5188 N N . ARG B 1 229 ? -22.406 7.227 -3.758 1 93.62 229 ARG B N 1
ATOM 5189 C CA . ARG B 1 229 ? -22.656 7.117 -2.324 1 93.62 229 ARG B CA 1
ATOM 5190 C C . ARG B 1 229 ? -21.344 7.02 -1.554 1 93.62 229 ARG B C 1
ATOM 5192 O O . ARG B 1 229 ? -21.328 7.117 -0.324 1 93.62 229 ARG B O 1
ATOM 5199 N N . HIS B 1 230 ? -20.25 6.883 -2.266 1 95.12 230 HIS B N 1
ATOM 5200 C CA . HIS B 1 230 ? -18.969 6.691 -1.607 1 95.12 230 HIS B CA 1
ATOM 5201 C C . HIS B 1 230 ? -17.891 7.574 -2.23 1 95.12 230 HIS B C 1
ATOM 5203 O O . HIS B 1 230 ? -16.734 7.16 -2.355 1 95.12 230 HIS B O 1
ATOM 5209 N N . ARG B 1 231 ? -18.312 8.719 -2.641 1 93.69 231 ARG B N 1
ATOM 5210 C CA . ARG B 1 231 ? -17.328 9.68 -3.145 1 93.69 231 ARG B CA 1
ATOM 5211 C C . ARG B 1 231 ? -16.344 10.086 -2.053 1 93.69 231 ARG B C 1
ATOM 5213 O O . ARG B 1 231 ? -16.734 10.312 -0.906 1 93.69 231 ARG B O 1
ATOM 5220 N N . ARG B 1 232 ? -15.094 10.109 -2.371 1 95 232 ARG B N 1
ATOM 5221 C CA . ARG B 1 232 ? -14 10.367 -1.438 1 95 232 ARG B CA 1
ATOM 5222 C C . ARG B 1 232 ? -12.969 11.305 -2.049 1 95 232 ARG B C 1
ATOM 5224 O O . ARG B 1 232 ? -12.227 10.922 -2.955 1 95 232 ARG B O 1
ATOM 5231 N N . GLU B 1 233 ? -12.961 12.5 -1.483 1 93.19 233 GLU B N 1
ATOM 5232 C CA . GLU B 1 233 ? -12.031 13.484 -2.016 1 93.19 233 GLU B CA 1
ATOM 5233 C C . GLU B 1 233 ? -10.594 12.984 -1.937 1 93.19 233 GLU B C 1
ATOM 5235 O O . GLU B 1 233 ? -10.156 12.484 -0.895 1 93.19 233 GLU B O 1
ATOM 5240 N N . VAL B 1 234 ? -9.914 13.109 -3.053 1 89.44 234 VAL B N 1
ATOM 5241 C CA . VAL B 1 234 ? -8.57 12.547 -3.191 1 89.44 234 VAL B CA 1
ATOM 5242 C C . VAL B 1 234 ? -7.535 13.562 -2.707 1 89.44 234 VAL B C 1
ATOM 5244 O O . VAL B 1 234 ? -7.605 14.742 -3.049 1 89.44 234 VAL B O 1
ATOM 5247 N N . ALA B 1 235 ? -6.656 13.016 -1.843 1 87.44 235 ALA B N 1
ATOM 5248 C CA . ALA B 1 235 ? -5.559 13.852 -1.365 1 87.44 235 ALA B CA 1
ATOM 5249 C C . ALA B 1 235 ? -4.465 13.977 -2.422 1 87.44 235 ALA B C 1
ATOM 5251 O O . ALA B 1 235 ? -4.215 13.039 -3.18 1 87.44 235 ALA B O 1
ATOM 5252 N N . PRO B 1 236 ? -3.924 15.18 -2.322 1 73.94 236 PRO B N 1
ATOM 5253 C CA . PRO B 1 236 ? -2.762 15.281 -3.209 1 73.94 236 PRO B CA 1
ATOM 5254 C C . PRO B 1 236 ? -1.616 14.359 -2.787 1 73.94 236 PRO B C 1
ATOM 5256 O O . PRO B 1 236 ? -1.517 13.992 -1.613 1 73.94 236 PRO B O 1
ATOM 5259 N N . GLY B 1 237 ? -0.925 13.82 -3.67 1 60.78 237 GLY B N 1
ATOM 5260 C CA . GLY B 1 237 ? 0.116 12.828 -3.479 1 60.78 237 GLY B CA 1
ATOM 5261 C C . GLY B 1 237 ? 1.136 13.219 -2.426 1 60.78 237 GLY B C 1
ATOM 5262 O O . GLY B 1 237 ? 1.282 14.406 -2.111 1 60.78 237 GLY B O 1
ATOM 5263 N N . LYS B 1 238 ? 1.609 12.125 -1.578 1 56.09 238 LYS B N 1
ATOM 5264 C CA . LYS B 1 238 ? 2.531 12.281 -0.455 1 56.09 238 LYS B CA 1
ATOM 5265 C C . LYS B 1 238 ? 3.977 12.375 -0.939 1 56.09 238 LYS B C 1
ATOM 5267 O O . LYS B 1 238 ? 4.266 12.086 -2.102 1 56.09 238 LYS B O 1
ATOM 5272 N N . LYS B 1 239 ? 4.875 12.562 0.212 1 56.03 239 LYS B N 1
ATOM 5273 C CA . LYS B 1 239 ? 6.301 12.875 0.274 1 56.03 239 LYS B CA 1
ATOM 5274 C C . LYS B 1 239 ? 7.141 11.656 -0.085 1 56.03 239 LYS B C 1
ATOM 5276 O O . LYS B 1 239 ? 6.754 10.516 0.202 1 56.03 239 LYS B O 1
ATOM 5281 N N . ARG B 1 240 ? 8.172 12 -0.845 1 54.88 240 ARG B N 1
ATOM 5282 C CA . ARG B 1 240 ? 9.188 10.977 -1.071 1 54.88 240 ARG B CA 1
ATOM 5283 C C . ARG B 1 240 ? 10.18 10.93 0.086 1 54.88 240 ARG B C 1
ATOM 5285 O O . ARG B 1 240 ? 10.445 11.953 0.726 1 54.88 240 ARG B O 1
ATOM 5292 N N . ASP B 1 241 ? 10.594 9.734 0.344 1 60 241 ASP B N 1
ATOM 5293 C CA . ASP B 1 241 ? 11.641 9.5 1.336 1 60 241 ASP B CA 1
ATOM 5294 C C . ASP B 1 241 ? 12.969 10.094 0.884 1 60 241 ASP B C 1
ATOM 5296 O O . ASP B 1 241 ? 13.391 9.891 -0.256 1 60 241 ASP B O 1
ATOM 5300 N N . VAL B 1 242 ? 13.578 10.867 1.652 1 66.12 242 VAL B N 1
ATOM 5301 C CA . VAL B 1 242 ? 14.805 11.594 1.333 1 66.12 242 VAL B CA 1
ATOM 5302 C C . VAL B 1 242 ? 15.93 10.602 1.036 1 66.12 242 VAL B C 1
ATOM 5304 O O . VAL B 1 242 ? 16.734 10.82 0.129 1 66.12 242 VAL B O 1
ATOM 5307 N N . VAL B 1 243 ? 15.977 9.555 1.813 1 63.06 243 VAL B N 1
ATOM 5308 C CA . VAL B 1 243 ? 17.062 8.594 1.628 1 63.06 243 VAL B CA 1
ATOM 5309 C C . VAL B 1 243 ? 16.875 7.863 0.3 1 63.06 243 VAL B C 1
ATOM 5311 O O . VAL B 1 243 ? 17.844 7.633 -0.427 1 63.06 243 VAL B O 1
ATOM 5314 N N . PHE B 1 244 ? 15.734 7.555 0.146 1 62.59 244 PHE B N 1
ATOM 5315 C CA . PHE B 1 244 ? 15.461 6.883 -1.119 1 62.59 244 PHE B CA 1
ATOM 5316 C C . PHE B 1 244 ? 15.789 7.789 -2.297 1 62.59 244 PHE B C 1
ATOM 5318 O O . PHE B 1 244 ? 16.297 7.328 -3.322 1 62.59 244 PHE B O 1
ATOM 5325 N N . SER B 1 245 ? 15.547 8.984 -2.045 1 62.91 245 SER B N 1
ATOM 5326 C CA . SER B 1 245 ? 15.898 9.953 -3.078 1 62.91 245 SER B CA 1
ATOM 5327 C C . SER B 1 245 ? 17.391 9.969 -3.338 1 62.91 245 SER B C 1
ATOM 5329 O O . SER B 1 245 ? 17.828 10.086 -4.484 1 62.91 245 SER B O 1
ATOM 5331 N N . GLN B 1 246 ? 18.156 9.781 -2.297 1 65.25 246 GLN B N 1
ATOM 5332 C CA . GLN B 1 246 ? 19.609 9.75 -2.449 1 65.25 246 GLN B CA 1
ATOM 5333 C C . GLN B 1 246 ? 20.062 8.477 -3.168 1 65.25 246 GLN B C 1
ATOM 5335 O O . GLN B 1 246 ? 20.984 8.516 -3.984 1 65.25 246 GLN B O 1
ATOM 5340 N N . PHE B 1 247 ? 19.453 7.418 -2.768 1 64.25 247 PHE B N 1
ATOM 5341 C CA . PHE B 1 247 ? 19.766 6.156 -3.43 1 64.25 247 PHE B CA 1
ATOM 5342 C C . PHE B 1 247 ? 19.5 6.254 -4.93 1 64.25 247 PHE B C 1
ATOM 5344 O O . PHE B 1 247 ? 20.344 5.852 -5.734 1 64.25 247 PHE B O 1
ATOM 5351 N N . LEU B 1 248 ? 18.406 6.816 -5.18 1 61.5 248 LEU B N 1
ATOM 5352 C CA . LEU B 1 248 ? 18.031 6.918 -6.586 1 61.5 248 LEU B CA 1
ATOM 5353 C C . LEU B 1 248 ? 19.016 7.816 -7.348 1 61.5 248 LEU B C 1
ATOM 5355 O O . LEU B 1 248 ? 19.281 7.578 -8.523 1 61.5 248 LEU B O 1
ATOM 5359 N N . ARG B 1 249 ? 19.562 8.641 -6.637 1 64.44 249 ARG B N 1
ATOM 5360 C CA . ARG B 1 249 ? 20.5 9.562 -7.266 1 64.44 249 ARG B CA 1
ATOM 5361 C C . ARG B 1 249 ? 21.859 8.906 -7.465 1 64.44 249 ARG B C 1
ATOM 5363 O O . ARG B 1 249 ? 22.562 9.195 -8.438 1 64.44 249 ARG B O 1
ATOM 5370 N N . ALA B 1 250 ? 22.188 8.055 -6.555 1 63.69 250 ALA B N 1
ATOM 5371 C CA . ALA B 1 250 ? 23.516 7.434 -6.57 1 63.69 250 ALA B CA 1
ATOM 5372 C C . ALA B 1 250 ? 23.531 6.211 -7.488 1 63.69 250 ALA B C 1
ATOM 5374 O O . ALA B 1 250 ? 24.578 5.852 -8.023 1 63.69 250 ALA B O 1
ATOM 5375 N N . ALA B 1 251 ? 22.422 5.609 -7.512 1 61.97 251 ALA B N 1
ATOM 5376 C CA . ALA B 1 251 ? 22.375 4.355 -8.266 1 61.97 251 ALA B CA 1
ATOM 5377 C C . ALA B 1 251 ? 22.484 4.609 -9.766 1 61.97 251 ALA B C 1
ATOM 5379 O O . ALA B 1 251 ? 21.906 5.57 -10.281 1 61.97 251 ALA B O 1
ATOM 5380 N N . PRO B 1 252 ? 23.516 3.799 -10.25 1 54.75 252 PRO B N 1
ATOM 5381 C CA . PRO B 1 252 ? 23.609 3.967 -11.703 1 54.75 252 PRO B CA 1
ATOM 5382 C C . PRO B 1 252 ? 22.266 3.756 -12.406 1 54.75 252 PRO B C 1
ATOM 5384 O O . PRO B 1 252 ? 21.438 2.986 -11.938 1 54.75 252 PRO B O 1
ATOM 5387 N N . ARG B 1 253 ? 22.125 4.461 -13.383 1 49.34 253 ARG B N 1
ATOM 5388 C CA . ARG B 1 253 ? 20.891 4.438 -14.148 1 49.34 253 ARG B CA 1
ATOM 5389 C C . ARG B 1 253 ? 20.562 3.027 -14.625 1 49.34 253 ARG B C 1
ATOM 5391 O O . ARG B 1 253 ? 19.391 2.656 -14.734 1 49.34 253 ARG B O 1
ATOM 5398 N N . SER B 1 254 ? 21.656 2.33 -14.922 1 49.72 254 SER B N 1
ATOM 5399 C CA . SER B 1 254 ? 21.516 0.957 -15.391 1 49.72 254 SER B CA 1
ATOM 5400 C C . SER B 1 254 ? 20.984 0.052 -14.289 1 49.72 254 SER B C 1
ATOM 5402 O O . SER B 1 254 ? 20.406 -1.004 -14.562 1 49.72 254 SER B O 1
ATOM 5404 N N . TYR B 1 255 ? 21.234 0.485 -13.141 1 52.69 255 TYR B N 1
ATOM 5405 C CA . TYR B 1 255 ? 20.906 -0.297 -11.953 1 52.69 255 TYR B CA 1
ATOM 5406 C C . TYR B 1 255 ? 19.406 -0.58 -11.891 1 52.69 255 TYR B C 1
ATOM 5408 O O . TYR B 1 255 ? 19 -1.68 -11.516 1 52.69 255 TYR B O 1
ATOM 5416 N N . ARG B 1 256 ? 18.625 0.411 -12.148 1 48.91 256 ARG B N 1
ATOM 5417 C CA . ARG B 1 256 ? 17.203 0.319 -11.828 1 48.91 256 ARG B CA 1
ATOM 5418 C C . ARG B 1 256 ? 16.531 -0.777 -12.648 1 48.91 256 ARG B C 1
ATOM 5420 O O . ARG B 1 256 ? 15.562 -1.39 -12.195 1 48.91 256 ARG B O 1
ATOM 5427 N N . TYR B 1 257 ? 17.078 -1.021 -13.781 1 48.97 257 TYR B N 1
ATOM 5428 C CA . TYR B 1 257 ? 16.281 -1.902 -14.625 1 48.97 257 TYR B CA 1
ATOM 5429 C C . TYR B 1 257 ? 17.031 -3.197 -14.93 1 48.97 257 TYR B C 1
ATOM 5431 O O . TYR B 1 257 ? 16.406 -4.262 -15.047 1 48.97 257 TYR B O 1
ATOM 5439 N N . ASP B 1 258 ? 18.266 -3.145 -14.625 1 56.94 258 ASP B N 1
ATOM 5440 C CA . ASP B 1 258 ? 19.016 -4.211 -15.281 1 56.94 258 ASP B CA 1
ATOM 5441 C C . ASP B 1 258 ? 19.359 -5.332 -14.297 1 56.94 258 ASP B C 1
ATOM 5443 O O . ASP B 1 258 ? 19.359 -6.508 -14.664 1 56.94 258 ASP B O 1
ATOM 5447 N N . ILE B 1 259 ? 19.219 -4.922 -13.109 1 67.25 259 ILE B N 1
ATOM 5448 C CA . ILE B 1 259 ? 19.734 -5.922 -12.188 1 67.25 259 ILE B CA 1
ATOM 5449 C C . ILE B 1 259 ? 18.719 -7.043 -12.008 1 67.25 259 ILE B C 1
ATOM 5451 O O . ILE B 1 259 ? 19.078 -8.227 -12.016 1 67.25 259 ILE B O 1
ATOM 5455 N N . GLY B 1 260 ? 17.484 -6.602 -11.945 1 69.81 260 GLY B N 1
ATOM 5456 C CA . GLY B 1 260 ? 16.438 -7.602 -11.781 1 69.81 260 GLY B CA 1
ATOM 5457 C C . GLY B 1 260 ? 16.297 -8.516 -12.984 1 69.81 260 GLY B C 1
ATOM 5458 O O . GLY B 1 260 ? 16.156 -9.727 -12.828 1 69.81 260 GLY B O 1
ATOM 5459 N N . PHE B 1 261 ? 16.422 -7.926 -14.031 1 67.69 261 PHE B N 1
ATOM 5460 C CA . PHE B 1 261 ? 16.25 -8.672 -15.273 1 67.69 261 PHE B CA 1
ATOM 5461 C C . PHE B 1 261 ? 17.406 -9.641 -15.484 1 67.69 261 PHE B C 1
ATOM 5463 O O . PHE B 1 261 ? 17.188 -10.805 -15.82 1 67.69 261 PHE B O 1
ATOM 5470 N N . VAL B 1 262 ? 18.531 -9.133 -15.32 1 75.5 262 VAL B N 1
ATOM 5471 C CA . VAL B 1 262 ? 19.703 -9.961 -15.539 1 75.5 262 VAL B CA 1
ATOM 5472 C C . VAL B 1 262 ? 19.719 -11.109 -14.531 1 75.5 262 VAL B C 1
ATOM 5474 O O . VAL B 1 262 ? 20.016 -12.258 -14.883 1 75.5 262 VAL B O 1
ATOM 5477 N N . LEU B 1 263 ? 19.391 -10.773 -13.359 1 83.5 263 LEU B N 1
ATOM 5478 C CA . LEU B 1 263 ? 19.359 -11.812 -12.336 1 83.5 263 LEU B CA 1
ATOM 5479 C C . LEU B 1 263 ? 18.328 -12.883 -12.68 1 83.5 263 LEU B C 1
ATOM 5481 O O . LEU B 1 263 ? 18.578 -14.07 -12.492 1 83.5 263 LEU B O 1
ATOM 5485 N N . GLU B 1 264 ? 17.234 -12.398 -13.148 1 83.44 264 GLU B N 1
ATOM 5486 C CA . GLU B 1 264 ? 16.188 -13.344 -13.547 1 83.44 264 GLU B CA 1
ATOM 5487 C C . GLU B 1 264 ? 16.656 -14.227 -14.695 1 83.44 264 GLU B C 1
ATOM 5489 O O . GLU B 1 264 ? 16.484 -15.445 -14.656 1 83.44 264 GLU B O 1
ATOM 5494 N N . ALA B 1 265 ? 17.25 -13.602 -15.633 1 83.88 265 ALA B N 1
ATOM 5495 C CA . ALA B 1 265 ? 17.719 -14.336 -16.797 1 83.88 265 ALA B CA 1
ATOM 5496 C C . ALA B 1 265 ? 18.766 -15.375 -16.406 1 83.88 265 ALA B C 1
ATOM 5498 O O . ALA B 1 265 ? 18.797 -16.484 -16.953 1 83.88 265 ALA B O 1
ATOM 5499 N N . ARG B 1 266 ? 19.547 -15.078 -15.484 1 89.62 266 ARG B N 1
ATOM 5500 C CA . ARG B 1 266 ? 20.594 -15.977 -15.016 1 89.62 266 ARG B CA 1
ATOM 5501 C C . ARG B 1 266 ? 20.031 -17.062 -14.102 1 89.62 266 ARG B C 1
ATOM 5503 O O . ARG B 1 266 ? 20.703 -18.047 -13.82 1 89.62 266 ARG B O 1
ATOM 5510 N N . SER B 1 267 ? 18.812 -16.859 -13.672 1 92.19 267 SER B N 1
ATOM 5511 C CA . SER B 1 267 ? 18.281 -17.734 -12.648 1 92.19 267 SER B CA 1
ATOM 5512 C C . SER B 1 267 ? 17.312 -18.75 -13.242 1 92.19 267 SER B C 1
ATOM 5514 O O . SER B 1 267 ? 17.062 -19.812 -12.648 1 92.19 267 SER B O 1
ATOM 5516 N N . THR B 1 268 ? 16.75 -18.484 -14.328 1 93.5 268 THR B N 1
ATOM 5517 C CA . THR B 1 268 ? 15.688 -19.312 -14.891 1 93.5 268 THR B CA 1
ATOM 5518 C C . THR B 1 268 ? 16.234 -20.234 -15.977 1 93.5 268 THR B C 1
ATOM 5520 O O . THR B 1 268 ? 17.375 -20.078 -16.422 1 93.5 268 THR B O 1
ATOM 5523 N N . ALA B 1 269 ? 15.539 -21.281 -16.297 1 92 269 ALA B N 1
ATOM 5524 C CA . ALA B 1 269 ? 15.82 -22.234 -17.375 1 92 269 ALA B CA 1
ATOM 5525 C C . ALA B 1 269 ? 14.531 -22.703 -18.031 1 92 269 ALA B C 1
ATOM 5527 O O . ALA B 1 269 ? 13.492 -22.812 -17.391 1 92 269 ALA B O 1
ATOM 5528 N N . ASN B 1 270 ? 14.578 -22.938 -19.281 1 88.12 270 ASN B N 1
ATOM 5529 C CA . ASN B 1 270 ? 13.414 -23.375 -20.031 1 88.12 270 ASN B CA 1
ATOM 5530 C C . ASN B 1 270 ? 13.758 -24.516 -20.984 1 88.12 270 ASN B C 1
ATOM 5532 O O . ASN B 1 270 ? 13.484 -24.438 -22.188 1 88.12 270 ASN B O 1
ATOM 5536 N N . ASP B 1 271 ? 14.266 -25.484 -20.406 1 84.19 271 ASP B N 1
ATOM 5537 C CA . ASP B 1 271 ? 14.719 -26.609 -21.234 1 84.19 271 ASP B CA 1
ATOM 5538 C C . ASP B 1 271 ? 13.531 -27.438 -21.734 1 84.19 271 ASP B C 1
ATOM 5540 O O . ASP B 1 271 ? 13.688 -28.297 -22.594 1 84.19 271 ASP B O 1
ATOM 5544 N N . SER B 1 272 ? 12.375 -27.172 -21.109 1 73.06 272 SER B N 1
ATOM 5545 C CA . SER B 1 272 ? 11.188 -27.875 -21.594 1 73.06 272 SER B CA 1
ATOM 5546 C C . SER B 1 272 ? 10.688 -27.281 -22.906 1 73.06 272 SER B C 1
ATOM 5548 O O . SER B 1 272 ? 9.906 -27.922 -23.625 1 73.06 272 SER B O 1
ATOM 5550 N N . ALA B 1 273 ? 11.156 -26.047 -23.125 1 63.47 273 ALA B N 1
ATOM 5551 C CA . ALA B 1 273 ? 10.719 -25.375 -24.359 1 63.47 273 ALA B CA 1
ATOM 5552 C C . ALA B 1 273 ? 11.141 -26.172 -25.594 1 63.47 273 ALA B C 1
ATOM 5554 O O . ALA B 1 273 ? 12.312 -26.516 -25.75 1 63.47 273 ALA B O 1
ATOM 5555 N N . GLY B 1 274 ? 10.141 -26.781 -26.5 1 53.34 274 GLY B N 1
ATOM 5556 C CA . GLY B 1 274 ? 10.359 -27.5 -27.75 1 53.34 274 GLY B CA 1
ATOM 5557 C C . GLY B 1 274 ? 10.422 -29.016 -27.562 1 53.34 274 GLY B C 1
ATOM 5558 O O . GLY B 1 274 ? 10.609 -29.75 -28.531 1 53.34 274 GLY B O 1
ATOM 5559 N N . THR B 1 275 ? 10.453 -29.547 -26.344 1 49.5 275 THR B N 1
ATOM 5560 C CA . THR B 1 275 ? 10.727 -30.969 -26.188 1 49.5 275 THR B CA 1
ATOM 5561 C C . THR B 1 275 ? 9.422 -31.766 -26.125 1 49.5 275 THR B C 1
ATOM 5563 O O . THR B 1 275 ? 9.422 -32.938 -25.719 1 49.5 275 THR B O 1
ATOM 5566 N N . SER B 1 276 ? 8.305 -31.078 -26.125 1 47.69 276 SER B N 1
ATOM 5567 C CA . SER B 1 276 ? 7.105 -31.922 -26.125 1 47.69 276 SER B CA 1
ATOM 5568 C C . SER B 1 276 ? 7.176 -32.969 -27.234 1 47.69 276 SER B C 1
ATOM 5570 O O . SER B 1 276 ? 7.5 -32.656 -28.375 1 47.69 276 SER B O 1
ATOM 5572 N N . PRO B 1 277 ? 7.25 -34.219 -26.922 1 45.69 277 PRO B N 1
ATOM 5573 C CA . PRO B 1 277 ? 7.238 -35.219 -27.969 1 45.69 277 PRO B CA 1
ATOM 5574 C C . PRO B 1 277 ? 6.035 -35.094 -28.906 1 45.69 277 PRO B C 1
ATOM 5576 O O . PRO B 1 277 ? 5.992 -35.75 -29.953 1 45.69 277 PRO B O 1
ATOM 5579 N N . ARG B 1 278 ? 4.828 -34.656 -28.438 1 45.72 278 ARG B N 1
ATOM 5580 C CA . ARG B 1 278 ? 3.693 -34.562 -29.344 1 45.72 278 ARG B CA 1
ATOM 5581 C C . ARG B 1 278 ? 3.91 -33.469 -30.375 1 45.72 278 ARG B C 1
ATOM 5583 O O . ARG B 1 278 ? 4.199 -32.312 -30.016 1 45.72 278 ARG B O 1
ATOM 5590 N N . PRO B 1 279 ? 4.168 -33.719 -31.469 1 43.56 279 PRO B N 1
ATOM 5591 C CA . PRO B 1 279 ? 4.266 -32.719 -32.531 1 43.56 279 PRO B CA 1
ATOM 5592 C C . PRO B 1 279 ? 3.174 -31.641 -32.406 1 43.56 279 PRO B C 1
ATOM 5594 O O . PRO B 1 279 ? 2.002 -31.984 -32.219 1 43.56 279 PRO B O 1
ATOM 5597 N N . LYS B 1 280 ? 3.473 -30.484 -31.766 1 45.19 280 LYS B N 1
ATOM 5598 C CA . LYS B 1 280 ? 2.441 -29.453 -31.812 1 45.19 280 LYS B CA 1
ATOM 5599 C C . LYS B 1 280 ? 1.834 -29.328 -33.188 1 45.19 280 LYS B C 1
ATOM 5601 O O . LYS B 1 280 ? 2.551 -29.109 -34.188 1 45.19 280 LYS B O 1
ATOM 5606 N N . GLN B 1 281 ? 0.885 -30.031 -33.469 1 41.28 281 GLN B N 1
ATOM 5607 C CA . GLN B 1 281 ? 0.23 -29.75 -34.75 1 41.28 281 GLN B CA 1
ATOM 5608 C C . GLN B 1 281 ? -0.049 -28.266 -34.906 1 41.28 281 GLN B C 1
ATOM 5610 O O . GLN B 1 281 ? -0.737 -27.656 -34.062 1 41.28 281 GLN B O 1
ATOM 5615 N N . LYS B 1 282 ? 0.961 -27.516 -35.25 1 43.41 282 LYS B N 1
ATOM 5616 C CA . LYS B 1 282 ? 0.639 -26.141 -35.625 1 43.41 282 LYS B CA 1
ATOM 5617 C C . LYS B 1 282 ? -0.733 -26.047 -36.281 1 43.41 282 LYS B C 1
ATOM 5619 O O . LYS B 1 282 ? -0.946 -26.609 -37.375 1 43.41 282 LYS B O 1
ATOM 5624 N N . THR B 1 283 ? -1.697 -26.156 -35.656 1 45.12 283 THR B N 1
ATOM 5625 C CA . THR B 1 283 ? -2.934 -25.891 -36.375 1 45.12 283 THR B CA 1
ATOM 5626 C C . THR B 1 283 ? -2.797 -24.641 -37.25 1 45.12 283 THR B C 1
ATOM 5628 O O . THR B 1 283 ? -2.334 -23.594 -36.781 1 45.12 283 THR B O 1
ATOM 5631 N N . ARG B 1 284 ? -2.361 -24.781 -38.406 1 46.91 284 ARG B N 1
ATOM 5632 C CA . ARG B 1 284 ? -2.422 -23.641 -39.312 1 46.91 284 ARG B CA 1
ATOM 5633 C C . ARG B 1 284 ? -3.586 -22.719 -38.969 1 46.91 284 ARG B C 1
ATOM 5635 O O . ARG B 1 284 ? -4.734 -23.156 -38.906 1 46.91 284 ARG B O 1
ATOM 5642 N N . GLY B 1 285 ? -3.346 -21.812 -38.094 1 54.84 285 GLY B N 1
ATOM 5643 C CA . GLY B 1 285 ? -4.391 -20.828 -37.812 1 54.84 285 GLY B CA 1
ATOM 5644 C C . GLY B 1 285 ? -5.211 -20.484 -39.031 1 54.84 285 GLY B C 1
ATOM 5645 O O . GLY B 1 285 ? -4.695 -20.469 -40.156 1 54.84 285 GLY B O 1
ATOM 5646 N N . ILE B 1 286 ? -6.359 -20.875 -39.156 1 65.69 286 ILE B N 1
ATOM 5647 C CA . ILE B 1 286 ? -7.258 -20.453 -40.219 1 65.69 286 ILE B CA 1
ATOM 5648 C C . ILE B 1 286 ? -7.227 -18.922 -40.344 1 65.69 286 ILE B C 1
ATOM 5650 O O . ILE B 1 286 ? -7.461 -18.219 -39.344 1 65.69 286 ILE B O 1
ATOM 5654 N N . ALA B 1 287 ? -6.629 -18.531 -41.438 1 74.56 287 ALA B N 1
ATOM 5655 C CA . ALA B 1 287 ? -6.66 -17.094 -41.719 1 74.56 287 ALA B CA 1
ATOM 5656 C C . ALA B 1 287 ? -8.094 -16.609 -41.906 1 74.56 287 ALA B C 1
ATOM 5658 O O . ALA B 1 287 ? -8.938 -17.297 -42.469 1 74.56 287 ALA B O 1
ATOM 5659 N N . PRO B 1 288 ? -8.383 -15.5 -41.281 1 82.12 288 PRO B N 1
ATOM 5660 C CA . PRO B 1 288 ? -9.734 -14.977 -41.5 1 82.12 288 PRO B CA 1
ATOM 5661 C C . PRO B 1 288 ? -10.039 -14.711 -42.969 1 82.12 288 PRO B C 1
ATOM 5663 O O . PRO B 1 288 ? -9.141 -14.383 -43.75 1 82.12 288 PRO B O 1
ATOM 5666 N N . SER B 1 289 ? -11.266 -15.062 -43.344 1 84.19 289 SER B N 1
ATOM 5667 C CA . SER B 1 289 ? -11.727 -14.641 -44.688 1 84.19 289 SER B CA 1
ATOM 5668 C C . SER B 1 289 ? -11.711 -13.117 -44.812 1 84.19 289 SER B C 1
ATOM 5670 O O . SER B 1 289 ? -11.57 -12.406 -43.812 1 84.19 289 SER B O 1
ATOM 5672 N N . ASP B 1 290 ? -11.727 -12.594 -46 1 84.06 290 ASP B N 1
ATOM 5673 C CA . ASP B 1 290 ? -11.742 -11.156 -46.25 1 84.06 290 ASP B CA 1
ATOM 5674 C C . ASP B 1 290 ? -12.875 -10.484 -45.469 1 84.06 290 ASP B C 1
ATOM 5676 O O . ASP B 1 290 ? -12.688 -9.398 -44.906 1 84.06 290 ASP B O 1
ATOM 5680 N N . GLU B 1 291 ? -13.953 -11.164 -45.406 1 86.12 291 GLU B N 1
ATOM 5681 C CA . GLU B 1 291 ? -15.109 -10.617 -44.719 1 86.12 291 GLU B CA 1
ATOM 5682 C C . GLU B 1 291 ? -14.898 -10.641 -43.188 1 86.12 291 GLU B C 1
ATOM 5684 O O . GLU B 1 291 ? -15.227 -9.68 -42.5 1 86.12 291 GLU B O 1
ATOM 5689 N N . GLU B 1 292 ? -14.312 -11.641 -42.781 1 85.44 292 GLU B N 1
ATOM 5690 C CA . GLU B 1 292 ? -14.07 -11.789 -41.344 1 85.44 292 GLU B CA 1
ATOM 5691 C C . GLU B 1 292 ? -13.055 -10.766 -40.844 1 85.44 292 GLU B C 1
ATOM 5693 O O . GLU B 1 292 ? -13.227 -10.188 -39.781 1 85.44 292 GLU B O 1
ATOM 5698 N N . PHE B 1 293 ? -12.062 -10.633 -41.625 1 88.56 293 PHE B N 1
ATOM 5699 C CA . PHE B 1 293 ? -11.039 -9.656 -41.25 1 88.56 293 PHE B CA 1
ATOM 5700 C C . PHE B 1 293 ? -11.602 -8.242 -41.281 1 88.56 293 PHE B C 1
ATOM 5702 O O . PHE B 1 293 ? -11.312 -7.438 -40.375 1 88.56 293 PHE B O 1
ATOM 5709 N N . ALA B 1 294 ? -12.359 -7.922 -42.281 1 85.62 294 ALA B N 1
ATOM 5710 C CA . ALA B 1 294 ? -12.961 -6.594 -42.375 1 85.62 294 ALA B CA 1
ATOM 5711 C C . ALA B 1 294 ? -13.82 -6.297 -41.156 1 85.62 294 ALA B C 1
ATOM 5713 O O . ALA B 1 294 ? -13.797 -5.184 -40.625 1 85.62 294 ALA B O 1
ATOM 5714 N N . GLU B 1 295 ? -14.5 -7.285 -40.719 1 84.88 295 GLU B N 1
ATOM 5715 C CA . GLU B 1 295 ? -15.336 -7.125 -39.531 1 84.88 295 GLU B CA 1
ATOM 5716 C C . GLU B 1 295 ? -14.484 -6.93 -38.281 1 84.88 295 GLU B C 1
ATOM 5718 O O . GLU B 1 295 ? -14.789 -6.074 -37.438 1 84.88 295 GLU B O 1
ATOM 5723 N N . PHE B 1 296 ? -13.477 -7.723 -38.156 1 86.44 296 PHE B N 1
ATOM 5724 C CA . PHE B 1 296 ? -12.57 -7.605 -37.031 1 86.44 296 PHE B CA 1
ATOM 5725 C C . PHE B 1 296 ? -11.883 -6.246 -37.031 1 86.44 296 PHE B C 1
ATOM 5727 O O . PHE B 1 296 ? -11.805 -5.582 -35.969 1 86.44 296 PHE B O 1
ATOM 5734 N N . ASP B 1 297 ? -11.445 -5.859 -38.125 1 84.75 297 ASP B N 1
ATOM 5735 C CA . ASP B 1 297 ? -10.742 -4.59 -38.281 1 84.75 297 ASP B CA 1
ATOM 5736 C C . ASP B 1 297 ? -11.648 -3.414 -37.906 1 84.75 297 ASP B C 1
ATOM 5738 O O . ASP B 1 297 ? -11.211 -2.475 -37.25 1 84.75 297 ASP B O 1
ATOM 5742 N N . ARG B 1 298 ? -12.828 -3.459 -38.281 1 83.56 298 ARG B N 1
ATOM 5743 C CA . ARG B 1 298 ? -13.797 -2.422 -37.938 1 83.56 298 ARG B CA 1
ATOM 5744 C C . ARG B 1 298 ? -14.008 -2.344 -36.406 1 83.56 298 ARG B C 1
ATOM 5746 O O . ARG B 1 298 ? -14.078 -1.251 -35.844 1 83.56 298 ARG B O 1
ATOM 5753 N N . ALA B 1 299 ? -14.039 -3.502 -35.875 1 82.06 299 ALA B N 1
ATOM 5754 C CA . ALA B 1 299 ? -14.266 -3.557 -34.438 1 82.06 299 ALA B CA 1
ATOM 5755 C C . ALA B 1 299 ? -13.062 -3.031 -33.656 1 82.06 299 ALA B C 1
ATOM 5757 O O . ALA B 1 299 ? -13.211 -2.393 -32.625 1 82.06 299 ALA B O 1
ATOM 5758 N N . GLN B 1 300 ? -11.945 -3.297 -34.219 1 80.88 300 GLN B N 1
ATOM 5759 C CA . GLN B 1 300 ? -10.719 -2.965 -33.5 1 80.88 300 GLN B CA 1
ATOM 5760 C C . GLN B 1 300 ? -10.328 -1.505 -33.719 1 80.88 300 GLN B C 1
ATOM 5762 O O . GLN B 1 300 ? -9.438 -0.986 -33.062 1 80.88 300 GLN B O 1
ATOM 5767 N N . GLN B 1 301 ? -11.023 -0.851 -34.594 1 77.81 301 GLN B N 1
ATOM 5768 C CA . GLN B 1 301 ? -10.711 0.545 -34.875 1 77.81 301 GLN B CA 1
ATOM 5769 C C . GLN B 1 301 ? -10.953 1.424 -33.656 1 77.81 301 GLN B C 1
ATOM 5771 O O . GLN B 1 301 ? -10.406 2.527 -33.562 1 77.81 301 GLN B O 1
ATOM 5776 N N . GLN B 1 302 ? -11.531 0.839 -32.719 1 70.81 302 GLN B N 1
ATOM 5777 C CA . GLN B 1 302 ? -11.789 1.585 -31.5 1 70.81 302 GLN B CA 1
ATOM 5778 C C . GLN B 1 302 ? -10.594 1.52 -30.562 1 70.81 302 GLN B C 1
ATOM 5780 O O . GLN B 1 302 ? -10.469 2.352 -29.656 1 70.81 302 GLN B O 1
ATOM 5785 N N . GLN B 1 303 ? -9.844 0.574 -30.859 1 69.75 303 GLN B N 1
ATOM 5786 C CA . GLN B 1 303 ? -8.633 0.456 -30.047 1 69.75 303 GLN B CA 1
ATOM 5787 C C . GLN B 1 303 ? -7.516 1.339 -30.594 1 69.75 303 GLN B C 1
ATOM 5789 O O . GLN B 1 303 ? -7.203 1.287 -31.781 1 69.75 303 GLN B O 1
ATOM 5794 N N . LYS B 1 304 ? -6.906 2.068 -29.719 1 67.62 304 LYS B N 1
ATOM 5795 C CA . LYS B 1 304 ? -5.977 3.115 -30.125 1 67.62 304 LYS B CA 1
ATOM 5796 C C . LYS B 1 304 ? -4.785 2.531 -30.875 1 67.62 304 LYS B C 1
ATOM 5798 O O . LYS B 1 304 ? -4.379 3.061 -31.906 1 67.62 304 LYS B O 1
ATOM 5803 N N . SER B 1 305 ? -4.316 1.469 -30.469 1 75.06 305 SER B N 1
ATOM 5804 C CA . SER B 1 305 ? -3.102 0.94 -31.094 1 75.06 305 SER B CA 1
ATOM 5805 C C . SER B 1 305 ? -3.391 0.34 -32.469 1 75.06 305 SER B C 1
ATOM 5807 O O . SER B 1 305 ? -2.559 0.421 -33.375 1 75.06 305 SER B O 1
ATOM 5809 N N . TRP B 1 306 ? -4.562 -0.199 -32.625 1 81.94 306 TRP B N 1
ATOM 5810 C CA . TRP B 1 306 ? -4.934 -0.846 -33.875 1 81.94 306 TRP B CA 1
ATOM 5811 C C . TRP B 1 306 ? -5.258 0.189 -34.938 1 81.94 306 TRP B C 1
ATOM 5813 O O . TRP B 1 306 ? -4.824 0.058 -36.094 1 81.94 306 TRP B O 1
ATOM 5823 N N . ALA B 1 307 ? -5.914 1.268 -34.438 1 76 307 ALA B N 1
ATOM 5824 C CA . ALA B 1 307 ? -6.359 2.314 -35.344 1 76 307 ALA B CA 1
ATOM 5825 C C . ALA B 1 307 ? -5.191 3.203 -35.781 1 76 307 ALA B C 1
ATOM 5827 O O . ALA B 1 307 ? -5.203 3.771 -36.875 1 76 307 ALA B O 1
ATOM 5828 N N . ARG B 1 308 ? -4.188 3.254 -35 1 75.69 308 ARG B N 1
ATOM 5829 C CA . ARG B 1 308 ? -3.07 4.164 -35.25 1 75.69 308 ARG B CA 1
ATOM 5830 C C . ARG B 1 308 ? -2.156 3.648 -36.344 1 75.69 308 ARG B C 1
ATOM 5832 O O . ARG B 1 308 ? -1.491 4.434 -37.031 1 75.69 308 ARG B O 1
ATOM 5839 N N . VAL B 1 309 ? -2.268 2.416 -36.469 1 76.56 309 VAL B N 1
ATOM 5840 C CA . VAL B 1 309 ? -1.346 1.876 -37.469 1 76.56 309 VAL B CA 1
ATOM 5841 C C . VAL B 1 309 ? -2.078 1.662 -38.781 1 76.56 309 VAL B C 1
ATOM 5843 O O . VAL B 1 309 ? -3.271 1.35 -38.812 1 76.56 309 VAL B O 1
ATOM 5846 N N . GLY B 1 310 ? -1.578 2.197 -39.875 1 73.69 310 GLY B N 1
ATOM 5847 C CA . GLY B 1 310 ? -2.186 2.102 -41.188 1 73.69 310 GLY B CA 1
ATOM 5848 C C . GLY B 1 310 ? -2.377 0.67 -41.656 1 73.69 310 GLY B C 1
ATOM 5849 O O . GLY B 1 310 ? -1.988 -0.272 -40.969 1 73.69 310 GLY B O 1
ATOM 5850 N N . GLU B 1 311 ? -3.094 0.484 -42.781 1 74.81 311 GLU B N 1
ATOM 5851 C CA . GLU B 1 311 ? -3.436 -0.812 -43.375 1 74.81 311 GLU B CA 1
ATOM 5852 C C . GLU B 1 311 ? -2.186 -1.575 -43.781 1 74.81 311 GLU B C 1
ATOM 5854 O O . GLU B 1 311 ? -2.174 -2.809 -43.781 1 74.81 311 GLU B O 1
ATOM 5859 N N . ASP B 1 312 ? -1.18 -0.893 -44 1 77.81 312 ASP B N 1
ATOM 5860 C CA . ASP B 1 312 ? 0.043 -1.507 -44.531 1 77.81 312 ASP B CA 1
ATOM 5861 C C . ASP B 1 312 ? 1.021 -1.804 -43.375 1 77.81 312 ASP B C 1
ATOM 5863 O O . ASP B 1 312 ? 2.184 -2.131 -43.625 1 77.81 312 ASP B O 1
ATOM 5867 N N . TRP B 1 313 ? 0.552 -1.829 -42.25 1 82.5 313 TRP B N 1
ATOM 5868 C CA . TRP B 1 313 ? 1.404 -2.061 -41.094 1 82.5 313 TRP B CA 1
ATOM 5869 C C . TRP B 1 313 ? 1.817 -3.527 -41 1 82.5 313 TRP B C 1
ATOM 5871 O O . TRP B 1 313 ? 1.022 -4.422 -41.312 1 82.5 313 TRP B O 1
ATOM 5881 N N . SER B 1 314 ? 3.072 -3.758 -40.594 1 81.38 314 SER B N 1
ATOM 5882 C CA . SER B 1 314 ? 3.6 -5.07 -40.219 1 81.38 314 SER B CA 1
ATOM 5883 C C . SER B 1 314 ? 4.402 -5 -38.938 1 81.38 314 SER B C 1
ATOM 5885 O O . SER B 1 314 ? 5.055 -3.992 -38.656 1 81.38 314 SER B O 1
ATOM 5887 N N . CYS B 1 315 ? 4.215 -5.965 -38.219 1 77.5 315 CYS B N 1
ATOM 5888 C CA . CYS B 1 315 ? 4.945 -6.02 -36.938 1 77.5 315 CYS B CA 1
ATOM 5889 C C . CYS B 1 315 ? 6.449 -5.949 -37.188 1 77.5 315 CYS B C 1
ATOM 5891 O O . CYS B 1 315 ? 6.988 -6.703 -38 1 77.5 315 CYS B O 1
ATOM 5893 N N . ILE B 1 316 ? 7.051 -5.191 -36.406 1 69 316 ILE B N 1
ATOM 5894 C CA . ILE B 1 316 ? 8.484 -4.984 -36.594 1 69 316 ILE B CA 1
ATOM 5895 C C . ILE B 1 316 ? 9.242 -6.234 -36.156 1 69 316 ILE B C 1
ATOM 5897 O O . ILE B 1 316 ? 10.297 -6.551 -36.719 1 69 316 ILE B O 1
ATOM 5901 N N . GLY B 1 317 ? 8.75 -6.941 -35.312 1 66.94 317 GLY B N 1
ATOM 5902 C CA . GLY B 1 317 ? 9.398 -8.141 -34.812 1 66.94 317 GLY B CA 1
ATOM 5903 C C . GLY B 1 317 ? 9.211 -9.352 -35.688 1 66.94 317 GLY B C 1
ATOM 5904 O O . GLY B 1 317 ? 10.188 -9.961 -36.156 1 66.94 317 GLY B O 1
ATOM 5905 N N . CYS B 1 318 ? 8.008 -9.578 -36.062 1 67.44 318 CYS B N 1
ATOM 5906 C CA . CYS B 1 318 ? 7.746 -10.828 -36.781 1 67.44 318 CYS B CA 1
ATOM 5907 C C . CYS B 1 318 ? 7.316 -10.578 -38.219 1 67.44 318 CYS B C 1
ATOM 5909 O O . CYS B 1 318 ? 7.082 -11.523 -38.969 1 67.44 318 CYS B O 1
ATOM 5911 N N . HIS B 1 319 ? 7.145 -9.305 -38.562 1 76.38 319 HIS B N 1
ATOM 5912 C CA . HIS B 1 319 ? 6.848 -8.844 -39.906 1 76.38 319 HIS B CA 1
ATOM 5913 C C . HIS B 1 319 ? 5.473 -9.328 -40.344 1 76.38 319 HIS B C 1
ATOM 5915 O O . HIS B 1 319 ? 5.137 -9.227 -41.531 1 76.38 319 HIS B O 1
ATOM 5921 N N . ARG B 1 320 ? 4.715 -9.812 -39.469 1 81.75 320 ARG B N 1
ATOM 5922 C CA . ARG B 1 320 ? 3.357 -10.203 -39.844 1 81.75 320 ARG B CA 1
ATOM 5923 C C . ARG B 1 320 ? 2.475 -8.977 -40.062 1 81.75 320 ARG B C 1
ATOM 5925 O O . ARG B 1 320 ? 2.609 -7.977 -39.344 1 81.75 320 ARG B O 1
ATOM 5932 N N . SER B 1 321 ? 1.626 -9.117 -41.062 1 83.12 321 SER B N 1
ATOM 5933 C CA . SER B 1 321 ? 0.638 -8.078 -41.312 1 83.12 321 SER B CA 1
ATOM 5934 C C . SER B 1 321 ? -0.501 -8.125 -40.312 1 83.12 321 SER B C 1
ATOM 5936 O O . SER B 1 321 ? -0.611 -9.086 -39.531 1 83.12 321 SER B O 1
ATOM 5938 N N . LYS B 1 322 ? -1.386 -7.121 -40.312 1 86.5 322 LYS B N 1
ATOM 5939 C CA . LYS B 1 322 ? -2.566 -7.082 -39.469 1 86.5 322 LYS B CA 1
ATOM 5940 C C . LYS B 1 322 ? -3.385 -8.367 -39.594 1 86.5 322 LYS B C 1
ATOM 5942 O O . LYS B 1 322 ? -3.84 -8.922 -38.594 1 86.5 322 LYS B O 1
ATOM 5947 N N . ARG B 1 323 ? -3.572 -8.727 -40.875 1 83.88 323 ARG B N 1
ATOM 5948 C CA . ARG B 1 323 ? -4.379 -9.914 -41.125 1 83.88 323 ARG B CA 1
ATOM 5949 C C . ARG B 1 323 ? -3.727 -11.164 -40.531 1 83.88 323 ARG B C 1
ATOM 5951 O O . ARG B 1 323 ? -4.414 -12.047 -40.031 1 83.88 323 ARG B O 1
ATOM 5958 N N . GLU B 1 324 ? -2.453 -11.148 -40.594 1 83.38 324 GLU B N 1
ATOM 5959 C CA . GLU B 1 324 ? -1.71 -12.336 -40.188 1 83.38 324 GLU B CA 1
ATOM 5960 C C . GLU B 1 324 ? -1.657 -12.453 -38.656 1 83.38 324 GLU B C 1
ATOM 5962 O O . GLU B 1 324 ? -1.467 -13.547 -38.125 1 83.38 324 GLU B O 1
ATOM 5967 N N . ILE B 1 325 ? -1.834 -11.352 -38.062 1 83.56 325 ILE B N 1
ATOM 5968 C CA . ILE B 1 325 ? -1.738 -11.422 -36.594 1 83.56 325 ILE B CA 1
ATOM 5969 C C . ILE B 1 325 ? -3.109 -11.734 -36 1 83.56 325 ILE B C 1
ATOM 5971 O O . ILE B 1 325 ? -3.244 -11.906 -34.781 1 83.56 325 ILE B O 1
ATOM 5975 N N . VAL B 1 326 ? -4.082 -11.688 -36.781 1 84.94 326 VAL B N 1
ATOM 5976 C CA . VAL B 1 326 ? -5.422 -12.047 -36.344 1 84.94 326 VAL B CA 1
ATOM 5977 C C . VAL B 1 326 ? -5.578 -13.562 -36.312 1 84.94 326 VAL B C 1
ATOM 5979 O O . VAL B 1 326 ? -5.457 -14.211 -37.375 1 84.94 326 VAL B O 1
ATOM 5982 N N . LEU B 1 327 ? -5.75 -14.117 -35.062 1 80.88 327 LEU B N 1
ATOM 5983 C CA . LEU B 1 327 ? -5.84 -15.555 -34.875 1 80.88 327 LEU B CA 1
ATOM 5984 C C . LEU B 1 327 ? -7.16 -15.938 -34.188 1 80.88 327 LEU B C 1
ATOM 5986 O O . LEU B 1 327 ? -7.746 -15.133 -33.469 1 80.88 327 LEU B O 1
ATOM 5990 N N . ARG B 1 328 ? -7.684 -16.938 -34.625 1 76.38 328 ARG B N 1
ATOM 5991 C CA . ARG B 1 328 ? -8.891 -17.469 -33.969 1 76.38 328 ARG B CA 1
ATOM 5992 C C . ARG B 1 328 ? -8.555 -18.203 -32.688 1 76.38 328 ARG B C 1
ATOM 5994 O O . ARG B 1 328 ? -7.711 -19.109 -32.688 1 76.38 328 ARG B O 1
ATOM 6001 N N . SER B 1 329 ? -9.039 -17.703 -31.656 1 68.75 329 SER B N 1
ATOM 6002 C CA . SER B 1 329 ? -8.844 -18.344 -30.359 1 68.75 329 SER B CA 1
ATOM 6003 C C . SER B 1 329 ? -9.5 -19.719 -30.328 1 68.75 329 SER B C 1
ATOM 6005 O O . SER B 1 329 ? -10.289 -20.062 -31.203 1 68.75 329 SER B O 1
ATOM 6007 N N . ASN B 1 330 ? -9.125 -20.469 -29.297 1 63.69 330 ASN B N 1
ATOM 6008 C CA . ASN B 1 330 ? -9.734 -21.781 -29.109 1 63.69 330 ASN B CA 1
ATOM 6009 C C . ASN B 1 330 ? -11.25 -21.688 -28.953 1 63.69 330 ASN B C 1
ATOM 6011 O O . ASN B 1 330 ? -11.969 -22.625 -29.266 1 63.69 330 ASN B O 1
ATOM 6015 N N . SER B 1 331 ? -11.695 -20.578 -28.578 1 68.06 331 SER B N 1
ATOM 6016 C CA . SER B 1 331 ? -13.133 -20.375 -28.422 1 68.06 331 SER B CA 1
ATOM 6017 C C . SER B 1 331 ? -13.773 -19.938 -29.734 1 68.06 331 SER B C 1
ATOM 6019 O O . SER B 1 331 ? -14.992 -19.75 -29.797 1 68.06 331 SER B O 1
ATOM 6021 N N . GLY B 1 332 ? -13.016 -19.812 -30.781 1 72.44 332 GLY B N 1
ATOM 6022 C CA . GLY B 1 332 ? -13.508 -19.453 -32.094 1 72.44 332 GLY B CA 1
ATOM 6023 C C . GLY B 1 332 ? -13.5 -17.953 -32.344 1 72.44 332 GLY B C 1
ATOM 6024 O O . GLY B 1 332 ? -13.93 -17.5 -33.406 1 72.44 332 GLY B O 1
ATOM 6025 N N . ARG B 1 333 ? -13.102 -17.266 -31.406 1 78.12 333 ARG B N 1
ATOM 6026 C CA . ARG B 1 333 ? -13.078 -15.805 -31.562 1 78.12 333 ARG B CA 1
ATOM 6027 C C . ARG B 1 333 ? -11.742 -15.344 -32.156 1 78.12 333 ARG B C 1
ATOM 6029 O O . ARG B 1 333 ? -10.695 -15.922 -31.859 1 78.12 333 ARG B O 1
ATOM 6036 N N . TRP B 1 334 ? -11.961 -14.312 -33 1 82.38 334 TRP B N 1
ATOM 6037 C CA . TRP B 1 334 ? -10.742 -13.727 -33.562 1 82.38 334 TRP B CA 1
ATOM 6038 C C . TRP B 1 334 ? -10.078 -12.789 -32.562 1 82.38 334 TRP B C 1
ATOM 6040 O O . TRP B 1 334 ? -10.75 -11.992 -31.922 1 82.38 334 TRP B O 1
ATOM 6050 N N . THR B 1 335 ? -8.828 -13.078 -32.375 1 81.38 335 THR B N 1
ATOM 6051 C CA . THR B 1 335 ? -8.07 -12.188 -31.516 1 81.38 335 THR B CA 1
ATOM 6052 C C . THR B 1 335 ? -6.852 -11.633 -32.25 1 81.38 335 THR B C 1
ATOM 6054 O O . THR B 1 335 ? -6.281 -12.297 -33.125 1 81.38 335 THR B O 1
ATOM 6057 N N . GLY B 1 336 ? -6.566 -10.367 -32.188 1 80.06 336 GLY B N 1
ATOM 6058 C CA . GLY B 1 336 ? -5.418 -9.648 -32.719 1 80.06 336 GLY B CA 1
ATOM 6059 C C . GLY B 1 336 ? -5.188 -8.305 -32.031 1 80.06 336 GLY B C 1
ATOM 6060 O O . GLY B 1 336 ? -6.141 -7.57 -31.781 1 80.06 336 GLY B O 1
ATOM 6061 N N . GLN B 1 337 ? -3.982 -8.219 -31.547 1 79.06 337 GLN B N 1
ATOM 6062 C CA . GLN B 1 337 ? -3.672 -6.949 -30.891 1 79.06 337 GLN B CA 1
ATOM 6063 C C . GLN B 1 337 ? -2.322 -6.406 -31.344 1 79.06 337 GLN B C 1
ATOM 6065 O O . GLN B 1 337 ? -1.416 -7.18 -31.672 1 79.06 337 GLN B O 1
ATOM 6070 N N . ILE B 1 338 ? -2.346 -5.102 -31.562 1 74.5 338 ILE B N 1
ATOM 6071 C CA . ILE B 1 338 ? -1.106 -4.379 -31.828 1 74.5 338 ILE B CA 1
ATOM 6072 C C . ILE B 1 338 ? -0.669 -3.627 -30.562 1 74.5 338 ILE B C 1
ATOM 6074 O O . ILE B 1 338 ? -1.455 -2.881 -29.984 1 74.5 338 ILE B O 1
ATOM 6078 N N . HIS B 1 339 ? 0.385 -4.051 -30.141 1 65.88 339 HIS B N 1
ATOM 6079 C CA . HIS B 1 339 ? 0.945 -3.385 -28.984 1 65.88 339 HIS B CA 1
ATOM 6080 C C . HIS B 1 339 ? 1.933 -2.297 -29.391 1 65.88 339 HIS B C 1
ATOM 6082 O O . HIS B 1 339 ? 2.746 -2.496 -30.281 1 65.88 339 HIS B O 1
ATOM 6088 N N . MET B 1 340 ? 1.699 -1.22 -28.859 1 56.84 340 MET B N 1
ATOM 6089 C CA . MET B 1 340 ? 2.682 -0.153 -29.031 1 56.84 340 MET B CA 1
ATOM 6090 C C . MET B 1 340 ? 3.834 -0.313 -28.047 1 56.84 340 MET B C 1
ATOM 6092 O O . MET B 1 340 ? 3.617 -0.366 -26.844 1 56.84 340 MET B O 1
ATOM 6096 N N . VAL B 1 341 ? 4.852 -0.715 -28.719 1 48.12 341 VAL B N 1
ATOM 6097 C CA . VAL B 1 341 ? 6.039 -0.864 -27.875 1 48.12 341 VAL B CA 1
ATOM 6098 C C . VAL B 1 341 ? 6.953 0.346 -28.062 1 48.12 341 VAL B C 1
ATOM 6100 O O . VAL B 1 341 ? 7.309 0.699 -29.188 1 48.12 341 VAL B O 1
ATOM 6103 N N . THR B 1 342 ? 7.156 1.128 -27.188 1 36.81 342 THR B N 1
ATOM 6104 C CA . THR B 1 342 ? 8.062 2.264 -27.266 1 36.81 342 THR B CA 1
ATOM 6105 C C . THR B 1 342 ? 9.5 1.826 -27 1 36.81 342 THR B C 1
ATOM 6107 O O . THR B 1 342 ? 9.789 1.226 -25.953 1 36.81 342 THR B O 1
ATOM 6110 N N . GLU B 1 343 ? 10.273 1.813 -28.094 1 36.19 343 GLU B N 1
ATOM 6111 C CA . GLU B 1 343 ? 11.711 1.562 -27.953 1 36.19 343 GLU B CA 1
ATOM 6112 C C . GLU B 1 343 ? 12.477 2.855 -27.688 1 36.19 343 GLU B C 1
ATOM 6114 O O . GLU B 1 343 ? 12.242 3.863 -28.359 1 36.19 343 GLU B O 1
ATOM 6119 N N . TYR B 1 344 ? 13.188 2.936 -26.625 1 32.59 344 TYR B N 1
ATOM 6120 C CA . TYR B 1 344 ? 13.992 4.102 -26.281 1 32.59 344 TYR B CA 1
ATOM 6121 C C . TYR B 1 344 ? 15.406 3.969 -26.844 1 32.59 344 TYR B C 1
ATOM 6123 O O . TYR B 1 344 ? 16.047 2.92 -26.703 1 32.59 344 TYR B O 1
ATOM 6131 N N . GLU B 1 345 ? 15.672 4.844 -27.922 1 34.47 345 GLU B N 1
ATOM 6132 C CA . GLU B 1 345 ? 17.047 4.918 -28.391 1 34.47 345 GLU B CA 1
ATOM 6133 C C . GLU B 1 345 ? 17.906 5.77 -27.453 1 34.47 345 GLU B C 1
ATOM 6135 O O . GLU B 1 345 ? 17.438 6.785 -26.938 1 34.47 345 GLU B O 1
ATOM 6140 N N . ARG B 1 346 ? 19 5.332 -27.188 1 32.66 346 ARG B N 1
ATOM 6141 C CA . ARG B 1 346 ? 19.969 6.051 -26.391 1 32.66 346 ARG B CA 1
ATOM 6142 C C . ARG B 1 346 ? 20.391 7.359 -27.047 1 32.66 346 ARG B C 1
ATOM 6144 O O . ARG B 1 346 ? 20.703 7.379 -28.25 1 32.66 346 ARG B O 1
ATOM 6151 N N . GLU B 1 347 ? 19.922 8.539 -26.641 1 33.59 347 GLU B N 1
ATOM 6152 C CA . GLU B 1 347 ? 20.547 9.773 -27.094 1 33.59 347 GLU B CA 1
ATOM 6153 C C . GLU B 1 347 ? 22.031 9.812 -26.719 1 33.59 347 GLU B C 1
ATOM 6155 O O . GLU B 1 347 ? 22.375 9.789 -25.547 1 33.59 347 GLU B O 1
ATOM 6160 N N . ASP B 1 348 ? 22.891 9.352 -27.703 1 32.47 348 ASP B N 1
ATOM 6161 C CA . ASP B 1 348 ? 24.344 9.391 -27.547 1 32.47 348 ASP B CA 1
ATOM 6162 C C . ASP B 1 348 ? 24.875 10.812 -27.719 1 32.47 348 ASP B C 1
ATOM 6164 O O . ASP B 1 348 ? 26.078 11.047 -27.625 1 32.47 348 ASP B O 1
ATOM 6168 N N . ARG B 1 349 ? 24.047 11.594 -28.391 1 33.56 349 ARG B N 1
ATOM 6169 C CA . ARG B 1 349 ? 24.703 12.875 -28.656 1 33.56 349 ARG B CA 1
ATOM 6170 C C . ARG B 1 349 ? 24.828 13.703 -27.391 1 33.56 349 ARG B C 1
ATOM 6172 O O . ARG B 1 349 ? 23.844 13.953 -26.688 1 33.56 349 ARG B O 1
ATOM 6179 N N . GLU B 1 350 ? 26.062 13.906 -26.922 1 33.56 350 GLU B N 1
ATOM 6180 C CA . GLU B 1 350 ? 26.516 14.719 -25.797 1 33.56 350 GLU B CA 1
ATOM 6181 C C . GLU B 1 350 ? 25.766 16.047 -25.719 1 33.56 350 GLU B C 1
ATOM 6183 O O . GLU B 1 350 ? 25.438 16.516 -24.641 1 33.56 350 GLU B O 1
ATOM 6188 N N . GLU B 1 351 ? 25.656 16.688 -26.922 1 32.34 351 GLU B N 1
ATOM 6189 C CA . GLU B 1 351 ? 25.109 18.047 -26.984 1 32.34 351 GLU B CA 1
ATOM 6190 C C . GLU B 1 351 ? 23.656 18.094 -26.531 1 32.34 351 GLU B C 1
ATOM 6192 O O . GLU B 1 351 ? 23.234 19.062 -25.906 1 32.34 351 GLU B O 1
ATOM 6197 N N . ARG B 1 352 ? 22.891 17.109 -27.078 1 30.89 352 ARG B N 1
ATOM 6198 C CA . ARG B 1 352 ? 21.469 17.172 -26.719 1 30.89 352 ARG B CA 1
ATOM 6199 C C . ARG B 1 352 ? 21.25 16.688 -25.297 1 30.89 352 ARG B C 1
ATOM 6201 O O . ARG B 1 352 ? 20.25 17.031 -24.656 1 30.89 352 ARG B O 1
ATOM 6208 N N . LEU B 1 353 ? 22.047 15.734 -24.797 1 31.16 353 LEU B N 1
ATOM 6209 C CA . LEU B 1 353 ? 22.047 15.406 -23.375 1 31.16 353 LEU B CA 1
ATOM 6210 C C . LEU B 1 353 ? 22.406 16.625 -22.531 1 31.16 353 LEU B C 1
ATOM 6212 O O . LEU B 1 353 ? 21.938 16.766 -21.391 1 31.16 353 LEU B O 1
ATOM 6216 N N . ALA B 1 354 ? 23.328 17.469 -23.016 1 27.78 354 ALA B N 1
ATOM 6217 C CA . ALA B 1 354 ? 23.828 18.688 -22.391 1 27.78 354 ALA B CA 1
ATOM 6218 C C . ALA B 1 354 ? 22.859 19.844 -22.578 1 27.78 354 ALA B C 1
ATOM 6220 O O . ALA B 1 354 ? 23.125 20.969 -22.156 1 27.78 354 ALA B O 1
ATOM 6221 N N . SER B 1 355 ? 21.953 19.812 -23.641 1 27.58 355 SER B N 1
ATOM 6222 C CA . SER B 1 355 ? 21.234 21.078 -23.75 1 27.58 355 SER B CA 1
ATOM 6223 C C . SER B 1 355 ? 20.469 21.391 -22.469 1 27.58 355 SER B C 1
ATOM 6225 O O . SER B 1 355 ? 19.859 20.5 -21.875 1 27.58 355 SER B O 1
ATOM 6227 N N . PRO B 1 356 ? 20.812 22.562 -21.828 1 29.12 356 PRO B N 1
ATOM 6228 C CA . PRO B 1 356 ? 20.219 23.234 -20.672 1 29.12 356 PRO B CA 1
ATOM 6229 C C . PRO B 1 356 ? 18.688 23.297 -20.75 1 29.12 356 PRO B C 1
ATOM 6231 O O . PRO B 1 356 ? 18.062 24.078 -20.047 1 29.12 356 PRO B O 1
ATOM 6234 N N . SER B 1 357 ? 18.172 22.922 -22.016 1 27.75 357 SER B N 1
ATOM 6235 C CA . SER B 1 357 ? 16.75 23.25 -22 1 27.75 357 SER B CA 1
ATOM 6236 C C . SER B 1 357 ? 16.047 22.609 -20.797 1 27.75 357 SER B C 1
ATOM 6238 O O . SER B 1 357 ? 16.531 21.609 -20.25 1 27.75 357 SER B O 1
ATOM 6240 N N . GLY B 1 358 ? 15.047 23.406 -20.25 1 28.11 358 GLY B N 1
ATOM 6241 C CA . GLY B 1 358 ? 14.203 23.125 -19.094 1 28.11 358 GLY B CA 1
ATOM 6242 C C . GLY B 1 358 ? 13.781 21.672 -19 1 28.11 358 GLY B C 1
ATOM 6243 O O . GLY B 1 358 ? 13.18 21.25 -18 1 28.11 358 GLY B O 1
ATOM 6244 N N . ARG B 1 359 ? 13.859 21.031 -20.234 1 30.03 359 ARG B N 1
ATOM 6245 C CA . ARG B 1 359 ? 13.414 19.641 -20.297 1 30.03 359 ARG B CA 1
ATOM 6246 C C . ARG B 1 359 ? 14.406 18.703 -19.609 1 30.03 359 ARG B C 1
ATOM 6248 O O . ARG B 1 359 ? 14.016 17.766 -18.938 1 30.03 359 ARG B O 1
ATOM 6255 N N . SER B 1 360 ? 15.695 18.953 -19.953 1 31.7 360 SER B N 1
ATOM 6256 C CA . SER B 1 360 ? 16.766 18.172 -19.359 1 31.7 360 SER B CA 1
ATOM 6257 C C . SER B 1 360 ? 16.797 18.328 -17.844 1 31.7 360 SER B C 1
ATOM 6259 O O . SER B 1 360 ? 17.078 17.359 -17.109 1 31.7 360 SER B O 1
ATOM 6261 N N . VAL B 1 361 ? 16.562 19.578 -17.484 1 32 361 VAL B N 1
ATOM 6262 C CA . VAL B 1 361 ? 16.5 19.797 -16.031 1 32 361 VAL B CA 1
ATOM 6263 C C . VAL B 1 361 ? 15.289 19.078 -15.453 1 32 361 VAL B C 1
ATOM 6265 O O . VAL B 1 361 ? 15.383 18.469 -14.383 1 32 361 VAL B O 1
ATOM 6268 N N . LEU B 1 362 ? 14.109 19.141 -16.219 1 31.31 362 LEU B N 1
ATOM 6269 C CA . LEU B 1 362 ? 12.945 18.422 -15.719 1 31.31 362 LEU B CA 1
ATOM 6270 C C . LEU B 1 362 ? 13.148 16.906 -15.797 1 31.31 362 LEU B C 1
ATOM 6272 O O . LEU B 1 362 ? 12.766 16.172 -14.883 1 31.31 362 LEU B O 1
ATOM 6276 N N . VAL B 1 363 ? 13.734 16.391 -16.953 1 35.31 363 VAL B N 1
ATOM 6277 C CA . VAL B 1 363 ? 14.086 14.977 -17.031 1 35.31 363 VAL B CA 1
ATOM 6278 C C . VAL B 1 363 ? 15.18 14.664 -16.016 1 35.31 363 VAL B C 1
ATOM 6280 O O . VAL B 1 363 ? 15.141 13.633 -15.344 1 35.31 363 VAL B O 1
ATOM 6283 N N . ALA B 1 364 ? 16.219 15.547 -16.031 1 34.78 364 ALA B N 1
ATOM 6284 C CA . ALA B 1 364 ? 17.25 15.391 -15.008 1 34.78 364 ALA B CA 1
ATOM 6285 C C . ALA B 1 364 ? 16.656 15.438 -13.602 1 34.78 364 ALA B C 1
ATOM 6287 O O . ALA B 1 364 ? 17.031 14.641 -12.742 1 34.78 364 ALA B O 1
ATOM 6288 N N . ASP B 1 365 ? 15.789 16.438 -13.484 1 34.72 365 ASP B N 1
ATOM 6289 C CA . ASP B 1 365 ? 15.062 16.484 -12.219 1 34.72 365 ASP B CA 1
ATOM 6290 C C . ASP B 1 365 ? 14.141 15.273 -12.07 1 34.72 365 ASP B C 1
ATOM 6292 O O . ASP B 1 365 ? 14.078 14.656 -11.008 1 34.72 365 ASP B O 1
ATOM 6296 N N . ALA B 1 366 ? 13.43 14.938 -13.188 1 34.81 366 ALA B N 1
ATOM 6297 C CA . ALA B 1 366 ? 12.586 13.742 -13.148 1 34.81 366 ALA B CA 1
ATOM 6298 C C . ALA B 1 366 ? 13.422 12.477 -13.086 1 34.81 366 ALA B C 1
ATOM 6300 O O . ALA B 1 366 ? 13.031 11.492 -12.445 1 34.81 366 ALA B O 1
ATOM 6301 N N . THR B 1 367 ? 14.562 12.469 -13.82 1 36.34 367 THR B N 1
ATOM 6302 C CA . THR B 1 367 ? 15.516 11.367 -13.727 1 36.34 367 THR B CA 1
ATOM 6303 C C . THR B 1 367 ? 16.25 11.398 -12.398 1 36.34 367 THR B C 1
ATOM 6305 O O . THR B 1 367 ? 16.469 10.359 -11.773 1 36.34 367 THR B O 1
ATOM 6308 N N . SER B 1 368 ? 16.688 12.555 -11.992 1 36.84 368 SER B N 1
ATOM 6309 C CA . SER B 1 368 ? 17.297 12.766 -10.68 1 36.84 368 SER B CA 1
ATOM 6310 C C . SER B 1 368 ? 16.297 12.508 -9.555 1 36.84 368 SER B C 1
ATOM 6312 O O . SER B 1 368 ? 16.656 11.977 -8.508 1 36.84 368 SER B O 1
ATOM 6314 N N . ASP B 1 369 ? 15.047 12.859 -9.859 1 36.03 369 ASP B N 1
ATOM 6315 C CA . ASP B 1 369 ? 13.953 12.625 -8.922 1 36.03 369 ASP B CA 1
ATOM 6316 C C . ASP B 1 369 ? 13.328 11.25 -9.141 1 36.03 369 ASP B C 1
ATOM 6318 O O . ASP B 1 369 ? 12.266 10.945 -8.594 1 36.03 369 ASP B O 1
ATOM 6322 N N . GLU B 1 370 ? 14.086 10.328 -9.914 1 33.22 370 GLU B N 1
ATOM 6323 C CA . GLU B 1 370 ? 13.812 8.953 -10.328 1 33.22 370 GLU B CA 1
ATOM 6324 C C . GLU B 1 370 ? 12.398 8.828 -10.898 1 33.22 370 GLU B C 1
ATOM 6326 O O . GLU B 1 370 ? 11.781 7.766 -10.805 1 33.22 370 GLU B O 1
ATOM 6331 N N . ARG B 1 371 ? 11.875 9.828 -11.398 1 35.41 371 ARG B N 1
ATOM 6332 C CA . ARG B 1 371 ? 10.625 9.812 -12.156 1 35.41 371 ARG B CA 1
ATOM 6333 C C . ARG B 1 371 ? 10.859 9.367 -13.594 1 35.41 371 ARG B C 1
ATOM 6335 O O . ARG B 1 371 ? 9.93 8.938 -14.281 1 35.41 371 ARG B O 1
ATOM 6342 N N . LEU B 1 372 ? 12.031 9.633 -14.148 1 35.06 372 LEU B N 1
ATOM 6343 C CA . LEU B 1 372 ? 12.438 9.148 -15.469 1 35.06 372 LEU B CA 1
ATOM 6344 C C . LEU B 1 372 ? 13.781 8.438 -15.398 1 35.06 372 LEU B C 1
ATOM 6346 O O . LEU B 1 372 ? 14.648 8.812 -14.602 1 35.06 372 LEU B O 1
ATOM 6350 N N . VAL B 1 373 ? 13.891 7.109 -15.734 1 32.41 373 VAL B N 1
ATOM 6351 C CA . VAL B 1 373 ? 15.148 6.383 -15.867 1 32.41 373 VAL B CA 1
ATOM 6352 C C . VAL B 1 373 ? 15.773 6.672 -17.234 1 32.41 373 VAL B C 1
ATOM 6354 O O . VAL B 1 373 ? 15.078 6.703 -18.25 1 32.41 373 VAL B O 1
ATOM 6357 N N . PRO B 1 374 ? 16.938 7.242 -17.141 1 32.16 374 PRO B N 1
ATOM 6358 C CA . PRO B 1 374 ? 17.609 7.402 -18.422 1 32.16 374 PRO B CA 1
ATOM 6359 C C . PRO B 1 374 ? 17.703 6.09 -19.203 1 32.16 374 PRO B C 1
ATOM 6361 O O . PRO B 1 374 ? 17.766 5.016 -18.609 1 32.16 374 PRO B O 1
ATOM 6364 N N . ALA B 1 375 ? 17.531 6.082 -20.422 1 31.33 375 ALA B N 1
ATOM 6365 C CA . ALA B 1 375 ? 17.734 4.938 -21.312 1 31.33 375 ALA B CA 1
ATOM 6366 C C . ALA B 1 375 ? 19.188 4.449 -21.234 1 31.33 375 ALA B C 1
ATOM 6368 O O . ALA B 1 375 ? 20.109 5.242 -21.031 1 31.33 375 ALA B O 1
ATOM 6369 N N . LEU B 1 376 ? 19.469 3.225 -20.812 1 28.75 376 LEU B N 1
ATOM 6370 C CA . LEU B 1 376 ? 20.766 2.578 -20.875 1 28.75 376 LEU B CA 1
ATOM 6371 C C . LEU B 1 376 ? 21.516 2.99 -22.141 1 28.75 376 LEU B C 1
ATOM 6373 O O . LEU B 1 376 ? 20.938 3 -23.234 1 28.75 376 LEU B O 1
ATOM 6377 N N . ALA B 1 377 ? 22.453 3.76 -22.016 1 29.86 377 ALA B N 1
ATOM 6378 C CA . ALA B 1 377 ? 23.25 4.133 -23.172 1 29.86 377 ALA B CA 1
ATOM 6379 C C . ALA B 1 377 ? 23.562 2.918 -24.047 1 29.86 377 ALA B C 1
ATOM 6381 O O . ALA B 1 377 ? 23.484 2.988 -25.266 1 29.86 377 ALA B O 1
ATOM 6382 N N . THR B 1 378 ? 24.516 2.039 -23.531 1 30.09 378 THR B N 1
ATOM 6383 C CA . THR B 1 378 ? 25.094 0.994 -24.359 1 30.09 378 THR B CA 1
ATOM 6384 C C . THR B 1 378 ? 24.172 -0.21 -24.453 1 30.09 378 THR B C 1
ATOM 6386 O O . THR B 1 378 ? 24.594 -1.313 -24.797 1 30.09 378 THR B O 1
ATOM 6389 N N . ALA B 1 379 ? 23.078 -0.233 -23.906 1 29.25 379 ALA B N 1
ATOM 6390 C CA . ALA B 1 379 ? 22.359 -1.487 -24.094 1 29.25 379 ALA B CA 1
ATOM 6391 C C . ALA B 1 379 ? 22.109 -1.755 -25.578 1 29.25 379 ALA B C 1
ATOM 6393 O O . ALA B 1 379 ? 21.812 -0.831 -26.344 1 29.25 379 ALA B O 1
ATOM 6394 N N . PRO B 1 380 ? 22.781 -2.814 -26.141 1 28.89 380 PRO B N 1
ATOM 6395 C CA . PRO B 1 380 ? 22.375 -3.078 -27.516 1 28.89 380 PRO B CA 1
ATOM 6396 C C . PRO B 1 380 ? 20.891 -2.762 -27.766 1 28.89 380 PRO B C 1
ATOM 6398 O O . PRO B 1 380 ? 20.094 -2.775 -26.828 1 28.89 380 PRO B O 1
ATOM 6401 N N . ASP B 1 381 ? 20.656 -2.074 -28.797 1 30.03 381 ASP B N 1
ATOM 6402 C CA . ASP B 1 381 ? 19.297 -1.905 -29.312 1 30.03 381 ASP B CA 1
ATOM 6403 C C . ASP B 1 381 ? 18.484 -3.189 -29.141 1 30.03 381 ASP B C 1
ATOM 6405 O O . ASP B 1 381 ? 18.75 -4.184 -29.828 1 30.03 381 ASP B O 1
ATOM 6409 N N . VAL B 1 382 ? 18.5 -3.807 -28.062 1 28.06 382 VAL B N 1
ATOM 6410 C CA . VAL B 1 382 ? 17.609 -4.953 -28.156 1 28.06 382 VAL B CA 1
ATOM 6411 C C . VAL B 1 382 ? 16.172 -4.477 -28.359 1 28.06 382 VAL B C 1
ATOM 6413 O O . VAL B 1 382 ? 15.727 -3.521 -27.719 1 28.06 382 VAL B O 1
ATOM 6416 N N . LEU B 1 383 ? 15.656 -4.66 -29.469 1 28.03 383 LEU B N 1
ATOM 6417 C CA . LEU B 1 383 ? 14.227 -4.492 -29.719 1 28.03 383 LEU B CA 1
ATOM 6418 C C . LEU B 1 383 ? 13.406 -4.91 -28.5 1 28.03 383 LEU B C 1
ATOM 6420 O O . LEU B 1 383 ? 13.57 -6.02 -27.984 1 28.03 383 LEU B O 1
ATOM 6424 N N . SER B 1 384 ? 13.359 -4.07 -27.562 1 30.33 384 SER B N 1
ATOM 6425 C CA . SER B 1 384 ? 12.539 -4.516 -26.438 1 30.33 384 SER B CA 1
ATOM 6426 C C . SER B 1 384 ? 11.148 -4.926 -26.891 1 30.33 384 SER B C 1
ATOM 6428 O O . SER B 1 384 ? 10.469 -4.164 -27.594 1 30.33 384 SER B O 1
ATOM 6430 N N . THR B 1 385 ? 10.914 -6.004 -27.281 1 31.06 385 THR B N 1
ATOM 6431 C CA . THR B 1 385 ? 9.562 -6.52 -27.516 1 31.06 385 THR B CA 1
ATOM 6432 C C . THR B 1 385 ? 8.688 -6.32 -26.281 1 31.06 385 THR B C 1
ATOM 6434 O O . THR B 1 385 ? 7.543 -6.773 -26.25 1 31.06 385 THR B O 1
ATOM 6437 N N . LYS B 1 386 ? 9.242 -5.754 -25.297 1 29.88 386 LYS B N 1
ATOM 6438 C CA . LYS B 1 386 ? 8.445 -5.742 -24.078 1 29.88 386 LYS B CA 1
ATOM 6439 C C . LYS B 1 386 ? 7.754 -4.395 -23.891 1 29.88 386 LYS B C 1
ATOM 6441 O O . LYS B 1 386 ? 8.188 -3.383 -24.438 1 29.88 386 LYS B O 1
ATOM 6446 N N . ILE B 1 387 ? 6.438 -4.227 -23.5 1 30.97 387 ILE B N 1
ATOM 6447 C CA . ILE B 1 387 ? 5.594 -3.104 -23.109 1 30.97 387 ILE B CA 1
ATOM 6448 C C . ILE B 1 387 ? 6.309 -2.273 -22.047 1 30.97 387 ILE B C 1
ATOM 6450 O O . ILE B 1 387 ? 6.914 -2.824 -21.125 1 30.97 387 ILE B O 1
ATOM 6454 N N . HIS B 1 388 ? 6.711 -1.09 -22.516 1 34.91 388 HIS B N 1
ATOM 6455 C CA . HIS B 1 388 ? 7.223 -0.208 -21.484 1 34.91 388 HIS B CA 1
ATOM 6456 C C . HIS B 1 388 ? 6.082 0.448 -20.703 1 34.91 388 HIS B C 1
ATOM 6458 O O . HIS B 1 388 ? 5.145 0.98 -21.297 1 34.91 388 HIS B O 1
ATOM 6464 N N . ILE B 1 389 ? 5.848 0.098 -19.594 1 33.91 389 ILE B N 1
ATOM 6465 C CA . ILE B 1 389 ? 4.844 0.666 -18.703 1 33.91 389 ILE B CA 1
ATOM 6466 C C . ILE B 1 389 ? 5.48 1.736 -17.828 1 33.91 389 ILE B C 1
ATOM 6468 O O . ILE B 1 389 ? 6.504 1.49 -17.172 1 33.91 389 ILE B O 1
ATOM 6472 N N . ALA B 1 390 ? 5.207 2.918 -18.234 1 37.75 390 ALA B N 1
ATOM 6473 C CA . ALA B 1 390 ? 5.539 3.967 -17.281 1 37.75 390 ALA B CA 1
ATOM 6474 C C . ALA B 1 390 ? 4.711 3.826 -16 1 37.75 390 ALA B C 1
ATOM 6476 O O . ALA B 1 390 ? 3.48 3.814 -16.047 1 37.75 390 ALA B O 1
ATOM 6477 N N . ARG B 1 391 ? 5.273 3.311 -15.07 1 36.62 391 ARG B N 1
ATOM 6478 C CA . ARG B 1 391 ? 4.621 3.217 -13.773 1 36.62 391 ARG B CA 1
ATOM 6479 C C . ARG B 1 391 ? 5.074 4.34 -12.844 1 36.62 391 ARG B C 1
ATOM 6481 O O . ARG B 1 391 ? 6.246 4.715 -12.844 1 36.62 391 ARG B O 1
ATOM 6488 N N . TRP B 1 392 ? 4.164 5.145 -12.656 1 39.56 392 TRP B N 1
ATOM 6489 C CA . TRP B 1 392 ? 4.48 6.172 -11.672 1 39.56 392 TRP B CA 1
ATOM 6490 C C . TRP B 1 392 ? 3.727 5.922 -10.367 1 39.56 392 TRP B C 1
ATOM 6492 O O . TRP B 1 392 ? 2.736 5.188 -10.352 1 39.56 392 TRP B O 1
ATOM 6502 N N . SER B 1 393 ? 4.43 6.293 -9.359 1 36.88 393 SER B N 1
ATOM 6503 C CA . SER B 1 393 ? 3.811 6.125 -8.047 1 36.88 393 SER B CA 1
ATOM 6504 C C . SER B 1 393 ? 2.398 6.703 -8.023 1 36.88 393 SER B C 1
ATOM 6506 O O . SER B 1 393 ? 2.111 7.684 -8.711 1 36.88 393 SER B O 1
ATOM 6508 N N . PRO B 1 394 ? 1.572 6.02 -7.523 1 36.66 394 PRO B N 1
ATOM 6509 C CA . PRO B 1 394 ? 0.2 6.531 -7.449 1 36.66 394 PRO B CA 1
ATOM 6510 C C . PRO B 1 394 ? 0.131 7.969 -6.949 1 36.66 394 PRO B C 1
ATOM 6512 O O . PRO B 1 394 ? -0.815 8.695 -7.266 1 36.66 394 PRO B O 1
ATOM 6515 N N . ASP B 1 395 ? 1.102 8.461 -6.332 1 35.06 395 ASP B N 1
ATOM 6516 C CA . ASP B 1 395 ? 1.089 9.828 -5.828 1 35.06 395 ASP B CA 1
ATOM 6517 C C . ASP B 1 395 ? 1.304 10.828 -6.957 1 35.06 395 ASP B C 1
ATOM 6519 O O . ASP B 1 395 ? 1.115 12.031 -6.77 1 35.06 395 ASP B O 1
ATOM 6523 N N . LEU B 1 396 ? 1.732 10.305 -7.988 1 39.47 396 LEU B N 1
ATOM 6524 C CA . LEU B 1 396 ? 1.925 11.195 -9.133 1 39.47 396 LEU B CA 1
ATOM 6525 C C . LEU B 1 396 ? 0.719 11.156 -10.062 1 39.47 396 LEU B C 1
ATOM 6527 O O . LEU B 1 396 ? 0.724 11.789 -11.117 1 39.47 396 LEU B O 1
ATOM 6531 N N . ILE B 1 397 ? -0.185 10.508 -9.57 1 41.28 397 ILE B N 1
ATOM 6532 C CA . ILE B 1 397 ? -1.42 10.508 -10.352 1 41.28 397 ILE B CA 1
ATOM 6533 C C . ILE B 1 397 ? -2.1 11.867 -10.25 1 41.28 397 ILE B C 1
ATOM 6535 O O . ILE B 1 397 ? -2.342 12.367 -9.148 1 41.28 397 ILE B O 1
ATOM 6539 N N . GLY B 1 398 ? -2.199 12.773 -11.297 1 44.25 398 GLY B N 1
ATOM 6540 C CA . GLY B 1 398 ? -2.754 14.117 -11.398 1 44.25 398 GLY B CA 1
ATOM 6541 C C . GLY B 1 398 ? -1.695 15.188 -11.555 1 44.25 398 GLY B C 1
ATOM 6542 O O . GLY B 1 398 ? -2.018 16.375 -11.672 1 44.25 398 GLY B O 1
ATOM 6543 N N . ASP B 1 399 ? -0.527 14.883 -11.328 1 44.53 399 ASP B N 1
ATOM 6544 C CA . ASP B 1 399 ? 0.53 15.852 -11.602 1 44.53 399 ASP B CA 1
ATOM 6545 C C . ASP B 1 399 ? 0.615 16.172 -13.094 1 44.53 399 ASP B C 1
ATOM 6547 O O . ASP B 1 399 ? 0.774 15.273 -13.914 1 44.53 399 ASP B O 1
ATOM 6551 N N . ARG B 1 400 ? 0.27 17.391 -13.32 1 46 400 ARG B N 1
ATOM 6552 C CA . ARG B 1 400 ? 0.21 17.844 -14.711 1 46 400 ARG B CA 1
ATOM 6553 C C . ARG B 1 400 ? 1.531 17.594 -15.43 1 46 400 ARG B C 1
ATOM 6555 O O . ARG B 1 400 ? 1.562 17.453 -16.656 1 46 400 ARG B O 1
ATOM 6562 N N . ASN B 1 401 ? 2.496 17.531 -14.617 1 42.94 401 ASN B N 1
ATOM 6563 C CA . ASN B 1 401 ? 3.797 17.344 -15.25 1 42.94 401 ASN B CA 1
ATOM 6564 C C . ASN B 1 401 ? 4.008 15.898 -15.672 1 42.94 401 ASN B C 1
ATOM 6566 O O . ASN B 1 401 ? 4.746 15.625 -16.625 1 42.94 401 ASN B O 1
ATOM 6570 N N . THR B 1 402 ? 3.285 15.016 -14.992 1 47.56 402 THR B N 1
ATOM 6571 C CA . THR B 1 402 ? 3.455 13.602 -15.32 1 47.56 402 THR B CA 1
ATOM 6572 C C . THR B 1 402 ? 2.93 13.297 -16.719 1 47.56 402 THR B C 1
ATOM 6574 O O . THR B 1 402 ? 3.637 12.719 -17.547 1 47.56 402 THR B O 1
ATOM 6577 N N . PRO B 1 403 ? 1.747 13.789 -16.891 1 48.59 403 PRO B N 1
ATOM 6578 C CA . PRO B 1 403 ? 1.341 13.578 -18.281 1 48.59 403 PRO B CA 1
ATOM 6579 C C . PRO B 1 403 ? 2.221 14.328 -19.281 1 48.59 403 PRO B C 1
ATOM 6581 O O . PRO B 1 403 ? 2.504 13.82 -20.375 1 48.59 403 PRO B O 1
ATOM 6584 N N . VAL B 1 404 ? 2.654 15.445 -19.016 1 46.06 404 VAL B N 1
ATOM 6585 C CA . VAL B 1 404 ? 3.52 16.219 -19.891 1 46.06 404 VAL B CA 1
ATOM 6586 C C . VAL B 1 404 ? 4.852 15.492 -20.078 1 46.06 404 VAL B C 1
ATOM 6588 O O . VAL B 1 404 ? 5.352 15.375 -21.203 1 46.06 404 VAL B O 1
ATOM 6591 N N . LEU B 1 405 ? 5.27 14.969 -18.984 1 45.06 405 LEU B N 1
ATOM 6592 C CA . LEU B 1 405 ? 6.492 14.18 -19.062 1 45.06 405 LEU B CA 1
ATOM 6593 C C . LEU B 1 405 ? 6.246 12.883 -19.828 1 45.06 405 LEU B C 1
ATOM 6595 O O . LEU B 1 405 ? 7.039 12.508 -20.703 1 45.06 405 LEU B O 1
ATOM 6599 N N . VAL B 1 406 ? 5.164 12.336 -19.484 1 47.94 406 VAL B N 1
ATOM 6600 C CA . VAL B 1 406 ? 4.848 11.102 -20.203 1 47.94 406 VAL B CA 1
ATOM 6601 C C . VAL B 1 406 ? 4.598 11.391 -21.672 1 47.94 406 VAL B C 1
ATOM 6603 O O . VAL B 1 406 ? 5.078 10.672 -22.547 1 47.94 406 VAL B O 1
ATOM 6606 N N . ASN B 1 407 ? 3.898 12.445 -21.844 1 46.91 407 ASN B N 1
ATOM 6607 C CA . ASN B 1 407 ? 3.662 12.852 -23.234 1 46.91 407 ASN B CA 1
ATOM 6608 C C . ASN B 1 407 ? 4.957 13.289 -23.906 1 46.91 407 ASN B C 1
ATOM 6610 O O . ASN B 1 407 ? 5.18 12.961 -25.078 1 46.91 407 ASN B O 1
ATOM 6614 N N . TRP B 1 408 ? 5.723 13.977 -23.312 1 46.28 408 TRP B N 1
ATOM 6615 C CA . TRP B 1 408 ? 7.023 14.367 -23.859 1 46.28 408 TRP B CA 1
ATOM 6616 C C . TRP B 1 408 ? 7.91 13.148 -24.078 1 46.28 408 TRP B C 1
ATOM 6618 O O . TRP B 1 408 ? 8.547 13.023 -25.125 1 46.28 408 TRP B O 1
ATOM 6628 N N . LEU B 1 409 ? 7.871 12.281 -23.078 1 46.41 409 LEU B N 1
ATOM 6629 C CA . LEU B 1 409 ? 8.578 11.016 -23.25 1 46.41 409 LEU B CA 1
ATOM 6630 C C . LEU B 1 409 ? 8.023 10.227 -24.422 1 46.41 409 LEU B C 1
ATOM 6632 O O . LEU B 1 409 ? 8.781 9.656 -25.219 1 46.41 409 LEU B O 1
ATOM 6636 N N . ALA B 1 410 ? 6.781 10.414 -24.422 1 46.03 410 ALA B N 1
ATOM 6637 C CA . ALA B 1 410 ? 6.113 9.766 -25.547 1 46.03 410 ALA B CA 1
ATOM 6638 C C . ALA B 1 410 ? 6.48 10.453 -26.859 1 46.03 410 ALA B C 1
ATOM 6640 O O . ALA B 1 410 ? 6.789 9.789 -27.859 1 46.03 410 ALA B O 1
ATOM 6641 N N . LYS B 1 411 ? 6.402 11.711 -26.875 1 47.03 411 LYS B N 1
ATOM 6642 C CA . LYS B 1 411 ? 6.758 12.477 -28.062 1 47.03 411 LYS B CA 1
ATOM 6643 C C . LYS B 1 411 ? 8.25 12.352 -28.375 1 47.03 411 LYS B C 1
ATOM 6645 O O . LYS B 1 411 ? 8.633 12.18 -29.531 1 47.03 411 LYS B O 1
ATOM 6650 N N . ALA B 1 412 ? 9.023 12.438 -27.453 1 44.88 412 ALA B N 1
ATOM 6651 C CA . ALA B 1 412 ? 10.469 12.297 -27.625 1 44.88 412 ALA B CA 1
ATOM 6652 C C . ALA B 1 412 ? 10.828 10.891 -28.094 1 44.88 412 ALA B C 1
ATOM 6654 O O . ALA B 1 412 ? 11.711 10.711 -28.938 1 44.88 412 ALA B O 1
ATOM 6655 N N . ALA B 1 413 ? 10.039 10.047 -27.516 1 43.81 413 ALA B N 1
ATOM 6656 C CA . ALA B 1 413 ? 10.156 8.672 -28 1 43.81 413 ALA B CA 1
ATOM 6657 C C . ALA B 1 413 ? 9.703 8.555 -29.453 1 43.81 413 ALA B C 1
ATOM 6659 O O . ALA B 1 413 ? 10.328 7.855 -30.25 1 43.81 413 ALA B O 1
ATOM 6660 N N . GLU B 1 414 ? 8.703 9.312 -29.688 1 46.06 414 GLU B N 1
ATOM 6661 C CA . GLU B 1 414 ? 8.219 9.398 -31.047 1 46.06 414 GLU B CA 1
ATOM 6662 C C . GLU B 1 414 ? 9.242 10.078 -31.953 1 46.06 414 GLU B C 1
ATOM 6664 O O . GLU B 1 414 ? 9.492 9.625 -33.062 1 46.06 414 GLU B O 1
ATOM 6669 N N . ASP B 1 415 ? 9.781 11.141 -31.594 1 44.91 415 ASP B N 1
ATOM 6670 C CA . ASP B 1 415 ? 10.742 11.898 -32.406 1 44.91 415 ASP B CA 1
ATOM 6671 C C . ASP B 1 415 ? 12.055 11.133 -32.562 1 44.91 415 ASP B C 1
ATOM 6673 O O . ASP B 1 415 ? 12.672 11.156 -33.625 1 44.91 415 ASP B O 1
ATOM 6677 N N . ALA B 1 416 ? 12.406 10.523 -31.484 1 42.25 416 ALA B N 1
ATOM 6678 C CA . ALA B 1 416 ? 13.617 9.711 -31.531 1 42.25 416 ALA B CA 1
ATOM 6679 C C . ALA B 1 416 ? 13.406 8.492 -32.438 1 42.25 416 ALA B C 1
ATOM 6681 O O . ALA B 1 416 ? 14.344 8.039 -33.094 1 42.25 416 ALA B O 1
ATOM 6682 N N . SER B 1 417 ? 12.305 8.094 -32.375 1 40.31 417 SER B N 1
ATOM 6683 C CA . SER B 1 417 ? 11.953 7.02 -33.281 1 40.31 417 SER B CA 1
ATOM 6684 C C . SER B 1 417 ? 12.008 7.496 -34.719 1 40.31 417 SER B C 1
ATOM 6686 O O . SER B 1 417 ? 12.367 6.73 -35.625 1 40.31 417 SER B O 1
ATOM 6688 N N . HIS B 1 418 ? 11.672 8.758 -34.906 1 42.81 418 HIS B N 1
ATOM 6689 C CA . HIS B 1 418 ? 11.766 9.305 -36.25 1 42.81 418 HIS B CA 1
ATOM 6690 C C . HIS B 1 418 ? 13.219 9.547 -36.656 1 42.81 418 HIS B C 1
ATOM 6692 O O . HIS B 1 418 ? 13.578 9.43 -37.812 1 42.81 418 HIS B O 1
ATOM 6698 N N . GLY B 1 419 ? 14.055 9.938 -35.688 1 36.78 419 GLY B N 1
ATOM 6699 C CA . GLY B 1 419 ? 15.438 10.156 -36.062 1 36.78 419 GLY B CA 1
ATOM 6700 C C . GLY B 1 419 ? 16.172 8.867 -36.375 1 36.78 419 GLY B C 1
ATOM 6701 O O . GLY B 1 419 ? 17.188 8.875 -37.062 1 36.78 419 GLY B O 1
ATOM 6702 N N . VAL B 1 420 ? 15.852 7.852 -35.625 1 35.41 420 VAL B N 1
ATOM 6703 C CA . VAL B 1 420 ? 16.562 6.605 -35.906 1 35.41 420 VAL B CA 1
ATOM 6704 C C . VAL B 1 420 ? 16.125 6.074 -37.25 1 35.41 420 VAL B C 1
ATOM 6706 O O . VAL B 1 420 ? 16.859 5.285 -37.875 1 35.41 420 VAL B O 1
ATOM 6709 N N . SER B 1 421 ? 15.008 6.332 -37.719 1 31.52 421 SER B N 1
ATOM 6710 C CA . SER B 1 421 ? 14.68 5.828 -39.031 1 31.52 421 SER B CA 1
ATOM 6711 C C . SER B 1 421 ? 15.602 6.422 -40.094 1 31.52 421 SER B C 1
ATOM 6713 O O . SER B 1 421 ? 15.734 5.871 -41.188 1 31.52 421 SER B O 1
ATOM 6715 N N . SER B 1 422 ? 16.078 7.652 -39.969 1 33.75 422 SER B N 1
ATOM 6716 C CA . SER B 1 422 ? 16.75 8.18 -41.156 1 33.75 422 SER B CA 1
ATOM 6717 C C . SER B 1 422 ? 18.234 7.805 -41.156 1 33.75 422 SER B C 1
ATOM 6719 O O . SER B 1 422 ? 18.969 8.164 -42.062 1 33.75 422 SER B O 1
ATOM 6721 N N . GLY B 1 423 ? 18.828 7.406 -40 1 30.81 423 GLY B N 1
ATOM 6722 C CA . GLY B 1 423 ? 20.25 7.215 -40.188 1 30.81 423 GLY B CA 1
ATOM 6723 C C . GLY B 1 423 ? 20.578 5.895 -40.875 1 30.81 423 GLY B C 1
ATOM 6724 O O . GLY B 1 423 ? 20.078 4.844 -40.469 1 30.81 423 GLY B O 1
ATOM 6725 N N . SER B 1 424 ? 20.797 5.871 -42.219 1 28.36 424 SER B N 1
ATOM 6726 C CA . SER B 1 424 ? 21.484 4.891 -43.062 1 28.36 424 SER B CA 1
ATOM 6727 C C . SER B 1 424 ? 22.703 4.316 -42.344 1 28.36 424 SER B C 1
ATOM 6729 O O . SER B 1 424 ? 23.453 5.051 -41.688 1 28.36 424 SER B O 1
ATOM 6731 N N . PRO B 1 425 ? 22.703 3.027 -41.938 1 28.56 425 PRO B N 1
ATOM 6732 C CA . PRO B 1 425 ? 24.031 2.504 -41.562 1 28.56 425 PRO B CA 1
ATOM 6733 C C . PRO B 1 425 ? 25.141 3.057 -42.438 1 28.56 425 PRO B C 1
ATOM 6735 O O . PRO B 1 425 ? 24.938 3.305 -43.625 1 28.56 425 PRO B O 1
ATOM 6738 N N . PRO B 1 426 ? 26.203 3.828 -41.938 1 25.31 426 PRO B N 1
ATOM 6739 C CA . PRO B 1 426 ? 27.234 3.996 -42.969 1 25.31 426 PRO B CA 1
ATOM 6740 C C . PRO B 1 426 ? 27.719 2.664 -43.531 1 25.31 426 PRO B C 1
ATOM 6742 O O . PRO B 1 426 ? 27.609 1.628 -42.875 1 25.31 426 PRO B O 1
#

Secondary structure (DSSP, 8-state):
-------------SSS--EEEEEEE--TTT--HHHHHHHTTT---TTSHHHHHHHHHTT-S-EEE-HHHHTS-TT-B-TTT--BHHHH-EE-TTSPEEE-EEEE--HHHHHHHHHHHHHS---S-HHHHHHHHHHHHHHHHHH-SB--EEEEHHHHHHHHHHHHHTTTTS-TT----HHHHHHTEE--TTSPPEE-HHHHHHHHHHHHHHHHHHHHHHHHHHHHHHTTTT--BPPPP-PPPHHHHHHHHHS-TTHHHHHHHHHHHHH-EETTTT--SS--------PPPHHHHHHHHHHHTTSHHHHHS-TT-B-TTT--BHHHH-EE-TTS-EE--------------HHHHS---HHHHHHHHHHHTTSSPPP-SSS------S-------GGGTT-THHHHHHHHHHHHHHHHHHHHHT----/-------------SSS--EEEEEEE--TTT--HHHHHHHTTT---TTSHHHHHHHHHTT-S-EEE-HHHHTS-TT-B-TTT--BHHHH-EE-TTSPEEE-EEEE--HHHHHHHHHHHHHS---S-HHHHHHHHHHHHHHHHHH-SB--EEEEHHHHHHHHHHHHHTTTTS-TT----HHHHHHTEE--TTSPPEE-HHHHHHHHHHHHHHHHHHHHHHHHHHHHHHTTTT--BPPPP-PPPHHHHHHHHHS-TTHHHHHHHHHHHHH-EETTTT--SS--------PPPHHHHHHHHHHHTTSHHHHHS-TT-B-TTT--BHHHH-EE-TTS-EE--------------HHHHS---HHHHHHHHHHHTTSSPPP-SSS------S-------GGGTT-THHHHHHHHHHHHHHHHHHHHHH----

Sequence (852 aa):
MADGSETTTEDFAGNEQNTIFTISIPDLREASDEMIAQFARDRDGRWSAQTKDLLLQFQTTRHDLNSSWACTWAGWRCPCCGRGKAQIARLSPGGVLLCRLEFHHDHLSDRAKRVFRDDNPRGDDREANIQSDRAQKALMVFVERFEETLICIDCNLSEGKAKVELVREIDPDSTFTPSEIASFIEVAPNRLHEVDFDRTRATWLSVRDDVAERLDFASRMAKRVAAGRHRREVAPGKKRDVVFSQFLRAAPRSYRYDIGFVLEARSTANDSAGTSPRPKQKTRGIAPSDEEFAEFDRAQQQQKSWARVGEDWSCIGCHRSKREIVLRSNSGRWTGQIHMVTEYEREDREERLASPSGRSVLVADATSDERLVPALATAPDVLSTKIHIARWSPDLIGDRNTPVLVNWLAKAAEDASHGVSSGSPPMADGSETTTEDFAGNEQNTIFTISIPDLREASDEMIAQFARDRDGRWSAQTKDLLLQFQTTRHDLNSSWACTWAGWRCPCCGRGKAQIARLSPGGVLLCRLEFHHDHLSDRAKRVFRDDNPRGDDREANIQSDRAQKALMVFVERFEETLICIDCNLSEGKAKVELVREIDPDSTFTPSEIASFIEVAPNRLHEVDFDRTRATWLSVRDDVAERLDFASRMAKRVAAGRHRREVAPGKKRDVVFSQFLRAAPRSYRYDIGFVLEARSTANDSAGTSPRPKQKTRGIAPSDEEFAEFDRAQQQQKSWARVGEDWSCIGCHRSKREIVLRSNSGRWTGQIHMVTEYEREDREERLASPSGRSVLVADATSDERLVPALATAPDVLSTKIHIARWSPDLIGDRNTPVLVNWLAKAAEDASHGVSSGSPP

Organism: NCBI:txid2511166